Protein 5BOV (pdb70)

Nearest PDB structures (foldseek):
  5bov-assembly2_B  TM=1.001E+00  e=2.860E-62  Klebsiella pneumoniae subsp. pneumoniae MGH 78578
  5cw2-assembly4_D  TM=7.205E-01  e=9.399E-18  Mycolicibacterium thermoresistibile ATCC 19527
  8qn0-assembly2_B  TM=7.265E-01  e=2.366E-16  Homo sapiens
  3qit-assembly1_A  TM=6.882E-01  e=5.254E-13  Moorena producens 19L
  3qit-assembly2_C  TM=6.416E-01  e=5.577E-13  Moorena producens 19L

Sequence (1191 aa):
DAGAFDKIQQQIRRAGDLNNIGYVDIGPRDDGQPVILLHGWPYDIQSYAQVAPALAQKKGYRVIVPYLRGYGTTRRFLSASSTPRNGQPSAAADIVHLDALNIRQADLAGFDWGARTADIVAALWPQRVKSLVSVSGYLISSQQIGEKPLPPQAELSWWYQFYFATPRGEAGYRQNTHDFAKFIWHQASPQWQFSDATFAKTARALDNPDHVAITISNYRWRLGLEKGEAKYAGYEQRLAALPPITVPTITLEGANNGAPHPAPASYRAKFTGKYEHRRDLPGAVGHNPPQEDPTAFVQAVVDADRLEDAGAFDKIQQQIRRAGDLNNIGYVDIGPRDGQPVILLHGWPYDIQSYAQVAPALAQKGYRVIVPYLRGYGTTRFLSASSTPRNGQPSAAADIVHLDALNIRQADLAGFDWGARTADIVAALWPQRVKSLVSVSGYLLISSQQIGEKPLPPQAELSWWYQFYFATPRGEAGYRQQNTHDFAKFIWHQASPQWQFSDATFAKTARALDDNPDHVAITISNYRWRLGLEKGEAKYAGYEQRLAALPPITVPTITLEGANNGAPHPAPASYRAKFTGKYEHRDLPGAVGHNPPQEDPTAFVQAVVDADRLAFDKIQQIRAGDLNIGYVDIGPRDGQPVILLHGWPYDIQSYAQVAPALAQKGYRVIVPYLRGYGTTRFLSASTPRNGQPSAAADIVHLDALNIRQADLAGFDWGARTADIVAALWPQRVKSLVSVSGYLLISSQQIGEKPLPPQAELSWWYQFYFATPRGEAGYRQNTHDFAKFIWHQASPQQWQFSDATFAKTARALDNPDHVAITISNYRWRLGLEKGEAKYAGYEQRLAALPPITVPTITLEGANNGAPHPAPASYRAKFTGKYEHRDLPGAVGHNPPQEDPTAFVQAVVDADRLAFDKIQQIRAGDLNIGYVDIGPRDGQPVILLHGWPYDIQSYAQVAPALAQQKGYRVIVPYLRGYGTTRFLSASTPRNGQPSAAADIVHLDALNIRQADLAGFDWGARTADIVAALWPQRVKSLVSVSGYLLISSQQIGEKKPLPPQAELSWWYQFYFATPRGEAGYRQNTHHDFAKFIWHQASPQQWQFSDATFAKTARALDNPDHVAITISNYRWRLGLEKGEAKYAGYEQRLAALPPITVPTITLEGANNGAPHPAPASYRAKFTGKYEHRDLPGAVGHNPPQEDPTAFVQAVVVDADRL

Foldseek 3Di:
DVCQQVDWDWDDFDQKTKIKRWAADPPFAEEEEEEAPPFAQLLCVPLVVVVRVVGHTYIYIGDQLWDPMDGPDPPDQLAQALVVLSRVVRCVRSVQQAHAYEYFHSRLSSVLLCQQPPVSRHQFYEHELFRPQAALVVLQDDDPPVLCVLVVLLVLLQDPNSLVCCVVCVLVVRVVVVCQFQVLDPDDPVSSVVRVVTNVRVSNSVNVSNNSCRSNVNDDGDPVCVVSNVVSNVLAARAHQYEYEYEPRGNHDGDDVVVRPVSYNYHYDYYYDDDSDGRSCCNRPVPVVSVRSVVRSVD/DPLCQQVDWDWDDFPQKTKIKGWAADPPFAEEEEEEAPPFAQLLCSPLVVVVRVVGHTYIYIGDQQWAPMDGPDPPDALAQALVVLSRVVRCVRSVQQAHAYEYFHSRLSSQLLCLQPPVSRHQFYEHELFHDQAALVVLQDDDPPVLCVLVVLLVLLLDPNSLVCCVVPVLVVRVVVVCLFQVLQPDDPVSSVVSSVGNVRPSNSVNVSNNSCRSNVNDDGDPVCVVSNVVSNVVAARAHQYEYEYEPRGSHDGDDVVVRPVSYNHHYDYYYDYDSDGRSCCNRPVPVVSVRSVVRSVD/DQPDWDWDDFPQKTKTKDWAADLPFAEEEEEEAPPFALLLCVPQQVVVRVVGHTYIYIGDQLWDPMDGPDPPDQLAQALVVLSRVVRCVRSVQQAHAYEYFHSRLSSQLLCLQPPVSRHQFYEHEQFQDQAALVVLQDDDPPVLCVLVVLLVLLLDPNSLVCCLVPVLVVRVVVVCLFQVLDPDDPVSSVVSVVTNNRPSNSVNVSNNSCRSNVNDDGDPVCVVSNVVSNVVAAGAHQYEYEYEPRGNHDGDDVVVRVVSYNYHYDYDYDDDSDGRSCCNRPVPVVSVRSVVRSVD/DQPDWDWDDFPQKTKTKDWAADLPFAEEEEEEAPPFALLLCVPQQVVVRVVGYTYIYIGDQLWDPMGGPDPPDQLAQALVVLSRVVRCVRSPQQAHAYEYFHSRLSSQLLCLQPPVSRHQFYEHELFHDQAALVVLQDDDPPVLCVLVVLLVLLQDPNSLVCCLVPVLVVRVVVVCLFQVLDPDDPVSSVVSVVGNNRPSNSVNVSNNSCRSNVNDDGDPVCVVSNVVSNVVAARAHQYEYEYEPRGNHDGDDVVVRVVSYNYHYDYDYDDDSDGRSCCNRPVPVVSVRSVVRSVD

Structure (mmCIF, N/CA/C/O backbone):
data_5BOV
#
_entry.id   5BOV
#
_cell.length_a   44.199
_cell.length_b   81.866
_cell.length_c   89.925
_cell.angle_alpha   101.000
_cell.angle_beta   106.900
_cell.angle_gamma   100.840
#
_symmetry.space_group_name_H-M   'P 1'
#
loop_
_entity.id
_entity.type
_entity.pdbx_description
1 polymer 'Putative epoxide hydrolase protein'
2 water water
#
loop_
_atom_site.group_PDB
_atom_site.id
_atom_site.type_symbol
_atom_site.label_atom_id
_atom_site.label_alt_id
_atom_site.label_comp_id
_atom_site.label_asym_id
_atom_site.label_entity_id
_atom_site.label_seq_id
_atom_site.pdbx_PDB_ins_code
_atom_site.Cartn_x
_atom_site.Cartn_y
_atom_site.Cartn_z
_atom_site.occupancy
_atom_site.B_iso_or_equiv
_atom_site.auth_seq_id
_atom_site.auth_comp_id
_atom_site.auth_asym_id
_atom_site.auth_atom_id
_atom_site.pdbx_PDB_model_num
ATOM 1 N N . ASP A 1 4 ? 21.383 4.831 63.064 1.00 47.53 38 ASP A N 1
ATOM 2 C CA . ASP A 1 4 ? 22.069 5.678 62.030 1.00 43.09 38 ASP A CA 1
ATOM 3 C C . ASP A 1 4 ? 21.077 6.091 60.900 1.00 36.58 38 ASP A C 1
ATOM 4 O O . ASP A 1 4 ? 20.780 5.305 59.961 1.00 28.63 38 ASP A O 1
ATOM 9 N N . ALA A 1 5 ? 20.675 7.361 60.944 1.00 30.53 39 ALA A N 1
ATOM 10 C CA . ALA A 1 5 ? 19.875 7.967 59.884 1.00 31.16 39 ALA A CA 1
ATOM 11 C C . ALA A 1 5 ? 20.479 7.920 58.458 1.00 28.29 39 ALA A C 1
ATOM 12 O O . ALA A 1 5 ? 19.747 8.055 57.457 1.00 34.23 39 ALA A O 1
ATOM 14 N N . GLY A 1 6 ? 21.784 7.760 58.365 1.00 24.21 40 GLY A N 1
ATOM 15 C CA . GLY A 1 6 ? 22.404 7.735 57.058 1.00 19.94 40 GLY A CA 1
ATOM 16 C C . GLY A 1 6 ? 22.709 6.336 56.587 1.00 17.69 40 GLY A C 1
ATOM 17 O O . GLY A 1 6 ? 23.476 6.163 55.626 1.00 15.73 40 GLY A O 1
ATOM 18 N N . ALA A 1 7 ? 22.223 5.296 57.274 1.00 16.01 41 ALA A N 1
ATOM 19 C CA . ALA A 1 7 ? 22.857 3.975 57.014 1.00 14.98 41 ALA A CA 1
ATOM 20 C C . ALA A 1 7 ? 22.602 3.443 55.627 1.00 14.15 41 ALA A C 1
ATOM 21 O O . ALA A 1 7 ? 23.424 2.699 55.061 1.00 14.70 41 ALA A O 1
ATOM 23 N N . PHE A 1 8 ? 21.399 3.746 55.149 1.00 13.33 42 PHE A N 1
ATOM 24 C CA . PHE A 1 8 ? 21.004 3.202 53.827 1.00 12.63 42 PHE A CA 1
ATOM 25 C C . PHE A 1 8 ? 21.756 3.914 52.732 1.00 13.59 42 PHE A C 1
ATOM 26 O O . PHE A 1 8 ? 21.814 3.380 51.621 1.00 13.28 42 PHE A O 1
ATOM 34 N N . ASP A 1 9 ? 22.398 5.048 53.003 1.00 13.77 43 ASP A N 1
ATOM 35 C CA . ASP A 1 9 ? 23.234 5.689 52.033 1.00 14.96 43 ASP A CA 1
ATOM 36 C C . ASP A 1 9 ? 24.728 5.272 52.022 1.00 14.34 43 ASP A C 1
ATOM 37 O O . ASP A 1 9 ? 25.487 5.833 51.228 1.00 14.58 43 ASP A O 1
ATOM 42 N N . LYS A 1 10 ? 25.120 4.274 52.818 1.00 14.93 44 LYS A N 1
ATOM 43 C CA . LYS A 1 10 ? 26.475 3.769 52.789 1.00 16.09 44 LYS A CA 1
ATOM 44 C C . LYS A 1 10 ? 26.453 2.576 51.850 1.00 15.34 44 LYS A C 1
ATOM 45 O O . LYS A 1 10 ? 25.905 1.568 52.172 1.00 15.89 44 LYS A O 1
ATOM 51 N N . ILE A 1 11 ? 26.975 2.777 50.654 1.00 14.01 45 ILE A N 1
ATOM 52 C CA . ILE A 1 11 ? 27.004 1.760 49.624 1.00 13.39 45 ILE A CA 1
ATOM 53 C C . ILE A 1 11 ? 28.297 0.988 49.685 1.00 13.59 45 ILE A C 1
ATOM 54 O O . ILE A 1 11 ? 29.370 1.559 49.678 1.00 14.81 45 ILE A O 1
ATOM 59 N N . GLN A 1 12 ? 28.183 -0.327 49.831 1.00 12.63 46 GLN A N 1
ATOM 60 C CA A GLN A 1 12 ? 29.342 -1.231 49.877 0.70 13.09 46 GLN A CA 1
ATOM 61 C CA B GLN A 1 12 ? 29.354 -1.227 49.850 0.30 12.30 46 GLN A CA 1
ATOM 62 C C . GLN A 1 12 ? 29.557 -1.813 48.488 1.00 12.16 46 GLN A C 1
ATOM 63 O O . GLN A 1 12 ? 28.658 -1.796 47.656 1.00 11.74 46 GLN A O 1
ATOM 74 N N . GLN A 1 13 ? 30.755 -2.336 48.267 1.00 11.79 47 GLN A N 1
ATOM 75 C CA . GLN A 1 13 ? 31.152 -2.895 46.961 1.00 11.61 47 GLN A CA 1
ATOM 76 C C . GLN A 1 13 ? 31.834 -4.215 47.180 1.00 11.73 47 GLN A C 1
ATOM 77 O O . GLN A 1 13 ? 32.657 -4.361 48.110 1.00 12.41 47 GLN A O 1
ATOM 83 N N . ILE A 1 14 ? 31.516 -5.204 46.361 1.00 11.91 48 ILE A N 1
ATOM 84 C CA . ILE A 1 14 ? 32.174 -6.517 46.482 1.00 12.52 48 ILE A CA 1
ATOM 85 C C . ILE A 1 14 ? 32.298 -7.197 45.136 1.00 13.76 48 ILE A C 1
ATOM 86 O O . ILE A 1 14 ? 31.384 -7.166 44.327 1.00 12.13 48 ILE A O 1
ATOM 91 N N . ARG A 1 15 ? 33.432 -7.869 44.909 1.00 14.84 49 ARG A N 1
ATOM 92 C CA A ARG A 1 15 ? 33.593 -8.686 43.723 0.50 16.80 49 ARG A CA 1
ATOM 93 C CA B ARG A 1 15 ? 33.596 -8.685 43.724 0.50 16.29 49 ARG A CA 1
ATOM 94 C C . ARG A 1 15 ? 32.721 -9.928 43.813 1.00 16.73 49 ARG A C 1
ATOM 95 O O . ARG A 1 15 ? 32.757 -10.654 44.820 1.00 17.98 49 ARG A O 1
ATOM 110 N N . ALA A 1 16 ? 31.907 -10.174 42.809 1.00 15.94 50 ALA A N 1
ATOM 111 C CA . ALA A 1 16 ? 31.055 -11.309 42.806 1.00 15.98 50 ALA A CA 1
ATOM 112 C C . ALA A 1 16 ? 30.835 -11.730 41.353 1.00 15.38 50 ALA A C 1
ATOM 113 O O . ALA A 1 16 ? 30.120 -11.083 40.584 1.00 15.21 50 ALA A O 1
ATOM 115 N N . GLY A 1 17 ? 31.432 -12.868 40.981 1.00 15.73 51 GLY A N 1
ATOM 116 C CA . GLY A 1 17 ? 31.232 -13.408 39.640 1.00 16.19 51 GLY A CA 1
ATOM 117 C C . GLY A 1 17 ? 31.847 -12.471 38.620 1.00 15.92 51 GLY A C 1
ATOM 118 O O . GLY A 1 17 ? 33.021 -12.105 38.715 1.00 15.45 51 GLY A O 1
ATOM 119 N N . ASP A 1 18 ? 31.043 -12.073 37.662 1.00 15.28 52 ASP A N 1
ATOM 120 C CA . ASP A 1 18 ? 31.488 -11.130 36.638 1.00 15.27 52 ASP A CA 1
ATOM 121 C C . ASP A 1 18 ? 31.338 -9.668 37.013 1.00 14.23 52 ASP A C 1
ATOM 122 O O . ASP A 1 18 ? 31.689 -8.774 36.196 1.00 13.64 52 ASP A O 1
ATOM 127 N N . LEU A 1 19 ? 30.836 -9.395 38.231 1.00 13.36 53 LEU A N 1
ATOM 128 C CA . LEU A 1 19 ? 30.549 -8.030 38.653 1.00 12.99 53 LEU A CA 1
ATOM 129 C C . LEU A 1 19 ? 31.329 -7.564 39.856 1.00 12.91 53 LEU A C 1
ATOM 130 O O . LEU A 1 19 ? 31.809 -8.370 40.643 1.00 13.44 53 LEU A O 1
ATOM 135 N N . ASN A 1 20 ? 31.383 -6.259 39.986 1.00 12.36 54 ASN A N 1
ATOM 136 C CA A ASN A 1 20 ? 31.592 -5.631 41.293 0.60 12.85 54 ASN A CA 1
ATOM 137 C CA B ASN A 1 20 ? 31.580 -5.662 41.280 0.40 12.04 54 ASN A CA 1
ATOM 138 C C . ASN A 1 20 ? 30.205 -5.060 41.669 1.00 11.75 54 ASN A C 1
ATOM 139 O O . ASN A 1 20 ? 29.729 -4.159 41.010 1.00 11.41 54 ASN A O 1
ATOM 148 N N . ILE A 1 21 ? 29.590 -5.673 42.664 1.00 10.64 55 ILE A N 1
ATOM 149 C CA . ILE A 1 21 ? 28.251 -5.375 43.012 1.00 10.08 55 ILE A CA 1
ATOM 150 C C . ILE A 1 21 ? 28.244 -4.292 44.052 1.00 9.87 55 ILE A C 1
ATOM 151 O O . ILE A 1 21 ? 28.929 -4.404 45.094 1.00 9.99 55 ILE A O 1
ATOM 156 N N . GLY A 1 22 ? 27.418 -3.253 43.811 1.00 9.15 56 GLY A N 1
ATOM 157 C CA . GLY A 1 22 ? 27.098 -2.238 44.802 1.00 9.27 56 GLY A CA 1
ATOM 158 C C . GLY A 1 22 ? 25.863 -2.599 45.627 1.00 8.64 56 GLY A C 1
ATOM 159 O O . GLY A 1 22 ? 24.868 -3.010 45.074 1.00 8.16 56 GLY A O 1
ATOM 160 N N . TYR A 1 23 ? 25.958 -2.509 46.962 1.00 9.12 57 TYR A N 1
ATOM 161 C CA . TYR A 1 23 ? 24.870 -2.966 47.849 1.00 9.05 57 TYR A CA 1
ATOM 162 C C . TYR A 1 23 ? 24.846 -2.267 49.169 1.00 9.22 57 TYR A C 1
ATOM 163 O O . TYR A 1 23 ? 25.872 -1.869 49.704 1.00 9.48 57 TYR A O 1
ATOM 172 N N . VAL A 1 24 ? 23.663 -2.145 49.757 1.00 8.98 58 VAL A N 1
ATOM 173 C CA . VAL A 1 24 ? 23.491 -1.805 51.161 1.00 9.39 58 VAL A CA 1
ATOM 174 C C . VAL A 1 24 ? 23.491 -3.081 51.989 1.00 9.49 58 VAL A C 1
ATOM 175 O O . VAL A 1 24 ? 23.034 -4.121 51.560 1.00 8.88 58 VAL A O 1
ATOM 179 N N . ASP A 1 25 ? 24.127 -2.979 53.157 1.00 9.45 59 ASP A N 1
ATOM 180 C CA . ASP A 1 25 ? 24.192 -4.104 54.112 1.00 10.05 59 ASP A CA 1
ATOM 181 C C . ASP A 1 25 ? 24.004 -3.521 55.506 1.00 10.75 59 ASP A C 1
ATOM 182 O O . ASP A 1 25 ? 24.914 -2.913 56.039 1.00 11.20 59 ASP A O 1
ATOM 187 N N . ILE A 1 26 ? 22.804 -3.685 56.043 1.00 11.14 60 ILE A N 1
ATOM 188 C CA . ILE A 1 26 ? 22.441 -3.069 57.305 1.00 12.24 60 ILE A CA 1
ATOM 189 C C . ILE A 1 26 ? 21.812 -4.098 58.234 1.00 12.52 60 ILE A C 1
ATOM 190 O O . ILE A 1 26 ? 21.443 -5.238 57.848 1.00 12.92 60 ILE A O 1
ATOM 195 N N . GLY A 1 27 ? 21.751 -3.751 59.516 1.00 12.68 61 GLY A N 1
ATOM 196 C CA . GLY A 1 27 ? 21.232 -4.666 60.498 1.00 12.96 61 GLY A CA 1
ATOM 197 C C . GLY A 1 27 ? 22.291 -5.483 61.193 1.00 13.19 61 GLY A C 1
ATOM 198 O O . GLY A 1 27 ? 23.462 -5.455 60.854 1.00 12.67 61 GLY A O 1
ATOM 199 N N . PRO A 1 28 ? 21.883 -6.239 62.195 1.00 13.65 62 PRO A N 1
ATOM 200 C CA . PRO A 1 28 ? 22.871 -6.962 62.990 1.00 13.98 62 PRO A CA 1
ATOM 201 C C . PRO A 1 28 ? 23.586 -7.954 62.176 1.00 14.10 62 PRO A C 1
ATOM 202 O O . PRO A 1 28 ? 22.963 -8.664 61.355 1.00 13.33 62 PRO A O 1
ATOM 206 N N . ARG A 1 29 ? 24.880 -8.091 62.364 1.00 15.32 63 ARG A N 1
ATOM 207 C CA . ARG A 1 29 ? 25.668 -9.023 61.563 1.00 15.81 63 ARG A CA 1
ATOM 208 C C . ARG A 1 29 ? 25.239 -10.481 61.700 1.00 16.33 63 ARG A C 1
ATOM 209 O O . ARG A 1 29 ? 25.362 -11.216 60.707 1.00 17.21 63 ARG A O 1
ATOM 217 N N . ASP A 1 30 ? 24.698 -10.867 62.854 1.00 17.05 64 ASP A N 1
ATOM 218 C CA A ASP A 1 30 ? 24.209 -12.245 63.063 0.60 18.66 64 ASP A CA 1
ATOM 219 C CA B ASP A 1 30 ? 24.246 -12.257 63.068 0.40 18.06 64 ASP A CA 1
ATOM 220 C C . ASP A 1 30 ? 22.742 -12.418 62.794 1.00 17.47 64 ASP A C 1
ATOM 221 O O . ASP A 1 30 ? 22.202 -13.460 63.034 1.00 17.42 64 ASP A O 1
ATOM 230 N N . GLY A 1 31 ? 22.112 -11.392 62.267 1.00 15.88 65 GLY A N 1
ATOM 231 C CA . GLY A 1 31 ? 20.653 -11.434 62.023 1.00 14.38 65 GLY A CA 1
ATOM 232 C C . GLY A 1 31 ? 20.315 -12.294 60.831 1.00 13.43 65 GLY A C 1
ATOM 233 O O . GLY A 1 31 ? 21.168 -12.608 59.967 1.00 13.91 65 GLY A O 1
ATOM 234 N N . GLN A 1 32 ? 19.067 -12.799 60.834 1.00 12.20 66 GLN A N 1
ATOM 235 C CA . GLN A 1 32 ? 18.561 -13.572 59.692 1.00 11.07 66 GLN A CA 1
ATOM 236 C C . GLN A 1 32 ? 18.780 -12.748 58.437 1.00 10.35 66 GLN A C 1
ATOM 237 O O . GLN A 1 32 ? 18.232 -11.678 58.322 1.00 9.89 66 GLN A O 1
ATOM 243 N N . PRO A 1 33 ? 19.466 -13.311 57.428 1.00 10.14 67 PRO A N 1
ATOM 244 C CA . PRO A 1 33 ? 19.641 -12.508 56.203 1.00 9.44 67 PRO A CA 1
ATOM 245 C C . PRO A 1 33 ? 18.387 -12.420 55.325 1.00 8.88 67 PRO A C 1
ATOM 246 O O . PRO A 1 33 ? 17.708 -13.413 55.123 1.00 8.78 67 PRO A O 1
ATOM 250 N N . VAL A 1 34 ? 18.173 -11.217 54.764 1.00 8.39 68 VAL A N 1
ATOM 251 C CA . VAL A 1 34 ? 17.135 -10.930 53.792 1.00 8.02 68 VAL A CA 1
ATOM 252 C C . VAL A 1 34 ? 17.786 -10.169 52.630 1.00 7.90 68 VAL A C 1
ATOM 253 O O . VAL A 1 34 ? 18.552 -9.245 52.891 1.00 7.96 68 VAL A O 1
ATOM 257 N N . ILE A 1 35 ? 17.501 -10.581 51.393 1.00 7.89 69 ILE A N 1
ATOM 258 C CA . ILE A 1 35 ? 18.043 -9.944 50.194 1.00 8.04 69 ILE A CA 1
ATOM 259 C C . ILE A 1 35 ? 16.857 -9.405 49.406 1.00 7.62 69 ILE A C 1
ATOM 260 O O . ILE A 1 35 ? 15.918 -10.161 49.092 1.00 7.09 69 ILE A O 1
ATOM 265 N N . LEU A 1 36 ? 16.887 -8.096 49.171 1.00 7.25 70 LEU A N 1
ATOM 266 C CA . LEU A 1 36 ? 15.759 -7.372 48.592 1.00 7.07 70 LEU A CA 1
ATOM 267 C C . LEU A 1 36 ? 16.208 -6.939 47.213 1.00 7.07 70 LEU A C 1
ATOM 268 O O . LEU A 1 36 ? 17.133 -6.151 47.064 1.00 6.85 70 LEU A O 1
ATOM 273 N N . LEU A 1 37 ? 15.410 -7.328 46.193 1.00 6.83 71 LEU A N 1
ATOM 274 C CA . LEU A 1 37 ? 15.800 -7.102 44.807 1.00 7.11 71 LEU A CA 1
ATOM 275 C C . LEU A 1 37 ? 14.825 -6.200 44.089 1.00 6.99 71 LEU A C 1
ATOM 276 O O . LEU A 1 37 ? 13.589 -6.477 44.007 1.00 6.46 71 LEU A O 1
ATOM 281 N N . HIS A 1 38 ? 15.354 -5.133 43.489 1.00 7.29 72 HIS A N 1
ATOM 282 C CA . HIS A 1 38 ? 14.503 -4.176 42.775 1.00 7.09 72 HIS A CA 1
ATOM 283 C C . HIS A 1 38 ? 14.178 -4.634 41.351 1.00 7.38 72 HIS A C 1
ATOM 284 O O . HIS A 1 38 ? 14.727 -5.635 40.866 1.00 7.24 72 HIS A O 1
ATOM 291 N N . GLY A 1 39 ? 13.329 -3.831 40.713 1.00 7.15 73 GLY A N 1
ATOM 292 C CA . GLY A 1 39 ? 12.903 -4.062 39.374 1.00 7.19 73 GLY A CA 1
ATOM 293 C C . GLY A 1 39 ? 13.327 -2.970 38.405 1.00 7.11 73 GLY A C 1
ATOM 294 O O . GLY A 1 39 ? 14.135 -2.085 38.750 1.00 7.01 73 GLY A O 1
ATOM 295 N N . TRP A 1 40 ? 12.729 -3.036 37.224 1.00 6.76 74 TRP A N 1
ATOM 296 C CA . TRP A 1 40 ? 13.051 -2.081 36.099 1.00 7.40 74 TRP A CA 1
ATOM 297 C C . TRP A 1 40 ? 11.856 -1.098 35.938 1.00 7.72 74 TRP A C 1
ATOM 298 O O . TRP A 1 40 ? 10.691 -1.586 35.902 1.00 8.03 74 TRP A O 1
ATOM 309 N N . PRO A 1 41 ? 12.087 0.211 35.764 1.00 7.71 75 PRO A N 1
ATOM 310 C CA . PRO A 1 41 ? 13.367 0.890 35.890 1.00 7.80 75 PRO A CA 1
ATOM 311 C C . PRO A 1 41 ? 13.488 1.584 37.242 1.00 7.53 75 PRO A C 1
ATOM 312 O O . PRO A 1 41 ? 13.218 2.776 37.407 1.00 7.67 75 PRO A O 1
ATOM 316 N N . TYR A 1 42 ? 13.709 0.750 38.256 1.00 7.35 76 TYR A N 1
ATOM 317 C CA . TYR A 1 42 ? 13.752 1.192 39.659 1.00 7.30 76 TYR A CA 1
ATOM 318 C C . TYR A 1 42 ? 15.117 0.916 40.212 1.00 7.09 76 TYR A C 1
ATOM 319 O O . TYR A 1 42 ? 16.035 0.479 39.465 1.00 7.10 76 TYR A O 1
ATOM 328 N N . ASP A 1 43 ? 15.332 1.131 41.505 1.00 7.15 77 ASP A N 1
ATOM 329 C CA . ASP A 1 43 ? 16.631 0.771 42.078 1.00 7.32 77 ASP A CA 1
ATOM 330 C C . ASP A 1 43 ? 16.515 0.458 43.575 1.00 7.29 77 ASP A C 1
ATOM 331 O O . ASP A 1 43 ? 15.401 0.248 44.053 1.00 7.41 77 ASP A O 1
ATOM 336 N N . ILE A 1 44 ? 17.639 0.424 44.284 1.00 7.13 78 ILE A N 1
ATOM 337 C CA . ILE A 1 44 ? 17.655 0.094 45.699 1.00 7.35 78 ILE A CA 1
ATOM 338 C C . ILE A 1 44 ? 16.757 1.007 46.556 1.00 7.59 78 ILE A C 1
ATOM 339 O O . ILE A 1 44 ? 16.338 0.663 47.664 1.00 7.75 78 ILE A O 1
ATOM 344 N N . GLN A 1 45 ? 16.470 2.243 46.076 1.00 7.79 79 GLN A N 1
ATOM 345 C CA . GLN A 1 45 ? 15.615 3.119 46.848 1.00 7.91 79 GLN A CA 1
ATOM 346 C C . GLN A 1 45 ? 14.216 2.576 47.061 1.00 7.86 79 GLN A C 1
ATOM 347 O O . GLN A 1 45 ? 13.468 3.027 47.942 1.00 8.22 79 GLN A O 1
ATOM 353 N N . SER A 1 46 ? 13.826 1.582 46.264 1.00 7.70 80 SER A N 1
ATOM 354 C CA . SER A 1 46 ? 12.576 0.887 46.466 1.00 7.62 80 SER A CA 1
ATOM 355 C C . SER A 1 46 ? 12.494 0.272 47.906 1.00 7.27 80 SER A C 1
ATOM 356 O O . SER A 1 46 ? 11.380 0.114 48.410 1.00 7.82 80 SER A O 1
ATOM 359 N N . TYR A 1 47 ? 13.661 0.056 48.524 1.00 7.14 81 TYR A N 1
ATOM 360 C CA . TYR A 1 47 ? 13.759 -0.529 49.837 1.00 6.99 81 TYR A CA 1
ATOM 361 C C . TYR A 1 47 ? 14.359 0.397 50.850 1.00 7.30 81 TYR A C 1
ATOM 362 O O . TYR A 1 47 ? 14.660 -0.043 51.952 1.00 7.43 81 TYR A O 1
ATOM 371 N N . ALA A 1 48 ? 14.327 1.712 50.601 1.00 7.68 82 ALA A N 1
ATOM 372 C CA . ALA A 1 48 ? 14.932 2.644 51.558 1.00 8.28 82 ALA A CA 1
ATOM 373 C C . ALA A 1 48 ? 14.172 2.706 52.843 1.00 8.79 82 ALA A C 1
ATOM 374 O O . ALA A 1 48 ? 14.745 3.153 53.871 1.00 8.62 82 ALA A O 1
ATOM 376 N N . GLN A 1 49 ? 12.874 2.444 52.838 1.00 9.35 83 GLN A N 1
ATOM 377 C CA . GLN A 1 49 ? 12.072 2.342 54.066 1.00 10.31 83 GLN A CA 1
ATOM 378 C C . GLN A 1 49 ? 11.913 0.924 54.560 1.00 9.80 83 GLN A C 1
ATOM 379 O O . GLN A 1 49 ? 12.041 0.655 55.787 1.00 10.06 83 GLN A O 1
ATOM 385 N N . VAL A 1 50 ? 11.753 -0.015 53.658 1.00 8.76 84 VAL A N 1
ATOM 386 C CA . VAL A 1 50 ? 11.634 -1.425 54.052 1.00 8.64 84 VAL A CA 1
ATOM 387 C C . VAL A 1 50 ? 12.864 -1.914 54.776 1.00 9.07 84 VAL A C 1
ATOM 388 O O . VAL A 1 50 ? 12.761 -2.589 55.829 1.00 9.03 84 VAL A O 1
ATOM 392 N N . ALA A 1 51 ? 14.054 -1.612 54.249 1.00 8.76 85 ALA A N 1
ATOM 393 C CA . ALA A 1 51 ? 15.255 -2.214 54.802 1.00 9.07 85 ALA A CA 1
ATOM 394 C C . ALA A 1 51 ? 15.566 -1.767 56.241 1.00 9.23 85 ALA A C 1
ATOM 395 O O . ALA A 1 51 ? 15.804 -2.614 57.096 1.00 9.20 85 ALA A O 1
ATOM 397 N N . PRO A 1 52 ? 15.481 -0.453 56.573 1.00 9.23 86 PRO A N 1
ATOM 398 C CA . PRO A 1 52 ? 15.805 -0.113 57.923 1.00 9.50 86 PRO A CA 1
ATOM 399 C C . PRO A 1 52 ? 14.751 -0.630 58.883 1.00 9.51 86 PRO A C 1
ATOM 400 O O . PRO A 1 52 ? 15.097 -0.911 60.036 1.00 9.58 86 PRO A O 1
ATOM 404 N N . ALA A 1 53 ? 13.504 -0.756 58.428 1.00 9.17 87 ALA A N 1
ATOM 405 C CA . ALA A 1 53 ? 12.456 -1.297 59.301 1.00 9.44 87 ALA A CA 1
ATOM 406 C C . ALA A 1 53 ? 12.765 -2.753 59.632 1.00 9.45 87 ALA A C 1
ATOM 407 O O . ALA A 1 53 ? 12.632 -3.181 60.795 1.00 9.96 87 ALA A O 1
ATOM 409 N N . LEU A 1 54 ? 13.177 -3.524 58.667 1.00 8.97 88 LEU A N 1
ATOM 410 C CA . LEU A 1 54 ? 13.605 -4.937 58.923 1.00 8.89 88 LEU A CA 1
ATOM 411 C C . LEU A 1 54 ? 14.839 -4.995 59.797 1.00 9.18 88 LEU A C 1
ATOM 412 O O . LEU A 1 54 ? 14.943 -5.866 60.701 1.00 9.08 88 LEU A O 1
ATOM 417 N N . ALA A 1 55 ? 15.800 -4.129 59.527 1.00 9.73 89 ALA A N 1
ATOM 418 C CA . ALA A 1 55 ? 17.007 -4.089 60.354 1.00 10.24 89 ALA A CA 1
ATOM 419 C C . ALA A 1 55 ? 16.724 -3.837 61.815 1.00 11.25 89 ALA A C 1
ATOM 420 O O . ALA A 1 55 ? 17.305 -4.470 62.713 1.00 12.41 89 ALA A O 1
ATOM 422 N N . GLN A 1 56 ? 15.794 -2.928 62.093 1.00 11.42 90 GLN A N 1
ATOM 423 C CA . GLN A 1 56 ? 15.351 -2.625 63.491 1.00 12.89 90 GLN A CA 1
ATOM 424 C C . GLN A 1 56 ? 14.642 -3.752 64.169 1.00 12.00 90 GLN A C 1
ATOM 425 O O . GLN A 1 56 ? 14.664 -3.848 65.382 1.00 12.33 90 GLN A O 1
ATOM 431 N N . LYS A 1 57 ? 14.060 -4.658 63.398 1.00 11.19 91 LYS A N 1
ATOM 432 C CA A LYS A 1 57 ? 13.410 -5.860 63.903 0.70 11.19 91 LYS A CA 1
ATOM 433 C CA B LYS A 1 57 ? 13.407 -5.884 63.881 0.30 11.28 91 LYS A CA 1
ATOM 434 C C . LYS A 1 57 ? 14.341 -7.100 63.919 1.00 11.19 91 LYS A C 1
ATOM 435 O O . LYS A 1 57 ? 13.910 -8.212 64.194 1.00 11.55 91 LYS A O 1
ATOM 446 N N . GLY A 1 58 ? 15.628 -6.883 63.713 1.00 11.15 92 GLY A N 1
ATOM 447 C CA . GLY A 1 58 ? 16.677 -7.866 63.921 1.00 11.51 92 GLY A CA 1
ATOM 448 C C . GLY A 1 58 ? 17.088 -8.692 62.722 1.00 11.54 92 GLY A C 1
ATOM 449 O O . GLY A 1 58 ? 17.838 -9.661 62.885 1.00 12.64 92 GLY A O 1
ATOM 450 N N . TYR A 1 59 ? 16.684 -8.266 61.527 1.00 10.28 93 TYR A N 1
ATOM 451 C CA . TYR A 1 59 ? 17.166 -8.882 60.313 1.00 10.02 93 TYR A CA 1
ATOM 452 C C . TYR A 1 59 ? 18.435 -8.230 59.797 1.00 9.86 93 TYR A C 1
ATOM 453 O O . TYR A 1 59 ? 18.676 -7.031 59.971 1.00 9.60 93 TYR A O 1
ATOM 462 N N . ARG A 1 60 ? 19.280 -9.030 59.135 1.00 9.89 94 ARG A N 1
ATOM 463 C CA . ARG A 1 60 ? 20.378 -8.496 58.367 1.00 10.44 94 ARG A CA 1
ATOM 464 C C . ARG A 1 60 ? 19.839 -8.301 56.950 1.00 9.96 94 ARG A C 1
ATOM 465 O O . ARG A 1 60 ? 19.513 -9.300 56.312 1.00 11.12 94 ARG A O 1
ATOM 473 N N . VAL A 1 61 ? 19.969 -7.076 56.422 1.00 9.22 95 VAL A N 1
ATOM 474 C CA . VAL A 1 61 ? 19.342 -6.770 55.112 1.00 9.06 95 VAL A CA 1
ATOM 475 C C . VAL A 1 61 ? 20.381 -6.344 54.071 1.00 9.43 95 VAL A C 1
ATOM 476 O O . VAL A 1 61 ? 21.189 -5.413 54.269 1.00 9.34 95 VAL A O 1
ATOM 480 N N . ILE A 1 62 ? 20.369 -7.055 52.946 1.00 9.08 96 ILE A N 1
ATOM 481 C CA . ILE A 1 62 ? 21.227 -6.790 51.793 1.00 9.34 96 ILE A CA 1
ATOM 482 C C . ILE A 1 62 ? 20.384 -6.272 50.658 1.00 8.22 96 ILE A C 1
ATOM 483 O O . ILE A 1 62 ? 19.367 -6.914 50.278 1.00 8.17 96 ILE A O 1
ATOM 488 N N . VAL A 1 63 ? 20.768 -5.110 50.114 1.00 7.83 97 VAL A N 1
ATOM 489 C CA . VAL A 1 63 ? 19.990 -4.522 49.001 1.00 7.60 97 VAL A CA 1
ATOM 490 C C . VAL A 1 63 ? 20.938 -4.136 47.844 1.00 7.57 97 VAL A C 1
ATOM 491 O O . VAL A 1 63 ? 21.592 -3.074 47.920 1.00 7.70 97 VAL A O 1
ATOM 495 N N . PRO A 1 64 ? 21.092 -5.012 46.831 1.00 7.44 98 PRO A N 1
ATOM 496 C CA . PRO A 1 64 ? 22.008 -4.757 45.777 1.00 7.53 98 PRO A CA 1
ATOM 497 C C . PRO A 1 64 ? 21.448 -4.071 44.585 1.00 7.78 98 PRO A C 1
ATOM 498 O O . PRO A 1 64 ? 20.277 -4.276 44.250 1.00 7.58 98 PRO A O 1
ATOM 502 N N . TYR A 1 65 ? 22.286 -3.290 43.915 1.00 8.24 99 TYR A N 1
ATOM 503 C CA . TYR A 1 65 ? 21.950 -2.851 42.558 1.00 8.24 99 TYR A CA 1
ATOM 504 C C . TYR A 1 65 ? 22.115 -4.040 41.628 1.00 8.70 99 TYR A C 1
ATOM 505 O O . TYR A 1 65 ? 23.166 -4.729 41.620 1.00 8.60 99 TYR A O 1
ATOM 514 N N . LEU A 1 66 ? 21.116 -4.326 40.805 1.00 8.56 100 LEU A N 1
ATOM 515 C CA . LEU A 1 66 ? 21.258 -5.323 39.755 1.00 9.37 100 LEU A CA 1
ATOM 516 C C . LEU A 1 66 ? 22.299 -4.849 38.662 1.00 9.15 100 LEU A C 1
ATOM 517 O O . LEU A 1 66 ? 22.587 -3.684 38.566 1.00 8.61 100 LEU A O 1
ATOM 522 N N . ARG A 1 67 ? 22.798 -5.809 37.879 1.00 8.96 101 ARG A N 1
ATOM 523 C CA . ARG A 1 67 ? 23.596 -5.460 36.723 1.00 9.53 101 ARG A CA 1
ATOM 524 C C . ARG A 1 67 ? 22.838 -4.392 35.871 1.00 9.45 101 ARG A C 1
ATOM 525 O O . ARG A 1 67 ? 21.611 -4.488 35.698 1.00 8.27 101 ARG A O 1
ATOM 533 N N . GLY A 1 68 ? 23.548 -3.361 35.469 1.00 9.82 102 GLY A N 1
ATOM 534 C CA . GLY A 1 68 ? 22.963 -2.247 34.745 1.00 10.18 102 GLY A CA 1
ATOM 535 C C . GLY A 1 68 ? 22.432 -1.092 35.592 1.00 9.52 102 GLY A C 1
ATOM 536 O O . GLY A 1 68 ? 21.793 -0.202 35.062 1.00 10.11 102 GLY A O 1
ATOM 537 N N . TYR A 1 69 ? 22.674 -1.101 36.901 1.00 9.53 103 TYR A N 1
ATOM 538 C CA . TYR A 1 69 ? 22.172 -0.067 37.781 1.00 9.17 103 TYR A CA 1
ATOM 539 C C . TYR A 1 69 ? 23.206 0.407 38.800 1.00 9.49 103 TYR A C 1
ATOM 540 O O . TYR A 1 69 ? 24.014 -0.371 39.337 1.00 9.30 103 TYR A O 1
ATOM 549 N N . GLY A 1 70 ? 23.140 1.717 39.080 1.00 9.59 104 GLY A N 1
ATOM 550 C CA . GLY A 1 70 ? 23.850 2.259 40.236 1.00 9.87 104 GLY A CA 1
ATOM 551 C C . GLY A 1 70 ? 25.359 2.000 40.135 1.00 10.14 104 GLY A C 1
ATOM 552 O O . GLY A 1 70 ? 25.986 2.165 39.104 1.00 10.98 104 GLY A O 1
ATOM 553 N N . THR A 1 71 ? 25.926 1.582 41.249 1.00 10.34 105 THR A N 1
ATOM 554 C CA . THR A 1 71 ? 27.357 1.326 41.299 1.00 11.16 105 THR A CA 1
ATOM 555 C C . THR A 1 71 ? 27.723 -0.152 41.055 1.00 11.04 105 THR A C 1
ATOM 556 O O . THR A 1 71 ? 28.889 -0.566 41.301 1.00 12.12 105 THR A O 1
ATOM 560 N N . THR A 1 72 ? 26.784 -0.975 40.581 1.00 10.54 106 THR A N 1
ATOM 561 C CA . THR A 1 72 ? 27.134 -2.269 40.142 1.00 10.64 106 THR A CA 1
ATOM 562 C C . THR A 1 72 ? 27.815 -2.158 38.765 1.00 11.98 106 THR A C 1
ATOM 563 O O . THR A 1 72 ? 27.250 -1.537 37.876 1.00 11.76 106 THR A O 1
ATOM 567 N N . ARG A 1 73 ? 28.959 -2.819 38.577 1.00 13.53 107 ARG A N 1
ATOM 568 C CA A ARG A 1 73 ? 29.702 -2.675 37.305 0.60 14.85 107 ARG A CA 1
ATOM 569 C CA B ARG A 1 73 ? 29.706 -2.673 37.307 0.40 14.09 107 ARG A CA 1
ATOM 570 C C . ARG A 1 73 ? 30.239 -4.033 36.880 1.00 14.22 107 ARG A C 1
ATOM 571 O O . ARG A 1 73 ? 30.396 -4.939 37.713 1.00 13.37 107 ARG A O 1
ATOM 586 N N . PHE A 1 74 ? 30.449 -4.186 35.597 1.00 13.78 108 PHE A N 1
ATOM 587 C CA . PHE A 1 74 ? 31.152 -5.379 35.094 1.00 13.79 108 PHE A CA 1
ATOM 588 C C . PHE A 1 74 ? 32.656 -5.207 35.383 1.00 14.26 108 PHE A C 1
ATOM 589 O O . PHE A 1 74 ? 33.238 -4.168 35.121 1.00 14.55 108 PHE A O 1
ATOM 597 N N . LEU A 1 75 ? 33.285 -6.302 35.780 1.00 14.36 109 LEU A N 1
ATOM 598 C CA . LEU A 1 75 ? 34.727 -6.309 36.034 1.00 15.65 109 LEU A CA 1
ATOM 599 C C . LEU A 1 75 ? 35.531 -6.142 34.764 1.00 16.35 109 LEU A C 1
ATOM 600 O O . LEU A 1 75 ? 36.630 -5.551 34.793 1.00 16.67 109 LEU A O 1
ATOM 605 N N . SER A 1 76 ? 35.017 -6.659 33.645 1.00 16.54 110 SER A N 1
ATOM 606 C CA . SER A 1 76 ? 35.752 -6.677 32.348 1.00 18.36 110 SER A CA 1
ATOM 607 C C . SER A 1 76 ? 34.911 -6.051 31.274 1.00 18.00 110 SER A C 1
ATOM 608 O O . SER A 1 76 ? 33.717 -6.412 31.101 1.00 17.39 110 SER A O 1
ATOM 611 N N . ALA A 1 77 ? 35.537 -5.152 30.516 1.00 18.77 111 ALA A N 1
ATOM 612 C CA . ALA A 1 77 ? 34.906 -4.529 29.369 1.00 18.65 111 ALA A CA 1
ATOM 613 C C . ALA A 1 77 ? 34.398 -5.505 28.325 1.00 18.80 111 ALA A C 1
ATOM 614 O O . ALA A 1 77 ? 33.482 -5.169 27.592 1.00 18.70 111 ALA A O 1
ATOM 616 N N . SER A 1 78 ? 35.019 -6.686 28.233 1.00 18.99 112 SER A N 1
ATOM 617 C CA A SER A 1 78 ? 34.670 -7.687 27.229 0.60 19.27 112 SER A CA 1
ATOM 618 C CA B SER A 1 78 ? 34.646 -7.685 27.224 0.40 19.13 112 SER A CA 1
ATOM 619 C C . SER A 1 78 ? 33.486 -8.573 27.622 1.00 18.85 112 SER A C 1
ATOM 620 O O . SER A 1 78 ? 32.931 -9.302 26.769 1.00 19.11 112 SER A O 1
ATOM 625 N N . THR A 1 79 ? 33.040 -8.532 28.895 1.00 17.82 113 THR A N 1
ATOM 626 C CA . THR A 1 79 ? 31.868 -9.315 29.295 1.00 17.94 113 THR A CA 1
ATOM 627 C C . THR A 1 79 ? 30.601 -8.779 28.610 1.00 17.60 113 THR A C 1
ATOM 628 O O . THR A 1 79 ? 30.354 -7.593 28.652 1.00 16.91 113 THR A O 1
ATOM 632 N N . PRO A 1 80 ? 29.798 -9.667 27.989 1.00 17.47 114 PRO A N 1
ATOM 633 C CA . PRO A 1 80 ? 28.589 -9.225 27.388 1.00 17.18 114 PRO A CA 1
ATOM 634 C C . PRO A 1 80 ? 27.655 -8.575 28.430 1.00 15.53 114 PRO A C 1
ATOM 635 O O . PRO A 1 80 ? 27.497 -9.069 29.536 1.00 14.35 114 PRO A O 1
ATOM 639 N N . ARG A 1 81 ? 27.084 -7.451 28.021 1.00 15.24 115 ARG A N 1
ATOM 640 C CA . ARG A 1 81 ? 26.080 -6.724 28.850 1.00 14.70 115 ARG A CA 1
ATOM 641 C C . ARG A 1 81 ? 24.718 -7.439 28.657 1.00 14.53 115 ARG A C 1
ATOM 642 O O . ARG A 1 81 ? 23.834 -7.026 27.915 1.00 15.45 115 ARG A O 1
ATOM 650 N N . ASN A 1 82 ? 24.625 -8.592 29.313 1.00 14.11 116 ASN A N 1
ATOM 651 C CA . ASN A 1 82 ? 23.569 -9.578 29.069 1.00 14.18 116 ASN A CA 1
ATOM 652 C C . ASN A 1 82 ? 22.490 -9.456 30.134 1.00 13.60 116 ASN A C 1
ATOM 653 O O . ASN A 1 82 ? 22.773 -9.632 31.336 1.00 13.49 116 ASN A O 1
ATOM 658 N N . GLY A 1 83 ? 21.248 -9.190 29.668 1.00 12.94 117 GLY A N 1
ATOM 659 C CA . GLY A 1 83 ? 20.068 -9.157 30.542 1.00 12.36 117 GLY A CA 1
ATOM 660 C C . GLY A 1 83 ? 19.200 -10.404 30.585 1.00 11.71 117 GLY A C 1
ATOM 661 O O . GLY A 1 83 ? 18.067 -10.362 31.109 1.00 10.99 117 GLY A O 1
ATOM 662 N N . GLN A 1 84 ? 19.736 -11.571 30.229 1.00 11.48 118 GLN A N 1
ATOM 663 C CA . GLN A 1 84 ? 18.868 -12.766 30.288 1.00 11.98 118 GLN A CA 1
ATOM 664 C C . GLN A 1 84 ? 18.597 -13.167 31.748 1.00 11.38 118 GLN A C 1
ATOM 665 O O . GLN A 1 84 ? 19.414 -12.857 32.661 1.00 11.45 118 GLN A O 1
ATOM 671 N N . PRO A 1 85 ? 17.494 -13.826 32.009 1.00 11.41 119 PRO A N 1
ATOM 672 C CA . PRO A 1 85 ? 17.054 -13.963 33.397 1.00 11.45 119 PRO A CA 1
ATOM 673 C C . PRO A 1 85 ? 18.017 -14.704 34.294 1.00 11.30 119 PRO A C 1
ATOM 674 O O . PRO A 1 85 ? 18.261 -14.273 35.462 1.00 11.04 119 PRO A O 1
ATOM 678 N N . SER A 1 86 ? 18.592 -15.827 33.845 1.00 11.37 120 SER A N 1
ATOM 679 C CA . SER A 1 86 ? 19.405 -16.589 34.736 1.00 11.40 120 SER A CA 1
ATOM 680 C C . SER A 1 86 ? 20.739 -15.907 35.079 1.00 11.22 120 SER A C 1
ATOM 681 O O . SER A 1 86 ? 21.381 -16.250 36.082 1.00 11.27 120 SER A O 1
ATOM 684 N N . ALA A 1 87 ? 21.163 -14.937 34.267 1.00 10.83 121 ALA A N 1
ATOM 685 C CA . ALA A 1 87 ? 22.403 -14.202 34.540 1.00 10.83 121 ALA A CA 1
ATOM 686 C C . ALA A 1 87 ? 22.254 -13.407 35.833 1.00 10.72 121 ALA A C 1
ATOM 687 O O . ALA A 1 87 ? 23.165 -13.398 36.670 1.00 10.63 121 ALA A O 1
ATOM 697 N N . ALA A 1 89 ? 20.077 -14.104 38.291 1.00 10.42 123 ALA A N 1
ATOM 698 C CA . ALA A 1 89 ? 20.015 -15.074 39.367 1.00 10.45 123 ALA A CA 1
ATOM 699 C C . ALA A 1 89 ? 21.422 -15.538 39.771 1.00 10.83 123 ALA A C 1
ATOM 700 O O . ALA A 1 89 ? 21.766 -15.581 40.972 1.00 10.31 123 ALA A O 1
ATOM 702 N N . ALA A 1 90 ? 22.256 -15.837 38.767 1.00 11.15 124 ALA A N 1
ATOM 703 C CA . ALA A 1 90 ? 23.643 -16.232 39.051 1.00 12.04 124 ALA A CA 1
ATOM 704 C C . ALA A 1 90 ? 24.385 -15.140 39.810 1.00 11.72 124 ALA A C 1
ATOM 705 O O . ALA A 1 90 ? 25.142 -15.451 40.747 1.00 12.25 124 ALA A O 1
ATOM 707 N N . ASP A 1 91 ? 24.139 -13.850 39.455 1.00 11.33 125 ASP A N 1
ATOM 708 C CA . ASP A 1 91 ? 24.776 -12.726 40.110 1.00 11.04 125 ASP A CA 1
ATOM 709 C C . ASP A 1 91 ? 24.441 -12.768 41.648 1.00 10.76 125 ASP A C 1
ATOM 710 O O . ASP A 1 91 ? 25.296 -12.523 42.516 1.00 10.23 125 ASP A O 1
ATOM 715 N N . ILE A 1 92 ? 23.189 -13.051 41.959 1.00 10.67 126 ILE A N 1
ATOM 716 C CA . ILE A 1 92 ? 22.773 -13.069 43.348 1.00 10.97 126 ILE A CA 1
ATOM 717 C C . ILE A 1 92 ? 23.387 -14.197 44.136 1.00 11.45 126 ILE A C 1
ATOM 718 O O . ILE A 1 92 ? 23.776 -14.057 45.312 1.00 12.05 126 ILE A O 1
ATOM 723 N N . VAL A 1 93 ? 23.496 -15.368 43.513 1.00 11.64 127 VAL A N 1
ATOM 724 C CA . VAL A 1 93 ? 24.133 -16.507 44.145 1.00 12.61 127 VAL A CA 1
ATOM 725 C C . VAL A 1 93 ? 25.645 -16.178 44.371 1.00 11.96 127 VAL A C 1
ATOM 726 O O . VAL A 1 93 ? 26.170 -16.468 45.444 1.00 12.46 127 VAL A O 1
ATOM 730 N N . HIS A 1 94 ? 26.308 -15.580 43.373 1.00 11.94 128 HIS A N 1
ATOM 731 C CA . HIS A 1 94 ? 27.697 -15.161 43.570 1.00 12.34 128 HIS A CA 1
ATOM 732 C C . HIS A 1 94 ? 27.818 -14.128 44.689 1.00 12.01 128 HIS A C 1
ATOM 733 O O . HIS A 1 94 ? 28.798 -14.159 45.487 1.00 11.79 128 HIS A O 1
ATOM 740 N N . LEU A 1 95 ? 26.838 -13.228 44.808 1.00 11.02 129 LEU A N 1
ATOM 741 C CA . LEU A 1 95 ? 26.859 -12.246 45.939 1.00 10.82 129 LEU A CA 1
ATOM 742 C C . LEU A 1 95 ? 26.724 -12.966 47.259 1.00 10.56 129 LEU A C 1
ATOM 743 O O . LEU A 1 95 ? 27.442 -12.638 48.239 1.00 10.32 129 LEU A O 1
ATOM 756 N N . ASP A 1 97 ? 27.466 -16.083 47.981 1.00 12.48 131 ASP A N 1
ATOM 757 C CA . ASP A 1 97 ? 28.736 -16.714 48.227 1.00 13.29 131 ASP A CA 1
ATOM 758 C C . ASP A 1 97 ? 29.835 -15.741 48.718 1.00 13.50 131 ASP A C 1
ATOM 759 O O . ASP A 1 97 ? 30.579 -16.054 49.700 1.00 13.38 131 ASP A O 1
ATOM 764 N N . ALA A 1 98 ? 29.954 -14.590 48.071 1.00 12.81 132 ALA A N 1
ATOM 765 C CA . ALA A 1 98 ? 30.978 -13.640 48.412 1.00 13.16 132 ALA A CA 1
ATOM 766 C C . ALA A 1 98 ? 30.800 -13.084 49.838 1.00 13.23 132 ALA A C 1
ATOM 767 O O . ALA A 1 98 ? 31.762 -12.716 50.540 1.00 15.00 132 ALA A O 1
ATOM 769 N N . LEU A 1 99 ? 29.545 -12.967 50.274 1.00 12.65 133 LEU A N 1
ATOM 770 C CA . LEU A 1 99 ? 29.191 -12.553 51.624 1.00 13.23 133 LEU A CA 1
ATOM 771 C C . LEU A 1 99 ? 29.156 -13.670 52.660 1.00 14.18 133 LEU A C 1
ATOM 772 O O . LEU A 1 99 ? 28.834 -13.423 53.818 1.00 14.32 133 LEU A O 1
ATOM 777 N N . ASN A 1 100 ? 29.414 -14.889 52.245 1.00 15.40 134 ASN A N 1
ATOM 778 C CA . ASN A 1 100 ? 29.324 -16.050 53.131 1.00 16.87 134 ASN A CA 1
ATOM 779 C C . ASN A 1 100 ? 27.939 -16.264 53.730 1.00 15.90 134 ASN A C 1
ATOM 780 O O . ASN A 1 100 ? 27.774 -16.647 54.903 1.00 16.31 134 ASN A O 1
ATOM 785 N N . ILE A 1 101 ? 26.933 -16.071 52.881 1.00 14.35 135 ILE A N 1
ATOM 786 C CA . ILE A 1 101 ? 25.542 -16.207 53.291 1.00 15.12 135 ILE A CA 1
ATOM 787 C C . ILE A 1 101 ? 25.094 -17.537 52.691 1.00 15.78 135 ILE A C 1
ATOM 788 O O . ILE A 1 101 ? 24.908 -17.618 51.471 1.00 15.23 135 ILE A O 1
ATOM 793 N N . ARG A 1 102 ? 24.858 -18.529 53.542 1.00 17.64 136 ARG A N 1
ATOM 794 C CA . ARG A 1 102 ? 24.406 -19.846 53.075 1.00 20.34 136 ARG A CA 1
ATOM 795 C C . ARG A 1 102 ? 22.943 -19.858 52.637 1.00 17.83 136 ARG A C 1
ATOM 796 O O . ARG A 1 102 ? 22.624 -20.484 51.660 1.00 16.78 136 ARG A O 1
ATOM 804 N N . GLN A 1 103 ? 22.104 -19.135 53.358 1.00 15.72 137 GLN A N 1
ATOM 805 C CA . GLN A 1 103 ? 20.678 -19.106 53.059 1.00 15.34 137 GLN A CA 1
ATOM 806 C C . GLN A 1 103 ? 20.085 -17.756 53.448 1.00 13.30 137 GLN A C 1
ATOM 807 O O . GLN A 1 103 ? 20.536 -17.148 54.414 1.00 14.10 137 GLN A O 1
ATOM 813 N N . ALA A 1 104 ? 19.143 -17.217 52.639 1.00 11.15 138 ALA A N 1
ATOM 814 C CA . ALA A 1 104 ? 18.523 -15.954 52.974 1.00 10.11 138 ALA A CA 1
ATOM 815 C C . ALA A 1 104 ? 17.037 -16.005 52.629 1.00 9.45 138 ALA A C 1
ATOM 816 O O . ALA A 1 104 ? 16.609 -16.776 51.755 1.00 9.64 138 ALA A O 1
ATOM 818 N N . ASP A 1 105 ? 16.261 -15.108 53.254 1.00 8.73 139 ASP A N 1
ATOM 819 C CA . ASP A 1 105 ? 14.946 -14.762 52.753 1.00 8.66 139 ASP A CA 1
ATOM 820 C C . ASP A 1 105 ? 15.142 -13.853 51.530 1.00 8.12 139 ASP A C 1
ATOM 821 O O . ASP A 1 105 ? 16.014 -13.016 51.568 1.00 8.17 139 ASP A O 1
ATOM 826 N N . LEU A 1 106 ? 14.411 -14.108 50.447 1.00 7.83 140 LEU A N 1
ATOM 827 C CA . LEU A 1 106 ? 14.489 -13.266 49.249 1.00 8.24 140 LEU A CA 1
ATOM 828 C C . LEU A 1 106 ? 13.170 -12.598 49.013 1.00 7.78 140 LEU A C 1
ATOM 829 O O . LEU A 1 106 ? 12.096 -13.198 49.184 1.00 7.22 140 LEU A O 1
ATOM 834 N N . ALA A 1 107 ? 13.226 -11.370 48.505 1.00 7.25 141 ALA A N 1
ATOM 835 C CA . ALA A 1 107 ? 12.001 -10.644 48.137 1.00 7.32 141 ALA A CA 1
ATOM 836 C C . ALA A 1 107 ? 12.295 -9.778 46.930 1.00 7.39 141 ALA A C 1
ATOM 837 O O . ALA A 1 107 ? 13.407 -9.253 46.800 1.00 8.24 141 ALA A O 1
ATOM 839 N N . GLY A 1 108 ? 11.321 -9.673 46.027 1.00 7.04 142 GLY A N 1
ATOM 840 C CA . GLY A 1 108 ? 11.529 -8.858 44.885 1.00 7.20 142 GLY A CA 1
ATOM 841 C C . GLY A 1 108 ? 10.238 -8.471 44.157 1.00 7.40 142 GLY A C 1
ATOM 842 O O . GLY A 1 108 ? 9.147 -8.996 44.461 1.00 7.57 142 GLY A O 1
ATOM 843 N N . PHE A 1 109 ? 10.376 -7.481 43.275 1.00 7.66 143 PHE A N 1
ATOM 844 C CA . PHE A 1 109 ? 9.320 -7.147 42.307 1.00 7.65 143 PHE A CA 1
ATOM 845 C C . PHE A 1 109 ? 9.941 -6.981 40.917 1.00 8.42 143 PHE A C 1
ATOM 846 O O . PHE A 1 109 ? 11.100 -6.668 40.786 1.00 8.86 143 PHE A O 1
ATOM 854 N N . ASP A 1 110 ? 9.135 -7.253 39.878 1.00 8.82 144 ASP A N 1
ATOM 855 C CA . ASP A 1 110 ? 9.523 -7.117 38.489 1.00 9.42 144 ASP A CA 1
ATOM 856 C C . ASP A 1 110 ? 10.803 -7.918 38.243 1.00 8.81 144 ASP A C 1
ATOM 857 O O . ASP A 1 110 ? 10.823 -9.091 38.645 1.00 8.54 144 ASP A O 1
ATOM 862 N N . TRP A 1 111 ? 11.864 -7.381 37.654 1.00 8.03 145 TRP A N 1
ATOM 863 C CA . TRP A 1 111 ? 13.084 -8.201 37.428 1.00 7.97 145 TRP A CA 1
ATOM 864 C C . TRP A 1 111 ? 13.560 -8.845 38.733 1.00 8.05 145 TRP A C 1
ATOM 865 O O . TRP A 1 111 ? 14.126 -9.928 38.715 1.00 7.89 145 TRP A O 1
ATOM 876 N N . GLY A 1 112 ? 13.421 -8.137 39.859 1.00 7.52 146 GLY A N 1
ATOM 877 C CA . GLY A 1 112 ? 13.849 -8.686 41.094 1.00 7.86 146 GLY A CA 1
ATOM 878 C C . GLY A 1 112 ? 13.042 -9.898 41.585 1.00 8.02 146 GLY A C 1
ATOM 879 O O . GLY A 1 112 ? 13.576 -10.787 42.228 1.00 8.29 146 GLY A O 1
ATOM 880 N N . ALA A 1 113 ? 11.752 -9.889 41.305 1.00 8.02 147 ALA A N 1
ATOM 881 C CA . ALA A 1 113 ? 10.893 -11.025 41.600 1.00 8.21 147 ALA A CA 1
ATOM 882 C C . ALA A 1 113 ? 11.276 -12.196 40.726 1.00 8.25 147 ALA A C 1
ATOM 883 O O . ALA A 1 113 ? 11.386 -13.334 41.174 1.00 8.34 147 ALA A O 1
ATOM 885 N N . ARG A 1 114 ? 11.434 -11.945 39.406 1.00 7.89 148 ARG A N 1
ATOM 886 C CA . ARG A 1 114 ? 11.903 -12.989 38.501 1.00 8.05 148 ARG A CA 1
ATOM 887 C C . ARG A 1 114 ? 13.214 -13.587 38.951 1.00 7.72 148 ARG A C 1
ATOM 888 O O . ARG A 1 114 ? 13.367 -14.804 39.039 1.00 8.01 148 ARG A O 1
ATOM 896 N N . THR A 1 115 ? 14.138 -12.723 39.393 1.00 7.51 149 THR A N 1
ATOM 897 C CA . THR A 1 115 ? 15.425 -13.155 39.801 1.00 7.74 149 THR A CA 1
ATOM 898 C C . THR A 1 115 ? 15.329 -14.007 41.111 1.00 7.82 149 THR A C 1
ATOM 899 O O . THR A 1 115 ? 15.894 -15.093 41.178 1.00 7.99 149 THR A O 1
ATOM 903 N N . ALA A 1 116 ? 14.553 -13.532 42.080 1.00 7.40 150 ALA A N 1
ATOM 904 C CA . ALA A 1 116 ? 14.368 -14.307 43.305 1.00 7.54 150 ALA A CA 1
ATOM 905 C C . ALA A 1 116 ? 13.657 -15.636 43.048 1.00 7.78 150 ALA A C 1
ATOM 906 O O . ALA A 1 116 ? 14.024 -16.643 43.645 1.00 8.14 150 ALA A O 1
ATOM 908 N N . ASP A 1 117 ? 12.659 -15.634 42.148 1.00 7.29 151 ASP A N 1
ATOM 909 C CA . ASP A 1 117 ? 11.955 -16.794 41.738 1.00 7.69 151 ASP A CA 1
ATOM 910 C C . ASP A 1 117 ? 12.992 -17.857 41.199 1.00 7.89 151 ASP A C 1
ATOM 911 O O . ASP A 1 117 ? 12.896 -19.047 41.543 1.00 8.10 151 ASP A O 1
ATOM 916 N N . ILE A 1 118 ? 13.882 -17.412 40.313 1.00 8.33 152 ILE A N 1
ATOM 917 C CA . ILE A 1 118 ? 14.855 -18.293 39.729 1.00 8.73 152 ILE A CA 1
ATOM 918 C C . ILE A 1 118 ? 15.796 -18.860 40.805 1.00 9.24 152 ILE A C 1
ATOM 919 O O . ILE A 1 118 ? 16.080 -20.089 40.765 1.00 9.52 152 ILE A O 1
ATOM 924 N N . VAL A 1 119 ? 16.293 -18.036 41.711 1.00 9.33 153 VAL A N 1
ATOM 925 C CA . VAL A 1 119 ? 17.151 -18.547 42.765 1.00 9.99 153 VAL A CA 1
ATOM 926 C C . VAL A 1 119 ? 16.418 -19.613 43.563 1.00 10.16 153 VAL A C 1
ATOM 927 O O . VAL A 1 119 ? 16.968 -20.691 43.854 1.00 10.62 153 VAL A O 1
ATOM 931 N N . ALA A 1 120 ? 15.141 -19.364 43.901 1.00 10.14 154 ALA A N 1
ATOM 932 C CA . ALA A 1 120 ? 14.393 -20.305 44.650 1.00 10.31 154 ALA A CA 1
ATOM 933 C C . ALA A 1 120 ? 14.130 -21.596 43.902 1.00 10.90 154 ALA A C 1
ATOM 934 O O . ALA A 1 120 ? 14.069 -22.664 44.509 1.00 11.91 154 ALA A O 1
ATOM 936 N N . ALA A 1 121 ? 13.899 -21.513 42.597 1.00 10.77 155 ALA A N 1
ATOM 937 C CA . ALA A 1 121 ? 13.625 -22.714 41.821 1.00 11.49 155 ALA A CA 1
ATOM 938 C C . ALA A 1 121 ? 14.874 -23.556 41.562 1.00 11.99 155 ALA A C 1
ATOM 939 O O . ALA A 1 121 ? 14.830 -24.830 41.574 1.00 12.26 155 ALA A O 1
ATOM 941 N N . LEU A 1 122 ? 15.981 -22.915 41.275 1.00 12.25 156 LEU A N 1
ATOM 942 C CA . LEU A 1 122 ? 17.193 -23.669 40.893 1.00 13.65 156 LEU A CA 1
ATOM 943 C C . LEU A 1 122 ? 18.112 -23.981 42.039 1.00 14.25 156 LEU A C 1
ATOM 944 O O . LEU A 1 122 ? 18.805 -25.033 42.000 1.00 14.64 156 LEU A O 1
ATOM 949 N N . TRP A 1 123 ? 18.149 -23.112 43.042 1.00 14.67 157 TRP A N 1
ATOM 950 C CA . TRP A 1 123 ? 18.937 -23.350 44.253 1.00 15.56 157 TRP A CA 1
ATOM 951 C C . TRP A 1 123 ? 18.069 -23.188 45.505 1.00 14.50 157 TRP A C 1
ATOM 952 O O . TRP A 1 123 ? 18.349 -22.316 46.356 1.00 13.58 157 TRP A O 1
ATOM 963 N N . PRO A 1 124 ? 17.055 -24.037 45.681 1.00 14.22 158 PRO A N 1
ATOM 964 C CA . PRO A 1 124 ? 16.153 -23.865 46.809 1.00 13.91 158 PRO A CA 1
ATOM 965 C C . PRO A 1 124 ? 16.837 -23.886 48.206 1.00 14.38 158 PRO A C 1
ATOM 966 O O . PRO A 1 124 ? 16.350 -23.238 49.145 1.00 14.15 158 PRO A O 1
ATOM 970 N N . GLN A 1 125 ? 17.949 -24.626 48.338 1.00 15.37 159 GLN A N 1
ATOM 971 C CA . GLN 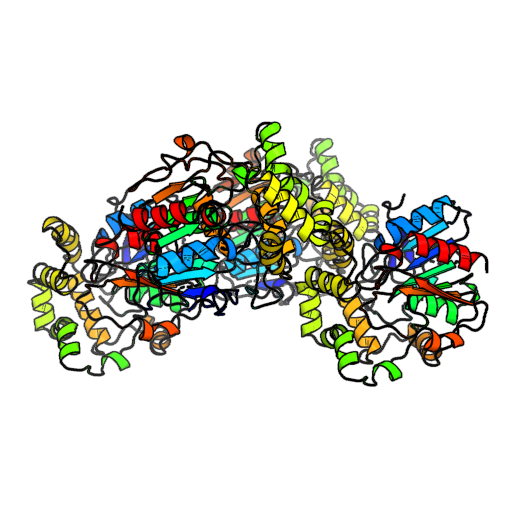A 1 125 ? 18.632 -24.687 49.638 1.00 16.29 159 GLN A CA 1
ATOM 972 C C . GLN A 1 125 ? 19.143 -23.303 50.072 1.00 15.16 159 GLN A C 1
ATOM 973 O O . GLN A 1 125 ? 19.399 -23.089 51.264 1.00 15.40 159 GLN A O 1
ATOM 979 N N . ARG A 1 126 ? 19.308 -22.386 49.125 1.00 13.79 160 ARG A N 1
ATOM 980 C CA . ARG A 1 126 ? 19.817 -21.045 49.431 1.00 13.38 160 ARG A CA 1
ATOM 981 C C . ARG A 1 126 ? 18.698 -20.090 49.828 1.00 12.56 160 ARG A C 1
ATOM 982 O O . ARG A 1 126 ? 18.951 -18.941 50.215 1.00 11.95 160 ARG A O 1
ATOM 990 N N . VAL A 1 127 ? 17.443 -20.505 49.657 1.00 11.89 161 VAL A N 1
ATOM 991 C CA . VAL A 1 127 ? 16.292 -19.598 49.850 1.00 11.01 161 VAL A CA 1
ATOM 992 C C . VAL A 1 127 ? 15.407 -20.080 50.992 1.00 11.54 161 VAL A C 1
ATOM 993 O O . VAL A 1 127 ? 14.701 -21.105 50.916 1.00 12.16 161 VAL A O 1
ATOM 997 N N . LYS A 1 128 ? 15.459 -19.390 52.123 1.00 10.59 162 LYS A N 1
ATOM 998 C CA . LYS A 1 128 ? 14.627 -19.765 53.262 1.00 10.92 162 LYS A CA 1
ATOM 999 C C . LYS A 1 128 ? 13.126 -19.558 52.993 1.00 10.43 162 LYS A C 1
ATOM 1000 O O . LYS A 1 128 ? 12.304 -20.411 53.345 1.00 11.37 162 LYS A O 1
ATOM 1006 N N . SER A 1 129 ? 12.766 -18.375 52.490 1.00 9.19 163 SER A N 1
ATOM 1007 C CA . SER A 1 129 ? 11.405 -18.077 52.103 1.00 8.66 163 SER A CA 1
ATOM 1008 C C . SER A 1 129 ? 11.497 -16.969 51.058 1.00 8.13 163 SER A C 1
ATOM 1009 O O . SER A 1 129 ? 12.562 -16.373 50.874 1.00 7.85 163 SER A O 1
ATOM 1012 N N . LEU A 1 130 ? 10.399 -16.770 50.375 1.00 7.79 164 LEU A N 1
ATOM 1013 C CA . LEU A 1 130 ? 10.287 -15.881 49.228 1.00 7.54 164 LEU A CA 1
ATOM 1014 C C . LEU A 1 130 ? 9.061 -14.994 49.259 1.00 7.63 164 LEU A C 1
ATOM 1015 O O . LEU A 1 130 ? 7.970 -15.444 49.613 1.00 7.60 164 LEU A O 1
ATOM 1020 N N . VAL A 1 131 ? 9.256 -13.679 49.014 1.00 7.45 165 VAL A N 1
ATOM 1021 C CA . VAL A 1 131 ? 8.180 -12.773 48.742 1.00 7.37 165 VAL A CA 1
ATOM 1022 C C . VAL A 1 131 ? 8.306 -12.394 47.273 1.00 7.21 165 VAL A C 1
ATOM 1023 O O . VAL A 1 131 ? 9.288 -11.806 46.865 1.00 6.85 165 VAL A O 1
ATOM 1027 N N . SER A 1 132 ? 7.311 -12.781 46.479 1.00 7.01 166 SER A N 1
ATOM 1028 C CA . SER A 1 132 ? 7.365 -12.560 45.019 1.00 7.15 166 SER A CA 1
ATOM 1029 C C . SER A 1 132 ? 6.181 -11.720 44.590 1.00 7.22 166 SER A C 1
ATOM 1030 O O . SER A 1 132 ? 5.036 -12.202 44.483 1.00 7.22 166 SER A O 1
ATOM 1033 N N . VAL A 1 133 ? 6.435 -10.449 44.304 1.00 7.16 167 VAL A N 1
ATOM 1034 C CA . VAL A 1 133 ? 5.368 -9.589 43.871 1.00 7.41 167 VAL A CA 1
ATOM 1035 C C . VAL A 1 133 ? 4.935 -9.968 42.430 1.00 8.03 167 VAL A C 1
ATOM 1036 O O . VAL A 1 133 ? 5.802 -10.146 41.550 1.00 8.16 167 VAL A O 1
ATOM 1040 N N . SER A 1 134 ? 3.650 -10.088 42.228 1.00 8.37 168 SER A N 1
ATOM 1041 C CA . SER A 1 134 ? 3.036 -10.527 40.934 1.00 8.63 168 SER A CA 1
ATOM 1042 C C . SER A 1 134 ? 3.229 -11.999 40.630 1.00 8.81 168 SER A C 1
ATOM 1043 O O . SER A 1 134 ? 2.996 -12.410 39.499 1.00 10.50 168 SER A O 1
ATOM 1046 N N . GLY A 1 135 ? 3.631 -12.803 41.619 1.00 8.80 169 GLY A N 1
ATOM 1047 C CA . GLY A 1 135 ? 3.540 -14.230 41.488 1.00 9.49 169 GLY A CA 1
ATOM 1048 C C . GLY A 1 135 ? 4.769 -14.873 40.852 1.00 9.15 169 GLY A C 1
ATOM 1049 O O . GLY A 1 135 ? 5.882 -14.665 41.261 1.00 9.66 169 GLY A O 1
ATOM 1050 N N . TYR A 1 136 ? 4.484 -15.785 39.933 1.00 8.82 170 TYR A N 1
ATOM 1051 C CA . TYR A 1 136 ? 5.527 -16.633 39.349 1.00 9.15 170 TYR A CA 1
ATOM 1052 C C . TYR A 1 136 ? 5.914 -15.952 38.041 1.00 9.19 170 TYR A C 1
ATOM 1053 O O . TYR A 1 136 ? 5.143 -15.947 37.057 1.00 10.01 170 TYR A O 1
ATOM 1062 N N . LEU A 1 137 ? 7.130 -15.423 37.980 1.00 9.48 171 LEU A N 1
ATOM 1063 C CA . LEU A 1 137 ? 7.580 -14.614 36.849 1.00 10.46 171 LEU A CA 1
ATOM 1064 C C . LEU A 1 137 ? 8.668 -15.270 36.000 1.00 10.47 171 LEU A C 1
ATOM 1065 O O . LEU A 1 137 ? 9.169 -14.615 35.118 1.00 11.74 171 LEU A O 1
ATOM 1070 N N . ILE A 1 138 ? 8.923 -16.557 36.196 1.00 10.28 172 ILE A N 1
ATOM 1071 C CA . ILE A 1 138 ? 9.807 -17.290 35.360 1.00 10.24 172 ILE A CA 1
ATOM 1072 C C . ILE A 1 138 ? 9.056 -17.568 34.035 1.00 10.84 172 ILE A C 1
ATOM 1073 O O . ILE A 1 138 ? 7.924 -18.091 34.060 1.00 10.61 172 ILE A O 1
ATOM 1078 N N . SER A 1 139 ? 9.748 -17.383 32.915 1.00 11.18 173 SER A N 1
ATOM 1079 C CA . SER A 1 139 ? 9.165 -17.782 31.655 1.00 12.34 173 SER A CA 1
ATOM 1080 C C . SER A 1 139 ? 10.299 -18.210 30.734 1.00 13.14 173 SER A C 1
ATOM 1081 O O . SER A 1 139 ? 11.396 -18.594 31.178 1.00 14.00 173 SER A O 1
ATOM 1084 N N . SER A 1 140 ? 10.027 -18.262 29.428 1.00 13.65 174 SER A N 1
ATOM 1085 C CA . SER A 1 140 ? 10.981 -18.816 28.503 1.00 13.83 174 SER A CA 1
ATOM 1086 C C . SER A 1 140 ? 10.902 -18.028 27.196 1.00 13.30 174 SER A C 1
ATOM 1087 O O . SER A 1 140 ? 9.922 -17.309 26.991 1.00 12.36 174 SER A O 1
ATOM 1090 N N . GLN A 1 141 ? 11.877 -18.197 26.336 1.00 13.81 175 GLN A N 1
ATOM 1091 C CA . GLN A 1 141 ? 11.862 -17.542 25.019 1.00 14.13 175 GLN A CA 1
ATOM 1092 C C . GLN A 1 141 ? 10.729 -18.089 24.184 1.00 15.03 175 GLN A C 1
ATOM 1093 O O . GLN A 1 141 ? 10.074 -17.348 23.454 1.00 14.32 175 GLN A O 1
ATOM 1099 N N . GLN A 1 142 ? 10.478 -19.372 24.273 1.00 15.78 176 GLN A N 1
ATOM 1100 C CA . GLN A 1 142 ? 9.424 -19.975 23.483 1.00 18.78 176 GLN A CA 1
ATOM 1101 C C . GLN A 1 142 ? 8.057 -19.360 23.839 1.00 16.81 176 GLN A C 1
ATOM 1102 O O . GLN A 1 142 ? 7.223 -19.064 22.964 1.00 17.28 176 GLN A O 1
ATOM 1108 N N . ILE A 1 143 ? 7.818 -19.142 25.121 1.00 14.78 177 ILE A N 1
ATOM 1109 C CA . ILE A 1 143 ? 6.597 -18.450 25.541 1.00 14.68 177 ILE A CA 1
ATOM 1110 C C . ILE A 1 143 ? 6.613 -16.989 25.127 1.00 14.79 177 ILE A C 1
ATOM 1111 O O . ILE A 1 143 ? 5.591 -16.460 24.661 1.00 15.40 177 ILE A O 1
ATOM 1116 N N . GLY A 1 144 ? 7.758 -16.313 25.285 1.00 14.71 178 GLY A N 1
ATOM 1117 C CA . GLY A 1 144 ? 7.865 -14.915 24.978 1.00 15.44 178 GLY A CA 1
ATOM 1118 C C . GLY A 1 144 ? 7.622 -14.551 23.502 1.00 17.01 178 GLY A C 1
ATOM 1119 O O . GLY A 1 144 ? 7.258 -13.431 23.218 1.00 17.64 178 GLY A O 1
ATOM 1120 N N . GLU A 1 145 ? 7.789 -15.520 22.647 1.00 18.19 179 GLU A N 1
ATOM 1121 C CA . GLU A 1 145 ? 7.447 -15.393 21.192 1.00 20.04 179 GLU A CA 1
ATOM 1122 C C . GLU A 1 145 ? 5.944 -15.322 20.915 1.00 19.51 179 GLU A C 1
ATOM 1123 O O . GLU A 1 145 ? 5.584 -14.905 19.815 1.00 18.76 179 GLU A O 1
ATOM 1129 N N . LYS A 1 146 ? 5.075 -15.734 21.829 1.00 17.78 180 LYS A N 1
ATOM 1130 C CA . LYS A 1 146 ? 3.656 -15.896 21.534 1.00 17.47 180 LYS A CA 1
ATOM 1131 C C . LYS A 1 146 ? 2.929 -14.602 21.838 1.00 15.59 180 LYS A C 1
ATOM 1132 O O . LYS A 1 146 ? 3.170 -13.985 22.873 1.00 15.34 180 LYS A O 1
ATOM 1138 N N . PRO A 1 147 ? 2.006 -14.193 20.963 1.00 13.77 181 PRO A N 1
ATOM 1139 C CA . PRO A 1 147 ? 1.307 -12.964 21.188 1.00 13.43 181 PRO A CA 1
ATOM 1140 C C . PRO A 1 147 ? 0.232 -13.086 22.257 1.00 13.58 181 PRO A C 1
ATOM 1141 O O . PRO A 1 147 ? -0.331 -14.161 22.439 1.00 13.40 181 PRO A O 1
ATOM 1145 N N . LEU A 1 148 ? -0.112 -11.947 22.855 1.00 13.44 182 LEU A N 1
ATOM 1146 C CA . LEU A 1 148 ? -1.198 -11.754 23.806 1.00 13.94 182 LEU A CA 1
ATOM 1147 C C . LEU A 1 148 ? -2.261 -10.931 23.163 1.00 13.83 182 LEU A C 1
ATOM 1148 O O . LEU A 1 148 ? -2.053 -10.432 21.985 1.00 14.07 182 LEU A O 1
ATOM 1153 N N . PRO A 1 149 ? -3.424 -10.745 23.817 1.00 13.92 183 PRO A N 1
ATOM 1154 C CA . PRO A 1 149 ? -4.465 -9.928 23.204 1.00 13.84 183 PRO A CA 1
ATOM 1155 C C . PRO A 1 149 ? -3.976 -8.485 22.972 1.00 13.35 183 PRO A C 1
ATOM 1156 O O . PRO A 1 149 ? -3.037 -8.046 23.617 1.00 12.84 183 PRO A O 1
ATOM 1160 N N . PRO A 1 150 ? -4.527 -7.795 21.960 1.00 13.79 184 PRO A N 1
ATOM 1161 C CA . PRO A 1 150 ? -4.021 -6.465 21.588 1.00 13.59 184 PRO A CA 1
ATOM 1162 C C . PRO A 1 150 ? -3.828 -5.504 22.770 1.00 13.66 184 PRO A C 1
ATOM 1163 O O . PRO A 1 150 ? -2.785 -4.833 22.890 1.00 12.42 184 PRO A O 1
ATOM 1167 N N . GLN A 1 151 ? -4.779 -5.436 23.690 1.00 14.54 185 GLN A N 1
ATOM 1168 C CA . GLN A 1 151 ? -4.635 -4.500 24.816 1.00 15.85 185 GLN A CA 1
ATOM 1169 C C . GLN A 1 151 ? -3.558 -4.907 25.815 1.00 14.71 185 GLN A C 1
ATOM 1170 O O . GLN A 1 151 ? -2.878 -4.071 26.393 1.00 14.69 185 GLN A O 1
ATOM 1176 N N . ALA A 1 152 ? -3.294 -6.206 25.939 1.00 14.39 186 ALA A N 1
ATOM 1177 C CA . ALA A 1 152 ? -2.150 -6.671 26.695 1.00 14.13 186 ALA A CA 1
ATOM 1178 C C . ALA A 1 152 ? -0.820 -6.305 26.070 1.00 13.43 186 ALA A C 1
ATOM 1179 O O . ALA A 1 152 ? 0.116 -5.956 26.739 1.00 13.58 186 ALA A O 1
ATOM 1181 N N . GLU A 1 153 ? -0.785 -6.340 24.736 1.00 12.66 187 GLU A N 1
ATOM 1182 C CA . GLU A 1 153 ? 0.442 -5.948 24.027 1.00 12.33 187 GLU A CA 1
ATOM 1183 C C . GLU A 1 153 ? 0.702 -4.481 24.209 1.00 11.80 187 GLU A C 1
ATOM 1184 O O . GLU A 1 153 ? 1.845 -4.086 24.384 1.00 12.04 187 GLU A O 1
ATOM 1190 N N . LEU A 1 154 ? -0.359 -3.646 24.227 1.00 11.95 188 LEU A N 1
ATOM 1191 C CA . LEU A 1 154 ? -0.229 -2.223 24.473 1.00 11.88 188 LEU A CA 1
ATOM 1192 C C . LEU A 1 154 ? 0.364 -1.964 25.861 1.00 12.80 188 LEU A C 1
ATOM 1193 O O . LEU A 1 154 ? 1.229 -1.118 26.016 1.00 11.80 188 LEU A O 1
ATOM 1198 N N . SER A 1 155 ? -0.131 -2.712 26.837 1.00 13.94 189 SER A N 1
ATOM 1199 C CA . SER A 1 155 ? 0.458 -2.628 28.192 1.00 15.49 189 SER A CA 1
ATOM 1200 C C . SER A 1 155 ? 1.940 -3.047 28.239 1.00 15.13 189 SER A C 1
ATOM 1201 O O . SER A 1 155 ? 2.658 -2.615 29.135 1.00 16.44 189 SER A O 1
ATOM 1204 N N . TRP A 1 156 ? 2.402 -3.862 27.342 1.00 14.24 190 TRP A N 1
ATOM 1205 C CA . TRP A 1 156 ? 3.834 -4.247 27.204 1.00 14.07 190 TRP A CA 1
ATOM 1206 C C . TRP A 1 156 ? 4.599 -3.437 26.076 1.00 12.08 190 TRP A C 1
ATOM 1207 O O . TRP A 1 156 ? 5.669 -3.857 25.636 1.00 11.39 190 TRP A O 1
ATOM 1218 N N . TRP A 1 157 ? 4.065 -2.309 25.693 1.00 11.92 191 TRP A N 1
ATOM 1219 C CA . TRP A 1 157 ? 4.500 -1.574 24.463 1.00 11.38 191 TRP A CA 1
ATOM 1220 C C . TRP A 1 157 ? 6.032 -1.396 24.393 1.00 11.66 191 TRP A C 1
ATOM 1221 O O . TRP A 1 157 ? 6.635 -1.524 23.347 1.00 11.14 191 TRP A O 1
ATOM 1232 N N . TYR A 1 158 ? 6.604 -1.056 25.550 1.00 10.76 192 TYR A N 1
ATOM 1233 C CA . TYR A 1 158 ? 7.989 -0.709 25.612 1.00 11.33 192 TYR A CA 1
ATOM 1234 C C . TYR A 1 158 ? 8.915 -1.852 25.239 1.00 10.54 192 TYR A C 1
ATOM 1235 O O . TYR A 1 158 ? 9.980 -1.612 24.722 1.00 10.13 192 TYR A O 1
ATOM 1244 N N . GLN A 1 159 ? 8.517 -3.104 25.458 1.00 10.18 193 GLN A N 1
ATOM 1245 C CA . GLN A 1 159 ? 9.414 -4.181 25.154 1.00 10.52 193 GLN A CA 1
ATOM 1246 C C . GLN A 1 159 ? 9.573 -4.279 23.653 1.00 10.64 193 GLN A C 1
ATOM 1247 O O . GLN A 1 159 ? 10.643 -4.594 23.129 1.00 10.78 193 GLN A O 1
ATOM 1253 N N . PHE A 1 160 ? 8.499 -4.007 22.949 1.00 10.76 194 PHE A N 1
ATOM 1254 C CA . PHE A 1 160 ? 8.543 -3.978 21.445 1.00 10.61 194 PHE A CA 1
ATOM 1255 C C . PHE A 1 160 ? 9.295 -2.758 20.918 1.00 10.43 194 PHE A C 1
ATOM 1256 O O . PHE A 1 160 ? 10.129 -2.910 19.969 1.00 9.90 194 PHE A O 1
ATOM 1264 N N . TYR A 1 161 ? 9.121 -1.605 21.562 1.00 9.90 195 TYR A N 1
ATOM 1265 C CA . TYR A 1 161 ? 9.983 -0.464 21.260 1.00 10.19 195 TYR A CA 1
ATOM 1266 C C . TYR A 1 161 ? 11.479 -0.822 21.361 1.00 10.39 195 TYR A C 1
ATOM 1267 O O . TYR A 1 161 ? 12.299 -0.594 20.469 1.00 10.55 195 TYR A O 1
ATOM 1276 N N . PHE A 1 162 ? 11.837 -1.458 22.498 1.00 10.21 196 PHE A N 1
ATOM 1277 C CA . PHE A 1 162 ? 13.231 -1.834 22.797 1.00 10.59 196 PHE A CA 1
ATOM 1278 C C . PHE A 1 162 ? 13.811 -2.895 21.813 1.00 11.08 196 PHE A C 1
ATOM 1279 O O . PHE A 1 162 ? 15.003 -3.069 21.709 1.00 11.01 196 PHE A O 1
ATOM 1287 N N . ALA A 1 163 ? 12.945 -3.562 21.063 1.00 11.21 197 ALA A N 1
ATOM 1288 C CA . ALA A 1 163 ? 13.391 -4.538 20.088 1.00 11.77 197 ALA A CA 1
ATOM 1289 C C . ALA A 1 163 ? 13.976 -3.884 18.827 1.00 12.50 197 ALA A C 1
ATOM 1290 O O . ALA A 1 163 ? 14.518 -4.596 18.013 1.00 13.78 197 ALA A O 1
ATOM 1292 N N . THR A 1 164 ? 13.791 -2.565 18.653 1.00 12.28 198 THR A N 1
ATOM 1293 C CA . THR A 1 164 ? 14.233 -1.835 17.490 1.00 12.98 198 THR A CA 1
ATOM 1294 C C . THR A 1 164 ? 15.402 -0.931 17.779 1.00 13.54 198 THR A C 1
ATOM 1295 O O . THR A 1 164 ? 15.586 -0.505 18.927 1.00 13.37 198 THR A O 1
ATOM 1299 N N . PRO A 1 165 ? 16.234 -0.629 16.771 1.00 14.90 199 PRO A N 1
ATOM 1300 C CA . PRO A 1 165 ? 17.304 0.334 16.995 1.00 14.62 199 PRO A CA 1
ATOM 1301 C C . PRO A 1 165 ? 16.792 1.693 17.411 1.00 14.08 199 PRO A C 1
ATOM 1302 O O . PRO A 1 165 ? 17.423 2.320 18.237 1.00 14.11 199 PRO A O 1
ATOM 1306 N N . ARG A 1 166 ? 15.650 2.113 16.855 1.00 14.11 200 ARG A N 1
ATOM 1307 C CA . ARG A 1 166 ? 14.999 3.348 17.290 1.00 13.77 200 ARG A CA 1
ATOM 1308 C C . ARG A 1 166 ? 14.682 3.361 18.800 1.00 13.29 200 ARG A C 1
ATOM 1309 O O . ARG A 1 166 ? 14.913 4.376 19.476 1.00 13.49 200 ARG A O 1
ATOM 1317 N N . GLY A 1 167 ? 14.232 2.234 19.331 1.00 13.00 201 GLY A N 1
A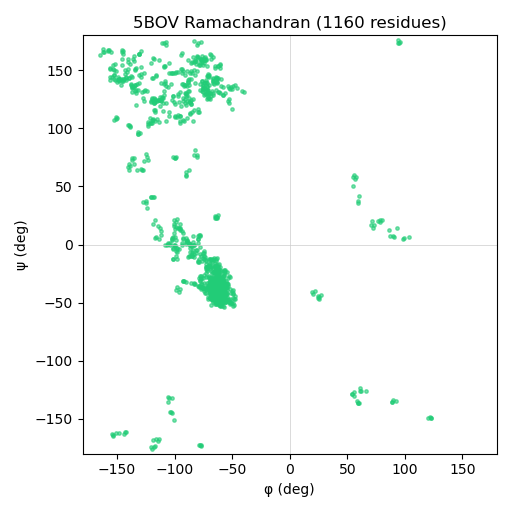TOM 1318 C CA . GLY A 1 167 ? 13.968 2.104 20.748 1.00 12.98 201 GLY A CA 1
ATOM 1319 C C . GLY A 1 167 ? 15.202 2.173 21.612 1.00 13.01 201 GLY A C 1
ATOM 1320 O O . GLY A 1 167 ? 15.192 2.774 22.696 1.00 13.48 201 GLY A O 1
ATOM 1321 N N . GLU A 1 168 ? 16.253 1.520 21.190 1.00 13.73 202 GLU A N 1
ATOM 1322 C CA . GLU A 1 168 ? 17.520 1.619 21.900 1.00 14.58 202 GLU A CA 1
ATOM 1323 C C . GLU A 1 168 ? 17.964 3.093 21.949 1.00 13.98 202 GLU A C 1
ATOM 1324 O O . GLU A 1 168 ? 18.372 3.617 22.984 1.00 13.26 202 GLU A O 1
ATOM 1330 N N . ALA A 1 169 ? 17.922 3.758 20.773 1.00 13.62 203 ALA A N 1
ATOM 1331 C CA . ALA A 1 169 ? 18.318 5.143 20.729 1.00 13.66 203 ALA A CA 1
ATOM 1332 C C . ALA A 1 169 ? 17.427 6.067 21.594 1.00 13.40 203 ALA A C 1
ATOM 1333 O O . ALA A 1 169 ? 17.933 6.957 22.256 1.00 13.89 203 ALA A O 1
ATOM 1335 N N . GLY A 1 170 ? 16.125 5.835 21.571 1.00 12.79 204 GLY A N 1
ATOM 1336 C CA . GLY A 1 170 ? 15.202 6.582 22.381 1.00 12.57 204 GLY A CA 1
ATOM 1337 C C . GLY A 1 170 ? 15.490 6.405 23.863 1.00 12.36 204 GLY A C 1
ATOM 1338 O O . GLY A 1 170 ? 15.479 7.369 24.642 1.00 11.82 204 GLY A O 1
ATOM 1339 N N . TYR A 1 171 ? 15.753 5.168 24.250 1.00 12.33 205 TYR A N 1
ATOM 1340 C CA . TYR A 1 171 ? 15.965 4.901 25.683 1.00 12.79 205 TYR A CA 1
ATOM 1341 C C . TYR A 1 171 ? 17.250 5.525 26.133 1.00 13.75 205 TYR A C 1
ATOM 1342 O O . TYR A 1 171 ? 17.363 6.019 27.251 1.00 13.63 205 TYR A O 1
ATOM 1351 N N . ARG A 1 172 ? 18.247 5.466 25.268 1.00 15.43 206 ARG A N 1
ATOM 1352 C CA . ARG A 1 172 ? 19.561 6.077 25.579 1.00 17.14 206 ARG A CA 1
ATOM 1353 C C . ARG A 1 172 ? 19.484 7.589 25.609 1.00 17.50 206 ARG A C 1
ATOM 1354 O O . ARG A 1 172 ? 20.046 8.229 26.504 1.00 16.73 206 ARG A O 1
ATOM 1362 N N . GLN A 1 173 ? 18.843 8.194 24.629 1.00 18.31 207 GLN A N 1
ATOM 1363 C CA . GLN A 1 173 ? 18.762 9.658 24.607 1.00 20.21 207 GLN A CA 1
ATOM 1364 C C . GLN A 1 173 ? 17.852 10.260 25.703 1.00 21.22 207 GLN A C 1
ATOM 1365 O O . GLN A 1 173 ? 18.057 11.407 26.119 1.00 22.59 207 GLN A O 1
ATOM 1371 N N . ASN A 1 174 ? 16.804 9.521 26.067 1.00 20.48 208 ASN A N 1
ATOM 1372 C CA . ASN A 1 174 ? 15.690 10.009 26.863 1.00 20.49 208 ASN A CA 1
ATOM 1373 C C . ASN A 1 174 ? 15.501 9.097 28.130 1.00 16.94 208 ASN A C 1
ATOM 1374 O O . ASN A 1 174 ? 14.357 8.994 28.544 1.00 15.88 208 ASN A O 1
ATOM 1379 N N . THR A 1 175 ? 16.580 8.622 28.737 1.00 16.39 209 THR A N 1
ATOM 1380 C CA . THR A 1 175 ? 16.452 7.602 29.795 1.00 14.87 209 THR A CA 1
ATOM 1381 C C . THR A 1 175 ? 15.574 8.129 30.923 1.00 14.18 209 THR A C 1
ATOM 1382 O O . THR A 1 175 ? 14.618 7.469 31.387 1.00 12.63 209 THR A O 1
ATOM 1386 N N . HIS A 1 176 ? 15.916 9.324 31.440 1.00 13.40 210 HIS A N 1
ATOM 1387 C CA . HIS A 1 176 ? 15.171 9.878 32.532 1.00 13.00 210 HIS A CA 1
ATOM 1388 C C . HIS A 1 176 ? 13.696 10.046 32.261 1.00 12.96 210 HIS A C 1
ATOM 1389 O O . HIS A 1 176 ? 12.795 9.637 33.016 1.00 11.37 210 HIS A O 1
ATOM 1396 N N . ASP A 1 177 ? 13.344 10.737 31.177 1.00 12.89 211 ASP A N 1
ATOM 1397 C CA . ASP A 1 177 ? 11.957 10.932 30.827 1.00 13.77 211 ASP A CA 1
ATOM 1398 C C . ASP A 1 177 ? 11.187 9.643 30.519 1.00 12.02 211 ASP A C 1
ATOM 1399 O O . ASP A 1 177 ? 10.019 9.521 30.805 1.00 11.47 211 ASP A O 1
ATOM 1404 N N . PHE A 1 178 ? 11.882 8.721 29.896 1.00 11.23 212 PHE A N 1
ATOM 1405 C CA . PHE A 1 178 ? 11.266 7.459 29.495 1.00 10.42 212 PHE A CA 1
ATOM 1406 C C . PHE A 1 178 ? 10.951 6.629 30.753 1.00 9.99 212 PHE A C 1
ATOM 1407 O O . PHE A 1 178 ? 9.795 6.213 30.932 1.00 9.98 212 PHE A O 1
ATOM 1415 N N . ALA A 1 179 ? 11.913 6.545 31.660 1.00 9.96 213 ALA A N 1
ATOM 1416 C CA . ALA A 1 179 ? 11.666 5.775 32.881 1.00 9.69 213 ALA A CA 1
ATOM 1417 C C . ALA A 1 179 ? 10.579 6.454 33.698 1.00 9.95 213 ALA A C 1
ATOM 1418 O O . ALA A 1 179 ? 9.749 5.767 34.315 1.00 9.86 213 ALA A O 1
ATOM 1420 N N . LYS A 1 180 ? 10.569 7.779 33.764 1.00 10.42 214 LYS A N 1
ATOM 1421 C CA . LYS A 1 180 ? 9.548 8.431 34.569 1.00 11.54 214 LYS A CA 1
ATOM 1422 C C . LYS A 1 180 ? 8.134 8.179 34.006 1.00 11.47 214 LYS A C 1
ATOM 1423 O O . LYS A 1 180 ? 7.200 7.968 34.734 1.00 11.21 214 LYS A O 1
ATOM 1429 N N . PHE A 1 181 ? 8.011 8.221 32.665 1.00 11.28 215 PHE A N 1
ATOM 1430 C CA . PHE A 1 181 ? 6.765 7.891 32.039 1.00 12.23 215 PHE A CA 1
ATOM 1431 C C . PHE A 1 181 ? 6.309 6.455 32.369 1.00 11.07 215 PHE A C 1
ATOM 1432 O O . PHE A 1 181 ? 5.149 6.223 32.713 1.00 11.00 215 PHE A O 1
ATOM 1440 N N . ILE A 1 182 ? 7.270 5.533 32.336 1.00 10.30 216 ILE A N 1
ATOM 1441 C CA . ILE A 1 182 ? 6.982 4.195 32.704 1.00 9.75 216 ILE A CA 1
ATOM 1442 C C . ILE A 1 182 ? 6.492 4.116 34.191 1.00 9.31 216 ILE A C 1
ATOM 1443 O O . ILE A 1 182 ? 5.584 3.357 34.518 1.00 9.30 216 ILE A O 1
ATOM 1448 N N . TRP A 1 183 ? 7.149 4.830 35.116 1.00 9.17 217 TRP A N 1
ATOM 1449 C CA . TRP A 1 183 ? 6.704 4.784 36.479 1.00 9.15 217 TRP A CA 1
ATOM 1450 C C . TRP A 1 183 ? 5.234 5.181 36.618 1.00 9.85 217 TRP A C 1
ATOM 1451 O O . TRP A 1 183 ? 4.466 4.559 37.325 1.00 9.79 217 TRP A O 1
ATOM 1462 N N . HIS A 1 184 ? 4.863 6.235 35.912 1.00 10.93 218 HIS A N 1
ATOM 1463 C CA . HIS A 1 184 ? 3.463 6.748 35.976 1.00 11.94 218 HIS A CA 1
ATOM 1464 C C . HIS A 1 184 ? 2.515 5.751 35.327 1.00 12.38 218 HIS A C 1
ATOM 1465 O O . HIS A 1 184 ? 1.450 5.547 35.852 1.00 13.34 218 HIS A O 1
ATOM 1472 N N . GLN A 1 185 ? 2.919 5.092 34.247 1.00 12.36 219 GLN A N 1
ATOM 1473 C CA . GLN A 1 185 ? 2.033 4.073 33.658 1.00 12.73 219 GLN A CA 1
ATOM 1474 C C . GLN A 1 185 ? 1.825 2.900 34.607 1.00 12.02 219 GLN A C 1
ATOM 1475 O O . GLN A 1 185 ? 0.757 2.274 34.651 1.00 11.13 219 GLN A O 1
ATOM 1481 N N . ALA A 1 186 ? 2.919 2.501 35.247 1.00 10.65 220 ALA A N 1
ATOM 1482 C CA . ALA A 1 186 ? 2.923 1.244 36.038 1.00 10.23 220 ALA A CA 1
ATOM 1483 C C . ALA A 1 186 ? 2.221 1.444 37.360 1.00 10.05 220 ALA A C 1
ATOM 1484 O O . ALA A 1 186 ? 1.691 0.483 37.910 1.00 9.75 220 ALA A O 1
ATOM 1486 N N . SER A 1 187 ? 2.242 2.657 37.906 1.00 10.03 221 SER A N 1
ATOM 1487 C CA . SER A 1 187 ? 1.566 2.940 39.197 1.00 10.45 221 SER A CA 1
ATOM 1488 C C . SER A 1 187 ? 0.780 4.254 39.081 1.00 11.75 221 SER A C 1
ATOM 1489 O O . SER A 1 187 ? 1.202 5.293 39.546 1.00 11.35 221 SER A O 1
ATOM 1492 N N . PRO A 1 188 ? -0.267 4.211 38.299 1.00 13.23 222 PRO A N 1
ATOM 1493 C CA . PRO A 1 188 ? -1.000 5.474 38.016 1.00 14.83 222 PRO A CA 1
ATOM 1494 C C . PRO A 1 188 ? -1.520 6.271 39.196 1.00 16.16 222 PRO A C 1
ATOM 1495 O O . PRO A 1 188 ? -1.676 7.494 39.045 1.00 16.53 222 PRO A O 1
ATOM 1499 N N . GLN A 1 189 ? -1.712 5.657 40.348 1.00 16.69 223 GLN A N 1
ATOM 1500 C CA . GLN A 1 189 ? -2.168 6.353 41.532 1.00 18.32 223 GLN A CA 1
ATOM 1501 C C . GLN A 1 189 ? -1.044 6.644 42.529 1.00 17.12 223 GLN A C 1
ATOM 1502 O O . GLN A 1 189 ? -1.293 7.197 43.607 1.00 16.73 223 GLN A O 1
ATOM 1508 N N . TRP A 1 190 ? 0.213 6.336 42.183 1.00 13.89 224 TRP A N 1
ATOM 1509 C CA . TRP A 1 190 ? 1.313 6.718 43.034 1.00 13.36 224 TRP A CA 1
ATOM 1510 C C . TRP A 1 190 ? 1.751 8.147 42.728 1.00 14.17 224 TRP A C 1
ATOM 1511 O O . TRP A 1 190 ? 2.371 8.422 41.673 1.00 13.31 224 TRP A O 1
ATOM 1522 N N . GLN A 1 191 ? 1.551 9.044 43.702 1.00 15.93 225 GLN A N 1
ATOM 1523 C CA . GLN A 1 191 ? 1.920 10.432 43.504 1.00 17.75 225 GLN A CA 1
ATOM 1524 C C . GLN A 1 191 ? 3.353 10.693 43.956 1.00 17.04 225 GLN A C 1
ATOM 1525 O O . GLN A 1 191 ? 3.625 11.513 44.848 1.00 16.87 225 GLN A O 1
ATOM 1531 N N . PHE A 1 192 ? 4.306 9.994 43.339 1.00 14.34 226 PHE A N 1
ATOM 1532 C CA . PHE A 1 192 ? 5.679 10.152 43.667 1.00 13.96 226 PHE A CA 1
ATOM 1533 C C . PHE A 1 192 ? 6.222 11.511 43.296 1.00 14.37 226 PHE A C 1
ATOM 1534 O O . PHE A 1 192 ? 5.844 12.097 42.284 1.00 14.49 226 PHE A O 1
ATOM 1542 N N . SER A 1 193 ? 7.110 12.023 44.135 1.00 14.31 227 SER A N 1
ATOM 1543 C CA . SER A 1 193 ? 7.660 13.359 43.921 1.00 15.08 227 SER A CA 1
ATOM 1544 C C . SER A 1 193 ? 8.701 13.344 42.832 1.00 14.18 227 SER A C 1
ATOM 1545 O O . SER A 1 193 ? 9.312 12.288 42.533 1.00 13.18 227 SER A O 1
ATOM 1548 N N . ASP A 1 194 ? 8.979 14.508 42.238 1.00 14.18 228 ASP A N 1
ATOM 1549 C CA . ASP A 1 194 ? 10.070 14.571 41.286 1.00 14.56 228 ASP A CA 1
ATOM 1550 C C . ASP A 1 194 ? 11.384 14.130 41.872 1.00 13.66 228 ASP A C 1
ATOM 1551 O O . ASP A 1 194 ? 12.208 13.528 41.238 1.00 13.33 228 ASP A O 1
ATOM 1556 N N . ALA A 1 195 ? 11.611 14.490 43.143 1.00 14.17 229 ALA A N 1
ATOM 1557 C CA . ALA A 1 195 ? 12.893 14.135 43.778 1.00 13.80 229 ALA A CA 1
ATOM 1558 C C . ALA A 1 195 ? 12.985 12.654 44.013 1.00 12.75 229 ALA A C 1
ATOM 1559 O O . ALA A 1 195 ? 14.062 12.119 43.909 1.00 13.72 229 ALA A O 1
ATOM 1561 N N . THR A 1 196 ? 11.884 12.025 44.330 1.00 12.02 230 THR A N 1
ATOM 1562 C CA . THR A 1 196 ? 11.854 10.582 44.518 1.00 11.30 230 THR A CA 1
ATOM 1563 C C . THR A 1 196 ? 12.273 9.949 43.240 1.00 10.37 230 THR A C 1
ATOM 1564 O O . THR A 1 196 ? 13.187 9.073 43.201 1.00 9.80 230 THR A O 1
ATOM 1568 N N . PHE A 1 197 ? 11.709 10.400 42.133 1.00 10.37 231 PHE A N 1
ATOM 1569 C CA . PHE A 1 197 ? 12.112 9.818 40.879 1.00 10.35 231 PHE A CA 1
ATOM 1570 C C . PHE A 1 197 ? 13.574 10.077 40.580 1.00 10.12 231 PHE A C 1
ATOM 1571 O O . PHE A 1 197 ? 14.325 9.194 40.171 1.00 9.70 231 PHE A O 1
ATOM 1579 N N . ALA A 1 198 ? 13.986 11.328 40.726 1.00 10.22 232 ALA A N 1
ATOM 1580 C CA . ALA A 1 198 ? 15.328 11.705 40.401 1.00 10.49 232 ALA A CA 1
ATOM 1581 C C . ALA A 1 198 ? 16.411 10.965 41.141 1.00 10.62 232 ALA A C 1
ATOM 1582 O O . ALA A 1 198 ? 17.498 10.670 40.615 1.00 10.48 232 ALA A O 1
ATOM 1584 N N . LYS A 1 199 ? 16.117 10.612 42.375 1.00 11.19 233 LYS A N 1
ATOM 1585 C CA . LYS A 1 199 ? 17.075 9.855 43.170 1.00 12.46 233 LYS A CA 1
ATOM 1586 C C . LYS A 1 199 ? 17.373 8.484 42.572 1.00 11.38 233 LYS A C 1
ATOM 1587 O O . LYS A 1 199 ? 18.537 8.056 42.474 1.00 12.20 233 LYS A O 1
ATOM 1593 N N . THR A 1 200 ? 16.340 7.797 42.074 1.00 10.66 234 THR A N 1
ATOM 1594 C CA . THR A 1 200 ? 16.564 6.537 41.369 1.00 10.30 234 THR A CA 1
ATOM 1595 C C . THR A 1 200 ? 17.080 6.780 39.947 1.00 10.41 234 THR A C 1
ATOM 1596 O O . THR A 1 200 ? 17.915 6.039 39.461 1.00 9.74 234 THR A O 1
ATOM 1600 N N . ALA A 1 201 ? 16.669 7.842 39.274 1.00 11.31 235 ALA A N 1
ATOM 1601 C CA . ALA A 1 201 ? 17.148 8.108 37.919 1.00 11.57 235 ALA A CA 1
ATOM 1602 C C . ALA A 1 201 ? 18.653 8.186 37.843 1.00 11.99 235 ALA A C 1
ATOM 1603 O O . ALA A 1 201 ? 19.265 7.807 36.844 1.00 11.62 235 ALA A O 1
ATOM 1605 N N . ARG A 1 202 ? 19.265 8.685 38.906 1.00 13.13 236 ARG A N 1
ATOM 1606 C CA . ARG A 1 202 ? 20.698 8.749 38.953 1.00 14.98 236 ARG A CA 1
ATOM 1607 C C . ARG A 1 202 ? 21.332 7.368 38.692 1.00 14.63 236 ARG A C 1
ATOM 1608 O O . ARG A 1 202 ? 22.372 7.225 37.994 1.00 14.78 236 ARG A O 1
ATOM 1616 N N . ALA A 1 203 ? 20.751 6.321 39.272 1.00 13.51 237 ALA A N 1
ATOM 1617 C CA . ALA A 1 203 ? 21.238 4.984 39.099 1.00 12.65 237 ALA A CA 1
ATOM 1618 C C . ALA A 1 203 ? 20.986 4.419 37.719 1.00 12.79 237 ALA A C 1
ATOM 1619 O O . ALA A 1 203 ? 21.740 3.562 37.261 1.00 11.64 237 ALA A O 1
ATOM 1621 N N . LEU A 1 204 ? 19.986 4.957 36.990 1.00 12.45 238 LEU A N 1
ATOM 1622 C CA . LEU A 1 204 ? 19.768 4.588 35.608 1.00 12.58 238 LEU A CA 1
ATOM 1623 C C . LEU A 1 204 ? 20.758 5.134 34.645 1.00 13.59 238 LEU A C 1
ATOM 1624 O O . LEU A 1 204 ? 20.723 4.782 33.467 1.00 13.31 238 LEU A O 1
ATOM 1629 N N . ASP A 1 205 ? 21.605 6.075 35.088 1.00 14.00 239 ASP A N 1
ATOM 1630 C CA . ASP A 1 205 ? 22.674 6.630 34.247 1.00 15.71 239 ASP A CA 1
ATOM 1631 C C . ASP A 1 205 ? 23.921 5.756 34.276 1.00 15.11 239 ASP A C 1
ATOM 1632 O O . ASP A 1 205 ? 24.858 6.048 33.564 1.00 16.77 239 ASP A O 1
ATOM 1637 N N . ASN A 1 206 ? 23.907 4.635 34.962 1.00 13.49 240 ASN A N 1
ATOM 1638 C CA . ASN A 1 206 ? 24.926 3.615 34.838 1.00 13.55 240 ASN A CA 1
ATOM 1639 C C . ASN A 1 206 ? 25.223 3.343 33.367 1.00 13.52 240 ASN A C 1
ATOM 1640 O O . ASN A 1 206 ? 24.305 3.180 32.555 1.00 13.48 240 ASN A O 1
ATOM 1645 N N . PRO A 1 207 ? 26.515 3.249 33.003 1.00 14.26 241 PRO A N 1
ATOM 1646 C CA . PRO A 1 207 ? 26.834 3.135 31.572 1.00 15.36 241 PRO A CA 1
ATOM 1647 C C . PRO A 1 207 ? 26.389 1.843 30.882 1.00 14.69 241 PRO A C 1
ATOM 1648 O O . PRO A 1 207 ? 26.333 1.799 29.651 1.00 15.06 241 PRO A O 1
ATOM 1652 N N . ASP A 1 208 ? 26.008 0.841 31.667 1.00 13.77 242 ASP A N 1
ATOM 1653 C CA . ASP A 1 208 ? 25.468 -0.377 31.124 1.00 13.84 242 ASP A CA 1
ATOM 1654 C C . ASP A 1 208 ? 23.924 -0.429 31.145 1.00 12.74 242 ASP A C 1
ATOM 1655 O O . ASP A 1 208 ? 23.358 -1.421 30.672 1.00 12.35 242 ASP A O 1
ATOM 1660 N N . HIS A 1 209 ? 23.249 0.586 31.710 1.00 11.53 243 HIS A N 1
ATOM 1661 C CA . HIS A 1 209 ? 21.836 0.445 31.943 1.00 10.81 243 HIS A CA 1
ATOM 1662 C C . HIS A 1 209 ? 21.027 0.211 30.649 1.00 10.81 243 HIS A C 1
ATOM 1663 O O . HIS A 1 209 ? 20.132 -0.619 30.608 1.00 10.30 243 HIS A O 1
ATOM 1670 N N . VAL A 1 210 ? 21.350 0.977 29.630 1.00 10.54 244 VAL A N 1
ATOM 1671 C CA . VAL A 1 210 ? 20.615 0.823 28.367 1.00 10.75 244 VAL A CA 1
ATOM 1672 C C . VAL A 1 210 ? 20.854 -0.537 27.827 1.00 10.49 244 VAL A C 1
ATOM 1673 O O . VAL A 1 210 ? 19.878 -1.215 27.397 1.00 10.02 244 VAL A O 1
ATOM 1677 N N . ALA A 1 211 ? 22.141 -0.942 27.750 1.00 10.90 245 ALA A N 1
ATOM 1678 C CA . ALA A 1 211 ? 22.456 -2.205 27.138 1.00 10.92 245 ALA A CA 1
ATOM 1679 C C . ALA A 1 211 ? 21.723 -3.342 27.865 1.00 10.51 245 ALA A C 1
ATOM 1680 O O . ALA A 1 211 ? 21.186 -4.263 27.237 1.00 10.80 245 ALA A O 1
ATOM 1682 N N . ILE A 1 212 ? 21.715 -3.308 29.202 1.00 9.99 246 ILE A N 1
ATOM 1683 C CA . ILE A 1 212 ? 21.070 -4.370 29.999 1.00 9.88 246 ILE A CA 1
ATOM 1684 C C . ILE A 1 212 ? 19.565 -4.355 29.763 1.00 9.80 246 ILE A C 1
ATOM 1685 O O . ILE A 1 212 ? 18.930 -5.441 29.632 1.00 9.46 246 ILE A O 1
ATOM 1690 N N . THR A 1 213 ? 18.966 -3.165 29.735 1.00 9.68 247 THR A N 1
ATOM 1691 C CA . THR A 1 213 ? 17.549 -3.042 29.508 1.00 9.66 247 THR A CA 1
ATOM 1692 C C . THR A 1 213 ? 17.179 -3.657 28.143 1.00 10.36 247 THR A C 1
ATOM 1693 O O . THR A 1 213 ? 16.236 -4.481 28.026 1.00 9.83 247 THR A O 1
ATOM 1697 N N . ILE A 1 214 ? 17.870 -3.227 27.098 1.00 11.50 248 ILE A N 1
ATOM 1698 C CA . ILE A 1 214 ? 17.520 -3.694 25.731 1.00 12.25 248 ILE A CA 1
ATOM 1699 C C . ILE A 1 214 ? 17.734 -5.209 25.627 1.00 12.10 248 ILE A C 1
ATOM 1700 O O . ILE A 1 214 ? 16.909 -5.936 25.029 1.00 12.00 248 ILE A O 1
ATOM 1705 N N . SER A 1 215 ? 18.845 -5.678 26.184 1.00 12.11 249 SER A N 1
ATOM 1706 C CA . SER A 1 215 ? 19.129 -7.097 26.211 1.00 12.12 249 SER A CA 1
ATOM 1707 C C . SER A 1 215 ? 18.016 -7.879 26.945 1.00 11.57 249 SER A C 1
ATOM 1708 O O . SER A 1 215 ? 17.567 -8.939 26.477 1.00 11.87 249 SER A O 1
ATOM 1711 N N . ASN A 1 216 ? 17.640 -7.430 28.136 1.00 11.10 250 ASN A N 1
ATOM 1712 C CA . ASN A 1 216 ? 16.558 -8.080 28.888 1.00 10.94 250 ASN A CA 1
ATOM 1713 C C . ASN A 1 216 ? 15.307 -8.301 28.030 1.00 10.88 250 ASN A C 1
ATOM 1714 O O . ASN A 1 216 ? 14.786 -9.429 27.989 1.00 10.74 250 ASN A O 1
ATOM 1719 N N . TYR A 1 217 ? 14.857 -7.227 27.358 1.00 10.94 251 TYR A N 1
ATOM 1720 C CA . TYR A 1 217 ? 13.616 -7.285 26.585 1.00 11.39 251 TYR A CA 1
ATOM 1721 C C . TYR A 1 217 ? 13.774 -7.996 25.208 1.00 12.41 251 TYR A C 1
ATOM 1722 O O . TYR A 1 217 ? 12.878 -8.760 24.819 1.00 12.18 251 TYR A O 1
ATOM 1731 N N . ARG A 1 218 ? 14.959 -7.895 24.604 1.00 12.74 252 ARG A N 1
ATOM 1732 C CA . ARG A 1 218 ? 15.200 -8.666 23.401 1.00 13.79 252 ARG A CA 1
ATOM 1733 C C . ARG A 1 218 ? 15.283 -10.150 23.734 1.00 13.56 252 ARG A C 1
ATOM 1734 O O . ARG A 1 218 ? 14.718 -11.000 22.991 1.00 13.64 252 ARG A O 1
ATOM 1742 N N . TRP A 1 219 ? 15.945 -10.523 24.829 1.00 12.96 253 TRP A N 1
ATOM 1743 C CA . TRP A 1 219 ? 15.975 -11.931 25.180 1.00 13.13 253 TRP A CA 1
ATOM 1744 C C . TRP A 1 219 ? 14.575 -12.479 25.417 1.00 13.66 253 TRP A C 1
ATOM 1745 O O . TRP A 1 219 ? 14.235 -13.538 24.946 1.00 12.76 253 TRP A O 1
ATOM 1756 N N . ARG A 1 220 ? 13.735 -11.700 26.101 1.00 14.03 254 ARG A N 1
ATOM 1757 C CA . ARG A 1 220 ? 12.429 -12.146 26.491 1.00 16.51 254 ARG A CA 1
ATOM 1758 C C . ARG A 1 220 ? 11.563 -12.470 25.261 1.00 15.61 254 ARG A C 1
ATOM 1759 O O . ARG A 1 220 ? 10.752 -13.373 25.319 1.00 15.74 254 ARG A O 1
ATOM 1767 N N . LEU A 1 221 ? 11.789 -11.719 24.173 1.00 15.52 255 LEU A N 1
ATOM 1768 C CA . LEU A 1 221 ? 11.068 -11.867 22.923 1.00 15.92 255 LEU A CA 1
ATOM 1769 C C . LEU A 1 221 ? 11.691 -12.903 21.980 1.00 16.99 255 LEU A C 1
ATOM 1770 O O . LEU A 1 221 ? 11.198 -13.097 20.860 1.00 18.15 255 LEU A O 1
ATOM 1775 N N . GLY A 1 222 ? 12.754 -13.545 22.405 1.00 17.83 256 GLY A N 1
ATOM 1776 C CA . GLY A 1 222 ? 13.420 -14.535 21.592 1.00 18.95 256 GLY A CA 1
ATOM 1777 C C . GLY A 1 222 ? 14.301 -13.922 20.530 1.00 19.35 256 GLY A C 1
ATOM 1778 O O . GLY A 1 222 ? 14.633 -14.604 19.575 1.00 20.20 256 GLY A O 1
ATOM 1779 N N . LEU A 1 223 ? 14.727 -12.669 20.690 1.00 18.72 257 LEU A N 1
ATOM 1780 C CA . LEU A 1 223 ? 15.497 -11.959 19.695 1.00 20.24 257 LEU A CA 1
ATOM 1781 C C . LEU A 1 223 ? 16.978 -11.881 19.971 1.00 20.90 257 LEU A C 1
ATOM 1782 O O . LEU A 1 223 ? 17.729 -11.252 19.254 1.00 23.01 257 LEU A O 1
ATOM 1787 N N . GLU A 1 224 ? 17.421 -12.567 21.007 1.00 21.15 258 GLU A N 1
ATOM 1788 C CA . GLU A 1 224 ? 18.821 -12.572 21.391 1.00 22.53 258 GLU A CA 1
ATOM 1789 C C . GLU A 1 224 ? 19.063 -13.975 21.893 1.00 22.68 258 GLU A C 1
ATOM 1790 O O . GLU A 1 224 ? 18.237 -14.527 22.598 1.00 23.34 258 GLU A O 1
ATOM 1796 N N . LYS A 1 225 ? 20.217 -14.527 21.581 1.00 23.09 259 LYS A N 1
ATOM 1797 C CA . LYS A 1 225 ? 20.635 -15.791 22.098 1.00 26.23 259 LYS A CA 1
ATOM 1798 C C . LYS A 1 225 ? 21.366 -15.522 23.374 1.00 25.85 259 LYS A C 1
ATOM 1799 O O . LYS A 1 225 ? 22.177 -14.600 23.467 1.00 28.07 259 LYS A O 1
ATOM 1805 N N . GLY A 1 226 ? 21.133 -16.265 24.410 1.00 25.00 260 GLY A N 1
ATOM 1806 C CA . GLY A 1 226 ? 21.880 -15.973 25.620 1.00 23.91 260 GLY A CA 1
ATOM 1807 C C . GLY A 1 226 ? 23.297 -16.493 25.507 1.00 24.27 260 GLY A C 1
ATOM 1808 O O . GLY A 1 226 ? 23.711 -16.964 24.438 1.00 25.28 260 GLY A O 1
ATOM 1809 N N . GLU A 1 227 ? 24.035 -16.412 26.599 1.00 20.77 261 GLU A N 1
ATOM 1810 C CA . GLU A 1 227 ? 25.399 -16.952 26.658 1.00 20.71 261 GLU A CA 1
ATOM 1811 C C . GLU A 1 227 ? 25.363 -18.427 26.954 1.00 19.69 261 GLU A C 1
ATOM 1812 O O . GLU A 1 227 ? 24.567 -18.924 27.745 1.00 19.15 261 GLU A O 1
ATOM 1818 N N . ALA A 1 228 ? 26.379 -19.109 26.446 1.00 20.47 262 ALA A N 1
ATOM 1819 C CA . ALA A 1 228 ? 26.498 -20.532 26.620 1.00 20.33 262 ALA A CA 1
ATOM 1820 C C . ALA A 1 228 ? 26.551 -20.982 28.064 1.00 19.59 262 ALA A C 1
ATOM 1821 O O . ALA A 1 228 ? 25.941 -22.004 28.446 1.00 19.32 262 ALA A O 1
ATOM 1823 N N . LYS A 1 229 ? 27.218 -20.216 28.911 1.00 19.60 263 LYS A N 1
ATOM 1824 C CA . LYS A 1 229 ? 27.312 -20.607 30.307 1.00 19.14 263 LYS A CA 1
ATOM 1825 C C . LYS A 1 229 ? 25.998 -20.531 31.120 1.00 17.81 263 LYS A C 1
ATOM 1826 O O . LYS A 1 229 ? 25.937 -21.046 32.233 1.00 17.30 263 LYS A O 1
ATOM 1832 N N . TYR A 1 230 ? 24.974 -19.872 30.538 1.00 16.88 264 TYR A N 1
ATOM 1833 C CA . TYR A 1 230 ? 23.681 -19.819 31.176 1.00 16.15 264 TYR A CA 1
ATOM 1834 C C . TYR A 1 230 ? 22.653 -20.729 30.505 1.00 17.17 264 TYR A C 1
ATOM 1835 O O . TYR A 1 230 ? 21.506 -20.790 30.961 1.00 16.09 264 TYR A O 1
ATOM 1844 N N . ALA A 1 231 ? 23.077 -21.463 29.458 1.00 18.17 265 ALA A N 1
ATOM 1845 C CA . ALA A 1 231 ? 22.073 -22.180 28.660 1.00 18.64 265 ALA A CA 1
ATOM 1846 C C . ALA A 1 231 ? 21.463 -23.320 29.465 1.00 18.42 265 ALA A C 1
ATOM 1847 O O . ALA A 1 231 ? 20.257 -23.637 29.300 1.00 19.49 265 ALA A O 1
ATOM 1849 N N . GLY A 1 232 ? 22.241 -23.955 30.318 1.00 18.13 266 GLY A N 1
ATOM 1850 C CA . GLY A 1 232 ? 21.745 -25.032 31.180 1.00 18.41 266 GLY A CA 1
ATOM 1851 C C . GLY A 1 232 ? 20.639 -24.526 32.129 1.00 17.95 266 GLY A C 1
ATOM 1852 O O . GLY A 1 232 ? 19.565 -25.175 32.294 1.00 17.74 266 GLY A O 1
ATOM 1853 N N . TYR A 1 233 ? 20.892 -23.371 32.734 1.00 17.29 267 TYR A N 1
ATOM 1854 C CA . TYR A 1 233 ? 19.863 -22.810 33.593 1.00 16.41 267 TYR A CA 1
ATOM 1855 C C . TYR A 1 233 ? 18.619 -22.503 32.802 1.00 15.47 267 TYR A C 1
ATOM 1856 O O . TYR A 1 233 ? 17.531 -22.759 33.289 1.00 15.57 267 TYR A O 1
ATOM 1865 N N . GLU A 1 234 ? 18.743 -21.904 31.612 1.00 14.91 268 GLU A N 1
ATOM 1866 C CA . GLU A 1 234 ? 17.579 -21.514 30.851 1.00 14.31 268 GLU A CA 1
ATOM 1867 C C . GLU A 1 234 ? 16.815 -22.742 30.404 1.00 15.40 268 GLU A C 1
ATOM 1868 O O . GLU A 1 234 ? 15.562 -22.724 30.329 1.00 14.25 268 GLU A O 1
ATOM 1874 N N . GLN A 1 235 ? 17.530 -23.814 30.108 1.00 15.77 269 GLN A N 1
ATOM 1875 C CA . GLN A 1 235 ? 16.817 -25.044 29.768 1.00 18.27 269 GLN A CA 1
ATOM 1876 C C . GLN A 1 235 ? 15.968 -25.577 30.938 1.00 17.64 269 GLN A C 1
ATOM 1877 O O . GLN A 1 235 ? 14.794 -25.976 30.713 1.00 18.65 269 GLN A O 1
ATOM 1883 N N . ARG A 1 236 ? 16.499 -25.534 32.167 1.00 17.28 270 ARG A N 1
ATOM 1884 C CA . ARG A 1 236 ? 15.771 -25.955 33.329 1.00 17.46 270 ARG A CA 1
ATOM 1885 C C . ARG A 1 236 ? 14.540 -25.001 33.540 1.00 15.37 270 ARG A C 1
ATOM 1886 O O . ARG A 1 236 ? 13.445 -25.463 33.858 1.00 14.89 270 ARG A O 1
ATOM 1894 N N . LEU A 1 237 ? 14.750 -23.707 33.298 1.00 14.28 271 LEU A N 1
ATOM 1895 C CA . LEU A 1 237 ? 13.696 -22.718 33.568 1.00 13.42 271 LEU A CA 1
ATOM 1896 C C . LEU A 1 237 ? 12.593 -22.820 32.546 1.00 13.05 271 LEU A C 1
ATOM 1897 O O . LEU A 1 237 ? 11.443 -22.541 32.844 1.00 11.15 271 LEU A O 1
ATOM 1902 N N . ALA A 1 238 ? 12.905 -23.271 31.346 1.00 12.73 272 ALA A N 1
ATOM 1903 C CA . ALA A 1 238 ? 11.885 -23.357 30.303 1.00 13.83 272 ALA A CA 1
ATOM 1904 C C . ALA A 1 238 ? 10.820 -24.385 30.614 1.00 14.64 272 ALA A C 1
ATOM 1905 O O . ALA A 1 238 ? 9.694 -24.308 30.071 1.00 14.74 272 ALA A O 1
ATOM 1907 N N . ALA A 1 239 ? 11.135 -25.324 31.504 1.00 14.31 273 ALA A N 1
ATOM 1908 C CA . ALA A 1 239 ? 10.124 -26.277 32.005 1.00 15.25 273 ALA A CA 1
ATOM 1909 C C . ALA A 1 239 ? 9.130 -25.674 32.997 1.00 14.35 273 ALA A C 1
ATOM 1910 O O . ALA A 1 239 ? 8.228 -26.358 33.445 1.00 15.15 273 ALA A O 1
ATOM 1912 N N . LEU A 1 240 ? 9.361 -24.412 33.386 1.00 13.39 274 LEU A N 1
ATOM 1913 C CA . LEU A 1 240 ? 8.561 -23.735 34.394 1.00 12.85 274 LEU A CA 1
ATOM 1914 C C . LEU A 1 240 ? 8.526 -24.526 35.685 1.00 12.45 274 LEU A C 1
ATOM 1915 O O . LEU A 1 240 ? 7.455 -24.904 36.155 1.00 13.42 274 LEU A O 1
ATOM 1920 N N . PRO A 1 241 ? 9.679 -24.769 36.281 1.00 12.02 275 PRO A N 1
ATOM 1921 C CA . PRO A 1 241 ? 9.738 -25.544 37.492 1.00 12.17 275 PRO A CA 1
ATOM 1922 C C . PRO A 1 241 ? 9.009 -24.867 38.662 1.00 12.16 275 PRO A C 1
ATOM 1923 O O . PRO A 1 241 ? 9.102 -23.670 38.814 1.00 11.16 275 PRO A O 1
ATOM 1927 N N . PRO A 1 242 ? 8.366 -25.625 39.523 1.00 12.18 276 PRO A N 1
ATOM 1928 C CA . PRO A 1 242 ? 7.698 -24.992 40.638 1.00 12.38 276 PRO A CA 1
ATOM 1929 C C . PRO A 1 242 ? 8.670 -24.582 41.729 1.00 12.15 276 PRO A C 1
ATOM 1930 O O . PRO A 1 242 ? 9.819 -25.041 41.749 1.00 12.69 276 PRO A O 1
ATOM 1934 N N . ILE A 1 243 ? 8.229 -23.629 42.549 1.00 11.48 277 ILE A N 1
ATOM 1935 C CA . ILE A 1 243 ? 9.038 -23.177 43.688 1.00 11.23 277 ILE A CA 1
ATOM 1936 C C . ILE A 1 243 ? 8.538 -23.915 44.907 1.00 10.86 277 ILE A C 1
ATOM 1937 O O . ILE A 1 243 ? 7.327 -23.885 45.261 1.00 10.69 277 ILE A O 1
ATOM 1942 N N . THR A 1 244 ? 9.463 -24.532 45.616 1.00 10.79 278 THR A N 1
ATOM 1943 C CA . THR A 1 244 ? 9.139 -25.410 46.720 1.00 11.16 278 THR A CA 1
ATOM 1944 C C . THR A 1 244 ? 9.239 -24.743 48.107 1.00 10.97 278 THR A C 1
ATOM 1945 O O . THR A 1 244 ? 8.843 -25.310 49.125 1.00 11.58 278 THR A O 1
ATOM 1949 N N . VAL A 1 245 ? 9.856 -23.527 48.157 1.00 10.06 279 VAL A N 1
ATOM 1950 C CA . VAL A 1 245 ? 10.115 -22.870 49.423 1.00 10.03 279 VAL A CA 1
ATOM 1951 C C . VAL A 1 245 ? 8.905 -22.064 49.870 1.00 9.66 279 VAL A C 1
ATOM 1952 O O . VAL A 1 245 ? 8.039 -21.700 49.051 1.00 9.68 279 VAL A O 1
ATOM 1956 N N . PRO A 1 246 ? 8.784 -21.812 51.165 1.00 9.91 280 PRO A N 1
ATOM 1957 C CA . PRO A 1 246 ? 7.631 -21.006 51.631 1.00 9.85 280 PRO A CA 1
ATOM 1958 C C . PRO A 1 246 ? 7.586 -19.636 50.924 1.00 9.21 280 PRO A C 1
ATOM 1959 O O . PRO A 1 246 ? 8.565 -18.955 50.903 1.00 9.47 280 PRO A O 1
ATOM 1963 N N . THR A 1 247 ? 6.419 -19.305 50.400 1.00 8.72 281 THR A N 1
ATOM 1964 C CA . THR A 1 247 ? 6.291 -18.114 49.542 1.00 8.41 281 THR A CA 1
ATOM 1965 C C . THR A 1 247 ? 5.032 -17.346 49.886 1.00 8.49 281 THR A C 1
ATOM 1966 O O . THR A 1 247 ? 3.930 -17.945 50.035 1.00 8.71 281 THR A O 1
ATOM 1970 N N . ILE A 1 248 ? 5.152 -16.007 49.957 1.00 8.60 282 ILE A N 1
ATOM 1971 C CA . ILE A 1 248 ? 4.027 -15.135 49.897 1.00 8.69 282 ILE A CA 1
ATOM 1972 C C . ILE A 1 248 ? 4.087 -14.334 48.615 1.00 8.29 282 ILE A C 1
ATOM 1973 O O . ILE A 1 248 ? 5.112 -13.729 48.330 1.00 7.95 282 ILE A O 1
ATOM 1978 N N . THR A 1 249 ? 3.006 -14.372 47.845 1.00 8.12 283 THR A N 1
ATOM 1979 C CA . THR A 1 249 ? 2.880 -13.518 46.681 1.00 7.87 283 THR A CA 1
ATOM 1980 C C . THR A 1 249 ? 1.993 -12.302 47.033 1.00 7.91 283 THR A C 1
ATOM 1981 O O . THR A 1 249 ? 1.125 -12.366 47.865 1.00 7.76 283 THR A O 1
ATOM 1985 N N . LEU A 1 250 ? 2.324 -11.168 46.382 1.00 7.88 284 LEU A N 1
ATOM 1986 C CA . LEU A 1 250 ? 1.650 -9.907 46.598 1.00 8.33 284 LEU A CA 1
ATOM 1987 C C . LEU A 1 250 ? 1.164 -9.336 45.280 1.00 8.74 284 LEU A C 1
ATOM 1988 O O . LEU A 1 250 ? 1.857 -9.454 44.270 1.00 8.83 284 LEU A O 1
ATOM 1993 N N . GLU A 1 251 ? 0.030 -8.610 45.303 1.00 9.66 285 GLU A N 1
ATOM 1994 C CA . GLU A 1 251 ? -0.291 -7.838 44.126 1.00 10.40 285 GLU A CA 1
ATOM 1995 C C . GLU A 1 251 ? -0.973 -6.603 44.634 1.00 11.90 285 GLU A C 1
ATOM 1996 O O . GLU A 1 251 ? -1.636 -6.636 45.648 1.00 12.28 285 GLU A O 1
ATOM 2002 N N . GLY A 1 252 ? -0.884 -5.536 43.839 1.00 13.32 286 GLY A N 1
ATOM 2003 C CA . GLY A 1 252 ? -1.539 -4.262 44.180 1.00 14.63 286 GLY A CA 1
ATOM 2004 C C . GLY A 1 252 ? -2.760 -4.068 43.343 1.00 15.58 286 GLY A C 1
ATOM 2005 O O . GLY A 1 252 ? -2.822 -4.503 42.162 1.00 15.51 286 GLY A O 1
ATOM 2006 N N . ALA A 1 253 ? -3.788 -3.407 43.877 1.00 15.79 287 ALA A N 1
ATOM 2007 C CA . ALA A 1 253 ? -5.034 -3.199 43.124 1.00 17.55 287 ALA A CA 1
ATOM 2008 C C . ALA A 1 253 ? -4.927 -2.193 41.988 1.00 18.76 287 ALA A C 1
ATOM 2009 O O . ALA A 1 253 ? -5.742 -2.176 41.076 1.00 19.11 287 ALA A O 1
ATOM 2011 N N . ASN A 1 254 ? -3.925 -1.320 42.039 1.00 17.78 288 ASN A N 1
ATOM 2012 C CA . ASN A 1 254 ? -3.784 -0.322 40.994 1.00 18.01 288 ASN A CA 1
ATOM 2013 C C . ASN A 1 254 ? -2.473 -0.455 40.251 1.00 15.18 288 ASN A C 1
ATOM 2014 O O . ASN A 1 254 ? -1.852 0.497 39.917 1.00 14.71 288 ASN A O 1
ATOM 2019 N N . ASN A 1 255 ? -2.089 -1.685 39.970 1.00 14.40 289 ASN A N 1
ATOM 2020 C CA . ASN A 1 255 ? -0.919 -1.970 39.152 1.00 13.19 289 ASN A CA 1
ATOM 2021 C C . ASN A 1 255 ? -1.236 -1.825 37.688 1.00 14.12 289 ASN A C 1
ATOM 2022 O O . ASN A 1 255 ? -2.057 -2.630 37.128 1.00 15.83 289 ASN A O 1
ATOM 2027 N N . GLY A 1 256 ? -0.591 -0.879 37.026 1.00 14.13 290 GLY A N 1
ATOM 2028 C CA . GLY A 1 256 ? -0.793 -0.680 35.597 1.00 14.09 290 GLY A CA 1
ATOM 2029 C C . GLY A 1 256 ? 0.101 -1.484 34.686 1.00 15.33 290 GLY A C 1
ATOM 2030 O O . GLY A 1 256 ? -0.057 -1.489 33.457 1.00 17.32 290 GLY A O 1
ATOM 2031 N N . ALA A 1 257 ? 1.109 -2.114 35.255 1.00 14.86 291 ALA A N 1
ATOM 2032 C CA . ALA A 1 257 ? 2.028 -2.917 34.526 1.00 15.47 291 ALA A CA 1
ATOM 2033 C C . ALA A 1 257 ? 1.400 -4.293 34.314 1.00 15.97 291 ALA A C 1
ATOM 2034 O O . ALA A 1 257 ? 0.472 -4.665 35.015 1.00 16.92 291 ALA A O 1
ATOM 2036 N N . PRO A 1 258 ? 1.860 -4.995 33.246 1.00 18.73 292 PRO A N 1
ATOM 2037 C CA . PRO A 1 258 ? 1.275 -6.312 32.939 1.00 18.57 292 PRO A CA 1
ATOM 2038 C C . PRO A 1 258 ? 1.566 -7.302 34.088 1.00 17.85 292 PRO A C 1
ATOM 2039 O O . PRO A 1 258 ? 2.662 -7.279 34.659 1.00 17.59 292 PRO A O 1
ATOM 2043 N N . HIS A 1 259 ? 0.540 -8.018 34.522 1.00 16.90 293 HIS A N 1
ATOM 2044 C CA . HIS A 1 259 ? 0.710 -8.999 35.594 1.00 17.13 293 HIS A CA 1
ATOM 2045 C C . HIS A 1 259 ? -0.311 -10.104 35.463 1.00 16.96 293 HIS A C 1
ATOM 2046 O O . HIS A 1 259 ? -1.395 -9.864 34.985 1.00 17.60 293 HIS A O 1
ATOM 2053 N N . PRO A 1 260 ? 0.051 -11.331 35.922 1.00 18.26 294 PRO A N 1
ATOM 2054 C CA . PRO A 1 260 ? -0.935 -12.417 35.896 1.00 18.41 294 PRO A CA 1
ATOM 2055 C C . PRO A 1 260 ? -1.980 -12.340 36.975 1.00 17.93 294 PRO A C 1
ATOM 2056 O O . PRO A 1 260 ? -1.805 -11.704 38.033 1.00 17.40 294 PRO A O 1
ATOM 2060 N N . ALA A 1 261 ? -3.098 -13.001 36.730 1.00 18.12 295 ALA A N 1
ATOM 2061 C CA . ALA A 1 261 ? -4.090 -13.142 37.746 1.00 17.79 295 ALA A CA 1
ATOM 2062 C C . ALA A 1 261 ? -3.559 -14.127 38.802 1.00 16.97 295 ALA A C 1
ATOM 2063 O O . ALA A 1 261 ? -3.011 -15.185 38.474 1.00 16.30 295 ALA A O 1
ATOM 2065 N N . PRO A 1 262 ? -3.736 -13.813 40.095 1.00 16.98 296 PRO A N 1
ATOM 2066 C CA . PRO A 1 262 ? -3.272 -14.764 41.143 1.00 17.02 296 PRO A CA 1
ATOM 2067 C C . PRO A 1 262 ? -3.674 -16.199 41.052 1.00 16.75 296 PRO A C 1
ATOM 2068 O O . PRO A 1 262 ? -2.851 -17.142 41.243 1.00 15.75 296 PRO A O 1
ATOM 2072 N N . ALA A 1 263 ? -4.937 -16.475 40.660 1.00 16.93 297 ALA A N 1
ATOM 2073 C CA . ALA A 1 263 ? -5.301 -17.898 40.544 1.00 17.39 297 ALA A CA 1
ATOM 2074 C C . ALA A 1 263 ? -4.409 -18.642 39.550 1.00 16.61 297 ALA A C 1
ATOM 2075 O O . ALA A 1 263 ? -4.262 -19.869 39.599 1.00 18.33 297 ALA A O 1
ATOM 2077 N N . SER A 1 264 ? -3.928 -17.930 38.540 1.00 14.69 298 SER A N 1
ATOM 2078 C CA . SER A 1 264 ? -3.154 -18.517 37.451 1.00 14.40 298 SER A CA 1
ATOM 2079 C C . SER A 1 264 ? -1.826 -19.099 37.891 1.00 13.65 298 SER A C 1
ATOM 2080 O O . SER A 1 264 ? -1.254 -20.001 37.224 1.00 14.83 298 SER A O 1
ATOM 2083 N N . TYR A 1 265 ? -1.287 -18.572 39.007 1.00 11.95 299 TYR A N 1
ATOM 2084 C CA . TYR A 1 265 ? 0.027 -19.026 39.471 1.00 10.80 299 TYR A CA 1
ATOM 2085 C C . TYR A 1 265 ? -0.025 -19.802 40.782 1.00 10.79 299 TYR A C 1
ATOM 2086 O O . TYR A 1 265 ? 1.037 -20.180 41.312 1.00 10.26 299 TYR A O 1
ATOM 2095 N N . ARG A 1 266 ? -1.213 -20.124 41.274 1.00 10.41 300 ARG A N 1
ATOM 2096 C CA . ARG A 1 266 ? -1.310 -20.824 42.587 1.00 10.39 300 ARG A CA 1
ATOM 2097 C C . ARG A 1 266 ? -0.468 -22.107 42.601 1.00 10.74 300 ARG A C 1
ATOM 2098 O O . ARG A 1 266 ? 0.283 -22.348 43.545 1.00 11.00 300 ARG A O 1
ATOM 2106 N N . ALA A 1 267 ? -0.591 -22.871 41.517 1.00 10.91 301 ALA A N 1
ATOM 2107 C CA . ALA A 1 267 ? 0.022 -24.176 41.498 1.00 11.28 301 ALA A CA 1
ATOM 2108 C C . ALA A 1 267 ? 1.479 -24.144 41.107 1.00 11.33 301 ALA A C 1
ATOM 2109 O O . ALA A 1 267 ? 2.086 -25.213 41.037 1.00 12.57 301 ALA A O 1
ATOM 2111 N N . LYS A 1 268 ? 2.074 -22.952 40.969 1.00 10.89 302 LYS A N 1
ATOM 2112 C CA . LYS A 1 268 ? 3.513 -22.868 40.781 1.00 11.09 302 LYS A CA 1
ATOM 2113 C C . LYS A 1 268 ? 4.269 -22.843 42.084 1.00 11.00 302 LYS A C 1
ATOM 2114 O O . LYS A 1 268 ? 5.505 -22.950 42.053 1.00 11.20 302 LYS A O 1
ATOM 2120 N N . PHE A 1 269 ? 3.597 -22.834 43.213 1.00 10.27 303 PHE A N 1
ATOM 2121 C CA . PHE A 1 269 ? 4.271 -22.762 44.514 1.00 10.26 303 PHE A CA 1
ATOM 2122 C C . PHE A 1 269 ? 3.781 -24.011 45.300 1.00 10.80 303 PHE A C 1
ATOM 2123 O O . PHE A 1 269 ? 2.585 -24.083 45.663 1.00 11.18 303 PHE A O 1
ATOM 2131 N N . THR A 1 270 ? 4.659 -24.993 45.415 1.00 11.13 304 THR A N 1
ATOM 2132 C CA . THR A 1 270 ? 4.288 -26.284 45.894 1.00 12.02 304 THR A CA 1
ATOM 2133 C C . THR A 1 270 ? 4.546 -26.511 47.371 1.00 12.76 304 THR A C 1
ATOM 2134 O O . THR A 1 270 ? 4.261 -27.612 47.838 1.00 13.01 304 THR A O 1
ATOM 2138 N N . GLY A 1 271 ? 5.159 -25.516 48.052 1.00 12.66 305 GLY A N 1
ATOM 2139 C CA . GLY A 1 271 ? 5.315 -25.577 49.478 1.00 12.78 305 GLY A CA 1
ATOM 2140 C C . GLY A 1 271 ? 4.279 -24.727 50.180 1.00 12.80 305 GLY A C 1
ATOM 2141 O O . GLY A 1 271 ? 3.147 -24.574 49.760 1.00 12.82 305 GLY A O 1
ATOM 2142 N N . LYS A 1 272 ? 4.653 -24.224 51.348 1.00 12.77 306 LYS A N 1
ATOM 2143 C CA . LYS A 1 272 ? 3.797 -23.339 52.103 1.00 13.56 306 LYS A CA 1
ATOM 2144 C C . LYS A 1 272 ? 3.588 -22.102 51.279 1.00 12.00 306 LYS A C 1
ATOM 2145 O O . LYS A 1 272 ? 4.510 -21.644 50.605 1.00 11.61 306 LYS A O 1
ATOM 2151 N N . TYR A 1 273 ? 2.359 -21.577 51.342 1.00 11.64 307 TYR A N 1
ATOM 2152 C CA . TYR A 1 273 ? 1.936 -20.505 50.411 1.00 10.83 307 TYR A CA 1
ATOM 2153 C C . TYR A 1 273 ? 0.849 -19.637 50.941 1.00 11.02 307 TYR A C 1
ATOM 2154 O O . TYR A 1 273 ? -0.087 -20.104 51.579 1.00 12.09 307 TYR A O 1
ATOM 2163 N N . GLU A 1 274 ? 0.925 -18.349 50.606 1.00 10.77 308 GLU A N 1
ATOM 2164 C CA . GLU A 1 274 ? -0.167 -17.413 50.841 1.00 11.20 308 GLU A CA 1
ATOM 2165 C C . GLU A 1 274 ? -0.097 -16.352 49.770 1.00 10.61 308 GLU A C 1
ATOM 2166 O O . GLU A 1 274 ? 1.026 -15.942 49.394 1.00 10.49 308 GLU A O 1
ATOM 2172 N N . HIS A 1 275 ? -1.245 -15.967 49.278 1.00 10.26 309 HIS A N 1
ATOM 2173 C CA . HIS A 1 275 ? -1.341 -14.828 48.386 1.00 10.26 309 HIS A CA 1
ATOM 2174 C C . HIS A 1 275 ? -2.013 -13.647 49.101 1.00 10.51 309 HIS A C 1
ATOM 2175 O O . HIS A 1 275 ? -3.032 -13.836 49.784 1.00 11.85 309 HIS A O 1
ATOM 2182 N N . ARG A 1 276 ? -1.503 -12.439 48.894 1.00 10.71 310 ARG A N 1
ATOM 2183 C CA A ARG A 1 276 ? -2.105 -11.217 49.463 0.70 11.72 310 ARG A CA 1
ATOM 2184 C CA B ARG A 1 276 ? -2.077 -11.246 49.492 0.30 11.88 310 ARG A CA 1
ATOM 2185 C C . ARG A 1 276 ? -2.298 -10.144 48.444 1.00 12.40 310 ARG A C 1
ATOM 2186 O O . ARG A 1 276 ? -1.344 -9.693 47.784 1.00 12.30 310 ARG A O 1
ATOM 2201 N N . ASP A 1 277 ? -3.548 -9.720 48.318 1.00 13.88 311 ASP A N 1
ATOM 2202 C CA . ASP A 1 277 ? -3.887 -8.552 47.522 1.00 17.16 311 ASP A CA 1
ATOM 2203 C C . ASP A 1 277 ? -3.711 -7.397 48.447 1.00 18.10 311 ASP A C 1
ATOM 2204 O O . ASP A 1 277 ? -4.422 -7.322 49.516 1.00 23.21 311 ASP A O 1
ATOM 2209 N N . LEU A 1 278 ? -2.917 -6.440 48.077 1.00 17.59 312 LEU A N 1
ATOM 2210 C CA . LEU A 1 278 ? -2.738 -5.267 48.908 1.00 20.25 312 LEU A CA 1
ATOM 2211 C C . LEU A 1 278 ? -3.819 -4.215 48.588 1.00 24.12 312 LEU A C 1
ATOM 2212 O O . LEU A 1 278 ? -3.891 -3.776 47.480 1.00 25.81 312 LEU A O 1
ATOM 2217 N N . PRO A 1 279 ? -4.590 -3.807 49.572 1.00 29.70 313 PRO A N 1
ATOM 2218 C CA . PRO A 1 279 ? -5.620 -2.763 49.235 1.00 34.14 313 PRO A CA 1
ATOM 2219 C C . PRO A 1 279 ? -4.972 -1.409 48.973 1.00 35.94 313 PRO A C 1
ATOM 2220 O O . PRO A 1 279 ? -3.906 -1.157 49.581 1.00 34.27 313 PRO A O 1
ATOM 2224 N N . GLY A 1 280 ? -5.560 -0.639 48.026 1.00 35.58 314 GLY A N 1
ATOM 2225 C CA . GLY A 1 280 ? -5.333 0.776 47.936 1.00 32.27 314 GLY A CA 1
ATOM 2226 C C . GLY A 1 280 ? -4.795 1.290 46.620 1.00 29.16 314 GLY A C 1
ATOM 2227 O O . GLY A 1 280 ? -5.031 0.772 45.556 1.00 31.90 314 GLY A O 1
ATOM 2228 N N . ALA A 1 281 ? -4.037 2.346 46.707 1.00 27.11 315 ALA A N 1
ATOM 2229 C CA . ALA A 1 281 ? -3.478 3.005 45.542 1.00 25.55 315 ALA A CA 1
ATOM 2230 C C . ALA A 1 281 ? -2.232 2.227 45.060 1.00 19.83 315 ALA A C 1
ATOM 2231 O O . ALA A 1 281 ? -1.521 2.712 44.142 1.00 20.74 315 ALA A O 1
ATOM 2233 N N . VAL A 1 282 ? -1.974 1.044 45.655 1.00 18.48 316 VAL A N 1
ATOM 2234 C CA . VAL A 1 282 ? -0.644 0.309 45.400 1.00 14.95 316 VAL A CA 1
ATOM 2235 C C . VAL A 1 282 ? -0.584 -0.233 44.015 1.00 12.76 316 VAL A C 1
ATOM 2236 O O . VAL A 1 282 ? -1.499 -0.952 43.529 1.00 12.05 316 VAL A O 1
ATOM 2240 N N . GLY A 1 283 ? 0.483 0.123 43.319 1.00 11.32 317 GLY A N 1
ATOM 2241 C CA . GLY A 1 283 ? 0.751 -0.238 41.979 1.00 10.41 317 GLY A CA 1
ATOM 2242 C C . GLY A 1 283 ? 1.824 -1.306 41.798 1.00 9.56 317 GLY A C 1
ATOM 2243 O O . GLY A 1 283 ? 1.827 -2.341 42.518 1.00 9.80 317 GLY A O 1
ATOM 2244 N N . HIS A 1 284 ? 2.730 -1.037 40.899 1.00 9.19 318 HIS A N 1
ATOM 2245 C CA . HIS A 1 284 ? 3.727 -1.964 40.457 1.00 9.75 318 HIS A CA 1
ATOM 2246 C C . HIS A 1 284 ? 4.926 -2.098 41.403 1.00 9.69 318 HIS A C 1
ATOM 2247 O O . HIS A 1 284 ? 5.730 -3.061 41.259 1.00 10.18 318 HIS A O 1
ATOM 2254 N N . ASN A 1 285 ? 5.077 -1.160 42.327 1.00 9.06 319 ASN A N 1
ATOM 2255 C CA . ASN A 1 285 ? 6.240 -1.175 43.264 1.00 8.37 319 ASN A CA 1
ATOM 2256 C C . ASN A 1 285 ? 5.780 -1.187 44.738 1.00 8.27 319 ASN A C 1
ATOM 2257 O O . ASN A 1 285 ? 5.834 -0.167 45.424 1.00 7.71 319 ASN A O 1
ATOM 2262 N N . PRO A 1 286 ? 5.263 -2.328 45.204 1.00 8.07 320 PRO A N 1
ATOM 2263 C CA . PRO A 1 286 ? 4.815 -2.395 46.571 1.00 8.20 320 PRO A CA 1
ATOM 2264 C C . PRO A 1 286 ? 5.828 -2.011 47.635 1.00 8.09 320 PRO A C 1
ATOM 2265 O O . PRO A 1 286 ? 5.463 -1.363 48.608 1.00 8.13 320 PRO A O 1
ATOM 2269 N N . PRO A 1 287 ? 7.105 -2.400 47.447 1.00 7.71 321 PRO A N 1
ATOM 2270 C CA . PRO A 1 287 ? 7.951 -1.988 48.597 1.00 7.72 321 PRO A CA 1
ATOM 2271 C C . PRO A 1 287 ? 8.127 -0.477 48.718 1.00 8.04 321 PRO A C 1
ATOM 2272 O O . PRO A 1 287 ? 8.254 0.038 49.820 1.00 8.40 321 PRO A O 1
ATOM 2276 N N . GLN A 1 288 ? 8.230 0.201 47.581 1.00 8.05 322 GLN A N 1
ATOM 2277 C CA . GLN A 1 288 ? 8.447 1.643 47.649 1.00 8.41 322 GLN A CA 1
ATOM 2278 C C . GLN A 1 288 ? 7.112 2.350 48.015 1.00 9.15 322 GLN A C 1
ATOM 2279 O O . GLN A 1 288 ? 7.125 3.372 48.755 1.00 9.37 322 GLN A O 1
ATOM 2285 N N . GLU A 1 289 ? 6.014 1.851 47.490 1.00 9.49 323 GLU A N 1
ATOM 2286 C CA . GLU A 1 289 ? 4.676 2.489 47.623 1.00 10.10 323 GLU A CA 1
ATOM 2287 C C . GLU A 1 289 ? 3.997 2.143 48.912 1.00 11.12 323 GLU A C 1
ATOM 2288 O O . GLU A 1 289 ? 3.246 2.952 49.422 1.00 11.67 323 GLU A O 1
ATOM 2294 N N . ASP A 1 290 ? 4.195 0.950 49.448 1.00 11.06 324 ASP A N 1
ATOM 2295 C CA . ASP A 1 290 ? 3.576 0.467 50.664 1.00 12.02 324 ASP A CA 1
ATOM 2296 C C . ASP A 1 290 ? 4.584 -0.334 51.531 1.00 11.04 324 ASP A C 1
ATOM 2297 O O . ASP A 1 290 ? 4.431 -1.552 51.721 1.00 10.90 324 ASP A O 1
ATOM 2302 N N . PRO A 1 291 ? 5.607 0.339 52.003 1.00 10.54 325 PRO A N 1
ATOM 2303 C CA . PRO A 1 291 ? 6.677 -0.342 52.730 1.00 10.60 325 PRO A CA 1
ATOM 2304 C C . PRO A 1 291 ? 6.173 -1.073 54.005 1.00 11.05 325 PRO A C 1
ATOM 2305 O O . PRO A 1 291 ? 6.705 -2.119 54.301 1.00 10.46 325 PRO A O 1
ATOM 2309 N N . THR A 1 292 ? 5.155 -0.522 54.680 1.00 12.09 326 THR A N 1
ATOM 2310 C CA . THR A 1 292 ? 4.610 -1.207 55.875 1.00 12.90 326 THR A CA 1
ATOM 2311 C C . THR A 1 292 ? 4.087 -2.589 55.531 1.00 11.59 326 THR A C 1
ATOM 2312 O O . THR A 1 292 ? 4.405 -3.567 56.196 1.00 11.31 326 THR A O 1
ATOM 2316 N N . ALA A 1 293 ? 3.281 -2.692 54.479 1.00 10.85 327 ALA A N 1
ATOM 2317 C CA . ALA A 1 293 ? 2.725 -3.963 54.106 1.00 10.84 327 ALA A CA 1
ATOM 2318 C C . ALA A 1 293 ? 3.837 -4.877 53.576 1.00 9.94 327 ALA A C 1
ATOM 2319 O O . ALA A 1 293 ? 3.768 -6.084 53.777 1.00 10.39 327 ALA A O 1
ATOM 2321 N N . PHE A 1 294 ? 4.825 -4.315 52.907 1.00 9.17 328 PHE A N 1
ATOM 2322 C CA . PHE A 1 294 ? 5.863 -5.160 52.367 1.00 8.54 328 PHE A CA 1
ATOM 2323 C C . PHE A 1 294 ? 6.723 -5.771 53.492 1.00 9.09 328 PHE A C 1
ATOM 2324 O O . PHE A 1 294 ? 7.042 -6.977 53.448 1.00 8.71 328 PHE A O 1
ATOM 2332 N N . VAL A 1 295 ? 7.122 -4.943 54.439 1.00 8.81 329 VAL A N 1
ATOM 2333 C CA . VAL A 1 295 ? 7.793 -5.445 55.621 1.00 9.18 329 VAL A CA 1
ATOM 2334 C C . VAL A 1 295 ? 6.986 -6.590 56.309 1.00 9.39 329 VAL A C 1
ATOM 2335 O O . VAL A 1 295 ? 7.583 -7.631 56.637 1.00 9.54 329 VAL A O 1
ATOM 2339 N N . GLN A 1 296 ? 5.716 -6.388 56.488 1.00 9.72 330 GLN A N 1
ATOM 2340 C CA . GLN A 1 296 ? 4.850 -7.426 57.112 1.00 11.09 330 GLN A CA 1
ATOM 2341 C C . GLN A 1 296 ? 4.914 -8.723 56.315 1.00 10.18 330 GLN A C 1
ATOM 2342 O O . GLN A 1 296 ? 4.973 -9.825 56.864 1.00 9.76 330 GLN A O 1
ATOM 2348 N N . ALA A 1 297 ? 4.867 -8.599 54.984 1.00 9.43 331 ALA A N 1
ATOM 2349 C CA . ALA A 1 297 ? 5.005 -9.776 54.147 1.00 9.13 331 ALA A CA 1
ATOM 2350 C C . ALA A 1 297 ? 6.330 -10.535 54.293 1.00 8.79 331 ALA A C 1
ATOM 2351 O O . ALA A 1 297 ? 6.361 -11.767 54.339 1.00 8.58 331 ALA A O 1
ATOM 2353 N N . VAL A 1 298 ? 7.417 -9.811 54.411 1.00 8.47 332 VAL A N 1
ATOM 2354 C CA . VAL A 1 298 ? 8.736 -10.448 54.597 1.00 8.31 332 VAL A CA 1
ATOM 2355 C C . VAL A 1 298 ? 8.790 -11.141 55.959 1.00 8.49 332 VAL A C 1
ATOM 2356 O O . VAL A 1 298 ? 9.208 -12.280 56.030 1.00 8.33 332 VAL A O 1
ATOM 2360 N N . VAL A 1 299 ? 8.313 -10.466 56.993 1.00 8.61 333 VAL A N 1
ATOM 2361 C CA . VAL A 1 299 ? 8.300 -11.069 58.350 1.00 9.36 333 VAL A CA 1
ATOM 2362 C C . VAL A 1 299 ? 7.404 -12.353 58.335 1.00 9.41 333 VAL A C 1
ATOM 2363 O O . VAL A 1 299 ? 7.802 -13.410 58.860 1.00 9.24 333 VAL A O 1
ATOM 2367 N N . ASP A 1 300 ? 6.238 -12.250 57.711 1.00 9.35 334 ASP A N 1
ATOM 2368 C CA . ASP A 1 300 ? 5.294 -13.370 57.644 1.00 10.34 334 ASP A CA 1
ATOM 2369 C C . ASP A 1 300 ? 5.831 -14.525 56.840 1.00 9.99 334 ASP A C 1
ATOM 2370 O O . ASP A 1 300 ? 5.710 -15.666 57.242 1.00 9.69 334 ASP A O 1
ATOM 2375 N N . ALA A 1 301 ? 6.497 -14.236 55.723 1.00 9.27 335 ALA A N 1
ATOM 2376 C CA . ALA A 1 301 ? 7.064 -15.321 54.934 1.00 9.42 335 ALA A CA 1
ATOM 2377 C C . ALA A 1 301 ? 8.213 -16.008 55.657 1.00 10.00 335 ALA A C 1
ATOM 2378 O O . ALA A 1 301 ? 8.369 -17.235 55.571 1.00 10.30 335 ALA A O 1
ATOM 2380 N N . ASP A 1 302 ? 8.972 -15.232 56.430 1.00 10.19 336 ASP A N 1
ATOM 2381 C CA . ASP A 1 302 ? 10.088 -15.761 57.184 1.00 10.67 336 ASP A CA 1
ATOM 2382 C C . ASP A 1 302 ? 9.632 -16.770 58.297 1.00 11.78 336 ASP A C 1
ATOM 2383 O O . ASP A 1 302 ? 10.468 -17.569 58.748 1.00 11.85 336 ASP A O 1
ATOM 2388 N N . ARG A 1 303 ? 8.380 -16.673 58.720 1.00 12.68 337 ARG A N 1
ATOM 2389 C CA . ARG A 1 303 ? 7.810 -17.659 59.626 1.00 14.46 337 ARG A CA 1
ATOM 2390 C C . ARG A 1 303 ? 6.805 -18.645 59.092 1.00 15.08 337 ARG A C 1
ATOM 2391 O O . ARG A 1 303 ? 6.399 -19.540 59.845 1.00 15.60 337 ARG A O 1
ATOM 2399 N N . LEU A 1 304 ? 6.472 -18.575 57.812 1.00 15.69 338 LEU A N 1
ATOM 2400 C CA . LEU A 1 304 ? 5.391 -19.381 57.220 1.00 19.03 338 LEU A CA 1
ATOM 2401 C C . LEU A 1 304 ? 5.790 -20.844 57.213 1.00 22.19 338 LEU A C 1
ATOM 2402 O O . LEU A 1 304 ? 6.975 -21.212 56.866 1.00 24.09 338 LEU A O 1
ATOM 2408 N N . GLU B 1 3 ? 39.450 -23.831 23.861 1.00 45.71 37 GLU B N 1
ATOM 2409 C CA . GLU B 1 3 ? 39.461 -23.542 22.402 1.00 45.00 37 GLU B CA 1
ATOM 2410 C C . GLU B 1 3 ? 40.544 -22.492 22.074 1.00 43.12 37 GLU B C 1
ATOM 2411 O O . GLU B 1 3 ? 40.478 -21.332 22.549 1.00 47.09 37 GLU B O 1
ATOM 2413 N N . ASP B 1 4 ? 41.574 -22.911 21.331 1.00 35.37 38 ASP B N 1
ATOM 2414 C CA . ASP B 1 4 ? 42.375 -21.984 20.563 1.00 29.76 38 ASP B CA 1
ATOM 2415 C C . ASP B 1 4 ? 41.594 -21.792 19.255 1.00 25.72 38 ASP B C 1
ATOM 2416 O O . ASP B 1 4 ? 41.587 -22.652 18.365 1.00 22.28 38 ASP B O 1
ATOM 2421 N N . ALA B 1 5 ? 40.974 -20.631 19.134 1.00 23.28 39 ALA B N 1
ATOM 2422 C CA . ALA B 1 5 ? 40.214 -20.219 17.921 1.00 22.75 39 ALA B CA 1
ATOM 2423 C C . ALA B 1 5 ? 41.076 -20.086 16.667 1.00 21.42 39 ALA B C 1
ATOM 2424 O O . ALA B 1 5 ? 40.551 -20.101 15.539 1.00 23.10 39 ALA B O 1
ATOM 2426 N N . GLY B 1 6 ? 42.381 -20.104 16.816 1.00 18.88 40 GLY B N 1
ATOM 2427 C CA . GLY B 1 6 ? 43.233 -20.088 15.638 1.00 18.19 40 GLY B CA 1
ATOM 2428 C C . GLY B 1 6 ? 43.656 -21.454 15.137 1.00 16.62 40 GLY B C 1
ATOM 2429 O O . GLY B 1 6 ? 44.402 -21.545 14.129 1.00 17.12 40 GLY B O 1
ATOM 2430 N N . ALA B 1 7 ? 43.240 -22.523 15.800 1.00 15.77 41 ALA B N 1
ATOM 2431 C CA . ALA B 1 7 ? 43.915 -23.785 15.468 1.00 15.65 41 ALA B CA 1
ATOM 2432 C C . ALA B 1 7 ? 43.610 -24.329 14.068 1.00 13.90 41 ALA B C 1
ATOM 2433 O O . ALA B 1 7 ? 44.446 -24.945 13.454 1.00 14.89 41 ALA B O 1
ATOM 2435 N N . PHE B 1 8 ? 42.399 -24.103 13.631 1.00 14.51 42 PHE B N 1
ATOM 2436 C CA . PHE B 1 8 ? 41.977 -24.488 12.282 1.00 14.00 42 PHE B CA 1
ATOM 2437 C C . PHE B 1 8 ? 42.748 -23.836 11.160 1.00 15.38 42 PHE B C 1
ATOM 2438 O O . PHE B 1 8 ? 42.799 -24.354 10.058 1.00 15.99 42 PHE B O 1
ATOM 2446 N N . ASP B 1 9 ? 43.358 -22.684 11.420 1.00 15.59 43 ASP B N 1
ATOM 2447 C CA . ASP B 1 9 ? 44.147 -22.051 10.397 1.00 16.84 43 ASP B CA 1
ATOM 2448 C C . ASP B 1 9 ? 45.619 -22.440 10.334 1.00 16.72 43 ASP B C 1
ATOM 2449 O O . ASP B 1 9 ? 46.339 -21.879 9.491 1.00 17.62 43 ASP B O 1
ATOM 2454 N N . LYS B 1 10 ? 46.053 -23.374 11.174 1.00 15.40 44 LYS B N 1
ATOM 2455 C CA . LYS B 1 10 ? 47.411 -23.846 11.098 1.00 17.09 44 LYS B CA 1
ATOM 2456 C C . LYS B 1 10 ? 47.424 -25.045 10.207 1.00 16.93 44 LYS B C 1
ATOM 2457 O O . LYS B 1 10 ? 46.855 -26.077 10.568 1.00 19.56 44 LYS B O 1
ATOM 2463 N N . ILE B 1 11 ? 47.957 -24.896 9.006 1.00 15.23 45 ILE B N 1
ATOM 2464 C CA . ILE B 1 11 ? 47.981 -25.960 8.045 1.00 14.21 45 ILE B CA 1
ATOM 2465 C C . ILE B 1 11 ? 49.281 -26.748 8.160 1.00 13.79 45 ILE B C 1
ATOM 2466 O O . ILE B 1 11 ? 50.332 -26.181 8.104 1.00 14.81 45 ILE B O 1
ATOM 2471 N N . GLN B 1 12 ? 49.154 -28.043 8.324 1.00 12.54 46 GLN B N 1
ATOM 2472 C CA A GLN B 1 12 ? 50.302 -28.954 8.373 0.70 13.01 46 GLN B CA 1
ATOM 2473 C CA B GLN B 1 12 ? 50.316 -28.946 8.351 0.30 12.26 46 GLN B CA 1
ATOM 2474 C C . GLN B 1 12 ? 50.542 -29.567 7.004 1.00 12.15 46 GLN B C 1
ATOM 2475 O O . GLN B 1 12 ? 49.629 -29.616 6.182 1.00 11.56 46 GLN B O 1
ATOM 2486 N N . GLN B 1 13 ? 51.749 -30.104 6.810 1.00 11.52 47 GLN B N 1
ATOM 2487 C CA . GLN B 1 13 ? 52.137 -30.718 5.563 1.00 11.23 47 GLN B CA 1
ATOM 2488 C C . GLN B 1 13 ? 52.794 -32.051 5.860 1.00 11.79 47 GLN B C 1
ATOM 2489 O O . GLN B 1 13 ? 53.633 -32.145 6.785 1.00 12.06 47 GLN B O 1
ATOM 2495 N N . ILE B 1 14 ? 52.494 -33.079 5.083 1.00 11.24 48 ILE B N 1
ATOM 2496 C CA . ILE B 1 14 ? 53.179 -34.383 5.249 1.00 11.53 48 ILE B CA 1
ATOM 2497 C C . ILE B 1 14 ? 53.299 -35.107 3.953 1.00 11.88 48 ILE B C 1
ATOM 2498 O O . ILE B 1 14 ? 52.352 -35.119 3.158 1.00 10.88 48 ILE B O 1
ATOM 2503 N N . ARG B 1 15 ? 54.440 -35.792 3.764 1.00 12.89 49 ARG B N 1
ATOM 2504 C CA A ARG B 1 15 ? 54.618 -36.671 2.634 0.50 13.63 49 ARG B CA 1
ATOM 2505 C CA B ARG B 1 15 ? 54.636 -36.665 2.632 0.50 13.09 49 ARG B CA 1
ATOM 2506 C C . ARG B 1 15 ? 53.769 -37.937 2.801 1.00 13.13 49 ARG B C 1
ATOM 2507 O O . ARG B 1 15 ? 53.754 -38.581 3.844 1.00 14.05 49 ARG B O 1
ATOM 2522 N N . ALA B 1 16 ? 52.958 -38.228 1.804 1.00 12.12 50 ALA B N 1
ATOM 2523 C CA . ALA B 1 16 ? 52.043 -39.370 1.859 1.00 12.65 50 ALA B CA 1
ATOM 2524 C C . ALA B 1 16 ? 51.785 -39.891 0.466 1.00 12.12 50 ALA B C 1
ATOM 2525 O O . ALA B 1 16 ? 51.127 -39.240 -0.357 1.00 11.69 50 ALA B O 1
ATOM 2527 N N . GLY B 1 17 ? 52.357 -41.066 0.188 1.00 11.56 51 GLY B N 1
ATOM 2528 C CA . GLY B 1 17 ? 52.222 -41.631 -1.138 1.00 12.15 51 GLY B CA 1
ATOM 2529 C C . GLY B 1 17 ? 52.827 -40.729 -2.203 1.00 11.96 51 GLY B C 1
ATOM 2530 O O . GLY B 1 17 ? 54.023 -40.388 -2.136 1.00 13.26 51 GLY B O 1
ATOM 2531 N N . ASP B 1 18 ? 52.010 -40.356 -3.178 1.00 11.39 52 ASP B N 1
ATOM 2532 C CA . ASP B 1 18 ? 52.503 -39.524 -4.285 1.00 11.88 52 ASP B CA 1
ATOM 2533 C C . ASP B 1 18 ? 52.357 -37.986 -4.012 1.00 11.31 52 ASP B C 1
ATOM 2534 O O . ASP B 1 18 ? 52.683 -37.164 -4.874 1.00 11.16 52 ASP B O 1
ATOM 2539 N N . LEU B 1 19 ? 51.855 -37.661 -2.811 1.00 10.86 53 LEU B N 1
ATOM 2540 C CA . LEU B 1 19 ? 51.508 -36.290 -2.475 1.00 10.57 53 LEU B CA 1
ATOM 2541 C C . LEU B 1 19 ? 52.283 -35.749 -1.257 1.00 10.68 53 LEU B C 1
ATOM 2542 O O . LEU B 1 19 ? 52.807 -36.502 -0.450 1.00 11.08 53 LEU B O 1
ATOM 2547 N N . ASN B 1 20 ? 52.371 -34.438 -1.228 1.00 10.57 54 ASN B N 1
ATOM 2548 C CA A ASN B 1 20 ? 52.594 -33.735 0.050 0.60 11.03 54 ASN B CA 1
ATOM 2549 C CA B ASN B 1 20 ? 52.592 -33.763 0.033 0.40 10.43 54 ASN B CA 1
ATOM 2550 C C . ASN B 1 20 ? 51.223 -33.169 0.379 1.00 10.10 54 ASN B C 1
ATOM 2551 O O . ASN B 1 20 ? 50.735 -32.266 -0.318 1.00 9.84 54 ASN B O 1
ATOM 2560 N N . ILE B 1 21 ? 50.580 -33.746 1.391 1.00 9.11 55 ILE B N 1
ATOM 2561 C CA . ILE B 1 21 ? 49.231 -33.380 1.751 1.00 8.74 55 ILE B CA 1
ATOM 2562 C C . ILE B 1 21 ? 49.209 -32.258 2.717 1.00 8.99 55 ILE B C 1
ATOM 2563 O O . ILE B 1 21 ? 49.910 -32.319 3.777 1.00 8.68 55 ILE B O 1
ATOM 2568 N N . GLY B 1 22 ? 48.388 -31.254 2.438 1.00 8.82 56 GLY B N 1
ATOM 2569 C CA . GLY B 1 22 ? 48.066 -30.157 3.359 1.00 9.24 56 GLY B CA 1
ATOM 2570 C C . GLY B 1 22 ? 46.856 -30.494 4.209 1.00 8.94 56 GLY B C 1
ATOM 2571 O O . GLY B 1 22 ? 45.847 -30.940 3.644 1.00 8.58 56 GLY B O 1
ATOM 2572 N N . TYR B 1 23 ? 46.919 -30.340 5.549 1.00 9.02 57 TYR B N 1
ATOM 2573 C CA . TYR B 1 23 ? 45.818 -30.764 6.404 1.00 8.99 57 TYR B CA 1
ATOM 2574 C C . TYR B 1 23 ? 45.789 -30.042 7.725 1.00 9.32 57 TYR B C 1
ATOM 2575 O O . TYR B 1 23 ? 46.807 -29.601 8.233 1.00 9.88 57 TYR B O 1
ATOM 2584 N N . VAL B 1 24 ? 44.611 -29.891 8.286 1.00 9.73 58 VAL B N 1
ATOM 2585 C CA . VAL B 1 24 ? 44.433 -29.468 9.634 1.00 9.98 58 VAL B CA 1
ATOM 2586 C C . VAL B 1 24 ? 44.476 -30.695 10.487 1.00 10.40 58 VAL B C 1
ATOM 2587 O O . VAL B 1 24 ? 43.966 -31.773 10.142 1.00 9.63 58 VAL B O 1
ATOM 2591 N N . ASP B 1 25 ? 45.074 -30.543 11.653 1.00 10.70 59 ASP B N 1
ATOM 2592 C CA . ASP B 1 25 ? 45.137 -31.594 12.673 1.00 11.47 59 ASP B CA 1
ATOM 2593 C C . ASP B 1 25 ? 44.954 -30.946 14.048 1.00 11.88 59 ASP B C 1
ATOM 2594 O O . ASP B 1 25 ? 45.880 -30.341 14.562 1.00 13.12 59 ASP B O 1
ATOM 2599 N N . ILE B 1 26 ? 43.769 -31.088 14.593 1.00 12.19 60 ILE B N 1
ATOM 2600 C CA . ILE B 1 26 ? 43.388 -30.435 15.865 1.00 13.00 60 ILE B CA 1
ATOM 2601 C C . ILE B 1 26 ? 42.770 -31.411 16.822 1.00 13.66 60 ILE B C 1
ATOM 2602 O O . ILE B 1 26 ? 42.401 -32.552 16.471 1.00 13.48 60 ILE B O 1
ATOM 2607 N N . GLY B 1 27 ? 42.697 -30.992 18.103 1.00 13.61 61 GLY B N 1
ATOM 2608 C CA . GLY B 1 27 ? 42.184 -31.836 19.111 1.00 13.93 61 GLY B CA 1
ATOM 2609 C C . GLY B 1 27 ? 43.251 -32.606 19.841 1.00 14.77 61 GLY B C 1
ATOM 2610 O O . GLY B 1 27 ? 44.422 -32.605 19.480 1.00 14.81 61 GLY B O 1
ATOM 2611 N N . PRO B 1 28 ? 42.849 -33.304 20.889 1.00 16.44 62 PRO B N 1
ATOM 2612 C CA . PRO B 1 28 ? 43.841 -34.022 21.682 1.00 17.36 62 PRO B CA 1
ATOM 2613 C C . PRO B 1 28 ? 44.520 -35.086 20.875 1.00 16.62 62 PRO B C 1
ATOM 2614 O O . PRO B 1 28 ? 43.899 -35.818 20.134 1.00 16.29 62 PRO B O 1
ATOM 2618 N N . ARG B 1 29 ? 45.816 -35.223 21.058 1.00 17.10 63 ARG B N 1
ATOM 2619 C CA . ARG B 1 29 ? 46.575 -36.244 20.289 1.00 17.23 63 ARG B CA 1
ATOM 2620 C C . ARG B 1 29 ? 46.080 -37.651 20.479 1.00 16.97 63 ARG B C 1
ATOM 2621 O O . ARG B 1 29 ? 46.209 -38.488 19.573 1.00 16.61 63 ARG B O 1
ATOM 2629 N N . ASP B 1 30 ? 45.573 -37.980 21.668 1.00 17.24 64 ASP B N 1
ATOM 2630 C CA . ASP B 1 30 ? 45.069 -39.292 21.957 1.00 18.56 64 ASP B CA 1
ATOM 2631 C C . ASP B 1 30 ? 43.577 -39.413 21.769 1.00 17.52 64 ASP B C 1
ATOM 2632 O O . ASP B 1 30 ? 43.003 -40.404 22.164 1.00 18.76 64 ASP B O 1
ATOM 2637 N N . GLY B 1 31 ? 42.965 -38.433 21.123 1.00 16.64 65 GLY B N 1
ATOM 2638 C CA . GLY B 1 31 ? 41.513 -38.483 20.921 1.00 15.57 65 GLY B CA 1
ATOM 2639 C C . GLY B 1 31 ? 41.152 -39.469 19.813 1.00 14.30 65 GLY B C 1
ATOM 2640 O O . GLY B 1 31 ? 42.009 -39.848 19.002 1.00 14.16 65 GLY B O 1
ATOM 2641 N N . GLN B 1 32 ? 39.881 -39.896 19.770 1.00 13.02 66 GLN B N 1
ATOM 2642 C CA . GLN B 1 32 ? 39.347 -40.711 18.684 1.00 12.53 66 GLN B CA 1
ATOM 2643 C C . GLN 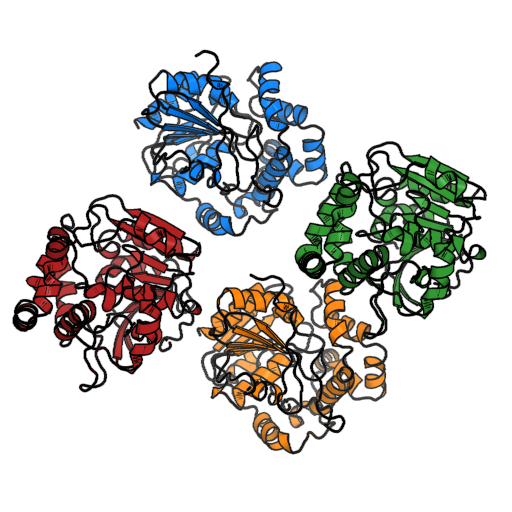B 1 32 ? 39.655 -39.990 17.364 1.00 11.32 66 GLN B C 1
ATOM 2644 O O . GLN B 1 32 ? 39.128 -38.923 17.171 1.00 10.93 66 GLN B O 1
ATOM 2650 N N . PRO B 1 33 ? 40.374 -40.636 16.443 1.00 11.03 67 PRO B N 1
ATOM 2651 C CA . PRO B 1 33 ? 40.571 -39.970 15.161 1.00 10.35 67 PRO B CA 1
ATOM 2652 C C . PRO B 1 33 ? 39.344 -39.911 14.274 1.00 9.60 67 PRO B C 1
ATOM 2653 O O . PRO B 1 33 ? 38.593 -40.882 14.153 1.00 9.52 67 PRO B O 1
ATOM 2657 N N . VAL B 1 34 ? 39.176 -38.738 13.636 1.00 9.28 68 VAL B N 1
ATOM 2658 C CA . VAL B 1 34 ? 38.101 -38.490 12.682 1.00 9.02 68 VAL B CA 1
ATOM 2659 C C . VAL B 1 34 ? 38.730 -37.741 11.520 1.00 8.62 68 VAL B C 1
ATOM 2660 O O . VAL B 1 34 ? 39.460 -36.802 11.733 1.00 8.96 68 VAL B O 1
ATOM 2664 N N . ILE B 1 35 ? 38.442 -38.218 10.299 1.00 8.11 69 ILE B N 1
ATOM 2665 C CA . ILE B 1 35 ? 38.987 -37.627 9.086 1.00 7.81 69 ILE B CA 1
ATOM 2666 C C . ILE B 1 35 ? 37.752 -37.098 8.270 1.00 7.59 69 ILE B C 1
ATOM 2667 O O . ILE B 1 35 ? 36.848 -37.875 7.963 1.00 7.16 69 ILE B O 1
ATOM 2672 N N . LEU B 1 36 ? 37.783 -35.810 7.980 1.00 7.31 70 LEU B N 1
ATOM 2673 C CA . LEU B 1 36 ? 36.648 -35.097 7.363 1.00 7.15 70 LEU B CA 1
ATOM 2674 C C . LEU B 1 36 ? 37.098 -34.719 5.929 1.00 7.07 70 LEU B C 1
ATOM 2675 O O . LEU B 1 36 ? 38.066 -33.969 5.766 1.00 6.78 70 LEU B O 1
ATOM 2680 N N . LEU B 1 37 ? 36.325 -35.152 4.916 1.00 6.88 71 LEU B N 1
ATOM 2681 C CA . LEU B 1 37 ? 36.716 -35.016 3.577 1.00 7.15 71 LEU B CA 1
ATOM 2682 C C . LEU B 1 37 ? 35.777 -34.172 2.772 1.00 7.01 71 LEU B C 1
ATOM 2683 O O . LEU B 1 37 ? 34.570 -34.452 2.697 1.00 7.01 71 LEU B O 1
ATOM 2688 N N . HIS B 1 38 ? 36.308 -33.122 2.150 1.00 7.24 72 HIS B N 1
ATOM 2689 C CA . HIS B 1 38 ? 35.500 -32.206 1.351 1.00 7.47 72 HIS B CA 1
ATOM 2690 C C . HIS B 1 38 ? 35.197 -32.728 -0.043 1.00 7.47 72 HIS B C 1
ATOM 2691 O O . HIS B 1 38 ? 35.729 -33.756 -0.482 1.00 7.44 72 HIS B O 1
ATOM 2698 N N . GLY B 1 39 ? 34.337 -31.997 -0.705 1.00 7.79 73 GLY B N 1
ATOM 2699 C CA . GLY B 1 39 ? 33.943 -32.277 -2.082 1.00 7.85 73 GLY B CA 1
ATOM 2700 C C . GLY B 1 39 ? 34.389 -31.220 -3.107 1.00 7.71 73 GLY B C 1
ATOM 2701 O O . GLY B 1 39 ? 35.184 -30.319 -2.785 1.00 7.27 73 GLY B O 1
ATOM 2702 N N . TRP B 1 40 ? 33.823 -31.333 -4.299 1.00 7.20 74 TRP B N 1
ATOM 2703 C CA . TRP B 1 40 ? 34.104 -30.425 -5.460 1.00 7.68 74 TRP B CA 1
ATOM 2704 C C . TRP B 1 40 ? 32.949 -29.486 -5.664 1.00 7.73 74 TRP B C 1
ATOM 2705 O O . TRP B 1 40 ? 31.776 -29.944 -5.708 1.00 8.44 74 TRP B O 1
ATOM 2716 N N . PRO B 1 41 ? 33.186 -28.160 -5.889 1.00 7.94 75 PRO B N 1
ATOM 2717 C CA . PRO B 1 41 ? 34.471 -27.426 -5.770 1.00 7.56 75 PRO B CA 1
ATOM 2718 C C . PRO B 1 41 ? 34.530 -26.668 -4.437 1.00 7.79 75 PRO B C 1
ATOM 2719 O O . PRO B 1 41 ? 34.283 -25.469 -4.357 1.00 7.86 75 PRO B O 1
ATOM 2723 N N . TYR B 1 42 ? 34.733 -27.457 -3.393 1.00 7.62 76 TYR B N 1
ATOM 2724 C CA . TYR B 1 42 ? 34.793 -26.967 -2.013 1.00 7.67 76 TYR B CA 1
ATOM 2725 C C . TYR B 1 42 ? 36.152 -27.242 -1.459 1.00 7.60 76 TYR B C 1
ATOM 2726 O O . TYR B 1 42 ? 37.085 -27.681 -2.183 1.00 7.78 76 TYR B O 1
ATOM 2735 N N . ASP B 1 43 ? 36.347 -26.985 -0.158 1.00 7.84 77 ASP B N 1
ATOM 2736 C CA . ASP B 1 43 ? 37.627 -27.272 0.457 1.00 8.14 77 ASP B CA 1
ATOM 2737 C C . ASP B 1 43 ? 37.512 -27.518 1.929 1.00 8.06 77 ASP B C 1
ATOM 2738 O O . ASP B 1 43 ? 36.394 -27.700 2.418 1.00 7.98 77 ASP B O 1
ATOM 2743 N N . ILE B 1 44 ? 38.618 -27.448 2.667 1.00 8.03 78 ILE B N 1
ATOM 2744 C CA . ILE B 1 44 ? 38.608 -27.742 4.067 1.00 8.17 78 ILE B CA 1
ATOM 2745 C C . ILE B 1 44 ? 37.749 -26.770 4.902 1.00 8.41 78 ILE B C 1
ATOM 2746 O O . ILE B 1 44 ? 37.306 -27.105 6.013 1.00 8.46 78 ILE B O 1
ATOM 2751 N N . GLN B 1 45 ? 37.447 -25.602 4.339 1.00 8.41 79 GLN B N 1
ATOM 2752 C CA . GLN B 1 45 ? 36.579 -24.666 5.067 1.00 9.12 79 GLN B CA 1
ATOM 2753 C C . GLN B 1 45 ? 35.173 -25.198 5.287 1.00 9.07 79 GLN B C 1
ATOM 2754 O O . GLN B 1 45 ? 34.430 -24.728 6.134 1.00 9.67 79 GLN B O 1
ATOM 2760 N N . SER B 1 46 ? 34.787 -26.231 4.508 1.00 8.84 80 SER B N 1
ATOM 2761 C CA . SER B 1 46 ? 33.551 -26.939 4.759 1.00 8.70 80 SER B CA 1
ATOM 2762 C C . SER B 1 46 ? 33.445 -27.432 6.202 1.00 8.56 80 SER B C 1
ATOM 2763 O O . SER B 1 46 ? 32.329 -27.640 6.717 1.00 9.31 80 SER B O 1
ATOM 2766 N N . TYR B 1 47 ? 34.590 -27.667 6.844 1.00 8.33 81 TYR B N 1
ATOM 2767 C CA . TYR B 1 47 ? 34.669 -28.204 8.190 1.00 8.32 81 TYR B CA 1
ATOM 2768 C C . TYR B 1 47 ? 35.236 -27.192 9.208 1.00 8.71 81 TYR B C 1
ATOM 2769 O O . TYR B 1 47 ? 35.568 -27.600 10.324 1.00 9.09 81 TYR B O 1
ATOM 2778 N N . ALA B 1 48 ? 35.307 -25.927 8.845 1.00 9.12 82 ALA B N 1
ATOM 2779 C CA . ALA B 1 48 ? 35.892 -24.940 9.765 1.00 10.04 82 ALA B CA 1
ATOM 2780 C C . ALA B 1 48 ? 35.100 -24.796 11.036 1.00 10.67 82 ALA B C 1
ATOM 2781 O O . ALA B 1 48 ? 35.695 -24.321 12.054 1.00 11.90 82 ALA B O 1
ATOM 2783 N N . GLN B 1 49 ? 33.802 -25.096 11.063 1.00 11.16 83 GLN B N 1
ATOM 2784 C CA . GLN B 1 49 ? 32.996 -25.127 12.284 1.00 12.72 83 GLN B CA 1
ATOM 2785 C C . GLN B 1 49 ? 32.816 -26.519 12.875 1.00 12.03 83 GLN B C 1
ATOM 2786 O O . GLN B 1 49 ? 32.964 -26.703 14.097 1.00 12.62 83 GLN B O 1
ATOM 2792 N N . VAL B 1 50 ? 32.687 -27.528 12.016 1.00 11.31 84 VAL B N 1
ATOM 2793 C CA . VAL B 1 50 ? 32.550 -28.906 12.458 1.00 10.69 84 VAL B CA 1
ATOM 2794 C C . VAL B 1 50 ? 33.795 -29.326 13.254 1.00 11.13 84 VAL B C 1
ATOM 2795 O O . VAL B 1 50 ? 33.685 -29.964 14.296 1.00 10.94 84 VAL B O 1
ATOM 2799 N N . ALA B 1 51 ? 34.975 -29.115 12.675 1.00 10.75 85 ALA B N 1
ATOM 2800 C CA . ALA B 1 51 ? 36.189 -29.667 13.258 1.00 11.30 85 ALA B CA 1
ATOM 2801 C C . ALA B 1 51 ? 36.498 -29.159 14.678 1.00 11.55 85 ALA B C 1
ATOM 2802 O O . ALA B 1 51 ? 36.729 -29.948 15.564 1.00 11.31 85 ALA B O 1
ATOM 2804 N N . PRO B 1 52 ? 36.386 -27.823 14.913 1.00 11.73 86 PRO B N 1
ATOM 2805 C CA . PRO B 1 52 ? 36.686 -27.420 16.273 1.00 12.48 86 PRO B CA 1
ATOM 2806 C C . PRO B 1 52 ? 35.638 -27.875 17.251 1.00 12.71 86 PRO B C 1
ATOM 2807 O O . PRO B 1 52 ? 35.975 -28.135 18.417 1.00 13.52 86 PRO B O 1
ATOM 2811 N N . ALA B 1 53 ? 34.396 -28.060 16.807 1.00 13.02 87 ALA B N 1
ATOM 2812 C CA . ALA B 1 53 ? 33.379 -28.591 17.659 1.00 13.35 87 ALA B CA 1
ATOM 2813 C C . ALA B 1 53 ? 33.672 -30.003 18.066 1.00 13.24 87 ALA B C 1
ATOM 2814 O O . ALA B 1 53 ? 33.518 -30.391 19.252 1.00 14.57 87 ALA B O 1
ATOM 2816 N N . LEU B 1 54 ? 34.190 -30.801 17.141 1.00 12.52 88 LEU B N 1
ATOM 2817 C CA . LEU B 1 54 ? 34.551 -32.162 17.464 1.00 12.21 88 LEU B CA 1
ATOM 2818 C C . LEU B 1 54 ? 35.853 -32.206 18.332 1.00 12.46 88 LEU B C 1
ATOM 2819 O O . LEU B 1 54 ? 35.918 -33.026 19.263 1.00 12.67 88 LEU B O 1
ATOM 2824 N N . ALA B 1 55 ? 36.778 -31.307 18.032 1.00 12.77 89 ALA B N 1
ATOM 2825 C CA . ALA B 1 55 ? 37.981 -31.237 18.879 1.00 13.87 89 ALA B CA 1
ATOM 2826 C C . ALA B 1 55 ? 37.660 -30.922 20.325 1.00 15.55 89 ALA B C 1
ATOM 2827 O O . ALA B 1 55 ? 38.273 -31.499 21.264 1.00 15.59 89 ALA B O 1
ATOM 2829 N N . GLN B 1 56 ? 36.714 -30.034 20.530 1.00 16.08 90 GLN B N 1
ATOM 2830 C CA . GLN B 1 56 ? 36.289 -29.688 21.895 1.00 18.85 90 GLN B CA 1
ATOM 2831 C C . GLN B 1 56 ? 35.632 -30.795 22.629 1.00 16.92 90 GLN B C 1
ATOM 2832 O O . GLN B 1 56 ? 35.700 -30.852 23.842 1.00 17.90 90 GLN B O 1
ATOM 2838 N N . LYS B 1 57 ? 35.067 -31.752 21.910 1.00 16.79 91 LYS B N 1
ATOM 2839 C CA . LYS B 1 57 ? 34.459 -32.971 22.454 1.00 15.93 91 LYS B CA 1
ATOM 2840 C C . LYS B 1 57 ? 35.478 -34.065 22.696 1.00 16.29 91 LYS B C 1
ATOM 2841 O O . LYS B 1 57 ? 35.116 -35.106 23.117 1.00 17.42 91 LYS B O 1
ATOM 2847 N N . GLY B 1 58 ? 36.735 -33.800 22.372 1.00 16.51 92 GLY B N 1
ATOM 2848 C CA . GLY B 1 58 ? 37.848 -34.732 22.562 1.00 16.78 92 GLY B CA 1
ATOM 2849 C C . GLY B 1 58 ? 38.315 -35.547 21.373 1.00 16.13 92 GLY B C 1
ATOM 2850 O O . GLY B 1 58 ? 39.129 -36.462 21.557 1.00 17.58 92 GLY B O 1
ATOM 2851 N N . TYR B 1 59 ? 37.762 -35.326 20.172 1.00 13.54 93 TYR B N 1
ATOM 2852 C CA . TYR B 1 59 ? 38.218 -36.044 19.012 1.00 12.78 93 TYR B CA 1
ATOM 2853 C C . TYR B 1 59 ? 39.497 -35.445 18.504 1.00 11.99 93 TYR B C 1
ATOM 2854 O O . TYR B 1 59 ? 39.689 -34.225 18.651 1.00 12.30 93 TYR B O 1
ATOM 2863 N N . ARG B 1 60 ? 40.301 -36.266 17.820 1.00 11.38 94 ARG B N 1
ATOM 2864 C CA . ARG B 1 60 ? 41.408 -35.801 17.084 1.00 11.62 94 ARG B CA 1
ATOM 2865 C C . ARG B 1 60 ? 40.922 -35.676 15.681 1.00 10.87 94 ARG B C 1
ATOM 2866 O O . ARG B 1 60 ? 40.517 -36.713 15.072 1.00 10.60 94 ARG B O 1
ATOM 2874 N N . VAL B 1 61 ? 41.014 -34.498 15.110 1.00 10.30 95 VAL B N 1
ATOM 2875 C CA . VAL B 1 61 ? 40.319 -34.243 13.847 1.00 9.71 95 VAL B CA 1
ATOM 2876 C C . VAL B 1 61 ? 41.327 -33.852 12.761 1.00 9.73 95 VAL B C 1
ATOM 2877 O O . VAL B 1 61 ? 42.127 -32.928 12.922 1.00 9.98 95 VAL B O 1
ATOM 2881 N N . ILE B 1 62 ? 41.300 -34.610 11.675 1.00 9.04 96 ILE B N 1
ATOM 2882 C CA . ILE B 1 62 ? 42.152 -34.408 10.502 1.00 9.00 96 ILE B CA 1
ATOM 2883 C C . ILE B 1 62 ? 41.306 -33.941 9.312 1.00 8.55 96 ILE B C 1
ATOM 2884 O O . ILE B 1 62 ? 40.302 -34.590 9.006 1.00 8.35 96 ILE B O 1
ATOM 2889 N N . VAL B 1 63 ? 41.685 -32.809 8.697 1.00 7.84 97 VAL B N 1
ATOM 2890 C CA . VAL B 1 63 ? 40.913 -32.258 7.590 1.00 8.07 97 VAL B CA 1
ATOM 2891 C C . VAL B 1 63 ? 41.875 -31.937 6.472 1.00 8.19 97 VAL B C 1
ATOM 2892 O O . VAL B 1 63 ? 42.529 -30.861 6.472 1.00 9.00 97 VAL B O 1
ATOM 2896 N N . PRO B 1 64 ? 42.025 -32.836 5.474 1.00 7.99 98 PRO B N 1
ATOM 2897 C CA . PRO B 1 64 ? 42.991 -32.655 4.413 1.00 7.83 98 PRO B CA 1
ATOM 2898 C C . PRO B 1 64 ? 42.429 -31.991 3.174 1.00 7.90 98 PRO B C 1
ATOM 2899 O O . PRO B 1 64 ? 41.253 -32.228 2.848 1.00 8.05 98 PRO B O 1
ATOM 2903 N N . TYR B 1 65 ? 43.271 -31.269 2.438 1.00 7.52 99 TYR B N 1
ATOM 2904 C CA . TYR B 1 65 ? 42.945 -30.891 1.099 1.00 7.66 99 TYR B CA 1
ATOM 2905 C C . TYR B 1 65 ? 43.119 -32.114 0.255 1.00 7.92 99 TYR B C 1
ATOM 2906 O O . TYR B 1 65 ? 44.150 -32.760 0.268 1.00 8.62 99 TYR B O 1
ATOM 2915 N N . LEU B 1 66 ? 42.102 -32.410 -0.589 1.00 7.68 100 LEU B N 1
ATOM 2916 C CA . LEU B 1 66 ? 42.272 -33.446 -1.548 1.00 8.38 100 LEU B CA 1
ATOM 2917 C C . LEU B 1 66 ? 43.285 -33.058 -2.639 1.00 8.45 100 LEU B C 1
ATOM 2918 O O . LEU B 1 66 ? 43.608 -31.888 -2.808 1.00 8.54 100 LEU B O 1
ATOM 2923 N N . ARG B 1 67 ? 43.779 -34.049 -3.400 1.00 8.56 101 ARG B N 1
ATOM 2924 C CA . ARG B 1 67 ? 44.591 -33.760 -4.559 1.00 8.90 101 ARG B CA 1
ATOM 2925 C C . ARG B 1 67 ? 43.873 -32.750 -5.432 1.00 9.28 101 ARG B C 1
ATOM 2926 O O . ARG B 1 67 ? 42.652 -32.847 -5.638 1.00 9.13 101 ARG B O 1
ATOM 2934 N N . GLY B 1 68 ? 44.608 -31.737 -5.918 1.00 9.58 102 GLY B N 1
ATOM 2935 C CA . GLY B 1 68 ? 44.017 -30.648 -6.659 1.00 9.33 102 GLY B CA 1
ATOM 2936 C C . GLY B 1 68 ? 43.484 -29.454 -5.902 1.00 9.22 102 GLY B C 1
ATOM 2937 O O . GLY B 1 68 ? 42.846 -28.578 -6.477 1.00 9.17 102 GLY B O 1
ATOM 2938 N N . TYR B 1 69 ? 43.730 -29.403 -4.585 1.00 8.29 103 TYR B N 1
ATOM 2939 C CA . TYR B 1 69 ? 43.203 -28.301 -3.781 1.00 8.50 103 TYR B CA 1
ATOM 2940 C C . TYR B 1 69 ? 44.235 -27.780 -2.768 1.00 8.81 103 TYR B C 1
ATOM 2941 O O . TYR B 1 69 ? 45.039 -28.531 -2.201 1.00 8.67 103 TYR B O 1
ATOM 2950 N N . GLY B 1 70 ? 44.184 -26.462 -2.546 1.00 9.77 104 GLY B N 1
ATOM 2951 C CA . GLY B 1 70 ? 44.913 -25.870 -1.434 1.00 9.86 104 GLY B CA 1
ATOM 2952 C C . GLY B 1 70 ? 46.398 -26.154 -1.519 1.00 10.25 104 GLY B C 1
ATOM 2953 O O . GLY B 1 70 ? 47.041 -26.024 -2.533 1.00 11.77 104 GLY B O 1
ATOM 2954 N N . THR B 1 71 ? 46.949 -26.532 -0.384 1.00 10.04 105 THR B N 1
ATOM 2955 C CA . THR B 1 71 ? 48.383 -26.797 -0.312 1.00 10.50 105 THR B CA 1
ATOM 2956 C C . THR B 1 71 ? 48.732 -28.263 -0.468 1.00 10.53 105 THR B C 1
ATOM 2957 O O . THR B 1 71 ? 49.911 -28.668 -0.195 1.00 11.35 105 THR B O 1
ATOM 2961 N N . THR B 1 72 ? 47.801 -29.079 -0.928 1.00 10.19 106 THR B N 1
ATOM 2962 C CA . THR B 1 72 ? 48.169 -30.443 -1.307 1.00 10.27 106 THR B CA 1
ATOM 2963 C C . THR B 1 72 ? 48.833 -30.363 -2.646 1.00 10.84 106 THR B C 1
ATOM 2964 O O . 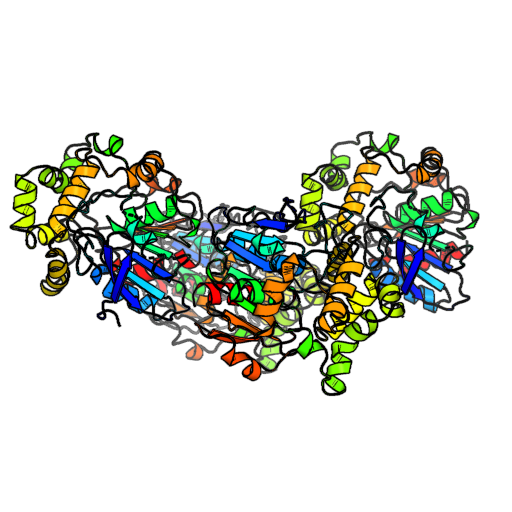THR B 1 72 ? 48.281 -29.770 -3.573 1.00 11.28 106 THR B O 1
ATOM 2968 N N . ARG B 1 73 ? 49.974 -31.013 -2.834 1.00 11.75 107 ARG B N 1
ATOM 2969 C CA . ARG B 1 73 ? 50.728 -30.956 -4.090 1.00 13.86 107 ARG B CA 1
ATOM 2970 C C . ARG B 1 73 ? 51.257 -32.368 -4.438 1.00 12.31 107 ARG B C 1
ATOM 2971 O O . ARG B 1 73 ? 51.403 -33.228 -3.570 1.00 11.43 107 ARG B O 1
ATOM 2979 N N . PHE B 1 74 ? 51.508 -32.607 -5.721 1.00 11.72 108 PHE B N 1
ATOM 2980 C CA . PHE B 1 74 ? 52.194 -33.821 -6.167 1.00 11.61 108 PHE B CA 1
ATOM 2981 C C . PHE B 1 74 ? 53.700 -33.671 -5.914 1.00 12.35 108 PHE B C 1
ATOM 2982 O O . PHE B 1 74 ? 54.282 -32.615 -6.154 1.00 12.50 108 PHE B O 1
ATOM 2990 N N . LEU B 1 75 ? 54.301 -34.721 -5.435 1.00 12.76 109 LEU B N 1
ATOM 2991 C CA . LEU B 1 75 ? 55.712 -34.758 -5.153 1.00 13.43 109 LEU B CA 1
ATOM 2992 C C . LEU B 1 75 ? 56.554 -34.688 -6.422 1.00 14.22 109 LEU B C 1
ATOM 2993 O O . LEU B 1 75 ? 57.634 -34.057 -6.423 1.00 14.96 109 LEU B O 1
ATOM 2998 N N . SER B 1 76 ? 56.061 -35.281 -7.500 1.00 14.54 110 SER B N 1
ATOM 2999 C CA . SER B 1 76 ? 56.793 -35.360 -8.759 1.00 15.97 110 SER B CA 1
ATOM 3000 C C . SER B 1 76 ? 56.015 -34.785 -9.873 1.00 16.53 110 SER B C 1
ATOM 3001 O O . SER B 1 76 ? 54.803 -35.118 -10.058 1.00 16.32 110 SER B O 1
ATOM 3004 N N . ALA B 1 77 ? 56.676 -33.933 -10.667 1.00 16.06 111 ALA B N 1
ATOM 3005 C CA . ALA B 1 77 ? 56.058 -33.361 -11.850 1.00 17.27 111 ALA B CA 1
ATOM 3006 C C . ALA B 1 77 ? 55.546 -34.362 -12.862 1.00 16.74 111 ALA B C 1
ATOM 3007 O O . ALA B 1 77 ? 54.632 -34.034 -13.612 1.00 17.06 111 ALA B O 1
ATOM 3009 N N . SER B 1 78 ? 56.136 -35.575 -12.893 1.00 16.58 112 SER B N 1
ATOM 3010 C CA A SER B 1 78 ? 55.730 -36.604 -13.837 0.50 16.56 112 SER B CA 1
ATOM 3011 C CA B SER B 1 78 ? 55.730 -36.595 -13.848 0.50 16.38 112 SER B CA 1
ATOM 3012 C C . SER B 1 78 ? 54.560 -37.449 -13.402 1.00 16.07 112 SER B C 1
ATOM 3013 O O . SER B 1 78 ? 54.015 -38.235 -14.223 1.00 16.16 112 SER B O 1
ATOM 3018 N N . THR B 1 79 ? 54.136 -37.357 -12.144 1.00 15.16 113 THR B N 1
ATOM 3019 C CA . THR B 1 79 ? 52.969 -38.124 -11.712 1.00 15.09 113 THR B CA 1
ATOM 3020 C C . THR B 1 79 ? 51.692 -37.593 -12.404 1.00 14.33 113 THR B C 1
ATOM 3021 O O . THR B 1 79 ? 51.454 -36.407 -12.435 1.00 13.89 113 THR B O 1
ATOM 3025 N N . PRO B 1 80 ? 50.869 -38.506 -12.960 1.00 14.05 114 PRO B N 1
ATOM 3026 C CA . PRO B 1 80 ? 49.649 -38.112 -13.602 1.00 13.78 114 PRO B CA 1
ATOM 3027 C C . PRO B 1 80 ? 48.734 -37.352 -12.659 1.00 13.04 114 PRO B C 1
ATOM 3028 O O . PRO B 1 80 ? 48.577 -37.760 -11.476 1.00 12.52 114 PRO B O 1
ATOM 3032 N N . ARG B 1 81 ? 48.173 -36.284 -13.139 1.00 12.77 115 ARG B N 1
ATOM 3033 C CA . ARG B 1 81 ? 47.179 -35.530 -12.348 1.00 12.94 115 ARG B CA 1
ATOM 3034 C C . ARG B 1 81 ? 45.843 -36.238 -12.521 1.00 12.54 115 ARG B C 1
ATOM 3035 O O . ARG B 1 81 ? 44.948 -35.812 -13.249 1.00 13.24 115 ARG B O 1
ATOM 3043 N N . ASN B 1 82 ? 45.695 -37.297 -11.739 1.00 11.50 116 ASN B N 1
ATOM 3044 C CA . ASN B 1 82 ? 44.656 -38.301 -11.951 1.00 11.28 116 ASN B CA 1
ATOM 3045 C C . ASN B 1 82 ? 43.582 -38.169 -10.885 1.00 10.70 116 ASN B C 1
ATOM 3046 O O . ASN B 1 82 ? 43.876 -38.232 -9.696 1.00 10.40 116 ASN B O 1
ATOM 3051 N N . GLY B 1 83 ? 42.350 -37.955 -11.348 1.00 9.41 117 GLY B N 1
ATOM 3052 C CA . GLY B 1 83 ? 41.172 -37.834 -10.529 1.00 8.72 117 GLY B CA 1
ATOM 3053 C C . GLY B 1 83 ? 40.328 -39.076 -10.376 1.00 8.34 117 GLY B C 1
ATOM 3054 O O . GLY B 1 83 ? 39.165 -38.982 -9.914 1.00 7.71 117 GLY B O 1
ATOM 3055 N N . GLN B 1 84 ? 40.858 -40.261 -10.752 1.00 8.25 118 GLN B N 1
ATOM 3056 C CA . GLN B 1 84 ? 40.034 -41.493 -10.644 1.00 8.20 118 GLN B CA 1
ATOM 3057 C C . GLN B 1 84 ? 39.729 -41.750 -9.132 1.00 7.65 118 GLN B C 1
ATOM 3058 O O . GLN B 1 84 ? 40.501 -41.397 -8.245 1.00 7.74 118 GLN B O 1
ATOM 3064 N N . PRO B 1 85 ? 38.604 -42.397 -8.840 1.00 7.81 119 PRO B N 1
ATOM 3065 C CA . PRO B 1 85 ? 38.138 -42.478 -7.444 1.00 7.63 119 PRO B CA 1
ATOM 3066 C C . PRO B 1 85 ? 39.086 -43.171 -6.501 1.00 7.59 119 PRO B C 1
ATOM 3067 O O . PRO B 1 85 ? 39.304 -42.669 -5.389 1.00 8.11 119 PRO B O 1
ATOM 3071 N N . SER B 1 86 ? 39.661 -44.307 -6.911 1.00 8.07 120 SER B N 1
ATOM 3072 C CA . SER B 1 86 ? 40.486 -45.043 -5.955 1.00 7.85 120 SER B CA 1
ATOM 3073 C C . SER B 1 86 ? 41.817 -44.334 -5.675 1.00 8.02 120 SER B C 1
ATOM 3074 O O . SER B 1 86 ? 42.433 -44.596 -4.646 1.00 8.00 120 SER B O 1
ATOM 3077 N N . ALA B 1 87 ? 42.249 -43.420 -6.559 1.00 8.18 121 ALA B N 1
ATOM 3078 C CA . ALA B 1 87 ? 43.457 -42.652 -6.283 1.00 8.71 121 ALA B CA 1
ATOM 3079 C C . ALA B 1 87 ? 43.301 -41.786 -5.058 1.00 8.60 121 ALA B C 1
ATOM 3080 O O . ALA B 1 87 ? 44.196 -41.741 -4.193 1.00 8.73 121 ALA B O 1
ATOM 3090 N N . ALA B 1 89 ? 41.123 -42.323 -2.575 1.00 8.35 123 ALA B N 1
ATOM 3091 C CA . ALA B 1 89 ? 41.041 -43.236 -1.466 1.00 8.57 123 ALA B CA 1
ATOM 3092 C C . ALA B 1 89 ? 42.452 -43.699 -1.001 1.00 9.10 123 ALA B C 1
ATOM 3093 O O . ALA B 1 89 ? 42.758 -43.699 0.187 1.00 9.36 123 ALA B O 1
ATOM 3095 N N . ALA B 1 90 ? 43.305 -44.022 -1.993 1.00 9.11 124 ALA B N 1
ATOM 3096 C CA . ALA B 1 90 ? 44.633 -44.406 -1.656 1.00 10.10 124 ALA B CA 1
ATOM 3097 C C . ALA B 1 90 ? 45.363 -43.289 -0.945 1.00 10.14 124 ALA B C 1
ATOM 3098 O O . ALA B 1 90 ? 46.134 -43.548 0.014 1.00 9.21 124 ALA B O 1
ATOM 3100 N N . ASP B 1 91 ? 45.145 -42.027 -1.378 1.00 9.67 125 ASP B N 1
ATOM 3101 C CA . ASP B 1 91 ? 45.791 -40.874 -0.741 1.00 9.72 125 ASP B CA 1
ATOM 3102 C C . ASP B 1 91 ? 45.450 -40.881 0.760 1.00 9.70 125 ASP B C 1
ATOM 3103 O O . ASP B 1 91 ? 46.265 -40.557 1.613 1.00 8.73 125 ASP B O 1
ATOM 3108 N N . ILE B 1 92 ? 44.176 -41.153 1.073 1.00 9.38 126 ILE B N 1
ATOM 3109 C CA . ILE B 1 92 ? 43.747 -41.073 2.443 1.00 9.76 126 ILE B CA 1
ATOM 3110 C C . ILE B 1 92 ? 44.344 -42.193 3.284 1.00 9.75 126 ILE B C 1
ATOM 3111 O O . ILE B 1 92 ? 44.733 -41.963 4.475 1.00 9.68 126 ILE B O 1
ATOM 3116 N N . VAL B 1 93 ? 44.441 -43.408 2.746 1.00 9.58 127 VAL B N 1
ATOM 3117 C CA . VAL B 1 93 ? 45.125 -44.503 3.426 1.00 10.33 127 VAL B CA 1
ATOM 3118 C C . VAL B 1 93 ? 46.640 -44.157 3.646 1.00 9.73 127 VAL B C 1
ATOM 3119 O O . VAL B 1 93 ? 47.127 -44.375 4.746 1.00 9.36 127 VAL B O 1
ATOM 3123 N N . HIS B 1 94 ? 47.289 -43.553 2.638 1.00 9.74 128 HIS B N 1
ATOM 3124 C CA . HIS B 1 94 ? 48.670 -43.121 2.816 1.00 10.44 128 HIS B CA 1
ATOM 3125 C C . HIS B 1 94 ? 48.788 -42.064 3.904 1.00 9.89 128 HIS B C 1
ATOM 3126 O O . HIS B 1 94 ? 49.757 -42.088 4.684 1.00 9.06 128 HIS B O 1
ATOM 3133 N N . LEU B 1 95 ? 47.807 -41.144 3.975 1.00 9.08 129 LEU B N 1
ATOM 3134 C CA . LEU B 1 95 ? 47.817 -40.118 5.050 1.00 9.13 129 LEU B CA 1
ATOM 3135 C C . LEU B 1 95 ? 47.695 -40.778 6.414 1.00 9.36 129 LEU B C 1
ATOM 3136 O O . LEU B 1 95 ? 48.397 -40.409 7.347 1.00 9.59 129 LEU B O 1
ATOM 3149 N N . ASP B 1 97 ? 48.455 -43.807 7.253 1.00 11.14 131 ASP B N 1
ATOM 3150 C CA . ASP B 1 97 ? 49.702 -44.471 7.563 1.00 11.56 131 ASP B CA 1
ATOM 3151 C C . ASP B 1 97 ? 50.795 -43.523 7.990 1.00 11.85 131 ASP B C 1
ATOM 3152 O O . ASP B 1 97 ? 51.496 -43.737 8.993 1.00 11.81 131 ASP B O 1
ATOM 3157 N N . ALA B 1 98 ? 50.871 -42.385 7.325 1.00 11.55 132 ALA B N 1
ATOM 3158 C CA . ALA B 1 98 ? 51.908 -41.389 7.637 1.00 12.19 132 ALA B CA 1
ATOM 3159 C C . ALA B 1 98 ? 51.702 -40.773 9.010 1.00 12.40 132 ALA B C 1
ATOM 3160 O O . ALA B 1 98 ? 52.678 -40.353 9.676 1.00 13.45 132 ALA B O 1
ATOM 3162 N N . LEU B 1 99 ? 50.468 -40.686 9.448 1.00 11.88 133 LEU B N 1
ATOM 3163 C CA . LEU B 1 99 ? 50.123 -40.162 10.761 1.00 12.81 133 LEU B CA 1
ATOM 3164 C C . LEU B 1 99 ? 50.067 -41.212 11.833 1.00 13.48 133 LEU B C 1
ATOM 3165 O O . LEU B 1 99 ? 49.748 -40.897 12.962 1.00 13.83 133 LEU B O 1
ATOM 3170 N N . ASN B 1 100 ? 50.326 -42.445 11.501 1.00 13.15 134 ASN B N 1
ATOM 3171 C CA . ASN B 1 100 ? 50.214 -43.575 12.430 1.00 15.07 134 ASN B CA 1
ATOM 3172 C C . ASN B 1 100 ? 48.862 -43.772 13.009 1.00 14.09 134 ASN B C 1
ATOM 3173 O O . ASN B 1 100 ? 48.672 -44.081 14.198 1.00 14.33 134 ASN B O 1
ATOM 3178 N N . ILE B 1 101 ? 47.852 -43.539 12.180 1.00 12.61 135 ILE B N 1
ATOM 3179 C CA . ILE B 1 101 ? 46.466 -43.670 12.560 1.00 12.49 135 ILE B CA 1
ATOM 3180 C C . ILE B 1 101 ? 46.002 -45.053 12.023 1.00 12.35 135 ILE B C 1
ATOM 3181 O O . ILE B 1 101 ? 45.839 -45.224 10.805 1.00 12.25 135 ILE B O 1
ATOM 3186 N N . ARG B 1 102 ? 45.742 -45.991 12.951 1.00 12.79 136 ARG B N 1
ATOM 3187 C CA . ARG B 1 102 ? 45.313 -47.342 12.533 1.00 13.67 136 ARG B CA 1
ATOM 3188 C C . ARG B 1 102 ? 43.858 -47.401 12.051 1.00 12.72 136 ARG B C 1
ATOM 3189 O O . ARG B 1 102 ? 43.544 -48.090 11.082 1.00 12.71 136 ARG B O 1
ATOM 3192 N N . GLN B 1 103 ? 42.992 -46.635 12.701 1.00 12.07 137 GLN B N 1
ATOM 3193 C CA . GLN B 1 103 ? 41.583 -46.621 12.383 1.00 11.72 137 GLN B CA 1
ATOM 3194 C C . GLN B 1 103 ? 40.938 -45.265 12.730 1.00 11.06 137 GLN B C 1
ATOM 3195 O O . GLN B 1 103 ? 41.395 -44.599 13.656 1.00 10.93 137 GLN B O 1
ATOM 3201 N N . ALA B 1 104 ? 40.012 -44.802 11.890 1.00 9.64 138 ALA B N 1
ATOM 3202 C CA . ALA B 1 104 ? 39.393 -43.494 12.129 1.00 9.42 138 ALA B CA 1
ATOM 3203 C C . ALA B 1 104 ? 37.904 -43.550 11.793 1.00 8.92 138 ALA B C 1
ATOM 3204 O O . ALA B 1 104 ? 37.489 -44.343 10.943 1.00 8.47 138 ALA B O 1
ATOM 3206 N N . ASP B 1 105 ? 37.121 -42.621 12.392 1.00 8.88 139 ASP B N 1
ATOM 3207 C CA . ASP B 1 105 ? 35.828 -42.311 11.821 1.00 8.55 139 ASP B CA 1
ATOM 3208 C C . ASP B 1 105 ? 36.065 -41.514 10.573 1.00 8.06 139 ASP B C 1
ATOM 3209 O O . ASP B 1 105 ? 36.948 -40.664 10.552 1.00 7.65 139 ASP B O 1
ATOM 3214 N N . LEU B 1 106 ? 35.291 -41.788 9.518 1.00 7.69 140 LEU B N 1
ATOM 3215 C CA . LEU B 1 106 ? 35.412 -41.009 8.296 1.00 7.99 140 LEU B CA 1
ATOM 3216 C C . LEU B 1 106 ? 34.073 -40.323 7.971 1.00 7.77 140 LEU B C 1
ATOM 3217 O O . LEU B 1 106 ? 32.998 -40.919 8.189 1.00 7.80 140 LEU B O 1
ATOM 3222 N N . ALA B 1 107 ? 34.139 -39.110 7.450 1.00 7.23 141 ALA B N 1
ATOM 3223 C CA . ALA B 1 107 ? 32.921 -38.374 7.050 1.00 7.17 141 ALA B CA 1
ATOM 3224 C C . ALA B 1 107 ? 33.235 -37.612 5.778 1.00 7.17 141 ALA B C 1
ATOM 3225 O O . ALA B 1 107 ? 34.351 -37.079 5.626 1.00 7.46 141 ALA B O 1
ATOM 3227 N N . GLY B 1 108 ? 32.262 -37.566 4.878 1.00 7.01 142 GLY B N 1
ATOM 3228 C CA . GLY B 1 108 ? 32.484 -36.785 3.659 1.00 7.41 142 GLY B CA 1
ATOM 3229 C C . GLY B 1 108 ? 31.186 -36.428 2.909 1.00 7.22 142 GLY B C 1
ATOM 3230 O O . GLY B 1 108 ? 30.115 -36.976 3.208 1.00 7.63 142 GLY B O 1
ATOM 3231 N N . PHE B 1 109 ? 31.337 -35.473 1.979 1.00 7.37 143 PHE B N 1
ATOM 3232 C CA . PHE B 1 109 ? 30.311 -35.153 0.986 1.00 7.49 143 PHE B CA 1
ATOM 3233 C C . PHE B 1 109 ? 30.944 -35.027 -0.396 1.00 8.05 143 PHE B C 1
ATOM 3234 O O . PHE B 1 109 ? 32.113 -34.790 -0.533 1.00 7.89 143 PHE B O 1
ATOM 3242 N N . ASP B 1 110 ? 30.147 -35.352 -1.420 1.00 8.89 144 ASP B N 1
ATOM 3243 C CA . ASP B 1 110 ? 30.532 -35.293 -2.856 1.00 9.56 144 ASP B CA 1
ATOM 3244 C C . ASP B 1 110 ? 31.829 -36.126 -3.019 1.00 8.95 144 ASP B C 1
ATOM 3245 O O . ASP B 1 110 ? 31.839 -37.307 -2.578 1.00 9.02 144 ASP B O 1
ATOM 3250 N N . TRP B 1 111 ? 32.911 -35.623 -3.626 1.00 8.06 145 TRP B N 1
ATOM 3251 C CA . TRP B 1 111 ? 34.111 -36.450 -3.803 1.00 7.90 145 TRP B CA 1
ATOM 3252 C C . TRP B 1 111 ? 34.578 -37.024 -2.453 1.00 7.70 145 TRP B C 1
ATOM 3253 O O . TRP B 1 111 ? 35.123 -38.158 -2.422 1.00 7.22 145 TRP B O 1
ATOM 3264 N N . GLY B 1 112 ? 34.385 -36.295 -1.398 1.00 7.55 146 GLY B N 1
ATOM 3265 C CA . GLY B 1 112 ? 34.805 -36.765 -0.070 1.00 7.72 146 GLY B CA 1
ATOM 3266 C C . GLY B 1 112 ? 33.996 -37.963 0.443 1.00 7.84 146 GLY B C 1
ATOM 3267 O O . GLY B 1 112 ? 34.538 -38.842 1.130 1.00 7.63 146 GLY B O 1
ATOM 3268 N N . ALA B 1 113 ? 32.676 -37.963 0.144 1.00 7.56 147 ALA B N 1
ATOM 3269 C CA . ALA B 1 113 ? 31.855 -39.107 0.497 1.00 7.69 147 ALA B CA 1
ATOM 3270 C C . ALA B 1 113 ? 32.223 -40.313 -0.336 1.00 7.91 147 ALA B C 1
ATOM 3271 O O . ALA B 1 113 ? 32.363 -41.452 0.179 1.00 7.94 147 ALA B O 1
ATOM 3273 N N . ARG B 1 114 ? 32.445 -40.125 -1.647 1.00 7.44 148 ARG B N 1
ATOM 3274 C CA . ARG B 1 114 ? 32.909 -41.224 -2.505 1.00 7.16 148 ARG B CA 1
ATOM 3275 C C . ARG B 1 114 ? 34.211 -41.800 -1.984 1.00 6.89 148 ARG B C 1
ATOM 3276 O O . ARG B 1 114 ? 34.366 -43.027 -1.863 1.00 6.94 148 ARG B O 1
ATOM 3284 N N . THR B 1 115 ? 35.137 -40.940 -1.608 1.00 6.65 149 THR B N 1
ATOM 3285 C CA . THR B 1 115 ? 36.458 -41.306 -1.095 1.00 6.91 149 THR B CA 1
ATOM 3286 C C . THR B 1 115 ? 36.337 -42.099 0.203 1.00 7.01 149 THR B C 1
ATOM 3287 O O . THR B 1 115 ? 36.896 -43.192 0.323 1.00 7.28 149 THR B O 1
ATOM 3291 N N . ALA B 1 116 ? 35.521 -41.602 1.137 1.00 6.74 150 ALA B N 1
ATOM 3292 C CA . ALA B 1 116 ? 35.294 -42.292 2.391 1.00 6.96 150 ALA B CA 1
ATOM 3293 C C . ALA B 1 116 ? 34.618 -43.629 2.167 1.00 7.02 150 ALA B C 1
ATOM 3294 O O . ALA B 1 116 ? 34.960 -44.632 2.842 1.00 7.23 150 ALA B O 1
ATOM 3296 N N . ASP B 1 117 ? 33.635 -43.683 1.249 1.00 6.73 151 ASP B N 1
ATOM 3297 C CA . ASP B 1 117 ? 32.929 -44.917 0.926 1.00 6.80 151 ASP B CA 1
ATOM 3298 C C . ASP B 1 117 ? 33.932 -45.979 0.463 1.00 6.51 151 ASP B C 1
ATOM 3299 O O . ASP B 1 117 ? 33.855 -47.131 0.830 1.00 6.64 151 ASP B O 1
ATOM 3304 N N . ILE B 1 118 ? 34.831 -45.540 -0.407 1.00 6.63 152 ILE B N 1
ATOM 3305 C CA . ILE B 1 118 ? 35.841 -46.465 -0.990 1.00 6.50 152 ILE B CA 1
ATOM 3306 C C . ILE B 1 118 ? 36.745 -47.014 0.142 1.00 6.99 152 ILE B C 1
ATOM 3307 O O . ILE B 1 118 ? 37.049 -48.202 0.151 1.00 7.14 152 ILE B O 1
ATOM 3312 N N . VAL B 1 119 ? 37.263 -46.146 0.991 1.00 7.02 153 VAL B N 1
ATOM 3313 C CA . VAL B 1 119 ? 38.096 -46.603 2.095 1.00 7.42 153 VAL B CA 1
ATOM 3314 C C . VAL B 1 119 ? 37.341 -47.614 2.938 1.00 7.41 153 VAL B C 1
ATOM 3315 O O . VAL B 1 119 ? 37.887 -48.681 3.279 1.00 7.14 153 VAL B O 1
ATOM 3319 N N . ALA B 1 120 ? 36.071 -47.318 3.231 1.00 7.22 154 ALA B N 1
ATOM 3320 C CA . ALA B 1 120 ? 35.295 -48.208 4.056 1.00 7.58 154 ALA B CA 1
ATOM 3321 C C . ALA B 1 120 ? 35.040 -49.574 3.355 1.00 8.02 154 ALA B C 1
ATOM 3322 O O . ALA B 1 120 ? 34.989 -50.616 4.007 1.00 8.80 154 ALA B O 1
ATOM 3324 N N . ALA B 1 121 ? 34.835 -49.541 2.058 1.00 7.81 155 ALA B N 1
ATOM 3325 C CA . ALA B 1 121 ? 34.577 -50.788 1.308 1.00 8.25 155 ALA B CA 1
ATOM 3326 C C . ALA B 1 121 ? 35.828 -51.631 1.046 1.00 8.58 155 ALA B C 1
ATOM 3327 O O . ALA B 1 121 ? 35.774 -52.900 1.155 1.00 9.28 155 ALA B O 1
ATOM 3329 N N . LEU B 1 122 ? 36.946 -51.014 0.757 1.00 8.69 156 LEU B N 1
ATOM 3330 C CA . LEU B 1 122 ? 38.170 -51.759 0.415 1.00 9.14 156 LEU B CA 1
ATOM 3331 C C . LEU B 1 122 ? 39.058 -52.059 1.618 1.00 9.92 156 LEU B C 1
ATOM 3332 O O . LEU B 1 122 ? 39.699 -53.111 1.643 1.00 10.56 156 LEU B O 1
ATOM 3337 N N . TRP B 1 123 ? 39.032 -51.186 2.581 1.00 10.18 157 TRP B N 1
ATOM 3338 C CA . TRP B 1 123 ? 39.843 -51.343 3.803 1.00 11.05 157 TRP B CA 1
ATOM 3339 C C . TRP B 1 123 ? 39.018 -51.107 5.070 1.00 10.57 157 TRP B C 1
ATOM 3340 O O . TRP B 1 123 ? 39.288 -50.173 5.858 1.00 10.05 157 TRP B O 1
ATOM 3351 N N . PRO B 1 124 ? 38.046 -51.941 5.305 1.00 10.39 158 PRO B N 1
ATOM 3352 C CA . PRO B 1 124 ? 37.094 -51.654 6.406 1.00 10.46 158 PRO B CA 1
ATOM 3353 C C . PRO B 1 124 ? 37.760 -51.626 7.791 1.00 11.06 158 PRO B C 1
ATOM 3354 O O . PRO B 1 124 ? 37.256 -50.934 8.677 1.00 10.88 158 PRO B O 1
ATOM 3358 N N . GLN B 1 125 ? 38.899 -52.326 7.914 1.00 12.09 159 GLN B N 1
ATOM 3359 C CA . GLN B 1 125 ? 39.601 -52.303 9.255 1.00 13.58 159 GLN B CA 1
ATOM 3360 C C . GLN B 1 125 ? 40.047 -50.908 9.618 1.00 11.68 159 GLN B C 1
ATOM 3361 O O . GLN B 1 125 ? 40.299 -50.663 10.805 1.00 11.82 159 GLN B O 1
ATOM 3367 N N . ARG B 1 126 ? 40.248 -50.039 8.626 1.00 10.70 160 ARG B N 1
ATOM 3368 C CA . ARG B 1 126 ? 40.697 -48.684 8.884 1.00 10.65 160 ARG B CA 1
ATOM 3369 C C . ARG B 1 126 ? 39.593 -47.741 9.246 1.00 9.55 160 ARG B C 1
ATOM 3370 O O . ARG B 1 126 ? 39.843 -46.588 9.532 1.00 9.31 160 ARG B O 1
ATOM 3378 N N . VAL B 1 127 ? 38.346 -48.175 9.081 1.00 9.11 161 VAL B N 1
ATOM 3379 C CA . VAL B 1 127 ? 37.190 -47.281 9.221 1.00 8.46 161 VAL B CA 1
ATOM 3380 C C . VAL B 1 127 ? 36.321 -47.705 10.394 1.00 9.49 161 VAL B C 1
ATOM 3381 O O . VAL B 1 127 ? 35.569 -48.705 10.339 1.00 10.29 161 VAL B O 1
ATOM 3385 N N . LYS B 1 128 ? 36.352 -46.931 11.452 1.00 9.30 162 LYS B N 1
ATOM 3386 C CA . LYS B 1 128 ? 35.506 -47.265 12.635 1.00 9.93 162 LYS B CA 1
ATOM 3387 C C . LYS B 1 128 ? 34.020 -47.069 12.350 1.00 9.48 162 LYS B C 1
ATOM 3388 O O . LYS B 1 128 ? 33.165 -47.922 12.732 1.00 9.67 162 LYS B O 1
ATOM 3394 N N . SER B 1 129 ? 33.691 -45.953 11.737 1.00 8.72 163 SER B N 1
ATOM 3395 C CA . SER B 1 129 ? 32.298 -45.661 11.338 1.00 8.55 163 SER B CA 1
ATOM 3396 C C . SER B 1 129 ? 32.382 -44.616 10.217 1.00 8.40 163 SER B C 1
ATOM 3397 O O . SER B 1 129 ? 33.435 -44.029 10.007 1.00 8.33 163 SER B O 1
ATOM 3400 N N . LEU B 1 130 ? 31.261 -44.427 9.535 1.00 7.89 164 LEU B N 1
ATOM 3401 C CA . LEU B 1 130 ? 31.172 -43.617 8.352 1.00 8.15 164 LEU B CA 1
ATOM 3402 C C . LEU B 1 130 ? 29.958 -42.695 8.381 1.00 8.05 164 LEU B C 1
ATOM 3403 O O . LEU B 1 130 ? 28.851 -43.134 8.650 1.00 8.22 164 LEU B O 1
ATOM 3408 N N . VAL B 1 131 ? 30.155 -41.427 7.963 1.00 7.89 165 VAL B N 1
ATOM 3409 C CA . VAL B 1 131 ? 29.061 -40.519 7.657 1.00 7.94 165 VAL B CA 1
ATOM 3410 C C . VAL B 1 131 ? 29.192 -40.195 6.180 1.00 7.64 165 VAL B C 1
ATOM 3411 O O . VAL B 1 131 ? 30.227 -39.652 5.750 1.00 7.16 165 VAL B O 1
ATOM 3415 N N . SER B 1 132 ? 28.215 -40.632 5.400 1.00 7.39 166 SER B N 1
ATOM 3416 C CA . SER B 1 132 ? 28.288 -40.493 3.934 1.00 7.86 166 SER B CA 1
ATOM 3417 C C . SER B 1 132 ? 27.106 -39.671 3.429 1.00 7.91 166 SER B C 1
ATOM 3418 O O . SER B 1 132 ? 25.979 -40.142 3.341 1.00 8.18 166 SER B O 1
ATOM 3421 N N . VAL B 1 133 ? 27.385 -38.434 3.084 1.00 7.87 167 VAL B N 1
ATOM 3422 C CA . VAL B 1 133 ? 26.347 -37.576 2.565 1.00 8.14 167 VAL B CA 1
ATOM 3423 C C . VAL B 1 133 ? 25.942 -38.018 1.149 1.00 8.47 167 VAL B C 1
ATOM 3424 O O . VAL B 1 133 ? 26.789 -38.254 0.309 1.00 7.77 167 VAL B O 1
ATOM 3428 N N . SER B 1 134 ? 24.639 -38.168 0.967 1.00 8.82 168 SER B N 1
ATOM 3429 C CA . SER B 1 134 ? 24.001 -38.647 -0.303 1.00 9.09 168 SER B CA 1
ATOM 3430 C C . SER B 1 134 ? 24.188 -40.133 -0.542 1.00 9.09 168 SER B C 1
ATOM 3431 O O . SER B 1 134 ? 23.996 -40.617 -1.647 1.00 10.18 168 SER B O 1
ATOM 3434 N N . GLY B 1 135 ? 24.563 -40.886 0.497 1.00 8.85 169 GLY B N 1
ATOM 3435 C CA . GLY B 1 135 ? 24.503 -42.329 0.421 1.00 8.99 169 GLY B CA 1
ATOM 3436 C C . GLY B 1 135 ? 25.727 -43.019 -0.118 1.00 8.62 169 GLY B C 1
ATOM 3437 O O . GLY B 1 135 ? 26.827 -42.828 0.313 1.00 9.38 169 GLY B O 1
ATOM 3438 N N . TYR B 1 136 ? 25.459 -43.991 -0.997 1.00 8.32 170 TYR B N 1
ATOM 3439 C CA . TYR B 1 136 ? 26.508 -44.829 -1.576 1.00 8.37 170 TYR B CA 1
ATOM 3440 C C . TYR B 1 136 ? 26.926 -44.261 -2.907 1.00 8.79 170 TYR B C 1
ATOM 3441 O O . TYR B 1 136 ? 26.174 -44.274 -3.879 1.00 9.76 170 TYR B O 1
ATOM 3450 N N . LEU B 1 137 ? 28.144 -43.720 -2.983 1.00 8.69 171 LEU B N 1
ATOM 3451 C CA A LEU B 1 137 ? 28.587 -42.940 -4.139 0.50 9.18 171 LEU B CA 1
ATOM 3452 C CA B LEU B 1 137 ? 28.585 -42.961 -4.141 0.50 8.74 171 LEU B CA 1
ATOM 3453 C C . LEU B 1 137 ? 29.670 -43.663 -4.948 1.00 8.90 171 LEU B C 1
ATOM 3454 O O . LEU B 1 137 ? 30.229 -43.056 -5.838 1.00 10.37 171 LEU B O 1
ATOM 3463 N N . ILE B 1 138 ? 29.933 -44.902 -4.619 1.00 9.02 172 ILE B N 1
ATOM 3464 C CA . ILE B 1 138 ? 30.874 -45.727 -5.411 1.00 9.21 172 ILE B CA 1
ATOM 3465 C C . ILE B 1 138 ? 30.184 -46.116 -6.751 1.00 9.93 172 ILE B C 1
ATOM 3466 O O . ILE B 1 138 ? 29.019 -46.551 -6.758 1.00 10.64 172 ILE B O 1
ATOM 3471 N N . SER B 1 139 ? 30.899 -45.943 -7.866 1.00 9.50 173 SER B N 1
ATOM 3472 C CA . SER B 1 139 ? 30.334 -46.359 -9.148 1.00 10.39 173 SER B CA 1
ATOM 3473 C C . SER B 1 139 ? 31.468 -46.912 -10.021 1.00 11.22 173 SER B C 1
ATOM 3474 O O . SER B 1 139 ? 32.547 -47.224 -9.536 1.00 12.14 173 SER B O 1
ATOM 3477 N N . SER B 1 140 ? 31.248 -47.034 -11.334 1.00 11.51 174 SER B N 1
ATOM 3478 C CA . SER B 1 140 ? 32.235 -47.626 -12.218 1.00 11.11 174 SER B CA 1
ATOM 3479 C C . SER B 1 140 ? 32.147 -46.873 -13.595 1.00 11.07 174 SER B C 1
ATOM 3480 O O . SER B 1 140 ? 31.163 -46.189 -13.812 1.00 10.84 174 SER B O 1
ATOM 3483 N N . GLN B 1 141 ? 33.129 -47.076 -14.395 1.00 10.82 175 GLN B N 1
ATOM 3484 C CA . GLN B 1 141 ? 33.160 -46.483 -15.738 1.00 11.59 175 GLN B CA 1
ATOM 3485 C C . GLN B 1 141 ? 32.042 -47.131 -16.570 1.00 13.05 175 GLN B C 1
ATOM 3486 O O . GLN B 1 141 ? 31.391 -46.436 -17.325 1.00 12.64 175 GLN B O 1
ATOM 3492 N N . GLN B 1 142 ? 31.830 -48.423 -16.406 1.00 14.03 176 GLN B N 1
ATOM 3493 C CA . GLN B 1 142 ? 30.753 -49.066 -17.163 1.00 16.77 176 GLN B CA 1
ATOM 3494 C C . GLN B 1 142 ? 29.393 -48.443 -16.867 1.00 15.86 176 GLN B C 1
ATOM 3495 O O . GLN B 1 142 ? 28.577 -48.208 -17.768 1.00 16.53 176 GLN B O 1
ATOM 3501 N N . ILE B 1 143 ? 29.115 -48.150 -15.599 1.00 14.80 177 ILE B N 1
ATOM 3502 C CA . ILE B 1 143 ? 27.908 -47.485 -15.233 1.00 14.97 177 ILE B CA 1
ATOM 3503 C C . ILE B 1 143 ? 27.902 -46.050 -15.764 1.00 15.22 177 ILE B C 1
ATOM 3504 O O . ILE B 1 143 ? 26.893 -45.539 -16.247 1.00 16.25 177 ILE B O 1
ATOM 3509 N N . GLY B 1 144 ? 29.017 -45.366 -15.616 1.00 15.01 178 GLY B N 1
ATOM 3510 C CA . GLY B 1 144 ? 29.099 -43.940 -16.008 1.00 15.34 178 GLY B CA 1
ATOM 3511 C C . GLY B 1 144 ? 28.878 -43.681 -17.486 1.00 16.50 178 GLY B C 1
ATOM 3512 O O . GLY B 1 144 ? 28.548 -42.563 -17.853 1.00 17.33 178 GLY B O 1
ATOM 3513 N N . GLU B 1 145 ? 29.113 -44.689 -18.272 1.00 17.77 179 GLU B N 1
ATOM 3514 C CA . GLU B 1 145 ? 28.828 -44.692 -19.767 1.00 20.38 179 GLU B CA 1
ATOM 3515 C C . GLU B 1 145 ? 27.332 -44.707 -20.088 1.00 20.40 179 GLU B C 1
ATOM 3516 O O . GLU B 1 145 ? 26.959 -44.263 -21.180 1.00 19.55 179 GLU B O 1
ATOM 3522 N N . LYS B 1 146 ? 26.457 -45.055 -19.148 1.00 19.08 180 LYS B N 1
ATOM 3523 C CA . LYS B 1 146 ? 25.030 -45.185 -19.393 1.00 19.92 180 LYS B CA 1
ATOM 3524 C C . LYS B 1 146 ? 24.302 -43.904 -19.141 1.00 18.48 180 LYS B C 1
ATOM 3525 O O . LYS B 1 146 ? 24.491 -43.225 -18.180 1.00 16.95 180 LYS B O 1
ATOM 3531 N N . PRO B 1 147 ? 23.364 -43.556 -20.043 1.00 16.93 181 PRO B N 1
ATOM 3532 C CA . PRO B 1 147 ? 22.631 -42.299 -19.876 1.00 15.98 181 PRO B CA 1
ATOM 3533 C C . PRO B 1 147 ? 21.543 -42.359 -18.851 1.00 15.92 181 PRO B C 1
ATOM 3534 O O . PRO B 1 147 ? 21.018 -43.466 -18.562 1.00 15.60 181 PRO B O 1
ATOM 3538 N N . LEU B 1 148 ? 21.221 -41.215 -18.290 1.00 15.26 182 LEU B N 1
ATOM 3539 C CA . LEU B 1 148 ? 20.135 -40.994 -17.340 1.00 16.37 182 LEU B CA 1
ATOM 3540 C C . LEU B 1 148 ? 19.024 -40.242 -18.017 1.00 16.64 182 LEU B C 1
ATOM 3541 O O . LEU B 1 148 ? 19.237 -39.756 -19.173 1.00 16.12 182 LEU B O 1
ATOM 3546 N N . PRO B 1 149 ? 17.881 -40.038 -17.328 1.00 17.07 183 PRO B N 1
ATOM 3547 C CA . PRO B 1 149 ? 16.836 -39.247 -17.945 1.00 17.93 183 PRO B CA 1
ATOM 3548 C C . PRO B 1 149 ? 17.293 -37.787 -18.219 1.00 17.31 183 PRO B C 1
ATOM 3549 O O . PRO B 1 149 ? 18.252 -37.320 -17.617 1.00 15.72 183 PRO B O 1
ATOM 3553 N N . PRO B 1 150 ? 16.700 -37.126 -19.224 1.00 17.58 184 PRO B N 1
ATOM 3554 C CA . PRO B 1 150 ? 17.192 -35.815 -19.657 1.00 17.66 184 PRO B CA 1
ATOM 3555 C C . PRO B 1 150 ? 17.408 -34.814 -18.503 1.00 17.80 184 PRO B C 1
ATOM 3556 O O . PRO B 1 150 ? 18.413 -34.136 -18.439 1.00 16.34 184 PRO B O 1
ATOM 3560 N N . GLN B 1 151 ? 16.440 -34.700 -17.586 1.00 19.08 185 GLN B N 1
ATOM 3561 C CA . GLN B 1 151 ? 16.611 -33.763 -16.484 1.00 19.57 185 GLN B CA 1
ATOM 3562 C C . GLN B 1 151 ? 17.731 -34.109 -15.538 1.00 18.27 185 GLN B C 1
ATOM 3563 O O . GLN B 1 151 ? 18.400 -33.228 -15.000 1.00 17.17 185 GLN B O 1
ATOM 3569 N N . ALA B 1 152 ? 18.008 -35.379 -15.377 1.00 16.63 186 ALA B N 1
ATOM 3570 C CA . ALA B 1 152 ? 19.174 -35.798 -14.604 1.00 16.30 186 ALA B CA 1
ATOM 3571 C C . ALA B 1 152 ? 20.460 -35.402 -15.275 1.00 16.11 186 ALA B C 1
ATOM 3572 O O . ALA B 1 152 ? 21.402 -35.034 -14.630 1.00 14.67 186 ALA B O 1
ATOM 3574 N N . GLU B 1 153 ? 20.476 -35.501 -16.613 1.00 15.34 187 GLU B N 1
ATOM 3575 C CA . GLU B 1 153 ? 21.701 -35.136 -17.390 1.00 14.79 187 GLU B CA 1
ATOM 3576 C C . GLU B 1 153 ? 21.916 -33.656 -17.241 1.00 14.67 187 GLU B C 1
ATOM 3577 O O . GLU B 1 153 ? 23.058 -33.241 -17.067 1.00 15.53 187 GLU B O 1
ATOM 3583 N N . LEU B 1 154 ? 20.853 -32.856 -17.223 1.00 14.83 188 LEU B N 1
ATOM 3584 C CA . LEU B 1 154 ? 20.989 -31.417 -17.044 1.00 15.38 188 LEU B CA 1
ATOM 3585 C C . LEU B 1 154 ? 21.596 -31.094 -15.675 1.00 15.20 188 LEU B C 1
ATOM 3586 O O . LEU B 1 154 ? 22.411 -30.223 -15.532 1.00 14.39 188 LEU B O 1
ATOM 3591 N N . SER B 1 155 ? 21.122 -31.830 -14.658 1.00 15.81 189 SER B N 1
ATOM 3592 C CA . SER B 1 155 ? 21.704 -31.684 -13.316 1.00 16.00 189 SER B CA 1
ATOM 3593 C C . SER B 1 155 ? 23.172 -32.041 -13.266 1.00 15.64 189 SER B C 1
ATOM 3594 O O . SER B 1 155 ? 23.887 -31.551 -12.377 1.00 16.59 189 SER B O 1
ATOM 3597 N N . TRP B 1 156 ? 23.659 -32.923 -14.135 1.00 14.68 190 TRP B N 1
ATOM 3598 C CA . TRP B 1 156 ? 25.063 -33.275 -14.257 1.00 14.07 190 TRP B CA 1
ATOM 3599 C C . TRP B 1 156 ? 25.797 -32.446 -15.381 1.00 12.43 190 TRP B C 1
ATOM 3600 O O . TRP B 1 156 ? 26.871 -32.891 -15.834 1.00 12.21 190 TRP B O 1
ATOM 3611 N N . TRP B 1 157 ? 25.231 -31.326 -15.817 1.00 11.41 191 TRP B N 1
ATOM 3612 C CA . TRP B 1 157 ? 25.656 -30.695 -17.092 1.00 11.54 191 TRP B CA 1
ATOM 3613 C C . TRP B 1 157 ? 27.196 -30.508 -17.133 1.00 11.24 191 TRP B C 1
ATOM 3614 O O . TRP B 1 157 ? 27.824 -30.646 -18.202 1.00 11.02 191 TRP B O 1
ATOM 3625 N N . TYR B 1 158 ? 27.764 -30.072 -15.991 1.00 11.35 192 TYR B N 1
ATOM 3626 C CA . TYR B 1 158 ? 29.162 -29.724 -15.947 1.00 11.17 192 TYR B CA 1
ATOM 3627 C C . TYR B 1 158 ? 30.081 -30.881 -16.318 1.00 11.24 192 TYR B C 1
ATOM 3628 O O . TYR B 1 158 ? 31.159 -30.648 -16.826 1.00 10.94 192 TYR B O 1
ATOM 3637 N N . GLN B 1 159 ? 29.707 -32.113 -16.021 1.00 10.82 193 GLN B N 1
ATOM 3638 C CA . GLN B 1 159 ? 30.591 -33.216 -16.305 1.00 11.24 193 GLN B CA 1
ATOM 3639 C C . GLN B 1 159 ? 30.763 -33.350 -17.801 1.00 10.56 193 GLN B C 1
ATOM 3640 O O . GLN B 1 159 ? 31.845 -33.692 -18.277 1.00 10.75 193 GLN B O 1
ATOM 3646 N N . PHE B 1 160 ? 29.683 -33.130 -18.518 1.00 10.63 194 PHE B N 1
ATOM 3647 C CA . PHE B 1 160 ? 29.743 -33.142 -19.981 1.00 10.67 194 PHE B CA 1
ATOM 3648 C C . PHE B 1 160 ? 30.485 -31.973 -20.561 1.00 10.37 194 PHE B C 1
ATOM 3649 O O . PHE B 1 160 ? 31.344 -32.160 -21.486 1.00 10.26 194 PHE B O 1
ATOM 3657 N N . TYR B 1 161 ? 30.305 -30.797 -19.982 1.00 9.66 195 TYR B N 1
ATOM 3658 C CA . TYR B 1 161 ? 31.166 -29.652 -20.317 1.00 9.72 195 TYR B CA 1
ATOM 3659 C C . TYR B 1 161 ? 32.656 -30.010 -20.209 1.00 9.75 195 TYR B C 1
ATOM 3660 O O . TYR B 1 161 ? 33.441 -29.799 -21.099 1.00 9.38 195 TYR B O 1
ATOM 3669 N N . PHE B 1 162 ? 33.039 -30.604 -19.060 1.00 9.64 196 PHE B N 1
ATOM 3670 C CA . PHE B 1 162 ? 34.438 -30.931 -18.749 1.00 9.91 196 PHE B CA 1
ATOM 3671 C C . PHE B 1 162 ? 34.980 -32.042 -19.595 1.00 10.07 196 PHE B C 1
ATOM 3672 O O . PHE B 1 162 ? 36.205 -32.177 -19.716 1.00 10.71 196 PHE B O 1
ATOM 3680 N N . ALA B 1 163 ? 34.112 -32.763 -20.314 1.00 10.37 197 ALA B N 1
ATOM 3681 C CA . ALA B 1 163 ? 34.564 -33.786 -21.250 1.00 11.30 197 ALA B CA 1
ATOM 3682 C C . ALA B 1 163 ? 35.153 -33.182 -22.528 1.00 11.73 197 ALA B C 1
ATOM 3683 O O . ALA B 1 163 ? 35.751 -33.890 -23.300 1.00 13.41 197 ALA B O 1
ATOM 3685 N N . THR B 1 164 ? 34.967 -31.884 -22.773 1.00 11.38 198 THR B N 1
ATOM 3686 C CA . THR B 1 164 ? 35.423 -31.215 -23.976 1.00 12.27 198 THR B CA 1
ATOM 3687 C C . THR B 1 164 ? 36.593 -30.270 -23.706 1.00 12.47 198 THR B C 1
ATOM 3688 O O . THR B 1 164 ? 36.753 -29.781 -22.607 1.00 12.16 198 THR B O 1
ATOM 3692 N N . PRO B 1 165 ? 37.429 -30.032 -24.712 1.00 13.59 199 PRO B N 1
ATOM 3693 C CA . PRO B 1 165 ? 38.475 -29.013 -24.555 1.00 13.65 199 PRO B CA 1
ATOM 3694 C C . PRO B 1 165 ? 37.928 -27.644 -24.218 1.00 13.11 199 PRO B C 1
ATOM 3695 O O . PRO B 1 165 ? 38.564 -26.973 -23.397 1.00 12.24 199 PRO B O 1
ATOM 3699 N N . ARG B 1 166 ? 36.793 -27.257 -24.824 1.00 12.19 200 ARG B N 1
ATOM 3700 C CA . ARG B 1 166 ? 36.136 -26.036 -24.436 1.00 12.51 200 ARG B CA 1
ATOM 3701 C C . ARG B 1 166 ? 35.832 -25.952 -22.926 1.00 11.68 200 ARG B C 1
ATOM 3702 O O . ARG B 1 166 ? 36.041 -24.885 -22.285 1.00 11.93 200 ARG B O 1
ATOM 3710 N N . GLY B 1 167 ? 35.355 -27.035 -22.339 1.00 11.71 201 GLY B N 1
ATOM 3711 C CA . GLY B 1 167 ? 35.074 -27.099 -20.929 1.00 11.17 201 GLY B CA 1
ATOM 3712 C C . GLY B 1 167 ? 36.306 -26.960 -20.031 1.00 11.35 201 GLY B C 1
ATOM 3713 O O . GLY B 1 167 ? 36.294 -26.296 -19.007 1.00 11.11 201 GLY B O 1
ATOM 3714 N N . GLU B 1 168 ? 37.397 -27.610 -20.448 1.00 11.86 202 GLU B N 1
ATOM 3715 C CA . GLU B 1 168 ? 38.646 -27.451 -19.708 1.00 13.28 202 GLU B CA 1
ATOM 3716 C C . GLU B 1 168 ? 39.077 -25.988 -19.743 1.00 12.93 202 GLU B C 1
ATOM 3717 O O . GLU B 1 168 ? 39.460 -25.392 -18.725 1.00 12.40 202 GLU B O 1
ATOM 3723 N N . ALA B 1 169 ? 39.037 -25.388 -20.945 1.00 12.58 203 ALA B N 1
ATOM 3724 C CA . ALA B 1 169 ? 39.394 -23.983 -21.061 1.00 12.30 203 ALA B CA 1
ATOM 3725 C C . ALA B 1 169 ? 38.492 -23.051 -20.268 1.00 11.91 203 ALA B C 1
ATOM 3726 O O . ALA B 1 169 ? 38.987 -22.091 -19.639 1.00 12.09 203 ALA B O 1
ATOM 3728 N N . GLY B 1 170 ? 37.215 -23.314 -20.267 1.00 11.04 204 GLY B N 1
ATOM 3729 C CA . GLY B 1 170 ? 36.269 -22.490 -19.520 1.00 11.61 204 GLY B CA 1
ATOM 3730 C C . GLY B 1 170 ? 36.531 -22.579 -18.022 1.00 11.37 204 GLY B C 1
ATOM 3731 O O . GLY B 1 170 ? 36.512 -21.564 -17.321 1.00 12.25 204 GLY B O 1
ATOM 3732 N N . TYR B 1 171 ? 36.759 -23.788 -17.549 1.00 11.35 205 TYR B N 1
ATOM 3733 C CA . TYR B 1 171 ? 36.993 -23.957 -16.118 1.00 11.05 205 TYR B CA 1
ATOM 3734 C C . TYR B 1 171 ? 38.294 -23.267 -15.709 1.00 11.84 205 TYR B C 1
ATOM 3735 O O . TYR B 1 171 ? 38.381 -22.731 -14.612 1.00 11.93 205 TYR B O 1
ATOM 3744 N N . ARG B 1 172 ? 39.321 -23.390 -16.537 1.00 12.67 206 ARG B N 1
ATOM 3745 C CA . ARG B 1 172 ? 40.584 -22.756 -16.245 1.00 13.91 206 ARG B CA 1
ATOM 3746 C C . ARG B 1 172 ? 40.490 -21.265 -16.306 1.00 14.57 206 ARG B C 1
ATOM 3747 O O . ARG B 1 172 ? 41.064 -20.562 -15.466 1.00 14.69 206 ARG B O 1
ATOM 3755 N N . GLN B 1 173 ? 39.877 -20.740 -17.339 1.00 14.77 207 GLN B N 1
ATOM 3756 C CA A GLN B 1 173 ? 39.816 -19.254 -17.523 0.60 16.43 207 GLN B CA 1
ATOM 3757 C CA B GLN B 1 173 ? 39.787 -19.259 -17.509 0.40 15.26 207 GLN B CA 1
ATOM 3758 C C . GLN B 1 173 ? 38.858 -18.563 -16.516 1.00 16.04 207 GLN B C 1
ATOM 3759 O O . GLN B 1 173 ? 39.066 -17.399 -16.165 1.00 17.48 207 GLN B O 1
ATOM 3770 N N . ASN B 1 174 ? 37.833 -19.275 -16.041 1.00 16.07 208 ASN B N 1
ATOM 3771 C CA . ASN B 1 174 ? 36.722 -18.706 -15.278 1.00 16.76 208 ASN B CA 1
ATOM 3772 C C . ASN B 1 174 ? 36.518 -19.487 -13.922 1.00 14.34 208 ASN B C 1
ATOM 3773 O O . ASN B 1 174 ? 35.404 -19.612 -13.514 1.00 13.66 208 ASN B O 1
ATOM 3778 N N . THR B 1 175 ? 37.606 -19.919 -13.285 1.00 13.79 209 THR B N 1
ATOM 3779 C CA . THR B 1 175 ? 37.475 -20.896 -12.169 1.00 12.74 209 THR B CA 1
ATOM 3780 C C . THR B 1 175 ? 36.585 -20.317 -11.070 1.00 12.21 209 THR B C 1
ATOM 3781 O O . THR B 1 175 ? 35.661 -20.976 -10.587 1.00 11.14 209 THR B O 1
ATOM 3785 N N . HIS B 1 176 ? 36.898 -19.071 -10.648 1.00 11.97 210 HIS B N 1
ATOM 3786 C CA . HIS B 1 176 ? 36.176 -18.440 -9.571 1.00 11.65 210 HIS B CA 1
ATOM 3787 C C . HIS B 1 176 ? 34.686 -18.280 -9.824 1.00 11.59 210 HIS B C 1
ATOM 3788 O O . HIS B 1 176 ? 33.825 -18.757 -9.086 1.00 11.16 210 HIS B O 1
ATOM 3795 N N . ASP B 1 177 ? 34.342 -17.718 -11.013 1.00 11.74 211 ASP B N 1
ATOM 3796 C CA . ASP B 1 177 ? 32.924 -17.577 -11.355 1.00 12.45 211 ASP B CA 1
ATOM 3797 C C . ASP B 1 177 ? 32.216 -18.917 -11.598 1.00 11.21 211 ASP B C 1
ATOM 3798 O O . ASP B 1 177 ? 31.059 -19.060 -11.275 1.00 10.55 211 ASP B O 1
ATOM 3803 N N . PHE B 1 178 ? 32.938 -19.866 -12.186 1.00 10.73 212 PHE B N 1
ATOM 3804 C CA . PHE B 1 178 ? 32.340 -21.146 -12.518 1.00 9.89 212 PHE B CA 1
ATOM 3805 C C . PHE B 1 178 ? 32.025 -21.880 -11.213 1.00 9.38 212 PHE B C 1
ATOM 3806 O O . PHE B 1 178 ? 30.894 -22.368 -11.016 1.00 9.17 212 PHE B O 1
ATOM 3814 N N . ALA B 1 179 ? 32.985 -21.907 -10.293 1.00 9.38 213 ALA B N 1
ATOM 3815 C CA . ALA B 1 179 ? 32.745 -22.628 -9.051 1.00 9.21 213 ALA B CA 1
ATOM 3816 C C . ALA B 1 179 ? 31.637 -21.969 -8.234 1.00 9.71 213 ALA B C 1
ATOM 3817 O O . ALA B 1 179 ? 30.822 -22.658 -7.603 1.00 9.95 213 ALA B O 1
ATOM 3819 N N . LYS B 1 180 ? 31.591 -20.649 -8.241 1.00 10.61 214 LYS B N 1
ATOM 3820 C CA . LYS B 1 180 ? 30.577 -19.984 -7.470 1.00 11.45 214 LYS B CA 1
ATOM 3821 C C . LYS B 1 180 ? 29.171 -20.277 -8.039 1.00 11.51 214 LYS B C 1
ATOM 3822 O O . LYS B 1 180 ? 28.221 -20.464 -7.309 1.00 10.71 214 LYS B O 1
ATOM 3828 N N . PHE B 1 181 ? 29.069 -20.318 -9.374 1.00 11.46 215 PHE B N 1
ATOM 3829 C CA . PHE B 1 181 ? 27.848 -20.670 -9.993 1.00 12.45 215 PHE B CA 1
ATOM 3830 C C . PHE B 1 181 ? 27.414 -22.088 -9.575 1.00 11.93 215 PHE B C 1
ATOM 3831 O O . PHE B 1 181 ? 26.241 -22.314 -9.273 1.00 11.76 215 PHE B O 1
ATOM 3839 N N . ILE B 1 182 ? 28.360 -23.004 -9.571 1.00 10.78 216 ILE B N 1
ATOM 3840 C CA . ILE B 1 182 ? 28.066 -24.365 -9.167 1.00 10.67 216 ILE B CA 1
ATOM 3841 C C . ILE B 1 182 ? 27.581 -24.371 -7.697 1.00 10.22 216 ILE B C 1
ATOM 3842 O O . ILE B 1 182 ? 26.661 -25.108 -7.320 1.00 10.43 216 ILE B O 1
ATOM 3847 N N . TRP B 1 183 ? 28.212 -23.576 -6.810 1.00 10.13 217 TRP B N 1
ATOM 3848 C CA . TRP B 1 183 ? 27.768 -23.599 -5.426 1.00 10.07 217 TRP B CA 1
ATOM 3849 C C . TRP B 1 183 ? 26.314 -23.187 -5.339 1.00 11.10 217 TRP B C 1
ATOM 3850 O O . TRP B 1 183 ? 25.505 -23.783 -4.597 1.00 10.69 217 TRP B O 1
ATOM 3861 N N . HIS B 1 184 ? 25.943 -22.141 -6.082 1.00 11.98 218 HIS B N 1
ATOM 3862 C CA . HIS B 1 184 ? 24.544 -21.684 -6.056 1.00 13.67 218 HIS B CA 1
ATOM 3863 C C . HIS B 1 184 ? 23.583 -22.740 -6.671 1.00 13.57 218 HIS B C 1
ATOM 3864 O O . HIS B 1 184 ? 22.490 -22.901 -6.170 1.00 13.83 218 HIS B O 1
ATOM 3871 N N . GLN B 1 185 ? 23.991 -23.448 -7.730 1.00 12.80 219 GLN B N 1
ATOM 3872 C CA . GLN B 1 185 ? 23.135 -24.499 -8.295 1.00 13.34 219 GLN B CA 1
ATOM 3873 C C . GLN B 1 185 ? 22.949 -25.648 -7.355 1.00 12.28 219 GLN B C 1
ATOM 3874 O O . GLN B 1 185 ? 21.884 -26.235 -7.243 1.00 12.65 219 GLN B O 1
ATOM 3880 N N . ALA B 1 186 ? 24.024 -25.967 -6.634 1.00 11.85 220 ALA B N 1
ATOM 3881 C CA . ALA B 1 186 ? 24.039 -27.154 -5.766 1.00 11.14 220 ALA B CA 1
ATOM 3882 C C . ALA B 1 186 ? 23.280 -26.926 -4.445 1.00 11.05 220 ALA B C 1
ATOM 3883 O O . ALA B 1 186 ? 22.746 -27.853 -3.876 1.00 10.81 220 ALA B O 1
ATOM 3885 N N . SER B 1 187 ? 23.268 -25.685 -3.943 1.00 11.11 221 SER B N 1
ATOM 3886 C CA . SER B 1 187 ? 22.592 -25.333 -2.714 1.00 11.86 221 SER B CA 1
ATOM 3887 C C . SER B 1 187 ? 21.838 -24.029 -2.965 1.00 13.03 221 SER B C 1
ATOM 3888 O O . SER B 1 187 ? 22.204 -22.976 -2.480 1.00 12.95 221 SER B O 1
ATOM 3891 N N . PRO B 1 188 ? 20.719 -24.132 -3.699 1.00 14.59 222 PRO B N 1
ATOM 3892 C CA . PRO B 1 188 ? 20.009 -22.881 -4.038 1.00 15.74 222 PRO B CA 1
ATOM 3893 C C . PRO B 1 188 ? 19.462 -22.049 -2.923 1.00 16.17 222 PRO B C 1
ATOM 3894 O O . PRO B 1 188 ? 19.312 -20.848 -3.127 1.00 17.44 222 PRO B O 1
ATOM 3898 N N . GLN B 1 189 ? 19.267 -22.607 -1.717 1.00 17.47 223 GLN B N 1
ATOM 3899 C CA . GLN B 1 189 ? 18.794 -21.842 -0.584 1.00 19.30 223 GLN B CA 1
ATOM 3900 C C . GLN B 1 189 ? 19.889 -21.478 0.404 1.00 18.15 223 GLN B C 1
ATOM 3901 O O . GLN B 1 189 ? 19.642 -20.876 1.437 1.00 19.36 223 GLN B O 1
ATOM 3907 N N . TRP B 1 190 ? 21.144 -21.792 0.076 1.00 16.29 224 TRP B N 1
ATOM 3908 C CA . TRP B 1 190 ? 22.222 -21.416 0.932 1.00 14.89 224 TRP B CA 1
ATOM 3909 C C . TRP B 1 190 ? 22.679 -19.993 0.578 1.00 16.20 224 TRP B C 1
ATOM 3910 O O . TRP B 1 190 ? 23.323 -19.746 -0.475 1.00 15.05 224 TRP B O 1
ATOM 3921 N N . GLN B 1 191 ? 22.451 -19.089 1.512 1.00 17.35 225 GLN B N 1
ATOM 3922 C CA . GLN B 1 191 ? 22.812 -17.682 1.292 1.00 18.70 225 GLN B CA 1
ATOM 3923 C C . GLN B 1 191 ? 24.216 -17.421 1.770 1.00 18.08 225 GLN B C 1
ATOM 3924 O O . GLN B 1 191 ? 24.493 -16.543 2.599 1.00 19.61 225 GLN B O 1
ATOM 3930 N N . PHE B 1 192 ? 25.178 -18.136 1.197 1.00 16.25 226 PHE B N 1
ATOM 3931 C CA . PHE B 1 192 ? 26.565 -17.914 1.490 1.00 15.28 226 PHE B CA 1
ATOM 3932 C C . PHE B 1 192 ? 27.054 -16.542 1.092 1.00 15.80 226 PHE B C 1
ATOM 3933 O O . PHE B 1 192 ? 26.727 -16.029 0.016 1.00 14.95 226 PHE B O 1
ATOM 3941 N N . SER B 1 193 ? 27.934 -16.004 1.904 1.00 16.00 227 SER B N 1
ATOM 3942 C CA . SER B 1 193 ? 28.490 -14.683 1.631 1.00 16.94 227 SER B CA 1
ATOM 3943 C C . SER B 1 193 ? 29.538 -14.756 0.572 1.00 15.69 227 SER B C 1
ATOM 3944 O O . SER B 1 193 ? 30.181 -15.804 0.303 1.00 13.98 227 SER B O 1
ATOM 3947 N N . ASP B 1 194 ? 29.810 -13.605 -0.047 1.00 15.52 228 ASP B N 1
ATOM 3948 C CA . ASP B 1 194 ? 30.908 -13.573 -0.986 1.00 15.84 228 ASP B CA 1
ATOM 3949 C C . ASP B 1 194 ? 32.218 -13.967 -0.363 1.00 15.21 228 ASP B C 1
ATOM 3950 O O . ASP B 1 194 ? 33.074 -14.625 -1.017 1.00 14.18 228 ASP B O 1
ATOM 3955 N N . ALA B 1 195 ? 32.455 -13.518 0.874 1.00 14.93 229 ALA B N 1
ATOM 3956 C CA . ALA B 1 195 ? 33.711 -13.856 1.520 1.00 15.09 229 ALA B CA 1
ATOM 3957 C C . ALA B 1 195 ? 33.831 -15.358 1.789 1.00 13.69 229 ALA B C 1
ATOM 3958 O O . ALA B 1 195 ? 34.920 -15.874 1.738 1.00 14.06 229 ALA B O 1
ATOM 3960 N N . THR B 1 196 ? 32.732 -15.994 2.173 1.00 13.04 230 THR B N 1
ATOM 3961 C CA . THR B 1 196 ? 32.739 -17.448 2.378 1.00 12.05 230 THR B CA 1
ATOM 3962 C C . THR B 1 196 ? 33.214 -18.102 1.100 1.00 11.62 230 THR B C 1
ATOM 3963 O O . THR B 1 196 ? 34.113 -18.956 1.121 1.00 11.33 230 THR B O 1
ATOM 3967 N N . PHE B 1 197 ? 32.624 -17.722 -0.026 1.00 11.12 231 PHE B N 1
ATOM 3968 C CA . PHE B 1 197 ? 33.045 -18.311 -1.252 1.00 10.96 231 PHE B CA 1
ATOM 3969 C C . PHE B 1 197 ? 34.494 -18.061 -1.560 1.00 10.65 231 PHE B C 1
ATOM 3970 O O . PHE B 1 197 ? 35.260 -18.951 -1.911 1.00 10.44 231 PHE B O 1
ATOM 3978 N N . ALA B 1 198 ? 34.887 -16.779 -1.452 1.00 11.04 232 ALA B N 1
ATOM 3979 C CA . ALA B 1 198 ? 36.235 -16.418 -1.810 1.00 10.90 232 ALA B CA 1
ATOM 3980 C C . ALA B 1 198 ? 37.319 -17.069 -1.014 1.00 10.45 232 ALA B C 1
ATOM 3981 O O . ALA B 1 198 ? 38.408 -17.396 -1.539 1.00 10.40 232 ALA B O 1
ATOM 3983 N N . LYS B 1 199 ? 37.035 -17.363 0.233 1.00 11.15 233 LYS B N 1
ATOM 3984 C CA . LYS B 1 199 ? 38.027 -18.083 1.051 1.00 11.91 233 LYS B CA 1
ATOM 3985 C C . LYS B 1 199 ? 38.345 -19.487 0.479 1.00 11.10 233 LYS B C 1
ATOM 3986 O O . LYS B 1 199 ? 39.495 -19.919 0.406 1.00 11.73 233 LYS B O 1
ATOM 3992 N N . THR B 1 200 ? 37.298 -20.202 0.045 1.00 10.06 234 THR B N 1
ATOM 3993 C CA . THR B 1 200 ? 37.545 -21.479 -0.626 1.00 9.57 234 THR B CA 1
ATOM 3994 C C . THR B 1 200 ? 38.080 -21.331 -2.047 1.00 9.50 234 THR B C 1
ATOM 3995 O O . THR B 1 200 ? 38.909 -22.093 -2.472 1.00 9.04 234 THR B O 1
ATOM 3999 N N . ALA B 1 201 ? 37.663 -20.290 -2.742 1.00 10.30 235 ALA B N 1
ATOM 4000 C CA . ALA B 1 201 ? 38.136 -20.088 -4.113 1.00 10.95 235 ALA B CA 1
ATOM 4001 C C . ALA B 1 201 ? 39.620 -19.986 -4.179 1.00 11.78 235 ALA B C 1
ATOM 4002 O O . ALA B 1 201 ? 40.265 -20.441 -5.145 1.00 11.89 235 ALA B O 1
ATOM 4004 N N . ARG B 1 202 ? 40.231 -19.431 -3.128 1.00 14.01 236 ARG B N 1
ATOM 4005 C CA . ARG B 1 202 ? 41.664 -19.374 -3.083 1.00 16.69 236 ARG B CA 1
ATOM 4006 C C . ARG B 1 202 ? 42.323 -20.783 -3.212 1.00 15.66 236 ARG B C 1
ATOM 4007 O O . ARG B 1 202 ? 43.353 -20.968 -3.926 1.00 15.41 236 ARG B O 1
ATOM 4015 N N . ALA B 1 203 ? 41.724 -21.802 -2.560 1.00 14.49 237 ALA B N 1
ATOM 4016 C CA . ALA B 1 203 ? 42.244 -23.155 -2.679 1.00 13.91 237 ALA B CA 1
ATOM 4017 C C . ALA B 1 203 ? 42.050 -23.774 -4.044 1.00 13.56 237 ALA B C 1
ATOM 4018 O O . ALA B 1 203 ? 42.782 -24.706 -4.453 1.00 13.29 237 ALA B O 1
ATOM 4020 N N . LEU B 1 204 ? 41.088 -23.255 -4.828 1.00 12.95 238 LEU B N 1
ATOM 4021 C CA . LEU B 1 204 ? 40.844 -23.749 -6.180 1.00 13.48 238 LEU B CA 1
ATOM 4022 C C . LEU B 1 204 ? 41.860 -23.226 -7.178 1.00 14.60 238 LEU B C 1
ATOM 4023 O O . LEU B 1 204 ? 41.855 -23.650 -8.311 1.00 15.26 238 LEU B O 1
ATOM 4028 N N . ASP B 1 205 ? 42.713 -22.288 -6.742 1.00 16.42 239 ASP B N 1
ATOM 4029 C CA A ASP B 1 205 ? 43.798 -21.745 -7.590 0.70 17.69 239 ASP B CA 1
ATOM 4030 C CA B ASP B 1 205 ? 43.780 -21.775 -7.597 0.30 17.64 239 ASP B CA 1
ATOM 4031 C C . ASP B 1 205 ? 45.025 -22.683 -7.612 1.00 18.40 239 ASP B C 1
ATOM 4032 O O . ASP B 1 205 ? 45.961 -22.422 -8.326 1.00 22.25 239 ASP B O 1
ATOM 4041 N N . ASN B 1 206 ? 44.998 -23.789 -6.868 1.00 16.32 240 ASN B N 1
ATOM 4042 C CA . ASN B 1 206 ? 46.028 -24.800 -6.897 1.00 15.14 240 ASN B CA 1
ATOM 4043 C C . ASN B 1 206 ? 46.361 -25.140 -8.344 1.00 14.63 240 ASN B C 1
ATOM 4044 O O . ASN B 1 206 ? 45.408 -25.313 -9.179 1.00 14.34 240 ASN B O 1
ATOM 4049 N N . PRO B 1 207 ? 47.650 -25.280 -8.692 1.00 14.68 241 PRO B N 1
ATOM 4050 C CA . PRO B 1 207 ? 47.996 -25.473 -10.092 1.00 15.25 241 PRO B CA 1
ATOM 4051 C C . PRO B 1 207 ? 47.529 -26.807 -10.704 1.00 14.38 241 PRO B C 1
ATOM 4052 O O . PRO B 1 207 ? 47.518 -26.916 -11.927 1.00 15.63 241 PRO B O 1
ATOM 4056 N N . ASP B 1 208 ? 47.103 -27.747 -9.887 1.00 12.55 242 ASP B N 1
ATOM 4057 C CA . ASP B 1 208 ? 46.568 -29.021 -10.406 1.00 12.35 242 ASP B CA 1
ATOM 4058 C C . ASP B 1 208 ? 45.030 -29.036 -10.379 1.00 11.30 242 ASP B C 1
ATOM 4059 O O . ASP B 1 208 ? 44.450 -30.035 -10.785 1.00 10.64 242 ASP B O 1
ATOM 4064 N N . HIS B 1 209 ? 44.381 -28.001 -9.852 1.00 10.19 243 HIS B N 1
ATOM 4065 C CA . HIS B 1 209 ? 42.963 -28.064 -9.620 1.00 9.50 243 HIS B CA 1
ATOM 4066 C C . HIS B 1 209 ? 42.138 -28.383 -10.899 1.00 9.43 243 HIS B C 1
ATOM 4067 O O . HIS B 1 209 ? 41.235 -29.228 -10.919 1.00 8.80 243 HIS B O 1
ATOM 4074 N N . VAL B 1 210 ? 42.431 -27.651 -11.980 1.00 9.58 244 VAL B N 1
ATOM 4075 C CA . VAL B 1 210 ? 41.715 -27.902 -13.230 1.00 9.59 244 VAL B CA 1
ATOM 4076 C C . VAL B 1 210 ? 41.947 -29.331 -13.714 1.00 9.51 244 VAL B C 1
ATOM 4077 O O . VAL B 1 210 ? 41.017 -29.996 -14.118 1.00 9.66 244 VAL B O 1
ATOM 4081 N N . ALA B 1 211 ? 43.234 -29.717 -13.755 1.00 9.29 245 ALA B N 1
ATOM 4082 C CA . ALA B 1 211 ? 43.576 -31.009 -14.272 1.00 9.26 245 ALA B CA 1
ATOM 4083 C C . ALA B 1 211 ? 42.864 -32.130 -13.491 1.00 9.00 245 ALA B C 1
ATOM 4084 O O . ALA B 1 211 ? 42.324 -33.062 -14.093 1.00 9.08 245 ALA B O 1
ATOM 4086 N N . ILE B 1 212 ? 42.823 -32.002 -12.179 1.00 8.70 246 ILE B N 1
ATOM 4087 C CA . ILE B 1 212 ? 42.166 -33.008 -11.319 1.00 8.99 246 ILE B CA 1
ATOM 4088 C C . ILE B 1 212 ? 40.647 -33.042 -11.532 1.00 9.14 246 ILE B C 1
ATOM 4089 O O . ILE B 1 212 ? 40.045 -34.109 -11.667 1.00 9.55 246 ILE B O 1
ATOM 4094 N N . THR B 1 213 ? 40.038 -31.847 -11.666 1.00 9.39 247 THR B N 1
ATOM 4095 C CA . THR B 1 213 ? 38.607 -31.736 -11.932 1.00 9.39 247 THR B CA 1
ATOM 4096 C C . THR B 1 213 ? 38.265 -32.392 -13.238 1.00 9.75 247 THR B C 1
ATOM 4097 O O . THR B 1 213 ? 37.357 -33.240 -13.334 1.00 8.84 247 THR B O 1
ATOM 4101 N N . ILE B 1 214 ? 38.983 -32.017 -14.313 1.00 10.03 248 ILE B N 1
ATOM 4102 C CA . ILE B 1 214 ? 38.655 -32.588 -15.630 1.00 10.63 248 ILE B CA 1
ATOM 4103 C C . ILE B 1 214 ? 38.861 -34.093 -15.648 1.00 10.08 248 ILE B C 1
ATOM 4104 O O . ILE B 1 214 ? 38.070 -34.856 -16.233 1.00 10.12 248 ILE B O 1
ATOM 4109 N N . SER B 1 215 ? 39.994 -34.531 -15.068 1.00 9.51 249 SER B N 1
ATOM 4110 C CA . SER B 1 215 ? 40.275 -35.963 -14.974 1.00 9.63 249 SER B CA 1
ATOM 4111 C C . SER B 1 215 ? 39.163 -36.729 -14.201 1.00 9.16 249 SER B C 1
ATOM 4112 O O . SER B 1 215 ? 38.726 -37.786 -14.613 1.00 9.41 249 SER B O 1
ATOM 4115 N N . ASN B 1 216 ? 38.759 -36.184 -13.045 1.00 8.86 250 ASN B N 1
ATOM 4116 C CA . ASN B 1 216 ? 37.695 -36.809 -12.256 1.00 8.68 250 ASN B CA 1
ATOM 4117 C C . ASN B 1 216 ? 36.463 -37.076 -13.100 1.00 8.90 250 ASN B C 1
ATOM 4118 O O . ASN B 1 216 ? 35.959 -38.194 -13.126 1.00 8.97 250 ASN B O 1
ATOM 4123 N N . TYR B 1 217 ? 35.997 -36.047 -13.815 1.00 9.24 251 TYR B N 1
ATOM 4124 C CA . TYR B 1 217 ? 34.777 -36.178 -14.642 1.00 9.80 251 TYR B CA 1
ATOM 4125 C C . TYR B 1 217 ? 35.005 -36.976 -15.919 1.00 10.25 251 TYR B C 1
ATOM 4126 O O . TYR B 1 217 ? 34.091 -37.743 -16.347 1.00 10.31 251 TYR B O 1
ATOM 4135 N N . ARG B 1 218 ? 36.134 -36.852 -16.582 1.00 10.42 252 ARG B N 1
ATOM 4136 C CA . ARG B 1 218 ? 36.402 -37.697 -17.723 1.00 11.12 252 ARG B CA 1
ATOM 4137 C C . ARG B 1 218 ? 36.522 -39.176 -17.337 1.00 11.30 252 ARG B C 1
ATOM 4138 O O . ARG B 1 218 ? 35.996 -40.050 -18.032 1.00 11.62 252 ARG B O 1
ATOM 4146 N N . TRP B 1 219 ? 37.144 -39.478 -16.223 1.00 11.14 253 TRP B N 1
ATOM 4147 C CA . TRP B 1 219 ? 37.238 -40.872 -15.802 1.00 11.68 253 TRP B CA 1
ATOM 4148 C C . TRP B 1 219 ? 35.815 -41.406 -15.583 1.00 12.61 253 TRP B C 1
ATOM 4149 O O . TRP B 1 219 ? 35.496 -42.504 -15.998 1.00 12.96 253 TRP B O 1
ATOM 4160 N N . ARG B 1 220 ? 34.977 -40.625 -14.938 1.00 12.59 254 ARG B N 1
ATOM 4161 C CA . ARG B 1 220 ? 33.667 -41.070 -14.557 1.00 15.22 254 ARG B CA 1
ATOM 4162 C C . ARG B 1 220 ? 32.825 -41.451 -15.763 1.00 14.61 254 ARG B C 1
ATOM 4163 O O . ARG B 1 220 ? 31.987 -42.320 -15.664 1.00 15.02 254 ARG B O 1
ATOM 4171 N N . LEU B 1 221 ? 33.085 -40.763 -16.878 1.00 14.61 255 LEU B N 1
ATOM 4172 C CA . LEU B 1 221 ? 32.369 -40.992 -18.152 1.00 14.86 255 LEU B CA 1
ATOM 4173 C C . LEU B 1 221 ? 32.978 -42.058 -18.993 1.00 16.11 255 LEU B C 1
ATOM 4174 O O . LEU B 1 221 ? 32.534 -42.303 -20.114 1.00 16.65 255 LEU B O 1
ATOM 4179 N N . GLY B 1 222 ? 34.058 -42.656 -18.510 1.00 15.58 256 GLY B N 1
ATOM 4180 C CA . GLY B 1 222 ? 34.761 -43.642 -19.314 1.00 16.39 256 GLY B CA 1
ATOM 4181 C C . GLY B 1 222 ? 35.635 -43.090 -20.369 1.00 17.31 256 GLY B C 1
ATOM 4182 O O . GLY B 1 222 ? 36.010 -43.828 -21.285 1.00 19.34 256 GLY B O 1
ATOM 4183 N N . LEU B 1 223 ? 36.032 -41.807 -20.260 1.00 16.28 257 LEU B N 1
ATOM 4184 C CA . LEU B 1 223 ? 36.854 -41.124 -21.262 1.00 17.20 257 LEU B CA 1
ATOM 4185 C C . LEU B 1 223 ? 38.314 -41.028 -20.949 1.00 18.18 257 LEU B C 1
ATOM 4186 O O . LEU B 1 223 ? 39.093 -40.439 -21.694 1.00 19.98 257 LEU B O 1
ATOM 4191 N N . GLU B 1 224 ? 38.745 -41.665 -19.883 1.00 17.40 258 GLU B N 1
ATOM 4192 C CA . GLU B 1 224 ? 40.150 -41.717 -19.515 1.00 18.04 258 GLU B CA 1
ATOM 4193 C C . GLU B 1 224 ? 40.375 -43.094 -18.957 1.00 17.32 258 GLU B C 1
ATOM 4194 O O . GLU B 1 224 ? 39.539 -43.579 -18.222 1.00 16.75 258 GLU B O 1
ATOM 4200 N N . LYS B 1 225 ? 41.566 -43.649 -19.167 1.00 18.65 259 LYS B N 1
ATOM 4201 C CA . LYS B 1 225 ? 41.962 -44.914 -18.589 1.00 22.11 259 LYS B CA 1
ATOM 4202 C C . LYS B 1 225 ? 42.643 -44.527 -17.289 1.00 21.20 259 LYS B C 1
ATOM 4203 O O . LYS B 1 225 ? 43.449 -43.602 -17.238 1.00 27.53 259 LYS B O 1
ATOM 4209 N N . GLY B 1 226 ? 42.378 -45.201 -16.244 1.00 21.29 260 GLY B N 1
ATOM 4210 C CA . GLY B 1 226 ? 43.128 -44.871 -15.010 1.00 18.79 260 GLY B CA 1
ATOM 4211 C C . GLY B 1 226 ? 44.523 -45.454 -15.048 1.00 18.75 260 GLY B C 1
ATOM 4212 O O . GLY B 1 226 ? 44.942 -45.974 -16.088 1.00 20.71 260 GLY B O 1
ATOM 4213 N N . GLU B 1 227 ? 45.249 -45.363 -13.961 1.00 15.83 261 GLU B N 1
ATOM 4214 C CA . GLU B 1 227 ? 46.618 -45.844 -13.847 1.00 14.95 261 GLU B CA 1
ATOM 4215 C C . GLU B 1 227 ? 46.600 -47.318 -13.445 1.00 14.45 261 GLU B C 1
ATOM 4216 O O . GLU B 1 227 ? 45.737 -47.781 -12.644 1.00 13.21 261 GLU B O 1
ATOM 4222 N N . ALA B 1 228 ? 47.600 -48.053 -13.916 1.00 14.21 262 ALA B N 1
ATOM 4223 C CA . ALA B 1 228 ? 47.672 -49.492 -13.641 1.00 13.89 262 ALA B CA 1
ATOM 4224 C C . ALA B 1 228 ? 47.718 -49.846 -12.167 1.00 13.16 262 ALA B C 1
ATOM 4225 O O . ALA B 1 228 ? 47.114 -50.847 -11.751 1.00 12.74 262 ALA B O 1
ATOM 4227 N N . LYS B 1 229 ? 48.406 -49.047 -11.367 1.00 12.91 263 LYS B N 1
ATOM 4228 C CA . LYS B 1 229 ? 48.480 -49.338 -9.952 1.00 13.51 263 LYS B CA 1
ATOM 4229 C C . LYS B 1 229 ? 47.161 -49.229 -9.200 1.00 11.93 263 LYS B C 1
ATOM 4230 O O . LYS B 1 229 ? 47.090 -49.652 -8.019 1.00 12.80 263 LYS B O 1
ATOM 4236 N N . TYR B 1 230 ? 46.149 -48.667 -9.813 1.00 10.79 264 TYR B N 1
ATOM 4237 C CA . TYR B 1 230 ? 44.829 -48.558 -9.208 1.00 10.62 264 TYR B CA 1
ATOM 4238 C C . TYR B 1 230 ? 43.795 -49.476 -9.838 1.00 10.20 264 TYR B C 1
ATOM 4239 O O . TYR B 1 230 ? 42.635 -49.461 -9.428 1.00 9.93 264 TYR B O 1
ATOM 4248 N N . ALA B 1 231 ? 44.194 -50.228 -10.838 1.00 10.55 265 ALA B N 1
ATOM 4249 C CA . ALA B 1 231 ? 43.227 -51.008 -11.639 1.00 10.50 265 ALA B CA 1
ATOM 4250 C C . ALA B 1 231 ? 42.613 -52.147 -10.843 1.00 10.55 265 ALA B C 1
ATOM 4251 O O . ALA B 1 231 ? 41.394 -52.404 -10.948 1.00 10.41 265 ALA B O 1
ATOM 4253 N N . GLY B 1 232 ? 43.395 -52.735 -9.924 1.00 10.49 266 GLY B N 1
ATOM 4254 C CA . GLY B 1 232 ? 42.826 -53.763 -9.033 1.00 10.48 266 GLY B CA 1
ATOM 4255 C C . GLY B 1 232 ? 41.735 -53.181 -8.152 1.00 10.20 266 GLY B C 1
ATOM 4256 O O . GLY B 1 232 ? 40.670 -53.788 -7.947 1.00 10.21 266 GLY B O 1
ATOM 4257 N N . TYR B 1 233 ? 41.993 -52.022 -7.603 1.00 9.65 267 TYR B N 1
ATOM 4258 C CA . TYR B 1 233 ? 40.980 -51.372 -6.770 1.00 9.92 267 TYR B CA 1
ATOM 4259 C C . TYR B 1 233 ? 39.726 -51.070 -7.603 1.00 9.51 267 TYR B C 1
ATOM 4260 O O . TYR B 1 233 ? 38.617 -51.296 -7.125 1.00 9.75 267 TYR B O 1
ATOM 4269 N N . GLU B 1 234 ? 39.895 -50.538 -8.814 1.00 9.27 268 GLU B N 1
ATOM 4270 C CA . GLU B 1 234 ? 38.710 -50.206 -9.612 1.00 9.46 268 GLU B CA 1
ATOM 4271 C C . GLU B 1 234 ? 37.924 -51.451 -10.006 1.00 10.21 268 GLU B C 1
ATOM 4272 O O . GLU B 1 234 ? 36.699 -51.402 -10.093 1.00 9.35 268 GLU B O 1
ATOM 4278 N N . GLN B 1 235 ? 38.621 -52.558 -10.209 1.00 11.00 269 GLN B N 1
ATOM 4279 C CA . GLN B 1 235 ? 37.938 -53.809 -10.521 1.00 12.29 269 GLN B CA 1
ATOM 4280 C C . GLN B 1 235 ? 37.087 -54.229 -9.338 1.00 11.12 269 GLN B C 1
ATOM 4281 O O . GLN B 1 235 ? 35.912 -54.579 -9.521 1.00 11.10 269 GLN B O 1
ATOM 4287 N N . ARG B 1 236 ? 37.604 -54.094 -8.118 1.00 10.26 270 ARG B N 1
ATOM 4288 C CA . ARG B 1 236 ? 36.778 -54.438 -6.968 1.00 10.26 270 ARG B CA 1
ATOM 4289 C C . ARG B 1 236 ? 35.574 -53.501 -6.848 1.00 9.67 270 ARG B C 1
ATOM 4290 O O . ARG B 1 236 ? 34.498 -53.928 -6.465 1.00 9.52 270 ARG B O 1
ATOM 4298 N N . LEU B 1 237 ? 35.819 -52.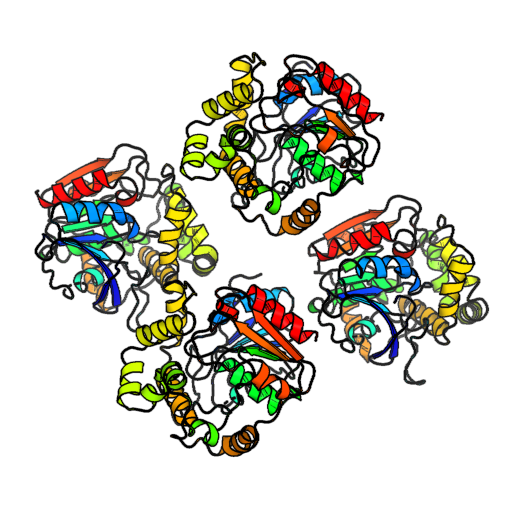214 -7.076 1.00 8.89 271 LEU B N 1
ATOM 4299 C CA . LEU B 1 237 ? 34.794 -51.190 -6.881 1.00 8.60 271 LEU B CA 1
ATOM 4300 C C . LEU B 1 237 ? 33.682 -51.355 -7.933 1.00 8.71 271 LEU B C 1
ATOM 4301 O O . LEU B 1 237 ? 32.548 -51.072 -7.681 1.00 8.54 271 LEU B O 1
ATOM 4306 N N . ALA B 1 238 ? 34.040 -51.887 -9.100 1.00 9.49 272 ALA B N 1
ATOM 4307 C CA . ALA B 1 238 ? 33.053 -52.020 -10.167 1.00 10.57 272 ALA B CA 1
ATOM 4308 C C . ALA B 1 238 ? 31.988 -53.028 -9.822 1.00 10.98 272 ALA B C 1
ATOM 4309 O O . ALA B 1 238 ? 30.858 -52.980 -10.388 1.00 11.88 272 ALA B O 1
ATOM 4311 N N . ALA B 1 239 ? 32.267 -53.898 -8.852 1.00 10.91 273 ALA B N 1
ATOM 4312 C CA . ALA B 1 239 ? 31.262 -54.792 -8.318 1.00 11.05 273 ALA B CA 1
ATOM 4313 C C . ALA B 1 239 ? 30.292 -54.173 -7.332 1.00 10.73 273 ALA B C 1
ATOM 4314 O O . ALA B 1 239 ? 29.395 -54.886 -6.856 1.00 12.11 273 ALA B O 1
ATOM 4316 N N . LEU B 1 240 ? 30.495 -52.903 -7.024 1.00 10.02 274 LEU B N 1
ATOM 4317 C CA . LEU B 1 240 ? 29.689 -52.172 -6.089 1.00 10.20 274 LEU B CA 1
ATOM 4318 C C . LEU B 1 240 ? 29.638 -52.909 -4.728 1.00 10.21 274 LEU B C 1
ATOM 4319 O O . LEU B 1 240 ? 28.534 -53.282 -4.266 1.00 10.79 274 LEU B O 1
ATOM 4324 N N . PRO B 1 241 ? 30.795 -53.142 -4.129 1.00 9.92 275 PRO B N 1
ATOM 4325 C CA . PRO B 1 241 ? 30.845 -53.852 -2.861 1.00 10.01 275 PRO B CA 1
ATOM 4326 C C . PRO B 1 241 ? 30.048 -53.099 -1.763 1.00 10.07 275 PRO B C 1
ATOM 4327 O O . PRO B 1 241 ? 30.098 -51.883 -1.703 1.00 9.79 275 PRO B O 1
ATOM 4331 N N . PRO B 1 242 ? 29.367 -53.798 -0.891 1.00 10.56 276 PRO B N 1
ATOM 4332 C CA . PRO B 1 242 ? 28.673 -53.149 0.201 1.00 10.24 276 PRO B CA 1
ATOM 4333 C C . PRO B 1 242 ? 29.649 -52.681 1.253 1.00 9.79 276 PRO B C 1
ATOM 4334 O O . PRO B 1 242 ? 30.806 -53.124 1.328 1.00 10.59 276 PRO B O 1
ATOM 4338 N N . ILE B 1 243 ? 29.183 -51.723 2.027 1.00 9.08 277 ILE B N 1
ATOM 4339 C CA . ILE B 1 243 ? 29.956 -51.185 3.197 1.00 8.60 277 ILE B CA 1
ATOM 4340 C C . ILE B 1 243 ? 29.455 -51.879 4.426 1.00 8.65 277 ILE B C 1
ATOM 4341 O O . ILE B 1 243 ? 28.237 -51.805 4.773 1.00 8.74 277 ILE B O 1
ATOM 4346 N N . THR B 1 244 ? 30.393 -52.412 5.202 1.00 9.00 278 THR B N 1
ATOM 4347 C CA . THR B 1 244 ? 30.040 -53.257 6.376 1.00 9.51 278 THR B CA 1
ATOM 4348 C C . THR B 1 244 ? 30.145 -52.491 7.710 1.00 9.31 278 THR B C 1
ATOM 4349 O O . THR B 1 244 ? 29.704 -53.025 8.735 1.00 9.94 278 THR B O 1
ATOM 4353 N N . VAL B 1 245 ? 30.765 -51.313 7.704 1.00 8.94 279 VAL B N 1
ATOM 4354 C CA . VAL B 1 245 ? 31.002 -50.566 8.927 1.00 9.07 279 VAL B CA 1
ATOM 4355 C C . VAL B 1 245 ? 29.746 -49.748 9.306 1.00 8.96 279 VAL B C 1
ATOM 4356 O O . VAL B 1 245 ? 28.920 -49.449 8.447 1.00 8.70 279 VAL B O 1
ATOM 4360 N N . PRO B 1 246 ? 29.587 -49.381 10.577 1.00 8.70 280 PRO B N 1
ATOM 4361 C CA . PRO B 1 246 ? 28.444 -48.551 10.998 1.00 8.57 280 PRO B CA 1
ATOM 4362 C C . PRO B 1 246 ? 28.416 -47.244 10.234 1.00 8.30 280 PRO B C 1
ATOM 4363 O O . PRO B 1 246 ? 29.439 -46.577 10.134 1.00 8.13 280 PRO B O 1
ATOM 4367 N N . THR B 1 247 ? 27.278 -46.943 9.661 1.00 8.27 281 THR B N 1
ATOM 4368 C CA . THR B 1 247 ? 27.150 -45.834 8.733 1.00 8.30 281 THR B CA 1
ATOM 4369 C C . THR B 1 247 ? 25.893 -45.033 9.017 1.00 8.68 281 THR B C 1
ATOM 4370 O O . THR B 1 247 ? 24.800 -45.619 9.147 1.00 8.96 281 THR B O 1
ATOM 4374 N N . ILE B 1 248 ? 26.037 -43.711 9.014 1.00 8.47 282 ILE B N 1
ATOM 4375 C CA . ILE B 1 248 ? 24.889 -42.810 8.890 1.00 8.81 282 ILE B CA 1
ATOM 4376 C C . ILE B 1 248 ? 24.964 -42.055 7.548 1.00 8.30 282 ILE B C 1
ATOM 4377 O O . ILE B 1 248 ? 26.011 -41.474 7.239 1.00 7.69 282 ILE B O 1
ATOM 4382 N N . THR B 1 249 ? 23.892 -42.158 6.746 1.00 7.90 283 THR B N 1
ATOM 4383 C CA . THR B 1 249 ? 23.803 -41.346 5.544 1.00 8.25 283 THR B CA 1
ATOM 4384 C C . THR B 1 249 ? 22.939 -40.127 5.810 1.00 8.22 283 THR B C 1
ATOM 4385 O O . THR B 1 249 ? 22.042 -40.140 6.676 1.00 8.59 283 THR B O 1
ATOM 4389 N N . LEU B 1 250 ? 23.279 -39.047 5.110 1.00 8.51 284 LEU B N 1
ATOM 4390 C CA . LEU B 1 250 ? 22.577 -37.771 5.320 1.00 9.73 284 LEU B CA 1
ATOM 4391 C C . LEU B 1 250 ? 22.121 -37.232 3.965 1.00 10.09 284 LEU B C 1
ATOM 4392 O O . LEU B 1 250 ? 22.801 -37.420 2.979 1.00 10.03 284 LEU B O 1
ATOM 4397 N N . GLU B 1 251 ? 20.947 -36.595 3.938 1.00 10.42 285 GLU B N 1
ATOM 4398 C CA . GLU B 1 251 ? 20.607 -35.876 2.699 1.00 11.74 285 GLU B CA 1
ATOM 4399 C C . GLU B 1 251 ? 19.935 -34.572 3.162 1.00 12.90 285 GLU B C 1
ATOM 4400 O O . GLU B 1 251 ? 19.306 -34.559 4.198 1.00 13.14 285 GLU B O 1
ATOM 4406 N N . GLY B 1 252 ? 20.073 -33.538 2.337 1.00 14.50 286 GLY B N 1
ATOM 4407 C CA . GLY B 1 252 ? 19.414 -32.230 2.629 1.00 16.30 286 GLY B CA 1
ATOM 4408 C C . GLY B 1 252 ? 18.193 -32.095 1.754 1.00 17.16 286 GLY B C 1
ATOM 4409 O O . GLY B 1 252 ? 18.161 -32.582 0.610 1.00 18.47 286 GLY B O 1
ATOM 4410 N N . ALA B 1 253 ? 17.156 -31.424 2.250 1.00 17.41 287 ALA B N 1
ATOM 4411 C CA . ALA B 1 253 ? 15.948 -31.259 1.482 1.00 18.33 287 ALA B CA 1
ATOM 4412 C C . ALA B 1 253 ? 16.067 -30.319 0.277 1.00 18.58 287 ALA B C 1
ATOM 4413 O O . ALA B 1 253 ? 15.251 -30.338 -0.635 1.00 21.14 287 ALA B O 1
ATOM 4415 N N . ASN B 1 254 ? 17.076 -29.461 0.272 1.00 17.82 288 ASN B N 1
ATOM 4416 C CA . ASN B 1 254 ? 17.210 -28.487 -0.824 1.00 18.25 288 ASN B CA 1
ATOM 4417 C C . ASN B 1 254 ? 18.503 -28.662 -1.533 1.00 16.10 288 ASN B C 1
ATOM 4418 O O . ASN B 1 254 ? 19.178 -27.722 -1.887 1.00 15.55 288 ASN B O 1
ATOM 4423 N N . ASN B 1 255 ? 18.883 -29.904 -1.745 1.00 14.98 289 ASN B N 1
ATOM 4424 C CA . ASN B 1 255 ? 20.060 -30.245 -2.524 1.00 14.26 289 ASN B CA 1
ATOM 4425 C C . ASN B 1 255 ? 19.778 -30.165 -4.035 1.00 15.29 289 ASN B C 1
ATOM 4426 O O . ASN B 1 255 ? 19.036 -31.008 -4.561 1.00 17.18 289 ASN B O 1
ATOM 4431 N N . GLY B 1 256 ? 20.420 -29.228 -4.713 1.00 15.32 290 GLY B N 1
ATOM 4432 C CA . GLY B 1 256 ? 20.278 -29.096 -6.191 1.00 15.53 290 GLY B CA 1
ATOM 4433 C C . GLY B 1 256 ? 21.215 -29.954 -7.001 1.00 16.67 290 GLY B C 1
ATOM 4434 O O . GLY B 1 256 ? 21.099 -30.066 -8.254 1.00 17.65 290 GLY B O 1
ATOM 4435 N N . ALA B 1 257 ? 22.193 -30.567 -6.355 1.00 15.37 291 ALA B N 1
ATOM 4436 C CA . ALA B 1 257 ? 23.151 -31.415 -7.063 1.00 15.55 291 ALA B CA 1
ATOM 4437 C C . ALA B 1 257 ? 22.544 -32.804 -7.216 1.00 15.84 291 ALA B C 1
ATOM 4438 O O . ALA B 1 257 ? 21.584 -33.148 -6.526 1.00 14.83 291 ALA B O 1
ATOM 4440 N N . PRO B 1 258 ? 23.091 -33.601 -8.174 1.00 17.75 292 PRO B N 1
ATOM 4441 C CA . PRO B 1 258 ? 22.479 -34.921 -8.413 1.00 17.68 292 PRO B CA 1
ATOM 4442 C C . PRO B 1 258 ? 22.679 -35.774 -7.171 1.00 18.07 292 PRO B C 1
ATOM 4443 O O . PRO B 1 258 ? 23.786 -35.752 -6.594 1.00 17.92 292 PRO B O 1
ATOM 4447 N N . HIS B 1 259 ? 21.646 -36.500 -6.803 1.00 17.46 293 HIS B N 1
ATOM 4448 C CA . HIS B 1 259 ? 21.767 -37.415 -5.700 1.00 18.07 293 HIS B CA 1
ATOM 4449 C C . HIS B 1 259 ? 20.747 -38.511 -5.820 1.00 18.44 293 HIS B C 1
ATOM 4450 O O . HIS B 1 259 ? 19.641 -38.298 -6.318 1.00 18.41 293 HIS B O 1
ATOM 4457 N N . PRO B 1 260 ? 21.077 -39.688 -5.258 1.00 19.59 294 PRO B N 1
ATOM 4458 C CA . PRO B 1 260 ? 20.069 -40.807 -5.289 1.00 20.06 294 PRO B CA 1
ATOM 4459 C C . PRO B 1 260 ? 18.995 -40.706 -4.220 1.00 19.94 294 PRO B C 1
ATOM 4460 O O . PRO B 1 260 ? 19.179 -40.014 -3.187 1.00 19.76 294 PRO B O 1
ATOM 4464 N N . ALA B 1 261 ? 17.909 -41.432 -4.412 1.00 18.52 295 ALA B N 1
ATOM 4465 C CA . ALA B 1 261 ? 16.881 -41.520 -3.399 1.00 18.59 295 ALA B CA 1
ATOM 4466 C C . ALA B 1 261 ? 17.388 -42.441 -2.289 1.00 17.13 295 ALA B C 1
ATOM 4467 O O . ALA B 1 261 ? 17.996 -43.485 -2.591 1.00 14.52 295 ALA B O 1
ATOM 4469 N N . PRO B 1 262 ? 17.179 -42.081 -1.023 1.00 16.89 296 PRO B N 1
ATOM 4470 C CA . PRO B 1 262 ? 17.675 -42.954 0.063 1.00 16.23 296 PRO B CA 1
ATOM 4471 C C . PRO B 1 262 ? 17.295 -44.408 0.001 1.00 15.99 296 PRO B C 1
ATOM 4472 O O . PRO B 1 262 ? 18.090 -45.309 0.287 1.00 16.02 296 PRO B O 1
ATOM 4476 N N . ALA B 1 263 ? 16.059 -44.721 -0.415 1.00 15.84 297 ALA B N 1
ATOM 4477 C CA . ALA B 1 263 ? 15.699 -46.085 -0.499 1.00 15.20 297 ALA B CA 1
ATOM 4478 C C . ALA B 1 263 ? 16.593 -46.895 -1.455 1.00 14.34 297 ALA B C 1
ATOM 4479 O O . ALA B 1 263 ? 16.743 -48.123 -1.311 1.00 15.47 297 ALA B O 1
ATOM 4481 N N . SER B 1 264 ? 17.096 -46.231 -2.500 1.00 13.68 298 SER B N 1
ATOM 4482 C CA . SER B 1 264 ? 17.907 -46.881 -3.523 1.00 13.52 298 SER B CA 1
ATOM 4483 C C . SER B 1 264 ? 19.231 -47.396 -2.987 1.00 12.31 298 SER B C 1
ATOM 4484 O O . SER B 1 264 ? 19.837 -48.299 -3.610 1.00 14.20 298 SER B O 1
ATOM 4487 N N . TYR B 1 265 ? 19.744 -46.828 -1.888 1.00 10.98 299 TYR B N 1
ATOM 4488 C CA . TYR B 1 265 ? 21.048 -47.235 -1.364 1.00 10.16 299 TYR B CA 1
ATOM 4489 C C . TYR B 1 265 ? 20.981 -47.916 -0.006 1.00 9.76 299 TYR B C 1
ATOM 4490 O O . TYR B 1 265 ? 22.012 -48.277 0.545 1.00 9.48 299 TYR B O 1
ATOM 4499 N N . ARG B 1 266 ? 19.778 -48.167 0.513 1.00 9.69 300 ARG B N 1
ATOM 4500 C CA . ARG B 1 266 ? 19.671 -48.811 1.821 1.00 9.61 300 ARG B CA 1
ATOM 4501 C C . ARG B 1 266 ? 20.534 -50.078 1.875 1.00 9.78 300 ARG B C 1
ATOM 4502 O O . ARG B 1 266 ? 21.244 -50.306 2.849 1.00 9.40 300 ARG B O 1
ATOM 4510 N N . ALA B 1 267 ? 20.370 -50.918 0.876 1.00 10.40 301 ALA B N 1
ATOM 4511 C CA . ALA B 1 267 ? 20.972 -52.250 0.892 1.00 10.89 301 ALA B CA 1
ATOM 4512 C C . ALA B 1 267 ? 22.432 -52.270 0.532 1.00 11.58 301 ALA B C 1
ATOM 4513 O O . ALA B 1 267 ? 23.025 -53.346 0.543 1.00 12.36 301 ALA B O 1
ATOM 4515 N N . LYS B 1 268 ? 23.041 -51.124 0.337 1.00 10.34 302 LYS B N 1
ATOM 4516 C CA . LYS B 1 268 ? 24.509 -51.050 0.163 1.00 10.71 302 LYS B CA 1
ATOM 4517 C C . LYS B 1 268 ? 25.250 -50.984 1.473 1.00 10.05 302 LYS B C 1
ATOM 4518 O O . LYS B 1 268 ? 26.476 -51.044 1.465 1.00 9.54 302 LYS B O 1
ATOM 4524 N N . PHE B 1 269 ? 24.536 -50.872 2.571 1.00 9.29 303 PHE B N 1
ATOM 4525 C CA . PHE B 1 269 ? 25.153 -50.796 3.878 1.00 9.28 303 PHE B CA 1
ATOM 4526 C C . PHE B 1 269 ? 24.657 -52.006 4.654 1.00 9.77 303 PHE B C 1
ATOM 4527 O O . PHE B 1 269 ? 23.487 -52.035 5.046 1.00 10.52 303 PHE B O 1
ATOM 4535 N N . THR B 1 270 ? 25.554 -52.970 4.859 1.00 9.70 304 THR B N 1
ATOM 4536 C CA . THR B 1 270 ? 25.160 -54.257 5.383 1.00 10.47 304 THR B CA 1
ATOM 4537 C C . THR B 1 270 ? 25.381 -54.414 6.865 1.00 10.47 304 THR B C 1
ATOM 4538 O O . THR B 1 270 ? 25.108 -55.500 7.405 1.00 10.85 304 THR B O 1
ATOM 4542 N N . GLY B 1 271 ? 25.967 -53.410 7.528 1.00 10.39 305 GLY B N 1
ATOM 4543 C CA . GLY B 1 271 ? 26.151 -53.430 8.986 1.00 10.62 305 GLY B CA 1
ATOM 4544 C C . GLY B 1 271 ? 25.089 -52.540 9.671 1.00 11.28 305 GLY B C 1
ATOM 4545 O O . GLY B 1 271 ? 23.981 -52.377 9.207 1.00 11.09 305 GLY B O 1
ATOM 4546 N N . LYS B 1 272 ? 25.508 -51.901 10.756 1.00 11.16 306 LYS B N 1
ATOM 4547 C CA . LYS B 1 272 ? 24.654 -50.945 11.458 1.00 11.86 306 LYS B CA 1
ATOM 4548 C C . LYS B 1 272 ? 24.450 -49.752 10.533 1.00 10.85 306 LYS B C 1
ATOM 4549 O O . LYS B 1 272 ? 25.386 -49.342 9.862 1.00 10.76 306 LYS B O 1
ATOM 4555 N N . TYR B 1 273 ? 23.230 -49.226 10.526 1.00 10.61 307 TYR B N 1
ATOM 4556 C CA . TYR B 1 273 ? 22.841 -48.203 9.578 1.00 9.80 307 TYR B CA 1
ATOM 4557 C C . TYR B 1 273 ? 21.751 -47.311 10.104 1.00 10.21 307 TYR B C 1
ATOM 4558 O O . TYR B 1 273 ? 20.799 -47.740 10.755 1.00 10.49 307 TYR B O 1
ATOM 4567 N N . GLU B 1 274 ? 21.856 -46.043 9.776 1.00 10.00 308 GLU B N 1
ATOM 4568 C CA . GLU B 1 274 ? 20.753 -45.100 9.945 1.00 11.19 308 GLU B CA 1
ATOM 4569 C C . GLU B 1 274 ? 20.809 -44.084 8.803 1.00 10.97 308 GLU B C 1
ATOM 4570 O O . GLU B 1 274 ? 21.905 -43.631 8.425 1.00 10.47 308 GLU B O 1
ATOM 4576 N N . HIS B 1 275 ? 19.642 -43.722 8.302 1.00 11.25 309 HIS B N 1
ATOM 4577 C CA . HIS B 1 275 ? 19.557 -42.630 7.351 1.00 11.19 309 HIS B CA 1
ATOM 4578 C C . HIS B 1 275 ? 18.927 -41.419 8.003 1.00 12.37 309 HIS B C 1
ATOM 4579 O O . HIS B 1 275 ? 17.919 -41.546 8.745 1.00 12.54 309 HIS B O 1
ATOM 4586 N N . ARG B 1 276 ? 19.428 -40.212 7.691 1.00 12.26 310 ARG B N 1
ATOM 4587 C CA . ARG B 1 276 ? 18.867 -38.992 8.248 1.00 13.41 310 ARG B CA 1
ATOM 4588 C C . ARG B 1 276 ? 18.670 -37.953 7.135 1.00 14.19 310 ARG B C 1
ATOM 4589 O O . ARG B 1 276 ? 19.604 -37.494 6.497 1.00 13.16 310 ARG B O 1
ATOM 4597 N N . ASP B 1 277 ? 17.416 -37.541 6.965 1.00 14.76 311 ASP B N 1
ATOM 4598 C CA . ASP B 1 277 ? 17.085 -36.411 6.196 1.00 17.12 311 ASP B CA 1
ATOM 4599 C C . ASP B 1 277 ? 17.245 -35.197 7.086 1.00 18.82 311 ASP B C 1
ATOM 4600 O O . ASP B 1 277 ? 16.537 -35.072 8.117 1.00 21.75 311 ASP B O 1
ATOM 4605 N N . LEU B 1 278 ? 18.028 -34.245 6.660 1.00 18.34 312 LEU B N 1
ATOM 4606 C CA . LEU B 1 278 ? 18.191 -32.994 7.388 1.00 22.39 312 LEU B CA 1
ATOM 4607 C C . LEU B 1 278 ? 17.091 -32.024 6.978 1.00 26.65 312 LEU B C 1
ATOM 4608 O O . LEU B 1 278 ? 17.038 -31.632 5.865 1.00 29.91 312 LEU B O 1
ATOM 4613 N N . PRO B 1 279 ? 16.302 -31.579 7.933 1.00 35.15 313 PRO B N 1
ATOM 4614 C CA . PRO B 1 279 ? 15.305 -30.555 7.554 1.00 37.64 313 PRO B CA 1
ATOM 4615 C C . PRO B 1 279 ? 15.958 -29.223 7.231 1.00 37.27 313 PRO B C 1
ATOM 4616 O O . PRO B 1 279 ? 17.013 -28.915 7.832 1.00 33.65 313 PRO B O 1
ATOM 4620 N N . GLY B 1 280 ? 15.352 -28.496 6.262 1.00 36.02 314 GLY B N 1
ATOM 4621 C CA . GLY B 1 280 ? 15.575 -27.074 6.080 1.00 32.47 314 GLY B CA 1
ATOM 4622 C C . GLY B 1 280 ? 16.138 -26.646 4.757 1.00 27.54 314 GLY B C 1
ATOM 4623 O O . GLY B 1 280 ? 15.897 -27.189 3.704 1.00 29.87 314 GLY B O 1
ATOM 4624 N N . ALA B 1 281 ? 16.884 -25.597 4.793 1.00 26.60 315 ALA B N 1
ATOM 4625 C CA . ALA B 1 281 ? 17.474 -25.004 3.590 1.00 25.45 315 ALA B CA 1
ATOM 4626 C C . ALA B 1 281 ? 18.711 -25.800 3.130 1.00 21.42 315 ALA B C 1
ATOM 4627 O O . ALA B 1 281 ? 19.439 -25.314 2.205 1.00 23.10 315 ALA B O 1
ATOM 4629 N N . VAL B 1 282 ? 18.965 -26.964 3.770 1.00 19.28 316 VAL B N 1
ATOM 4630 C CA . VAL B 1 282 ? 20.309 -27.665 3.614 1.00 16.63 316 VAL B CA 1
ATOM 4631 C C . VAL B 1 282 ? 20.408 -28.260 2.252 1.00 14.52 316 VAL B C 1
ATOM 4632 O O . VAL B 1 282 ? 19.480 -28.989 1.789 1.00 13.98 316 VAL B O 1
ATOM 4636 N N . GLY B 1 283 ? 21.463 -27.895 1.562 1.00 12.90 317 GLY B N 1
ATOM 4637 C CA . GLY B 1 283 ? 21.739 -28.349 0.237 1.00 11.96 317 GLY B CA 1
ATOM 4638 C C . GLY B 1 283 ? 22.810 -29.443 0.121 1.00 11.31 317 GLY B C 1
ATOM 4639 O O . GLY B 1 283 ? 22.824 -30.423 0.898 1.00 11.60 317 GLY B O 1
ATOM 4640 N N . HIS B 1 284 ? 23.715 -29.219 -0.801 1.00 10.43 318 HIS B N 1
ATOM 4641 C CA . HIS B 1 284 ? 24.755 -30.174 -1.184 1.00 10.90 318 HIS B CA 1
ATOM 4642 C C . HIS B 1 284 ? 25.963 -30.224 -0.208 1.00 10.82 318 HIS B C 1
ATOM 4643 O O . HIS B 1 284 ? 26.741 -31.174 -0.299 1.00 10.40 318 HIS B O 1
ATOM 4650 N N . ASN B 1 285 ? 26.059 -29.253 0.711 1.00 10.49 319 ASN B N 1
ATOM 4651 C CA . ASN B 1 285 ? 27.196 -29.200 1.614 1.00 9.68 319 ASN B CA 1
ATOM 4652 C C . ASN B 1 285 ? 26.754 -29.130 3.074 1.00 9.69 319 ASN B C 1
ATOM 4653 O O . ASN B 1 285 ? 26.788 -28.074 3.726 1.00 9.98 319 ASN B O 1
ATOM 4658 N N . PRO B 1 286 ? 26.237 -30.254 3.588 1.00 9.07 320 PRO B N 1
ATOM 4659 C CA . PRO B 1 286 ? 25.786 -30.260 4.980 1.00 9.13 320 PRO B CA 1
ATOM 4660 C C . PRO B 1 286 ? 26.774 -29.826 6.047 1.00 8.87 320 PRO B C 1
ATOM 4661 O O . PRO B 1 286 ? 26.394 -29.093 6.956 1.00 9.67 320 PRO B O 1
ATOM 4665 N N . PRO B 1 287 ? 28.063 -30.168 5.896 1.00 8.24 321 PRO B N 1
ATOM 4666 C CA . PRO B 1 287 ? 28.912 -29.732 7.007 1.00 8.25 321 PRO B CA 1
ATOM 4667 C C . PRO B 1 287 ? 29.109 -28.204 7.039 1.00 8.74 321 PRO B C 1
ATOM 4668 O O . PRO B 1 287 ? 29.187 -27.637 8.134 1.00 8.63 321 PRO B O 1
ATOM 4672 N N . GLN B 1 288 ? 29.175 -27.570 5.870 1.00 8.68 322 GLN B N 1
ATOM 4673 C CA . GLN B 1 288 ? 29.387 -26.148 5.870 1.00 9.15 322 GLN B CA 1
ATOM 4674 C C . GLN B 1 288 ? 28.067 -25.400 6.181 1.00 10.00 322 GLN B C 1
ATOM 4675 O O . GLN B 1 288 ? 28.074 -24.369 6.858 1.00 11.08 322 GLN B O 1
ATOM 4681 N N . GLU B 1 289 ? 26.959 -25.931 5.692 1.00 10.34 323 GLU B N 1
ATOM 4682 C CA . GLU B 1 289 ? 25.629 -25.313 5.792 1.00 11.31 323 GLU B CA 1
ATOM 4683 C C . GLU B 1 289 ? 24.930 -25.563 7.096 1.00 12.61 323 GLU B C 1
ATOM 4684 O O . GLU B 1 289 ? 24.216 -24.707 7.548 1.00 12.98 323 GLU B O 1
ATOM 4690 N N . ASP B 1 290 ? 25.133 -26.741 7.689 1.00 12.66 324 ASP B N 1
ATOM 4691 C CA . ASP B 1 290 ? 24.521 -27.128 8.941 1.00 13.60 324 ASP B CA 1
ATOM 4692 C C . ASP B 1 290 ? 25.531 -27.903 9.833 1.00 12.51 324 ASP B C 1
ATOM 4693 O O . ASP B 1 290 ? 25.366 -29.100 10.068 1.00 12.27 324 ASP B O 1
ATOM 4698 N N . PRO B 1 291 ? 26.571 -27.213 10.289 1.00 12.48 325 PRO B N 1
ATOM 4699 C CA . PRO B 1 291 ? 27.635 -27.858 11.026 1.00 12.05 325 PRO B CA 1
ATOM 4700 C C . PRO B 1 291 ? 27.120 -28.489 12.288 1.00 12.75 325 PRO B C 1
ATOM 4701 O O . PRO B 1 291 ? 27.636 -29.543 12.681 1.00 12.06 325 PRO B O 1
ATOM 4705 N N . THR B 1 292 ? 26.132 -27.897 12.944 1.00 12.97 326 THR B N 1
ATOM 4706 C CA . THR B 1 292 ? 25.579 -28.512 14.162 1.00 14.04 326 THR B CA 1
ATOM 4707 C C . THR B 1 292 ? 25.028 -29.942 13.931 1.00 13.18 326 THR B C 1
ATOM 4708 O O . THR B 1 292 ? 25.323 -30.875 14.661 1.00 12.83 326 THR B O 1
ATOM 4712 N N . ALA B 1 293 ? 24.207 -30.098 12.898 1.00 12.14 327 ALA B N 1
ATOM 4713 C CA . ALA B 1 293 ? 23.658 -31.353 12.572 1.00 11.81 327 ALA B CA 1
ATOM 4714 C C . ALA B 1 293 ? 24.750 -32.302 12.111 1.00 10.87 327 ALA B C 1
ATOM 4715 O O . ALA B 1 293 ? 24.660 -33.498 12.365 1.00 10.31 327 ALA B O 1
ATOM 4717 N N . PHE B 1 294 ? 25.778 -31.783 11.409 1.00 10.22 328 PHE B N 1
ATOM 4718 C CA . PHE B 1 294 ? 26.816 -32.678 10.897 1.00 9.79 328 PHE B CA 1
ATOM 4719 C C . PHE B 1 294 ? 27.637 -33.243 12.043 1.00 9.77 328 PHE B C 1
ATOM 4720 O O . PHE B 1 294 ? 27.930 -34.439 12.067 1.00 9.44 328 PHE B O 1
ATOM 4728 N N . VAL B 1 295 ? 27.976 -32.368 13.007 1.00 10.02 329 VAL B N 1
ATOM 4729 C CA . VAL B 1 295 ? 28.685 -32.821 14.220 1.00 10.01 329 VAL B CA 1
ATOM 4730 C C . VAL B 1 295 ? 27.872 -33.929 14.907 1.00 9.96 329 VAL B C 1
ATOM 4731 O O . VAL B 1 295 ? 28.436 -34.939 15.285 1.00 9.59 329 VAL B O 1
ATOM 4735 N N . GLN B 1 296 ? 26.580 -33.740 15.070 1.00 10.27 330 GLN B N 1
ATOM 4736 C CA . GLN B 1 296 ? 25.738 -34.742 15.711 1.00 11.20 330 GLN B CA 1
ATOM 4737 C C . GLN B 1 296 ? 25.755 -36.062 14.942 1.00 10.90 330 GLN B C 1
ATOM 4738 O O . GLN B 1 296 ? 25.780 -37.130 15.562 1.00 10.70 330 GLN B O 1
ATOM 4744 N N . ALA B 1 297 ? 25.754 -36.009 13.606 1.00 10.11 331 ALA B N 1
ATOM 4745 C CA . ALA B 1 297 ? 25.839 -37.191 12.796 1.00 9.78 331 ALA B CA 1
ATOM 4746 C C . ALA B 1 297 ? 27.172 -37.952 13.018 1.00 9.37 331 ALA B C 1
ATOM 4747 O O . ALA B 1 297 ? 27.181 -39.186 13.138 1.00 9.19 331 ALA B O 1
ATOM 4749 N N . VAL B 1 298 ? 28.282 -37.210 13.118 1.00 9.11 332 VAL B N 1
ATOM 4750 C CA . VAL B 1 298 ? 29.565 -37.854 13.402 1.00 8.94 332 VAL B CA 1
ATOM 4751 C C . VAL B 1 298 ? 29.541 -38.520 14.773 1.00 8.85 332 VAL B C 1
ATOM 4752 O O . VAL B 1 298 ? 29.987 -39.668 14.907 1.00 8.91 332 VAL B O 1
ATOM 4756 N N . VAL B 1 299 ? 29.061 -37.804 15.785 1.00 9.04 333 VAL B N 1
ATOM 4757 C CA . VAL B 1 299 ? 28.975 -38.352 17.128 1.00 9.62 333 VAL B CA 1
ATOM 4758 C C . VAL B 1 299 ? 28.092 -39.615 17.095 1.00 9.78 333 VAL B C 1
ATOM 4759 O O . VAL B 1 299 ? 28.441 -40.640 17.696 1.00 10.14 333 VAL B O 1
ATOM 4763 N N . ASP B 1 300 ? 26.941 -39.543 16.430 1.00 9.93 334 ASP B N 1
ATOM 4764 C CA . ASP B 1 300 ? 25.987 -40.655 16.432 1.00 10.42 334 ASP B CA 1
ATOM 4765 C C . ASP B 1 300 ? 26.496 -41.867 15.657 1.00 9.55 334 ASP B C 1
ATOM 4766 O O . ASP B 1 300 ? 26.359 -42.983 16.128 1.00 9.94 334 ASP B O 1
ATOM 4771 N N . ALA B 1 301 ? 27.187 -41.643 14.525 1.00 8.95 335 ALA B N 1
ATOM 4772 C CA . ALA B 1 301 ? 27.816 -42.737 13.827 1.00 8.80 335 ALA B CA 1
ATOM 4773 C C . ALA B 1 301 ? 28.922 -43.435 14.665 1.00 9.28 335 ALA B C 1
ATOM 4774 O O . ALA B 1 301 ? 29.081 -44.662 14.616 1.00 9.31 335 ALA B O 1
ATOM 4776 N N . ASP B 1 302 ? 29.688 -42.635 15.387 1.00 8.99 336 ASP B N 1
ATOM 4777 C CA . ASP B 1 302 ? 30.784 -43.145 16.175 1.00 9.55 336 ASP B CA 1
ATOM 4778 C C . ASP B 1 302 ? 30.275 -44.060 17.272 1.00 10.27 336 ASP B C 1
ATOM 4779 O O . ASP B 1 302 ? 31.056 -44.921 17.715 1.00 11.05 336 ASP B O 1
ATOM 4784 N N . ARG B 1 303 ? 29.029 -43.826 17.740 1.00 11.06 337 ARG B N 1
ATOM 4785 C CA . ARG B 1 303 ? 28.430 -44.676 18.806 1.00 12.90 337 ARG B CA 1
ATOM 4786 C C . ARG B 1 303 ? 27.398 -45.676 18.356 1.00 13.21 337 ARG B C 1
ATOM 4787 O O . ARG B 1 303 ? 27.002 -46.547 19.161 1.00 12.64 337 ARG B O 1
ATOM 4795 N N . LEU B 1 304 ? 27.107 -45.699 17.057 1.00 13.33 338 LEU B N 1
ATOM 4796 C CA . LEU B 1 304 ? 26.078 -46.629 16.568 1.00 16.67 338 LEU B CA 1
ATOM 4797 C C . LEU B 1 304 ? 26.454 -48.064 16.853 1.00 19.86 338 LEU B C 1
ATOM 4798 O O . LEU B 1 304 ? 27.649 -48.487 16.759 1.00 22.48 338 LEU B O 1
ATOM 4804 N N . ALA C 1 7 ? 20.239 1.227 -8.256 1.00 38.95 41 ALA C N 1
ATOM 4805 C CA . ALA C 1 7 ? 21.321 0.311 -8.707 1.00 32.93 41 ALA C CA 1
ATOM 4806 C C . ALA C 1 7 ? 22.502 0.247 -7.635 1.00 30.66 41 ALA C C 1
ATOM 4807 O O . ALA C 1 7 ? 23.434 -0.454 -7.916 1.00 26.43 41 ALA C O 1
ATOM 4809 N N . PHE C 1 8 ? 22.397 0.801 -6.397 1.00 28.50 42 PHE C N 1
ATOM 4810 C CA . PHE C 1 8 ? 23.511 0.650 -5.371 1.00 28.67 42 PHE C CA 1
ATOM 4811 C C . PHE C 1 8 ? 23.873 -0.772 -4.971 1.00 30.11 42 PHE C C 1
ATOM 4812 O O . PHE C 1 8 ? 25.013 -1.037 -4.550 1.00 31.46 42 PHE C O 1
ATOM 4820 N N . ASP C 1 9 ? 22.922 -1.669 -5.015 1.00 31.39 43 ASP C N 1
ATOM 4821 C CA . ASP C 1 9 ? 23.231 -3.038 -4.623 1.00 33.61 43 ASP C CA 1
ATOM 4822 C C . ASP C 1 9 ? 23.649 -3.990 -5.770 1.00 32.27 43 ASP C C 1
ATOM 4823 O O . ASP C 1 9 ? 23.894 -5.177 -5.494 1.00 32.70 43 ASP C O 1
ATOM 4828 N N . LYS C 1 10 ? 23.803 -3.481 -7.001 1.00 26.76 44 LYS C N 1
ATOM 4829 C CA . LYS C 1 10 ? 24.333 -4.264 -8.083 1.00 26.53 44 LYS C CA 1
ATOM 4830 C C . LYS C 1 10 ? 25.801 -3.949 -8.121 1.00 25.35 44 LYS C C 1
ATOM 4831 O O . LYS C 1 10 ? 26.219 -2.807 -8.388 1.00 25.65 44 LYS C O 1
ATOM 4834 N N . ILE C 1 11 ? 26.572 -4.897 -7.677 1.00 21.52 45 ILE C N 1
ATOM 4835 C CA . ILE C 1 11 ? 28.027 -4.757 -7.652 1.00 20.57 45 ILE C CA 1
ATOM 4836 C C . ILE C 1 11 ? 28.566 -5.209 -8.983 1.00 19.60 45 ILE C C 1
ATOM 4837 O O . ILE C 1 11 ? 28.262 -6.335 -9.438 1.00 20.00 45 ILE C O 1
ATOM 4842 N N . GLN C 1 12 ? 29.334 -4.374 -9.640 1.00 16.39 46 GLN C N 1
ATOM 4843 C CA . GLN C 1 12 ? 30.008 -4.738 -10.869 1.00 16.25 46 GLN C CA 1
ATOM 4844 C C . GLN C 1 12 ? 31.410 -5.207 -10.572 1.00 14.38 46 GLN C C 1
ATOM 4845 O O . GLN C 1 12 ? 31.973 -4.944 -9.500 1.00 12.67 46 GLN C O 1
ATOM 4851 N N . GLN C 1 13 ? 31.984 -5.880 -11.522 1.00 13.60 47 GLN C N 1
ATOM 4852 C CA . GLN C 1 13 ? 33.360 -6.423 -11.423 1.00 13.46 47 GLN C CA 1
ATOM 4853 C C . GLN C 1 13 ? 34.169 -6.055 -12.677 1.00 13.65 47 GLN C C 1
ATOM 4854 O O . GLN C 1 13 ? 33.657 -6.213 -13.789 1.00 13.93 47 GLN C O 1
ATOM 4860 N N . ILE C 1 14 ? 35.430 -5.681 -12.527 1.00 13.46 48 ILE C N 1
ATOM 4861 C CA . ILE C 1 14 ? 36.290 -5.422 -13.657 1.00 14.05 48 ILE C CA 1
ATOM 4862 C C . ILE C 1 14 ? 37.708 -5.755 -13.354 1.00 14.35 48 ILE C C 1
ATOM 4863 O O . ILE C 1 14 ? 38.209 -5.467 -12.212 1.00 12.53 48 ILE C O 1
ATOM 4868 N N . ARG C 1 15 ? 38.424 -6.309 -14.332 1.00 15.40 49 ARG C N 1
ATOM 4869 C CA . ARG C 1 15 ? 39.866 -6.473 -14.170 1.00 17.53 49 ARG C CA 1
ATOM 4870 C C . ARG C 1 15 ? 40.554 -5.141 -14.206 1.00 15.68 49 ARG C C 1
ATOM 4871 O O . ARG C 1 15 ? 40.327 -4.356 -15.120 1.00 15.15 49 ARG C O 1
ATOM 4879 N N . ALA C 1 16 ? 41.413 -4.897 -13.227 1.00 14.41 50 ALA C N 1
ATOM 4880 C CA . ALA C 1 16 ? 42.158 -3.663 -13.173 1.00 14.20 50 ALA C CA 1
ATOM 4881 C C . ALA C 1 16 ? 43.475 -3.926 -12.481 1.00 13.98 50 ALA C C 1
ATOM 4882 O O . ALA C 1 16 ? 43.523 -4.160 -11.272 1.00 13.31 50 ALA C O 1
ATOM 4884 N N . GLY C 1 17 ? 44.537 -3.883 -13.256 1.00 14.28 51 GLY C N 1
ATOM 4885 C CA . GLY C 1 17 ? 45.868 -4.192 -12.716 1.00 14.87 51 GLY C CA 1
ATOM 4886 C C . GLY C 1 17 ? 45.981 -5.579 -12.176 1.00 14.67 51 GLY C C 1
ATOM 4887 O O . GLY C 1 17 ? 45.606 -6.550 -12.814 1.00 15.34 51 GLY C O 1
ATOM 4888 N N . ASP C 1 18 ? 46.421 -5.696 -10.921 1.00 14.63 52 ASP C N 1
ATOM 4889 C CA . ASP C 1 18 ? 46.546 -6.969 -10.264 1.00 14.87 52 ASP C CA 1
ATOM 4890 C C . ASP C 1 18 ? 45.231 -7.469 -9.647 1.00 14.10 52 ASP C C 1
ATOM 4891 O O . ASP C 1 18 ? 45.214 -8.541 -9.022 1.00 14.57 52 ASP C O 1
ATOM 4896 N N . LEU C 1 19 ? 44.145 -6.704 -9.775 1.00 13.26 53 LEU C N 1
ATOM 4897 C CA . LEU C 1 19 ? 42.896 -6.996 -9.081 1.00 13.05 53 LEU C CA 1
ATOM 4898 C C . LEU C 1 19 ? 41.738 -7.275 -10.018 1.00 12.77 53 LEU C C 1
ATOM 4899 O O . LEU C 1 19 ? 41.748 -6.836 -11.195 1.00 13.12 53 LEU C O 1
ATOM 4904 N N . ASN C 1 20 ? 40.724 -7.936 -9.494 1.00 12.27 54 ASN C N 1
ATOM 4905 C CA . ASN C 1 20 ? 39.388 -7.841 -10.042 1.00 12.00 54 ASN C CA 1
ATOM 4906 C C . ASN C 1 20 ? 38.615 -7.019 -9.027 1.00 11.14 54 ASN C C 1
ATOM 4907 O O . ASN C 1 20 ? 38.438 -7.429 -7.880 1.00 10.90 54 ASN C O 1
ATOM 4912 N N . ILE C 1 21 ? 38.334 -5.766 -9.391 1.00 10.24 55 ILE C N 1
ATOM 4913 C CA . ILE C 1 21 ? 37.725 -4.828 -8.480 1.00 9.70 55 ILE C CA 1
ATOM 4914 C C . ILE C 1 21 ? 36.238 -4.906 -8.508 1.00 9.95 55 ILE C C 1
ATOM 4915 O O . ILE C 1 21 ? 35.605 -4.887 -9.593 1.00 9.89 55 ILE C O 1
ATOM 4920 N N . GLY C 1 22 ? 35.627 -4.961 -7.305 1.00 9.88 56 GLY C N 1
ATOM 4921 C CA . GLY C 1 22 ? 34.214 -4.832 -7.109 1.00 10.20 56 GLY C CA 1
ATOM 4922 C C . GLY C 1 22 ? 33.783 -3.412 -6.894 1.00 9.95 56 GLY C C 1
ATOM 4923 O O . GLY C 1 22 ? 34.404 -2.722 -6.060 1.00 9.98 56 GLY C O 1
ATOM 4924 N N . TYR C 1 23 ? 32.815 -2.939 -7.656 1.00 10.39 57 TYR C N 1
ATOM 4925 C CA . TYR C 1 23 ? 32.385 -1.518 -7.512 1.00 10.30 57 TYR C CA 1
ATOM 4926 C C . TYR C 1 23 ? 30.932 -1.268 -7.875 1.00 11.18 57 TYR C C 1
ATOM 4927 O O . TYR C 1 23 ? 30.347 -1.968 -8.698 1.00 11.89 57 TYR C O 1
ATOM 4936 N N . VAL C 1 24 ? 30.381 -0.200 -7.309 1.00 11.44 58 VAL C N 1
ATOM 4937 C CA . VAL C 1 24 ? 29.101 0.343 -7.695 1.00 11.30 58 VAL C CA 1
ATOM 4938 C C . VAL C 1 24 ? 29.362 1.353 -8.819 1.00 11.30 58 VAL C C 1
ATOM 4939 O O . VAL C 1 24 ? 30.379 2.066 -8.752 1.00 10.67 58 VAL C O 1
ATOM 4943 N N . ASP C 1 25 ? 28.504 1.374 -9.829 1.00 11.47 59 ASP C N 1
ATOM 4944 C CA . ASP C 1 25 ? 28.592 2.326 -10.935 1.00 11.48 59 ASP C CA 1
ATOM 4945 C C . ASP C 1 25 ? 27.188 2.784 -11.251 1.00 12.64 59 ASP C C 1
ATOM 4946 O O . ASP C 1 25 ? 26.425 2.022 -11.875 1.00 12.98 59 ASP C O 1
ATOM 4951 N N . ILE C 1 26 ? 26.818 3.977 -10.774 1.00 12.36 60 ILE C N 1
ATOM 4952 C CA . ILE C 1 26 ? 25.442 4.468 -10.902 1.00 13.23 60 ILE C CA 1
ATOM 4953 C C . ILE C 1 26 ? 25.429 5.889 -11.460 1.00 13.26 60 ILE C C 1
ATOM 4954 O O . ILE C 1 26 ? 26.476 6.558 -11.519 1.00 12.95 60 ILE C O 1
ATOM 4959 N N . GLY C 1 27 ? 24.237 6.307 -11.929 1.00 13.29 61 GLY C N 1
ATOM 4960 C CA . GLY C 1 27 ? 24.120 7.616 -12.526 1.00 13.00 61 GLY C CA 1
ATOM 4961 C C . GLY C 1 27 ? 24.228 7.585 -14.039 1.00 13.52 61 GLY C C 1
ATOM 4962 O O . GLY C 1 27 ? 24.556 6.560 -14.622 1.00 12.99 61 GLY C O 1
ATOM 4963 N N . PRO C 1 28 ? 24.006 8.739 -14.653 1.00 14.37 62 PRO C N 1
ATOM 4964 C CA . PRO C 1 28 ? 24.006 8.785 -16.119 1.00 15.15 62 PRO C CA 1
ATOM 4965 C C . PRO C 1 28 ? 25.362 8.413 -16.642 1.00 15.09 62 PRO C C 1
ATOM 4966 O O . PRO C 1 28 ? 26.407 8.828 -16.095 1.00 13.73 62 PRO C O 1
ATOM 4970 N N . ARG C 1 29 ? 25.394 7.634 -17.700 1.00 15.51 63 ARG C N 1
ATOM 4971 C CA . ARG C 1 29 ? 26.686 7.161 -18.253 1.00 15.67 63 ARG C CA 1
ATOM 4972 C C . ARG C 1 29 ? 27.627 8.267 -18.707 1.00 14.68 63 ARG C C 1
ATOM 4973 O O . ARG C 1 29 ? 28.847 8.080 -18.637 1.00 14.33 63 ARG C O 1
ATOM 4981 N N . ASP C 1 30 ? 27.090 9.404 -19.131 1.00 13.53 64 ASP C N 1
ATOM 4982 C CA . ASP C 1 30 ? 27.885 10.529 -19.576 1.00 13.44 64 ASP C CA 1
ATOM 4983 C C . ASP C 1 30 ? 28.011 11.591 -18.479 1.00 12.68 64 ASP C C 1
ATOM 4984 O O . ASP C 1 30 ? 28.521 12.650 -18.725 1.00 12.94 64 ASP C O 1
ATOM 4989 N N . GLY C 1 31 ? 27.644 11.238 -17.240 1.00 12.12 65 GLY C N 1
ATOM 4990 C CA . GLY C 1 31 ? 27.689 12.195 -16.133 1.00 11.71 65 GLY C CA 1
ATOM 4991 C C . GLY C 1 31 ? 29.121 12.465 -15.722 1.00 10.87 65 GLY C C 1
ATOM 4992 O O . GLY C 1 31 ? 30.020 11.665 -15.971 1.00 11.14 65 GLY C O 1
ATOM 4993 N N . GLN C 1 32 ? 29.365 13.599 -15.065 1.00 10.51 66 GLN C N 1
ATOM 4994 C CA . GLN C 1 32 ? 30.649 13.929 -14.485 1.00 10.03 66 GLN C CA 1
ATOM 4995 C C . GLN C 1 32 ? 31.071 12.769 -13.563 1.00 9.84 66 GLN C C 1
ATOM 4996 O O . GLN C 1 32 ? 30.359 12.509 -12.600 1.00 10.37 66 GLN C O 1
ATOM 5002 N N . PRO C 1 33 ? 32.254 12.180 -13.809 1.00 9.34 67 PRO C N 1
ATOM 5003 C CA . PRO C 1 33 ? 32.642 11.060 -12.903 1.00 8.91 67 PRO C CA 1
ATOM 5004 C C . PRO C 1 33 ? 33.085 11.501 -11.531 1.00 8.69 67 PRO C C 1
ATOM 5005 O O . PRO C 1 33 ? 33.793 12.493 -11.411 1.00 8.47 67 PRO C O 1
ATOM 5009 N N . VAL C 1 34 ? 32.648 10.745 -10.553 1.00 8.32 68 VAL C N 1
ATOM 5010 C CA . VAL C 1 34 ? 33.013 10.922 -9.150 1.00 8.57 68 VAL C CA 1
ATOM 5011 C C . VAL C 1 34 ? 33.373 9.557 -8.582 1.00 8.46 68 VAL C C 1
ATOM 5012 O O . VAL C 1 34 ? 32.614 8.601 -8.810 1.00 8.36 68 VAL C O 1
ATOM 5016 N N . ILE C 1 35 ? 34.536 9.469 -7.904 1.00 8.27 69 ILE C N 1
ATOM 5017 C CA . ILE C 1 35 ? 34.957 8.194 -7.358 1.00 8.37 69 ILE C CA 1
ATOM 5018 C C . ILE C 1 35 ? 35.086 8.388 -5.830 1.00 8.22 69 ILE C C 1
ATOM 5019 O O . ILE C 1 35 ? 35.772 9.320 -5.360 1.00 8.11 69 ILE C O 1
ATOM 5024 N N . LEU C 1 36 ? 34.339 7.556 -5.101 1.00 8.20 70 LEU C N 1
ATOM 5025 C CA . LEU C 1 36 ? 34.168 7.701 -3.663 1.00 8.15 70 LEU C CA 1
ATOM 5026 C C . LEU C 1 36 ? 34.902 6.548 -2.970 1.00 7.86 70 LEU C C 1
ATOM 5027 O O . LEU C 1 36 ? 34.556 5.383 -3.199 1.00 7.54 70 LEU C O 1
ATOM 5032 N N . LEU C 1 37 ? 35.872 6.868 -2.080 1.00 7.52 71 LEU C N 1
ATOM 5033 C CA . LEU C 1 37 ? 36.805 5.880 -1.553 1.00 7.49 71 LEU C CA 1
ATOM 5034 C C . LEU C 1 37 ? 36.642 5.746 -0.038 1.00 7.48 71 LEU C C 1
ATOM 5035 O O . LEU C 1 37 ? 36.745 6.740 0.723 1.00 7.55 71 LEU C O 1
ATOM 5040 N N . HIS C 1 38 ? 36.336 4.541 0.400 1.00 7.15 72 HIS C N 1
ATOM 5041 C CA . HIS C 1 38 ? 36.121 4.242 1.822 1.00 7.29 72 HIS C CA 1
ATOM 5042 C C . HIS C 1 38 ? 37.426 4.135 2.578 1.00 7.51 72 HIS C C 1
ATOM 5043 O O . HIS C 1 38 ? 38.517 4.072 1.989 1.00 6.80 72 HIS C O 1
ATOM 5050 N N . GLY C 1 39 ? 37.280 3.977 3.894 1.00 7.36 73 GLY C N 1
ATOM 5051 C CA . GLY C 1 39 ? 38.386 3.850 4.810 1.00 7.95 73 GLY C CA 1
ATOM 5052 C C . GLY C 1 39 ? 38.389 2.491 5.558 1.00 7.76 73 GLY C C 1
ATOM 5053 O O . GLY C 1 39 ? 37.620 1.598 5.220 1.00 7.98 73 GLY C O 1
ATOM 5054 N N . TRP C 1 40 ? 39.231 2.421 6.582 1.00 7.29 74 TRP C N 1
ATOM 5055 C CA . TRP C 1 40 ? 39.436 1.210 7.415 1.00 7.67 74 TRP C CA 1
ATOM 5056 C C . TRP C 1 40 ? 38.842 1.405 8.801 1.00 7.67 74 TRP C C 1
ATOM 5057 O O . TRP C 1 40 ? 39.099 2.473 9.397 1.00 7.24 74 TRP C O 1
ATOM 5068 N N . PRO C 1 41 ? 38.070 0.459 9.308 1.00 7.81 75 PRO C N 1
ATOM 5069 C CA . PRO C 1 41 ? 37.581 -0.784 8.723 1.00 7.95 75 PRO C CA 1
ATOM 5070 C C . PRO C 1 41 ? 36.133 -0.568 8.301 1.00 8.14 75 PRO C C 1
ATOM 5071 O O . PRO C 1 41 ? 35.176 -1.024 8.975 1.00 8.48 75 PRO C O 1
ATOM 5075 N N . TYR C 1 42 ? 35.949 0.166 7.181 1.00 7.91 76 TYR C N 1
ATOM 5076 C CA . TYR C 1 42 ? 34.660 0.490 6.630 1.00 8.32 76 TYR C CA 1
ATOM 5077 C C . TYR C 1 42 ? 34.568 -0.082 5.218 1.00 8.45 76 TYR C C 1
ATOM 5078 O O . TYR C 1 42 ? 35.460 -0.858 4.772 1.00 8.81 76 TYR C O 1
ATOM 5087 N N . ASP C 1 43 ? 33.465 0.182 4.509 1.00 8.99 77 ASP C N 1
ATOM 5088 C CA . ASP C 1 43 ? 33.380 -0.268 3.106 1.00 9.48 77 ASP C CA 1
ATOM 5089 C C . ASP C 1 43 ? 32.493 0.646 2.280 1.00 9.41 77 ASP C C 1
ATOM 5090 O O . ASP C 1 43 ? 32.222 1.766 2.703 1.00 8.76 77 ASP C O 1
ATOM 5095 N N . ILE C 1 44 ? 32.035 0.192 1.116 1.00 9.76 78 ILE C N 1
ATOM 5096 C CA . ILE C 1 44 ? 31.286 1.000 0.241 1.00 10.16 78 ILE C CA 1
ATOM 5097 C C . ILE C 1 44 ? 29.944 1.475 0.855 1.00 10.50 78 ILE C C 1
ATOM 5098 O O . ILE C 1 44 ? 29.362 2.448 0.343 1.00 10.61 78 ILE C O 1
ATOM 5103 N N . GLN C 1 45 ? 29.453 0.788 1.901 1.00 10.42 79 GLN C N 1
ATOM 5104 C CA . GLN C 1 45 ? 28.229 1.253 2.546 1.00 11.33 79 GLN C CA 1
ATOM 5105 C C . GLN C 1 45 ? 28.379 2.662 3.116 1.00 11.35 79 GLN C C 1
ATOM 5106 O O . GLN C 1 45 ? 27.368 3.351 3.375 1.00 11.91 79 GLN C O 1
ATOM 5112 N N . SER C 1 46 ? 29.620 3.138 3.328 1.00 10.82 80 SER C N 1
ATOM 5113 C CA . SER C 1 46 ? 29.853 4.478 3.707 1.00 10.96 80 SER C CA 1
ATOM 5114 C C . SER C 1 46 ? 29.218 5.489 2.750 1.00 10.74 80 SER C C 1
ATOM 5115 O O . SER C 1 46 ? 28.918 6.618 3.145 1.00 10.54 80 SER C O 1
ATOM 5118 N N . TYR C 1 47 ? 28.981 5.062 1.516 1.00 10.21 81 TYR C N 1
ATOM 5119 C CA . TYR C 1 47 ? 28.464 5.956 0.475 1.00 9.89 81 TYR C CA 1
ATOM 5120 C C . TYR C 1 47 ? 27.114 5.475 -0.031 1.00 10.70 81 TYR C C 1
ATOM 5121 O O . TYR C 1 47 ? 26.651 5.947 -1.071 1.00 10.86 81 TYR C O 1
ATOM 5130 N N . ALA C 1 48 ? 26.443 4.601 0.721 1.00 11.49 82 ALA C N 1
ATOM 5131 C CA . ALA C 1 48 ? 25.146 4.125 0.287 1.00 12.41 82 ALA C CA 1
ATOM 5132 C C . ALA C 1 48 ? 24.073 5.200 0.189 1.00 13.39 82 ALA C C 1
ATOM 5133 O O . ALA C 1 48 ? 23.100 4.987 -0.587 1.00 14.05 82 ALA C O 1
ATOM 5135 N N . GLN C 1 49 ? 24.212 6.307 0.915 1.00 13.84 83 GLN C N 1
ATOM 5136 C CA . GLN C 1 49 ? 23.351 7.431 0.757 1.00 15.47 83 GLN C CA 1
ATOM 5137 C C . GLN C 1 49 ? 23.960 8.506 -0.111 1.00 14.48 83 GLN C C 1
ATOM 5138 O O . GLN C 1 49 ? 23.263 9.089 -0.961 1.00 16.57 83 GLN C O 1
ATOM 5144 N N . VAL C 1 50 ? 25.256 8.737 0.043 1.00 12.81 84 VAL C N 1
ATOM 5145 C CA . VAL C 1 50 ? 25.917 9.764 -0.750 1.00 12.19 84 VAL C CA 1
ATOM 5146 C C . VAL C 1 50 ? 25.783 9.483 -2.246 1.00 12.20 84 VAL C C 1
ATOM 5147 O O . VAL C 1 50 ? 25.496 10.384 -3.068 1.00 11.97 84 VAL C O 1
ATOM 5151 N N . ALA C 1 51 ? 26.088 8.245 -2.649 1.00 11.99 85 ALA C N 1
ATOM 5152 C CA . ALA C 1 51 ? 26.235 7.940 -4.069 1.00 12.23 85 ALA C CA 1
ATOM 5153 C C . ALA C 1 51 ? 24.881 8.128 -4.828 1.00 12.76 85 ALA C C 1
ATOM 5154 O O . ALA C 1 51 ? 24.831 8.771 -5.873 1.00 12.67 85 ALA C O 1
ATOM 5156 N N . PRO C 1 52 ? 23.806 7.536 -4.343 1.00 13.22 86 PRO C N 1
ATOM 5157 C CA . PRO C 1 52 ? 22.577 7.786 -5.087 1.00 13.34 86 PRO C CA 1
ATOM 5158 C C . PRO C 1 52 ? 22.064 9.210 -5.076 1.00 13.54 86 PRO C C 1
ATOM 5159 O O . PRO C 1 52 ? 21.464 9.641 -6.097 1.00 13.32 86 PRO C O 1
ATOM 5163 N N . ALA C 1 53 ? 22.388 9.972 -4.049 1.00 13.03 87 ALA C N 1
ATOM 5164 C CA . ALA C 1 53 ? 22.101 11.371 -4.056 1.00 13.53 87 ALA C CA 1
ATOM 5165 C C . ALA C 1 53 ? 22.859 12.103 -5.161 1.00 12.72 87 ALA C C 1
ATOM 5166 O O . ALA C 1 53 ? 22.296 12.953 -5.880 1.00 13.39 87 ALA C O 1
ATOM 5168 N N . LEU C 1 54 ? 24.159 11.809 -5.302 1.00 11.66 88 LEU C N 1
ATOM 5169 C CA . LEU C 1 54 ? 24.922 12.396 -6.410 1.00 11.75 88 LEU C CA 1
ATOM 5170 C C . LEU C 1 54 ? 24.414 11.919 -7.786 1.00 12.29 88 LEU C C 1
ATOM 5171 O O . LEU C 1 54 ? 24.367 12.722 -8.763 1.00 11.83 88 LEU C O 1
ATOM 5176 N N . ALA C 1 55 ? 24.062 10.640 -7.872 1.00 12.70 89 ALA C N 1
ATOM 5177 C CA . ALA C 1 55 ? 23.531 10.102 -9.147 1.00 14.21 89 ALA C CA 1
ATOM 5178 C C . ALA C 1 55 ? 22.265 10.837 -9.612 1.00 15.01 89 ALA C C 1
ATOM 5179 O O . ALA C 1 55 ? 22.106 11.162 -10.806 1.00 15.27 89 ALA C O 1
ATOM 5181 N N . GLN C 1 56 ? 21.428 11.141 -8.650 1.00 16.49 90 GLN C N 1
ATOM 5182 C CA . GLN C 1 56 ? 20.194 11.926 -8.904 1.00 19.36 90 GLN C CA 1
ATOM 5183 C C . GLN C 1 56 ? 20.459 13.310 -9.421 1.00 18.57 90 GLN C C 1
ATOM 5184 O O . GLN C 1 56 ? 19.637 13.849 -10.190 1.00 19.73 90 GLN C O 1
ATOM 5190 N N . LYS C 1 57 ? 21.569 13.888 -9.019 1.00 17.03 91 LYS C N 1
ATOM 5191 C CA . LYS C 1 57 ? 21.988 15.206 -9.465 1.00 17.23 91 LYS C CA 1
ATOM 5192 C C . LYS C 1 57 ? 22.729 15.159 -10.829 1.00 16.13 91 LYS C C 1
ATOM 5193 O O . LYS C 1 57 ? 23.154 16.187 -11.289 1.00 17.44 91 LYS C O 1
ATOM 5199 N N . GLY C 1 58 ? 22.904 13.982 -11.410 1.00 14.86 92 GLY C N 1
ATOM 5200 C CA . GLY C 1 58 ? 23.520 13.807 -12.706 1.00 13.94 92 GLY C CA 1
ATOM 5201 C C . GLY C 1 58 ? 24.984 13.403 -12.731 1.00 13.14 92 GLY C C 1
ATOM 5202 O O . GLY C 1 58 ? 25.569 13.291 -13.824 1.00 12.48 92 GLY C O 1
ATOM 5203 N N . TYR C 1 59 ? 25.579 13.114 -11.545 1.00 12.27 93 TYR C N 1
ATOM 5204 C CA . TYR C 1 59 ? 26.940 12.617 -11.523 1.00 12.14 93 TYR C CA 1
ATOM 5205 C C . TYR C 1 59 ? 26.971 11.113 -11.840 1.00 12.01 93 TYR C C 1
ATOM 5206 O O . TYR C 1 59 ? 25.987 10.382 -11.573 1.00 13.13 93 TYR C O 1
ATOM 5215 N N . ARG C 1 60 ? 28.071 10.668 -12.456 1.00 11.39 94 ARG C N 1
ATOM 5216 C CA . ARG C 1 60 ? 28.324 9.263 -12.673 1.00 11.90 94 ARG C CA 1
ATOM 5217 C C . ARG C 1 60 ? 29.195 8.850 -11.488 1.00 11.15 94 ARG C C 1
ATOM 5218 O O . ARG C 1 60 ? 30.298 9.366 -11.353 1.00 11.28 94 ARG C O 1
ATOM 5226 N N . VAL C 1 61 ? 28.738 7.911 -10.652 1.00 10.54 95 VAL C N 1
ATOM 5227 C CA . VAL C 1 61 ? 29.365 7.656 -9.386 1.00 10.25 95 VAL C CA 1
ATOM 5228 C C . VAL C 1 61 ? 29.919 6.245 -9.324 1.00 9.71 95 VAL C C 1
ATOM 5229 O O . VAL C 1 61 ? 29.182 5.261 -9.530 1.00 10.32 95 VAL C O 1
ATOM 5233 N N . ILE C 1 62 ? 31.221 6.137 -9.033 1.00 9.12 96 ILE C N 1
ATOM 5234 C CA . ILE C 1 62 ? 31.938 4.871 -8.884 1.00 9.14 96 ILE C CA 1
ATOM 5235 C C . ILE C 1 62 ? 32.321 4.695 -7.426 1.00 8.54 96 ILE C C 1
ATOM 5236 O O . ILE C 1 62 ? 32.923 5.604 -6.842 1.00 7.80 96 ILE C O 1
ATOM 5241 N N . VAL C 1 63 ? 31.953 3.530 -6.825 1.00 8.66 97 VAL C N 1
ATOM 5242 C CA . VAL C 1 63 ? 32.240 3.319 -5.399 1.00 8.56 97 VAL C CA 1
ATOM 5243 C C . VAL C 1 63 ? 32.871 1.920 -5.315 1.00 8.57 97 VAL C C 1
ATOM 5244 O O . VAL C 1 63 ? 32.159 0.904 -5.278 1.00 8.78 97 VAL C O 1
ATOM 5248 N N . PRO C 1 64 ? 34.227 1.849 -5.324 1.00 8.30 98 PRO C N 1
ATOM 5249 C CA . PRO C 1 64 ? 34.910 0.581 -5.287 1.00 8.55 98 PRO C CA 1
ATOM 5250 C C . PRO C 1 64 ? 35.248 0.059 -3.927 1.00 8.62 98 PRO C C 1
ATOM 5251 O O . PRO C 1 64 ? 35.540 0.857 -3.008 1.00 8.34 98 PRO C O 1
ATOM 5255 N N . TYR C 1 65 ? 35.212 -1.266 -3.768 1.00 8.55 99 TYR C N 1
ATOM 5256 C CA . TYR C 1 65 ? 35.880 -1.850 -2.605 1.00 8.57 99 TYR C CA 1
ATOM 5257 C C . TYR C 1 65 ? 37.397 -1.736 -2.818 1.00 8.53 99 TYR C C 1
ATOM 5258 O O . TYR C 1 65 ? 37.937 -2.107 -3.843 1.00 8.83 99 TYR C O 1
ATOM 5267 N N . LEU C 1 66 ? 38.119 -1.265 -1.791 1.00 8.29 100 LEU C N 1
ATOM 5268 C CA . LEU C 1 66 ? 39.570 -1.292 -1.845 1.00 8.61 100 LEU C CA 1
ATOM 5269 C C . LEU C 1 66 ? 40.103 -2.718 -1.798 1.00 8.50 100 LEU C C 1
ATOM 5270 O O . LEU C 1 66 ? 39.382 -3.627 -1.375 1.00 8.82 100 LEU C O 1
ATOM 5275 N N . ARG C 1 67 ? 41.345 -2.910 -2.178 1.00 8.57 101 ARG C N 1
ATOM 5276 C CA . ARG C 1 67 ? 42.007 -4.212 -1.972 1.00 8.44 101 ARG C CA 1
ATOM 5277 C C . ARG C 1 67 ? 41.854 -4.610 -0.494 1.00 8.77 101 ARG C C 1
ATOM 5278 O O . ARG C 1 67 ? 41.940 -3.759 0.387 1.00 8.53 101 ARG C O 1
ATOM 5286 N N . GLY C 1 68 ? 41.481 -5.878 -0.268 1.00 9.42 102 GLY C N 1
ATOM 5287 C CA . GLY C 1 68 ? 41.172 -6.333 1.076 1.00 9.71 102 GLY C CA 1
ATOM 5288 C C . GLY C 1 68 ? 39.724 -6.217 1.562 1.00 9.56 102 GLY C C 1
ATOM 5289 O O . GLY C 1 68 ? 39.451 -6.501 2.707 1.00 9.87 102 GLY C O 1
ATOM 5290 N N . TYR C 1 69 ? 38.819 -5.846 0.717 1.00 9.58 103 TYR C N 1
ATOM 5291 C CA . TYR C 1 69 ? 37.435 -5.650 1.115 1.00 9.37 103 TYR C CA 1
ATOM 5292 C C . TYR C 1 69 ? 36.459 -6.183 0.057 1.00 9.54 103 TYR C C 1
ATOM 5293 O O . TYR C 1 69 ? 36.660 -6.090 -1.169 1.00 9.50 103 TYR C O 1
ATOM 5302 N N . GLY C 1 70 ? 35.353 -6.750 0.544 1.00 10.34 104 GLY C N 1
ATOM 5303 C CA . GLY C 1 70 ? 34.179 -7.056 -0.324 1.00 10.88 104 GLY C CA 1
ATOM 5304 C C . GLY C 1 70 ? 34.555 -7.980 -1.442 1.00 11.28 104 GLY C C 1
ATOM 5305 O O . GLY C 1 70 ? 35.243 -8.968 -1.241 1.00 11.94 104 GLY C O 1
ATOM 5306 N N . THR C 1 71 ? 34.079 -7.693 -2.633 1.00 11.79 105 THR C N 1
ATOM 5307 C CA . THR C 1 71 ? 34.316 -8.520 -3.793 1.00 12.38 105 THR C CA 1
ATOM 5308 C C . THR C 1 71 ? 35.523 -8.091 -4.641 1.00 12.27 105 THR C C 1
ATOM 5309 O O . THR C 1 71 ? 35.702 -8.601 -5.746 1.00 12.12 105 THR C O 1
ATOM 5313 N N . THR C 1 72 ? 36.365 -7.177 -4.127 1.00 11.23 106 THR C N 1
ATOM 5314 C CA . THR C 1 72 ? 37.667 -6.953 -4.739 1.00 10.96 106 THR C CA 1
ATOM 5315 C C . THR C 1 72 ? 38.543 -8.107 -4.429 1.00 11.01 106 THR C C 1
ATOM 5316 O O . THR C 1 72 ? 38.716 -8.438 -3.229 1.00 10.89 106 THR C O 1
ATOM 5320 N N . ARG C 1 73 ? 39.178 -8.693 -5.415 1.00 11.56 107 ARG C N 1
ATOM 5321 C CA . ARG C 1 73 ? 40.079 -9.829 -5.183 1.00 12.56 107 ARG C CA 1
ATOM 5322 C C . ARG C 1 73 ? 41.355 -9.648 -5.972 1.00 12.79 107 ARG C C 1
ATOM 5323 O O . ARG C 1 73 ? 41.386 -8.948 -7.000 1.00 12.14 107 ARG C O 1
ATOM 5331 N N . PHE C 1 74 ? 42.397 -10.374 -5.601 1.00 13.37 108 PHE C N 1
ATOM 5332 C CA . PHE C 1 74 ? 43.612 -10.411 -6.431 1.00 14.05 108 PHE C CA 1
ATOM 5333 C C . PHE C 1 74 ? 43.438 -11.484 -7.507 1.00 15.66 108 PHE C C 1
ATOM 5334 O O . PHE C 1 74 ? 42.923 -12.564 -7.202 1.00 16.07 108 PHE C O 1
ATOM 5342 N N . LEU C 1 75 ? 43.936 -11.211 -8.686 1.00 17.63 109 LEU C N 1
ATOM 5343 C CA . LEU C 1 75 ? 43.844 -12.137 -9.819 1.00 20.50 109 LEU C CA 1
ATOM 5344 C C . LEU C 1 75 ? 44.725 -13.384 -9.540 1.00 22.58 109 LEU C C 1
ATOM 5345 O O . LEU C 1 75 ? 44.386 -14.456 -10.008 1.00 22.74 109 LEU C O 1
ATOM 5350 N N . SER C 1 76 ? 45.856 -13.219 -8.860 1.00 23.42 110 SER C N 1
ATOM 5351 C CA . SER C 1 76 ? 46.857 -14.262 -8.689 1.00 25.75 110 SER C CA 1
ATOM 5352 C C . SER C 1 76 ? 47.200 -14.402 -7.189 1.00 25.87 110 SER C C 1
ATOM 5353 O O . SER C 1 76 ? 47.504 -13.418 -6.524 1.00 24.08 110 SER C O 1
ATOM 5356 N N . ALA C 1 77 ? 47.193 -15.645 -6.720 1.00 25.94 111 ALA C N 1
ATOM 5357 C CA . ALA C 1 77 ? 47.656 -16.012 -5.385 1.00 27.51 111 ALA C CA 1
ATOM 5358 C C . ALA C 1 77 ? 49.054 -15.551 -5.055 1.00 27.87 111 ALA C C 1
ATOM 5359 O O . ALA C 1 77 ? 49.322 -15.349 -3.872 1.00 29.07 111 ALA C O 1
ATOM 5361 N N . SER C 1 78 ? 49.941 -15.409 -6.031 1.00 28.36 112 SER C N 1
ATOM 5362 C CA . SER C 1 78 ? 51.315 -14.994 -5.783 1.00 30.48 112 SER C CA 1
ATOM 5363 C C . SER C 1 78 ? 51.503 -13.483 -5.571 1.00 27.33 112 SER C C 1
ATOM 5364 O O . SER C 1 78 ? 52.585 -13.063 -5.179 1.00 27.62 112 SER C O 1
ATOM 5367 N N . THR C 1 79 ? 50.495 -12.659 -5.906 1.00 23.10 113 THR C N 1
ATOM 5368 C CA . THR C 1 79 ? 50.641 -11.241 -5.749 1.00 20.02 113 THR C CA 1
ATOM 5369 C C . THR C 1 79 ? 50.700 -10.942 -4.251 1.00 18.12 113 THR C C 1
ATOM 5370 O O . THR C 1 79 ? 49.822 -11.384 -3.523 1.00 17.13 113 THR C O 1
ATOM 5374 N N . PRO C 1 80 ? 51.735 -10.207 -3.807 1.00 17.19 114 PRO C N 1
ATOM 5375 C CA . PRO C 1 80 ? 51.719 -9.781 -2.409 1.00 15.62 114 PRO C CA 1
ATOM 5376 C C . PRO C 1 80 ? 50.417 -9.037 -2.005 1.00 14.26 114 PRO C C 1
ATOM 5377 O O . PRO C 1 80 ? 49.949 -8.164 -2.743 1.00 13.69 114 PRO C O 1
ATOM 5381 N N . ARG C 1 81 ? 49.896 -9.379 -0.839 1.00 13.01 115 ARG C N 1
ATOM 5382 C CA . ARG C 1 81 ? 48.731 -8.665 -0.273 1.00 12.56 115 ARG C CA 1
ATOM 5383 C C . ARG C 1 81 ? 49.279 -7.425 0.414 1.00 11.78 115 ARG C C 1
ATOM 5384 O O . ARG C 1 81 ? 49.483 -7.380 1.660 1.00 11.91 115 ARG C O 1
ATOM 5392 N N . ASN C 1 82 ? 49.604 -6.452 -0.382 1.00 11.39 116 ASN C N 1
ATOM 5393 C CA . ASN C 1 82 ? 50.386 -5.272 -0.008 1.00 10.67 116 ASN C CA 1
ATOM 5394 C C . ASN C 1 82 ? 49.461 -4.086 0.227 1.00 10.16 116 ASN C C 1
ATOM 5395 O O . ASN C 1 82 ? 48.695 -3.696 -0.678 1.00 9.61 116 ASN C O 1
ATOM 5400 N N . GLY C 1 83 ? 49.560 -3.540 1.438 1.00 9.50 117 GLY C N 1
ATOM 5401 C CA . GLY C 1 83 ? 48.792 -2.355 1.835 1.00 9.25 117 GLY C CA 1
ATOM 5402 C C . GLY C 1 83 ? 49.502 -1.000 1.778 1.00 9.19 117 GLY C C 1
ATOM 5403 O O . GLY C 1 83 ? 49.030 -0.038 2.380 1.00 9.23 117 GLY C O 1
ATOM 5404 N N . GLN C 1 84 ? 50.653 -0.911 1.097 1.00 9.04 118 GLN C N 1
ATOM 5405 C CA . GLN C 1 84 ? 51.341 0.338 1.026 1.00 8.97 118 GLN C CA 1
ATOM 5406 C C . GLN C 1 84 ? 50.487 1.387 0.316 1.00 8.54 118 GLN C C 1
ATOM 5407 O O . GLN C 1 84 ? 49.686 1.047 -0.554 1.00 8.91 118 GLN C O 1
ATOM 5413 N N . PRO C 1 85 ? 50.697 2.679 0.627 1.00 8.37 119 PRO C N 1
ATOM 5414 C CA . PRO C 1 85 ? 49.744 3.673 0.205 1.00 8.24 119 PRO C CA 1
ATOM 5415 C C . PRO C 1 85 ? 49.634 3.737 -1.298 1.00 8.28 119 PRO C C 1
ATOM 5416 O O . PRO C 1 85 ? 48.517 3.881 -1.877 1.00 7.55 119 PRO C O 1
ATOM 5420 N N . SER C 1 86 ? 50.785 3.790 -1.980 1.00 8.37 120 SER C N 1
ATOM 5421 C CA . SER C 1 86 ? 50.718 3.998 -3.436 1.00 8.95 120 SER C CA 1
ATOM 5422 C C . SER C 1 86 ? 50.126 2.812 -4.195 1.00 8.84 120 SER C C 1
ATOM 5423 O O . SER C 1 86 ? 49.681 2.988 -5.349 1.00 8.89 120 SER C O 1
ATOM 5426 N N . ALA C 1 87 ? 50.099 1.621 -3.590 1.00 8.91 121 ALA C N 1
ATOM 5427 C CA . ALA C 1 87 ? 49.462 0.485 -4.248 1.00 8.87 121 ALA C CA 1
ATOM 5428 C C . ALA C 1 87 ? 47.958 0.722 -4.423 1.00 8.62 121 ALA C C 1
ATOM 5429 O O . ALA C 1 87 ? 47.410 0.436 -5.521 1.00 8.38 121 ALA C O 1
ATOM 5439 N N . ALA C 1 89 ? 46.543 3.684 -4.527 1.00 8.63 123 ALA C N 1
ATOM 5440 C CA . ALA C 1 89 ? 46.415 4.744 -5.548 1.00 8.74 123 ALA C CA 1
ATOM 5441 C C . ALA C 1 89 ? 46.541 4.199 -6.972 1.00 8.82 123 ALA C C 1
ATOM 5442 O O . ALA C 1 89 ? 45.739 4.541 -7.856 1.00 9.39 123 ALA C O 1
ATOM 5444 N N . ALA C 1 90 ? 47.528 3.324 -7.180 1.00 8.80 124 ALA C N 1
ATOM 5445 C CA . ALA C 1 90 ? 47.680 2.695 -8.477 1.00 9.28 124 ALA C CA 1
ATOM 5446 C C . ALA C 1 90 ? 46.413 1.916 -8.830 1.00 9.09 124 ALA C C 1
ATOM 5447 O O . ALA C 1 90 ? 46.019 1.920 -10.007 1.00 9.44 124 ALA C O 1
ATOM 5449 N N . ASP C 1 91 ? 45.784 1.227 -7.852 1.00 8.78 125 ASP C N 1
ATOM 5450 C CA . ASP C 1 91 ? 44.569 0.473 -8.107 1.00 9.25 125 ASP C CA 1
ATOM 5451 C C . ASP C 1 91 ? 43.509 1.400 -8.711 1.00 9.64 125 ASP C C 1
ATOM 5452 O O . ASP C 1 91 ? 42.758 1.013 -9.599 1.00 9.71 125 ASP C O 1
ATOM 5457 N N . ILE C 1 92 ? 43.408 2.615 -8.166 1.00 9.35 126 ILE C N 1
ATOM 5458 C CA . ILE C 1 92 ? 42.362 3.515 -8.573 1.00 10.53 126 ILE C CA 1
ATOM 5459 C C . ILE C 1 92 ? 42.659 4.041 -9.979 1.00 10.35 126 ILE C C 1
ATOM 5460 O O . ILE C 1 92 ? 41.742 4.145 -10.793 1.00 9.92 126 ILE C O 1
ATOM 5465 N N . VAL C 1 93 ? 43.923 4.276 -10.310 1.00 10.25 127 VAL C N 1
ATOM 5466 C CA . VAL C 1 93 ? 44.295 4.686 -11.691 1.00 11.35 127 VAL C CA 1
ATOM 5467 C C . VAL C 1 93 ? 43.972 3.527 -12.635 1.00 10.67 127 VAL C C 1
ATOM 5468 O O . VAL C 1 93 ? 43.455 3.756 -13.755 1.00 10.36 127 VAL C O 1
ATOM 5472 N N . HIS C 1 94 ? 44.292 2.291 -12.238 1.00 10.48 128 HIS C N 1
ATOM 5473 C CA . HIS C 1 94 ? 43.948 1.128 -13.109 1.00 10.94 128 HIS C CA 1
ATOM 5474 C C . HIS C 1 94 ? 42.448 0.984 -13.315 1.00 10.40 128 HIS C C 1
ATOM 5475 O O . HIS C 1 94 ? 42.017 0.657 -14.411 1.00 10.20 128 HIS C O 1
ATOM 5482 N N . LEU C 1 95 ? 41.658 1.219 -12.246 1.00 9.75 129 LEU C N 1
ATOM 5483 C CA . LEU C 1 95 ? 40.198 1.187 -12.332 1.00 9.81 129 LEU C CA 1
ATOM 5484 C C . LEU C 1 95 ? 39.709 2.298 -13.303 1.00 9.61 129 LEU C C 1
ATOM 5485 O O . LEU C 1 95 ? 38.871 2.018 -14.177 1.00 9.82 129 LEU C O 1
ATOM 5498 N N . ASP C 1 97 ? 41.357 3.629 -15.728 1.00 10.48 131 ASP C N 1
ATOM 5499 C CA . ASP C 1 97 ? 41.707 3.255 -17.107 1.00 11.53 131 ASP C CA 1
ATOM 5500 C C . ASP C 1 97 ? 40.781 2.163 -17.623 1.00 11.35 131 ASP C C 1
ATOM 5501 O O . ASP C 1 97 ? 40.303 2.243 -18.791 1.00 11.11 131 ASP C O 1
ATOM 5506 N N . ALA C 1 98 ? 40.468 1.187 -16.768 1.00 10.72 132 ALA C N 1
ATOM 5507 C CA . ALA C 1 98 ? 39.593 0.115 -17.203 1.00 11.47 132 ALA C CA 1
ATOM 5508 C C . ALA C 1 98 ? 38.154 0.598 -17.519 1.00 11.44 132 ALA C C 1
ATOM 5509 O O . ALA C 1 98 ? 37.475 0.013 -18.409 1.00 12.60 132 ALA C O 1
ATOM 5511 N N . LEU C 1 99 ? 37.718 1.642 -16.868 1.00 11.38 133 LEU C N 1
ATOM 5512 C CA . LEU C 1 99 ? 36.382 2.230 -17.054 1.00 11.27 133 LEU C CA 1
ATOM 5513 C C . LEU C 1 99 ? 36.418 3.373 -18.089 1.00 11.51 133 LEU C C 1
ATOM 5514 O O . LEU C 1 99 ? 35.418 3.989 -18.373 1.00 11.80 133 LEU C O 1
ATOM 5519 N N . ASN C 1 100 ? 37.577 3.633 -18.665 1.00 11.23 134 ASN C N 1
ATOM 5520 C CA . ASN C 1 100 ? 37.727 4.753 -19.632 1.00 11.58 134 ASN C CA 1
ATOM 5521 C C . ASN C 1 100 ? 37.392 6.117 -19.061 1.00 11.24 134 ASN C C 1
ATOM 5522 O O . ASN C 1 100 ? 36.953 7.006 -19.778 1.00 11.29 134 ASN C O 1
ATOM 5527 N N . ILE C 1 101 ? 37.751 6.276 -17.778 1.00 10.82 135 ILE C N 1
ATOM 5528 C CA . ILE C 1 101 ? 37.549 7.562 -17.103 1.00 11.01 135 ILE C CA 1
ATOM 5529 C C . ILE C 1 101 ? 38.889 8.303 -17.091 1.00 11.35 135 ILE C C 1
ATOM 5530 O O . ILE C 1 101 ? 39.841 7.874 -16.440 1.00 10.67 135 ILE C O 1
ATOM 5535 N N . ARG C 1 102 ? 39.027 9.374 -17.856 1.00 10.55 136 ARG C N 1
ATOM 5536 C CA . ARG C 1 102 ? 40.297 10.094 -17.923 1.00 11.53 136 ARG C CA 1
ATOM 5537 C C . ARG C 1 102 ? 40.516 10.995 -16.702 1.00 10.47 136 ARG C C 1
ATOM 5538 O O . ARG C 1 102 ? 41.627 11.294 -16.329 1.00 10.45 136 ARG C O 1
ATOM 5546 N N . GLN C 1 103 ? 39.418 11.436 -16.107 1.00 9.38 137 GLN C N 1
ATOM 5547 C CA . GLN C 1 103 ? 39.432 12.407 -15.026 1.00 9.17 137 GLN C CA 1
ATOM 5548 C C . GLN C 1 103 ? 38.183 12.265 -14.217 1.00 8.54 137 GLN C C 1
ATOM 5549 O O . GLN C 1 103 ? 37.118 12.095 -14.743 1.00 9.34 137 GLN C O 1
ATOM 5555 N N . ALA C 1 104 ? 38.330 12.412 -12.897 1.00 8.43 138 ALA C N 1
ATOM 5556 C CA . ALA C 1 104 ? 37.129 12.363 -12.008 1.00 8.59 138 ALA C CA 1
ATOM 5557 C C . ALA C 1 104 ? 37.263 13.278 -10.832 1.00 8.32 138 ALA C C 1
ATOM 5558 O O . ALA C 1 104 ? 38.391 13.644 -10.433 1.00 8.94 138 ALA C O 1
ATOM 5560 N N . ASP C 1 105 ? 36.132 13.627 -10.217 1.00 8.56 139 ASP C N 1
ATOM 5561 C CA . ASP C 1 105 ? 36.171 14.149 -8.817 1.00 8.22 139 ASP C CA 1
ATOM 5562 C C . ASP C 1 105 ? 36.503 12.979 -7.890 1.00 8.02 139 ASP C C 1
ATOM 5563 O O . ASP C 1 105 ? 35.952 11.904 -8.120 1.00 7.80 139 ASP C O 1
ATOM 5568 N N . LEU C 1 106 ? 37.403 13.160 -6.921 1.00 7.61 140 LEU C N 1
ATOM 5569 C CA . LEU C 1 106 ? 37.650 12.134 -5.940 1.00 7.96 140 LEU C CA 1
ATOM 5570 C C . LEU C 1 106 ? 37.280 12.597 -4.541 1.00 7.63 140 LEU C C 1
ATOM 5571 O O . LEU C 1 106 ? 37.464 13.762 -4.210 1.00 7.52 140 LEU C O 1
ATOM 5576 N N . ALA C 1 107 ? 36.802 11.669 -3.730 1.00 7.74 141 ALA C N 1
ATOM 5577 C CA . ALA C 1 107 ? 36.462 11.957 -2.348 1.00 7.85 141 ALA C CA 1
ATOM 5578 C C . ALA C 1 107 ? 36.783 10.766 -1.488 1.00 7.60 141 ALA C C 1
ATOM 5579 O O . ALA C 1 107 ? 36.594 9.600 -1.939 1.00 7.70 141 ALA C O 1
ATOM 5581 N N . GLY C 1 108 ? 37.269 11.011 -0.278 1.00 7.46 142 GLY C N 1
ATOM 5582 C CA . GLY C 1 108 ? 37.559 9.896 0.595 1.00 7.42 142 GLY C CA 1
ATOM 5583 C C . GLY C 1 108 ? 37.755 10.290 2.043 1.00 7.61 142 GLY C C 1
ATOM 5584 O O . GLY C 1 108 ? 37.815 11.461 2.405 1.00 7.64 142 GLY C O 1
ATOM 5585 N N . PHE C 1 109 ? 37.674 9.286 2.867 1.00 7.39 143 PHE C N 1
ATOM 5586 C CA . PHE C 1 109 ? 38.078 9.409 4.289 1.00 7.76 143 PHE C CA 1
ATOM 5587 C C . PHE C 1 109 ? 39.063 8.238 4.636 1.00 8.23 143 PHE C C 1
ATOM 5588 O O . PHE C 1 109 ? 39.012 7.176 4.089 1.00 7.82 143 PHE C O 1
ATOM 5596 N N . ASP C 1 110 ? 39.922 8.505 5.612 1.00 9.47 144 ASP C N 1
ATOM 5597 C CA . ASP C 1 110 ? 40.861 7.495 6.207 1.00 9.78 144 ASP C CA 1
ATOM 5598 C C . ASP C 1 110 ? 41.685 6.934 5.038 1.00 8.69 144 ASP C C 1
ATOM 5599 O O . ASP C 1 110 ? 42.211 7.732 4.241 1.00 7.82 144 ASP C O 1
ATOM 5604 N N . TRP C 1 111 ? 41.840 5.626 4.847 1.00 7.92 145 TRP C N 1
ATOM 5605 C CA . TRP C 1 111 ? 42.640 5.109 3.732 1.00 7.45 145 TRP C CA 1
ATOM 5606 C C . TRP C 1 111 ? 42.167 5.706 2.401 1.00 7.15 145 TRP C C 1
ATOM 5607 O O . TRP C 1 111 ? 42.953 5.891 1.486 1.00 7.14 145 TRP C O 1
ATOM 5618 N N . GLY C 1 112 ? 40.868 5.954 2.290 1.00 6.70 146 GLY C N 1
ATOM 5619 C CA . GLY C 1 112 ? 40.353 6.479 1.021 1.00 6.80 146 GLY C CA 1
ATOM 5620 C C . GLY C 1 112 ? 40.747 7.944 0.771 1.00 6.62 146 GLY C C 1
ATOM 5621 O O . GLY C 1 112 ? 40.970 8.324 -0.390 1.00 6.47 146 GLY C O 1
ATOM 5622 N N . ALA C 1 113 ? 40.859 8.749 1.847 1.00 6.86 147 ALA C N 1
ATOM 5623 C CA . ALA C 1 113 ? 41.370 10.093 1.724 1.00 6.82 147 ALA C CA 1
ATOM 5624 C C . ALA C 1 113 ? 42.886 10.040 1.333 1.00 6.90 147 ALA C C 1
ATOM 5625 O O . ALA C 1 113 ? 43.314 10.803 0.465 1.00 6.45 147 ALA C O 1
ATOM 5627 N N . ARG C 1 114 ? 43.642 9.174 2.013 1.00 6.42 148 ARG C N 1
ATOM 5628 C CA . ARG C 1 114 ? 45.080 9.014 1.678 1.00 6.83 148 ARG C CA 1
ATOM 5629 C C . ARG C 1 114 ? 45.236 8.624 0.209 1.00 6.71 148 ARG C C 1
ATOM 5630 O O . ARG C 1 114 ? 45.991 9.249 -0.534 1.00 6.33 148 ARG C O 1
ATOM 5638 N N . THR C 1 115 ? 44.387 7.706 -0.252 1.00 6.63 149 THR C N 1
ATOM 5639 C CA . THR C 1 115 ? 44.452 7.216 -1.633 1.00 6.98 149 THR C CA 1
ATOM 5640 C C . THR C 1 115 ? 44.128 8.349 -2.594 1.00 6.68 149 THR C C 1
ATOM 5641 O O . THR C 1 115 ? 44.810 8.567 -3.590 1.00 6.66 149 THR C O 1
ATOM 5645 N N . ALA C 1 116 ? 43.021 9.059 -2.326 1.00 6.73 150 ALA C N 1
ATOM 5646 C CA . ALA C 1 116 ? 42.626 10.183 -3.218 1.00 6.57 150 ALA C CA 1
ATOM 5647 C C . ALA C 1 116 ? 43.694 11.291 -3.213 1.00 6.92 150 ALA C C 1
ATOM 5648 O O . ALA C 1 116 ? 43.984 11.874 -4.271 1.00 7.01 150 ALA C O 1
ATOM 5650 N N . ASP C 1 117 ? 44.258 11.580 -2.050 1.00 6.91 151 ASP C N 1
ATOM 5651 C CA . ASP C 1 117 ? 45.328 12.568 -1.956 1.00 6.81 151 ASP C CA 1
ATOM 5652 C C . ASP C 1 117 ? 46.523 12.187 -2.835 1.00 6.77 151 ASP C C 1
ATOM 5653 O O . ASP C 1 117 ? 47.050 13.058 -3.528 1.00 6.86 151 ASP C O 1
ATOM 5658 N N . ILE C 1 118 ? 46.884 10.927 -2.809 1.00 6.72 152 ILE C N 1
ATOM 5659 C CA . ILE C 1 118 ? 48.006 10.397 -3.607 1.00 6.89 152 ILE C CA 1
ATOM 5660 C C . ILE C 1 118 ? 47.715 10.561 -5.111 1.00 7.21 152 ILE C C 1
ATOM 5661 O O . ILE C 1 118 ? 48.532 11.038 -5.872 1.00 7.72 152 ILE C O 1
ATOM 5666 N N . VAL C 1 119 ? 46.504 10.201 -5.559 1.00 7.36 153 VAL C N 1
ATOM 5667 C CA . VAL C 1 119 ? 46.165 10.360 -6.937 1.00 7.52 153 VAL C CA 1
ATOM 5668 C C . VAL C 1 119 ? 46.230 11.817 -7.342 1.00 7.95 153 VAL C C 1
ATOM 5669 O O . VAL C 1 119 ? 46.773 12.142 -8.401 1.00 8.22 153 VAL C O 1
ATOM 5673 N N . ALA C 1 120 ? 45.720 12.729 -6.460 1.00 7.66 154 ALA C N 1
ATOM 5674 C CA . ALA C 1 120 ? 45.742 14.144 -6.770 1.00 7.91 154 ALA C CA 1
ATOM 5675 C C . ALA C 1 120 ? 47.161 14.700 -6.842 1.00 8.23 154 ALA C C 1
ATOM 5676 O O . ALA C 1 120 ? 47.422 15.586 -7.637 1.00 8.61 154 ALA C O 1
ATOM 5678 N N . ALA C 1 121 ? 48.004 14.248 -5.943 1.00 8.53 155 ALA C N 1
ATOM 5679 C CA . ALA C 1 121 ? 49.385 14.709 -5.895 1.00 8.84 155 ALA C CA 1
ATOM 5680 C C . ALA C 1 121 ? 50.225 14.166 -7.029 1.00 9.47 155 ALA C C 1
ATOM 5681 O O . ALA C 1 121 ? 51.047 14.933 -7.649 1.00 10.48 155 ALA C O 1
ATOM 5683 N N . LEU C 1 122 ? 50.081 12.894 -7.372 1.00 9.67 156 LEU C N 1
ATOM 5684 C CA . LEU C 1 122 ? 50.943 12.293 -8.402 1.00 10.51 156 LEU C CA 1
ATOM 5685 C C . LEU C 1 122 ? 50.421 12.384 -9.827 1.00 11.20 156 LEU C C 1
ATOM 5686 O O . LEU C 1 122 ? 51.206 12.455 -10.781 1.00 13.13 156 LEU C O 1
ATOM 5691 N N . TRP C 1 123 ? 49.117 12.344 -9.981 1.00 11.37 157 TRP C N 1
ATOM 5692 C CA . TRP C 1 123 ? 48.458 12.432 -11.272 1.00 12.63 157 TRP C CA 1
ATOM 5693 C C . TRP C 1 123 ? 47.365 13.502 -11.237 1.00 10.92 157 TRP C C 1
ATOM 5694 O O . TRP C 1 123 ? 46.194 13.201 -11.445 1.00 10.07 157 TRP C O 1
ATOM 5705 N N . PRO C 1 124 ? 47.756 14.789 -11.046 1.00 10.33 158 PRO C N 1
ATOM 5706 C CA . PRO C 1 124 ? 46.743 15.784 -10.859 1.00 10.23 158 PRO C CA 1
ATOM 5707 C C . PRO C 1 124 ? 45.799 15.929 -12.063 1.00 10.46 158 PRO C C 1
ATOM 5708 O O . PRO C 1 124 ? 44.589 16.311 -11.896 1.00 10.17 158 PRO C O 1
ATOM 5712 N N . GLN C 1 125 ? 46.257 15.606 -13.250 1.00 11.52 159 GLN C N 1
ATOM 5713 C CA . GLN C 1 125 ? 45.379 15.690 -14.395 1.00 12.63 159 GLN C CA 1
ATOM 5714 C C . GLN C 1 125 ? 44.206 14.737 -14.329 1.00 12.00 159 GLN C C 1
ATOM 5715 O O . GLN C 1 125 ? 43.260 14.910 -15.112 1.00 12.24 159 GLN C O 1
ATOM 5721 N N . ARG C 1 126 ? 44.267 13.691 -13.512 1.00 11.36 160 ARG C N 1
ATOM 5722 C CA . ARG C 1 126 ? 43.219 12.751 -13.377 1.00 11.73 160 ARG C CA 1
ATOM 5723 C C . ARG C 1 126 ? 42.172 13.167 -12.337 1.00 10.40 160 ARG C C 1
ATOM 5724 O O . ARG C 1 126 ? 41.166 12.472 -12.200 1.00 10.05 160 ARG C O 1
ATOM 5732 N N . VAL C 1 127 ? 42.440 14.260 -11.610 1.00 9.34 161 VAL C N 1
ATOM 5733 C CA . VAL C 1 127 ? 41.598 14.678 -10.502 1.00 8.96 161 VAL C CA 1
ATOM 5734 C C . VAL C 1 127 ? 41.012 16.072 -10.723 1.00 9.34 161 VAL C C 1
ATOM 5735 O O . VAL C 1 127 ? 41.739 17.078 -10.688 1.00 10.47 161 VAL C O 1
ATOM 5739 N N . LYS C 1 128 ? 39.724 16.134 -11.066 1.00 9.24 162 LYS C N 1
ATOM 5740 C CA . LYS C 1 128 ? 39.105 17.428 -11.343 1.00 9.39 162 LYS C CA 1
ATOM 5741 C C . LYS C 1 128 ? 39.053 18.264 -10.042 1.00 9.10 162 LYS C C 1
ATOM 5742 O O . LYS C 1 128 ? 39.352 19.453 -10.027 1.00 9.20 162 LYS C O 1
ATOM 5748 N N . SER C 1 129 ? 38.613 17.607 -8.971 1.00 8.51 163 SER C N 1
ATOM 5749 C CA . SER C 1 129 ? 38.577 18.229 -7.650 1.00 7.99 163 SER C CA 1
ATOM 5750 C C . SER C 1 129 ? 38.584 17.094 -6.636 1.00 7.87 163 SER C C 1
ATOM 5751 O O . SER C 1 129 ? 38.402 15.942 -6.947 1.00 7.86 163 SER C O 1
ATOM 5754 N N . LEU C 1 130 ? 38.811 17.475 -5.382 1.00 7.62 164 LEU C N 1
ATOM 5755 C CA . LEU C 1 130 ? 39.076 16.578 -4.290 1.00 7.40 164 LEU C CA 1
ATOM 5756 C C . LEU C 1 130 ? 38.338 16.949 -3.025 1.00 7.44 164 LEU C C 1
ATOM 5757 O O . LEU C 1 130 ? 38.324 18.116 -2.608 1.00 7.71 164 LEU C O 1
ATOM 5762 N N . VAL C 1 131 ? 37.744 15.954 -2.354 1.00 7.33 165 VAL C N 1
ATOM 5763 C CA . VAL C 1 131 ? 37.174 16.121 -1.019 1.00 7.78 165 VAL C CA 1
ATOM 5764 C C . VAL C 1 131 ? 37.989 15.167 -0.129 1.00 7.50 165 VAL C C 1
ATOM 5765 O O . VAL C 1 131 ? 37.969 13.962 -0.341 1.00 7.50 165 VAL C O 1
ATOM 5769 N N . SER C 1 132 ? 38.744 15.723 0.845 1.00 7.68 166 SER C N 1
ATOM 5770 C CA . SER C 1 132 ? 39.647 14.955 1.664 1.00 8.21 166 SER C CA 1
ATOM 5771 C C . SER C 1 132 ? 39.329 15.126 3.124 1.00 8.66 166 SER C C 1
ATOM 5772 O O . SER C 1 132 ? 39.602 16.174 3.730 1.00 9.32 166 SER C O 1
ATOM 5775 N N . VAL C 1 133 ? 38.674 14.162 3.697 1.00 8.25 167 VAL C N 1
ATOM 5776 C CA . VAL C 1 133 ? 38.325 14.204 5.124 1.00 8.80 167 VAL C CA 1
ATOM 5777 C C . VAL C 1 133 ? 39.604 14.122 5.982 1.00 9.16 167 VAL C C 1
ATOM 5778 O O . VAL C 1 133 ? 40.442 13.216 5.760 1.00 8.66 167 VAL C O 1
ATOM 5782 N N . SER C 1 134 ? 39.733 15.057 6.909 1.00 9.39 168 SER C N 1
ATOM 5783 C CA . SER C 1 134 ? 40.887 15.154 7.851 1.00 10.27 168 SER C CA 1
ATOM 5784 C C . SER C 1 134 ? 42.146 15.601 7.157 1.00 10.31 168 SER C C 1
ATOM 5785 O O . SER C 1 134 ? 43.203 15.560 7.771 1.00 11.04 168 SER C O 1
ATOM 5788 N N . GLY C 1 135 ? 42.014 16.237 5.975 1.00 10.14 169 GLY C N 1
ATOM 5789 C CA . GLY C 1 135 ? 43.104 17.011 5.458 1.00 10.34 169 GLY C CA 1
ATOM 5790 C C . GLY C 1 135 ? 44.082 16.263 4.590 1.00 10.15 169 GLY C C 1
ATOM 5791 O O . GLY C 1 135 ? 43.689 15.562 3.647 1.00 10.59 169 GLY C O 1
ATOM 5792 N N . TYR C 1 136 ? 45.366 16.469 4.844 1.00 9.78 170 TYR C N 1
ATOM 5793 C CA . TYR C 1 136 ? 46.498 15.906 4.029 1.00 9.74 170 TYR C CA 1
ATOM 5794 C C . TYR C 1 136 ? 47.009 14.675 4.702 1.00 9.84 170 TYR C C 1
ATOM 5795 O O . TYR C 1 136 ? 47.588 14.775 5.787 1.00 10.58 170 TYR C O 1
ATOM 5804 N N . LEU C 1 137 ? 46.780 13.514 4.127 1.00 10.23 171 LEU C N 1
ATOM 5805 C CA A LEU C 1 137 ? 47.046 12.232 4.834 0.50 10.46 171 LEU C CA 1
ATOM 5806 C CA B LEU C 1 137 ? 47.045 12.237 4.821 0.50 10.29 171 LEU C CA 1
ATOM 5807 C C . LEU C 1 137 ? 48.202 11.458 4.204 1.00 10.37 171 LEU C C 1
ATOM 5808 O O . LEU C 1 137 ? 48.435 10.310 4.596 1.00 10.62 171 LEU C O 1
ATOM 5817 N N . ILE C 1 138 ? 48.941 12.065 3.309 1.00 10.54 172 ILE C N 1
ATOM 5818 C CA . ILE C 1 138 ? 50.159 11.474 2.740 1.00 10.49 172 ILE C CA 1
ATOM 5819 C C . ILE C 1 138 ? 51.236 11.548 3.821 1.00 10.75 172 ILE C C 1
ATOM 5820 O O . ILE C 1 138 ? 51.485 12.638 4.377 1.00 10.71 172 ILE C O 1
ATOM 5825 N N . SER C 1 139 ? 51.984 10.446 4.016 1.00 10.42 173 SER C N 1
ATOM 5826 C CA . SER C 1 139 ? 53.145 10.489 4.895 1.00 11.38 173 SER C CA 1
ATOM 5827 C C . SER C 1 139 ? 54.246 9.600 4.304 1.00 12.24 173 SER C C 1
ATOM 5828 O O . SER C 1 139 ? 54.225 9.235 3.138 1.00 13.76 173 SER C O 1
ATOM 5831 N N . SER C 1 140 ? 55.211 9.222 5.138 1.00 12.18 174 SER C N 1
ATOM 5832 C CA . SER C 1 140 ? 56.351 8.426 4.691 1.00 12.42 174 SER C CA 1
ATOM 5833 C C . SER C 1 140 ? 56.761 7.487 5.769 1.00 12.48 174 SER C C 1
ATOM 5834 O O . SER C 1 140 ? 56.351 7.660 6.931 1.00 12.48 174 SER C O 1
ATOM 5837 N N . GLN C 1 141 ? 57.544 6.497 5.387 1.00 12.31 175 GLN C N 1
ATOM 5838 C CA . GLN C 1 141 ? 58.029 5.539 6.368 1.00 12.85 175 GLN C CA 1
ATOM 5839 C C . GLN C 1 141 ? 58.979 6.228 7.365 1.00 13.26 175 GLN C C 1
ATOM 5840 O O . GLN C 1 141 ? 58.970 5.923 8.552 1.00 12.33 175 GLN C O 1
ATOM 5846 N N . GLN C 1 142 ? 59.782 7.165 6.888 1.00 14.76 176 GLN C N 1
ATOM 5847 C CA . GLN C 1 142 ? 60.739 7.916 7.765 1.00 17.04 176 GLN C CA 1
ATOM 5848 C C . GLN C 1 142 ? 59.986 8.655 8.851 1.00 16.49 176 GLN C C 1
ATOM 5849 O O . GLN C 1 142 ? 60.362 8.588 10.037 1.00 16.04 176 GLN C O 1
ATOM 5855 N N . ILE C 1 143 ? 58.858 9.264 8.511 1.00 15.27 177 ILE C N 1
ATOM 5856 C CA . ILE C 1 143 ? 58.037 9.907 9.509 1.00 15.06 177 ILE C CA 1
ATOM 5857 C C . ILE C 1 143 ? 57.374 8.877 10.437 1.00 14.97 177 ILE C C 1
ATOM 5858 O O . ILE C 1 143 ? 57.313 9.057 11.669 1.00 13.93 177 ILE C O 1
ATOM 5863 N N . GLY C 1 144 ? 56.887 7.779 9.878 1.00 14.10 178 GLY C N 1
ATOM 5864 C CA . GLY C 1 144 ? 56.149 6.729 10.644 1.00 14.13 178 GLY C CA 1
ATOM 5865 C C . GLY C 1 144 ? 56.972 6.041 11.708 1.00 15.29 178 GLY C C 1
ATOM 5866 O O . GLY C 1 144 ? 56.412 5.553 12.644 1.00 15.40 178 GLY C O 1
ATOM 5867 N N . GLU C 1 145 ? 58.281 6.045 11.549 1.00 16.29 179 GLU C N 1
ATOM 5868 C CA . GLU C 1 145 ? 59.234 5.551 12.562 1.00 18.41 179 GLU C CA 1
ATOM 5869 C C . GLU C 1 145 ? 59.362 6.407 13.774 1.00 17.65 179 GLU C C 1
ATOM 5870 O O . GLU C 1 145 ? 59.871 5.906 14.792 1.00 17.35 179 GLU C O 1
ATOM 5876 N N . LYS C 1 146 ? 58.975 7.675 13.723 1.00 16.64 180 LYS C N 1
ATOM 5877 C CA . LYS C 1 146 ? 59.279 8.609 14.849 1.00 17.53 180 LYS C CA 1
ATOM 5878 C C . LYS C 1 146 ? 58.167 8.530 15.883 1.00 15.61 180 LYS C C 1
ATOM 5879 O O . LYS C 1 146 ? 56.967 8.504 15.549 1.00 14.44 180 LYS C O 1
ATOM 5885 N N . PRO C 1 147 ? 58.547 8.499 17.190 1.00 14.16 181 PRO C N 1
ATOM 5886 C CA . PRO C 1 147 ? 57.496 8.390 18.209 1.00 14.23 181 PRO C CA 1
ATOM 5887 C C . PRO C 1 147 ? 56.794 9.673 18.472 1.00 14.54 181 PRO C C 1
ATOM 5888 O O . PRO C 1 147 ? 57.368 10.756 18.286 1.00 15.80 181 PRO C O 1
ATOM 5892 N N . LEU C 1 148 ? 55.595 9.561 18.960 1.00 14.37 182 LEU C N 1
ATOM 5893 C CA . LEU C 1 148 ? 54.765 10.681 19.441 1.00 15.40 182 LEU C CA 1
ATOM 5894 C C . LEU C 1 148 ? 54.664 10.615 20.948 1.00 15.14 182 LEU C C 1
ATOM 5895 O O . L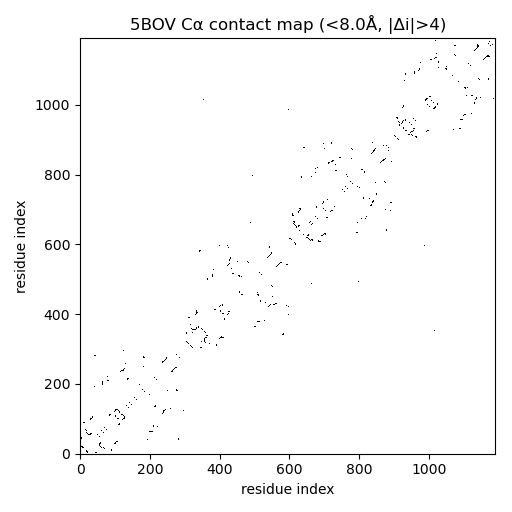EU C 1 148 ? 55.063 9.597 21.556 1.00 14.75 182 LEU C O 1
ATOM 5900 N N . PRO C 1 149 ? 54.051 11.631 21.605 1.00 16.09 183 PRO C N 1
ATOM 5901 C CA . PRO C 1 149 ? 53.842 11.522 23.041 1.00 16.09 183 PRO C CA 1
ATOM 5902 C C . PRO C 1 149 ? 52.980 10.322 23.417 1.00 15.25 183 PRO C C 1
ATOM 5903 O O . PRO C 1 149 ? 52.183 9.812 22.590 1.00 13.24 183 PRO C O 1
ATOM 5907 N N . PRO C 1 150 ? 53.116 9.817 24.640 1.00 15.21 184 PRO C N 1
ATOM 5908 C CA . PRO C 1 150 ? 52.344 8.622 25.059 1.00 15.44 184 PRO C CA 1
ATOM 5909 C C . PRO C 1 150 ? 50.856 8.620 24.769 1.00 15.47 184 PRO C C 1
ATOM 5910 O O . PRO C 1 150 ? 50.360 7.612 24.239 1.00 15.24 184 PRO C O 1
ATOM 5914 N N . GLN C 1 151 ? 50.110 9.702 25.066 1.00 16.68 185 GLN C N 1
ATOM 5915 C CA . GLN C 1 151 ? 48.666 9.719 24.784 1.00 18.00 185 GLN C CA 1
ATOM 5916 C C . GLN C 1 151 ? 48.352 9.619 23.291 1.00 17.88 185 GLN C C 1
ATOM 5917 O O . GLN C 1 151 ? 47.379 8.942 22.883 1.00 17.94 185 GLN C O 1
ATOM 5923 N N . ALA C 1 152 ? 49.189 10.241 22.472 1.00 16.56 186 ALA C N 1
ATOM 5924 C CA . ALA C 1 152 ? 49.033 10.044 21.028 1.00 16.73 186 ALA C CA 1
ATOM 5925 C C . ALA C 1 152 ? 49.263 8.617 20.552 1.00 15.39 186 ALA C C 1
ATOM 5926 O O . ALA C 1 152 ? 48.529 8.127 19.666 1.00 16.25 186 ALA C O 1
ATOM 5928 N N . GLU C 1 153 ? 50.250 7.935 21.131 1.00 14.17 187 GLU C N 1
ATOM 5929 C CA . GLU C 1 153 ? 50.536 6.585 20.787 1.00 14.09 187 GLU C CA 1
ATOM 5930 C C . GLU C 1 153 ? 49.369 5.674 21.207 1.00 14.15 187 GLU C C 1
ATOM 5931 O O . GLU C 1 153 ? 48.969 4.767 20.455 1.00 12.94 187 GLU C O 1
ATOM 5937 N N . LEU C 1 154 ? 48.781 5.947 22.382 1.00 13.26 188 LEU C N 1
ATOM 5938 C CA . LEU C 1 154 ? 47.585 5.200 22.805 1.00 13.24 188 LEU C CA 1
ATOM 5939 C C . LEU C 1 154 ? 46.456 5.350 21.825 1.00 13.26 188 LEU C C 1
ATOM 5940 O O . LEU C 1 154 ? 45.729 4.377 21.519 1.00 13.04 188 LEU C O 1
ATOM 5945 N N . SER C 1 155 ? 46.275 6.569 21.294 1.00 13.85 189 SER C N 1
ATOM 5946 C CA . SER C 1 155 ? 45.194 6.789 20.284 1.00 15.40 189 SER C CA 1
ATOM 5947 C C . SER C 1 155 ? 45.461 5.979 18.986 1.00 14.88 189 SER C C 1
ATOM 5948 O O . SER C 1 155 ? 44.524 5.726 18.258 1.00 15.13 189 SER C O 1
ATOM 5951 N N . TRP C 1 156 ? 46.705 5.600 18.723 1.00 14.15 190 TRP C N 1
ATOM 5952 C CA . TRP C 1 156 ? 47.098 4.746 17.618 1.00 14.99 190 TRP C CA 1
ATOM 5953 C C . TRP C 1 156 ? 47.345 3.274 17.984 1.00 12.91 190 TRP C C 1
ATOM 5954 O O . TRP C 1 156 ? 48.030 2.567 17.240 1.00 12.39 190 TRP C O 1
ATOM 5965 N N . TRP C 1 157 ? 46.852 2.831 19.150 1.00 11.88 191 TRP C N 1
ATOM 5966 C CA . TRP C 1 157 ? 47.266 1.601 19.721 1.00 11.25 191 TRP C CA 1
ATOM 5967 C C . TRP C 1 157 ? 47.232 0.410 18.762 1.00 11.14 191 TRP C C 1
ATOM 5968 O O . TRP C 1 157 ? 48.133 -0.467 18.785 1.00 10.80 191 TRP C O 1
ATOM 5979 N N . TYR C 1 158 ? 46.198 0.375 17.935 1.00 10.96 192 TYR C N 1
ATOM 5980 C CA . TYR C 1 158 ? 45.976 -0.756 17.074 1.00 11.23 192 TYR C CA 1
ATOM 5981 C C . TYR C 1 158 ? 47.086 -0.953 16.052 1.00 10.79 192 TYR C C 1
ATOM 5982 O O . TYR C 1 158 ? 47.336 -2.068 15.631 1.00 9.96 192 TYR C O 1
ATOM 5991 N N . GLN C 1 159 ? 47.722 0.122 15.625 1.00 11.23 193 GLN C N 1
ATOM 5992 C CA . GLN C 1 159 ? 48.728 -0.053 14.613 1.00 11.31 193 GLN C CA 1
ATOM 5993 C C . GLN C 1 159 ? 49.920 -0.834 15.182 1.00 10.49 193 GLN C C 1
ATOM 5994 O O . GLN C 1 159 ? 50.524 -1.640 14.502 1.00 10.90 193 GLN C O 1
ATOM 6000 N N . PHE C 1 160 ? 50.253 -0.589 16.469 1.00 10.41 194 PHE C N 1
ATOM 6001 C CA . PHE C 1 160 ? 51.294 -1.323 17.122 1.00 10.34 194 PHE C CA 1
ATOM 6002 C C . PHE C 1 160 ? 50.887 -2.738 17.375 1.00 10.10 194 PHE C C 1
ATOM 6003 O O . PHE C 1 160 ? 51.718 -3.674 17.244 1.00 10.14 194 PHE C O 1
ATOM 6011 N N . TYR C 1 161 ? 49.612 -2.948 17.761 1.00 9.94 195 TYR C N 1
ATOM 6012 C CA . TYR C 1 161 ? 49.100 -4.344 17.877 1.00 9.94 195 TYR C CA 1
ATOM 6013 C C . TYR C 1 161 ? 49.347 -5.150 16.560 1.00 9.66 195 TYR C C 1
ATOM 6014 O O . TYR C 1 161 ? 49.905 -6.242 16.544 1.00 9.70 195 TYR C O 1
ATOM 6023 N N . PHE C 1 162 ? 48.983 -4.510 15.452 1.00 9.23 196 PHE C N 1
ATOM 6024 C CA . PHE C 1 162 ? 49.082 -5.115 14.111 1.00 9.17 196 PHE C CA 1
ATOM 6025 C C . PHE C 1 162 ? 50.544 -5.375 13.697 1.00 9.47 196 PHE C C 1
ATOM 6026 O O . PHE C 1 162 ? 50.795 -6.173 12.801 1.00 10.34 196 PHE C O 1
ATOM 6034 N N . ALA C 1 163 ? 51.495 -4.728 14.343 1.00 10.37 197 ALA C N 1
ATOM 6035 C CA . ALA C 1 163 ? 52.890 -4.915 14.046 1.00 11.29 197 ALA C CA 1
ATOM 6036 C C . ALA C 1 163 ? 53.403 -6.317 14.470 1.00 12.09 197 ALA C C 1
ATOM 6037 O O . ALA C 1 163 ? 54.530 -6.691 14.182 1.00 13.11 197 ALA C O 1
ATOM 6039 N N . THR C 1 164 ? 52.631 -7.007 15.319 1.00 11.21 198 THR C N 1
ATOM 6040 C CA . THR C 1 164 ? 53.048 -8.268 15.931 1.00 11.64 198 THR C CA 1
ATOM 6041 C C . THR C 1 164 ? 52.281 -9.440 15.375 1.00 11.38 198 THR C C 1
ATOM 6042 O O . THR C 1 164 ? 51.171 -9.273 14.919 1.00 10.50 198 THR C O 1
ATOM 6046 N N . PRO C 1 165 ? 52.878 -10.654 15.382 1.00 12.16 199 PRO C N 1
ATOM 6047 C CA . PRO C 1 165 ? 52.111 -11.825 15.015 1.00 12.39 199 PRO C CA 1
ATOM 6048 C C . PRO C 1 165 ? 50.869 -12.016 15.839 1.00 12.16 199 PRO C C 1
ATOM 6049 O O . PRO C 1 165 ? 49.834 -12.433 15.302 1.00 12.61 199 PRO C O 1
ATOM 6053 N N . ARG C 1 166 ? 50.942 -11.672 17.114 1.00 12.20 200 ARG C N 1
ATOM 6054 C CA . ARG C 1 166 ? 49.754 -11.740 17.941 1.00 12.13 200 ARG C CA 1
ATOM 6055 C C . ARG C 1 166 ? 48.607 -10.842 17.453 1.00 11.83 200 ARG C C 1
ATOM 6056 O O . ARG C 1 166 ? 47.434 -11.237 17.487 1.00 11.68 200 ARG C O 1
ATOM 6064 N N . GLY C 1 167 ? 48.942 -9.632 16.973 1.00 10.89 201 GLY C N 1
ATOM 6065 C CA . GLY C 1 167 ? 47.952 -8.733 16.423 1.00 10.72 201 GLY C CA 1
ATOM 6066 C C . GLY C 1 167 ? 47.336 -9.246 15.128 1.00 10.72 201 GLY C C 1
ATOM 6067 O O . GLY C 1 167 ? 46.132 -9.067 14.942 1.00 10.29 201 GLY C O 1
ATOM 6068 N N . GLU C 1 168 ? 48.145 -9.843 14.299 1.00 10.49 202 GLU C N 1
ATOM 6069 C CA . GLU C 1 168 ? 47.620 -10.493 13.100 1.00 11.61 202 GLU C CA 1
ATOM 6070 C C . GLU C 1 168 ? 46.585 -11.592 13.500 1.00 10.93 202 GLU C C 1
ATOM 6071 O O . GLU C 1 168 ? 45.471 -11.627 13.002 1.00 10.35 202 GLU C O 1
ATOM 6077 N N . ALA C 1 169 ? 46.968 -12.448 14.429 1.00 10.93 203 ALA C N 1
ATOM 6078 C CA . ALA C 1 169 ? 46.082 -13.498 14.915 1.00 10.73 203 ALA C CA 1
ATOM 6079 C C . ALA C 1 169 ? 44.816 -12.940 15.558 1.00 11.03 203 ALA C C 1
ATOM 6080 O O . ALA C 1 169 ? 43.715 -13.460 15.326 1.00 10.74 203 ALA C O 1
ATOM 6082 N N . GLY C 1 170 ? 44.966 -11.885 16.336 1.00 9.87 204 GLY C N 1
ATOM 6083 C CA . GLY C 1 170 ? 43.803 -11.303 16.994 1.00 10.60 204 GLY C CA 1
ATOM 6084 C C . GLY C 1 170 ? 42.834 -10.701 16.017 1.00 10.50 204 GLY C C 1
ATOM 6085 O O . GLY C 1 170 ? 41.606 -10.840 16.162 1.00 10.75 204 GLY C O 1
ATOM 6086 N N . TYR C 1 171 ? 43.378 -9.960 15.055 1.00 10.27 205 TYR C N 1
ATOM 6087 C CA . TYR C 1 171 ? 42.520 -9.364 14.061 1.00 10.04 205 TYR C CA 1
ATOM 6088 C C . TYR C 1 171 ? 41.792 -10.404 13.237 1.00 10.51 205 TYR C C 1
ATOM 6089 O O . TYR C 1 171 ? 40.644 -10.215 12.879 1.00 10.61 205 TYR C O 1
ATOM 6098 N N . ARG C 1 172 ? 42.499 -11.488 12.921 1.00 10.44 206 ARG C N 1
ATOM 6099 C CA . ARG C 1 172 ? 41.890 -12.572 12.193 1.00 11.44 206 ARG C CA 1
ATOM 6100 C C . ARG C 1 172 ? 40.871 -13.335 12.979 1.00 11.58 206 ARG C C 1
ATOM 6101 O O . ARG C 1 172 ? 39.799 -13.640 12.443 1.00 12.24 206 ARG C O 1
ATOM 6109 N N . GLN C 1 173 ? 41.141 -13.620 14.237 1.00 11.75 207 GLN C N 1
ATOM 6110 C CA . GLN C 1 173 ? 40.187 -14.369 15.061 1.00 12.75 207 GLN C CA 1
ATOM 6111 C C . GLN C 1 173 ? 38.998 -13.590 15.524 1.00 13.48 207 GLN C C 1
ATOM 6112 O O . GLN C 1 173 ? 37.935 -14.165 15.783 1.00 14.32 207 GLN C O 1
ATOM 6118 N N . ASN C 1 174 ? 39.169 -12.270 15.681 1.00 13.75 208 ASN C N 1
ATOM 6119 C CA . ASN C 1 174 ? 38.188 -11.414 16.317 1.00 13.96 208 ASN C CA 1
ATOM 6120 C C . ASN C 1 174 ? 37.786 -10.259 15.421 1.00 13.55 208 ASN C C 1
ATOM 6121 O O . ASN C 1 174 ? 37.555 -9.150 15.921 1.00 13.63 208 ASN C O 1
ATOM 6126 N N . THR C 1 175 ? 37.705 -10.469 14.127 1.00 13.60 209 THR C N 1
ATOM 6127 C CA . THR C 1 175 ? 37.646 -9.337 13.198 1.00 13.30 209 THR C CA 1
ATOM 6128 C C . THR C 1 175 ? 36.404 -8.486 13.504 1.00 13.32 209 THR C C 1
ATOM 6129 O O . THR C 1 175 ? 36.484 -7.250 13.530 1.00 12.62 209 THR C O 1
ATOM 6133 N N . HIS C 1 176 ? 35.247 -9.155 13.610 1.00 13.64 210 HIS C N 1
ATOM 6134 C CA . HIS C 1 176 ? 34.001 -8.394 13.850 1.00 14.62 210 HIS C CA 1
ATOM 6135 C C . HIS C 1 176 ? 34.073 -7.587 15.117 1.00 13.35 210 HIS C C 1
ATOM 6136 O O . HIS C 1 176 ? 33.749 -6.413 15.084 1.00 12.83 210 HIS C O 1
ATOM 6143 N N . ASP C 1 177 ? 34.478 -8.204 16.217 1.00 13.61 211 ASP C N 1
ATOM 6144 C CA . ASP C 1 177 ? 34.499 -7.498 17.481 1.00 13.82 211 ASP C CA 1
ATOM 6145 C C . ASP C 1 177 ? 35.543 -6.405 17.513 1.00 12.13 211 ASP C C 1
ATOM 6146 O O . ASP C 1 177 ? 35.275 -5.311 18.055 1.00 12.06 211 ASP C O 1
ATOM 6151 N N . PHE C 1 178 ? 36.657 -6.646 16.859 1.00 11.10 212 PHE C N 1
ATOM 6152 C CA . PHE C 1 178 ? 37.730 -5.653 16.809 1.00 10.35 212 PHE C CA 1
ATOM 6153 C C . PHE C 1 178 ? 37.299 -4.454 15.999 1.00 10.10 212 PHE C C 1
ATOM 6154 O O . PHE C 1 178 ? 37.403 -3.311 16.470 1.00 9.55 212 PHE C O 1
ATOM 6162 N N . ALA C 1 179 ? 36.811 -4.687 14.784 1.00 10.21 213 ALA C N 1
ATOM 6163 C CA . ALA C 1 179 ? 36.370 -3.576 13.979 1.00 10.35 213 ALA C CA 1
ATOM 6164 C C . ALA C 1 179 ? 35.223 -2.782 14.623 1.00 10.33 213 ALA C C 1
ATOM 6165 O O . ALA C 1 179 ? 35.208 -1.567 14.496 1.00 9.83 213 ALA C O 1
ATOM 6167 N N . LYS C 1 180 ? 34.282 -3.464 15.279 1.00 11.00 214 LYS C N 1
ATOM 6168 C CA . LYS C 1 180 ? 33.146 -2.793 15.856 1.00 12.18 214 LYS C CA 1
ATOM 6169 C C . LYS C 1 180 ? 33.649 -1.900 16.978 1.00 11.94 214 LYS C C 1
ATOM 6170 O O . LYS C 1 180 ? 33.192 -0.765 17.130 1.00 11.52 214 LYS C O 1
ATOM 6176 N N . PHE C 1 181 ? 34.605 -2.392 17.752 1.00 11.59 215 PHE C N 1
ATOM 6177 C CA . PHE C 1 181 ? 35.214 -1.571 18.777 1.00 12.08 215 PHE C CA 1
ATOM 6178 C C . PHE C 1 181 ? 35.909 -0.333 18.221 1.00 11.51 215 PHE C C 1
ATOM 6179 O O . PHE C 1 181 ? 35.731 0.780 18.743 1.00 11.80 215 PHE C O 1
ATOM 6187 N N . ILE C 1 182 ? 36.632 -0.517 17.150 1.00 10.84 216 ILE C N 1
ATOM 6188 C CA . ILE C 1 182 ? 37.233 0.618 16.447 1.00 10.83 216 ILE C CA 1
ATOM 6189 C C . ILE C 1 182 ? 36.154 1.613 15.995 1.00 10.50 216 ILE C C 1
ATOM 6190 O O . ILE C 1 182 ? 36.379 2.827 16.092 1.00 9.82 216 ILE C O 1
ATOM 6195 N N . TRP C 1 183 ? 35.034 1.162 15.411 1.00 10.52 217 TRP C N 1
ATOM 6196 C CA . TRP C 1 183 ? 34.037 2.059 14.951 1.00 11.01 217 TRP C CA 1
ATOM 6197 C C . TRP C 1 183 ? 33.545 2.936 16.114 1.00 12.38 217 TRP C C 1
ATOM 6198 O O . TRP C 1 183 ? 33.411 4.146 15.986 1.00 12.22 217 TRP C O 1
ATOM 6209 N N . HIS C 1 184 ? 33.309 2.300 17.265 1.00 12.88 218 HIS C N 1
ATOM 6210 C CA . HIS C 1 184 ? 32.853 3.026 18.444 1.00 14.83 218 HIS C CA 1
ATOM 6211 C C . HIS C 1 184 ? 33.926 4.011 18.970 1.00 14.33 218 HIS C C 1
ATOM 6212 O O . HIS C 1 184 ? 33.549 5.100 19.353 1.00 15.46 218 HIS C O 1
ATOM 6219 N N . GLN C 1 185 ? 35.216 3.647 18.971 1.00 14.26 219 GLN C N 1
ATOM 6220 C CA . GLN C 1 185 ? 36.280 4.536 19.403 1.00 14.85 219 GLN C CA 1
ATOM 6221 C C . GLN C 1 185 ? 36.369 5.742 18.468 1.00 13.53 219 GLN C C 1
ATOM 6222 O O . GLN C 1 185 ? 36.608 6.894 18.883 1.00 12.66 219 GLN C O 1
ATOM 6228 N N . ALA C 1 186 ? 36.204 5.471 17.190 1.00 12.74 220 ALA C N 1
ATOM 6229 C CA . ALA C 1 186 ? 36.421 6.506 16.203 1.00 12.34 220 ALA C CA 1
ATOM 6230 C C . ALA C 1 186 ? 35.252 7.513 16.057 1.00 12.69 220 ALA C C 1
ATOM 6231 O O . ALA C 1 186 ? 35.466 8.660 15.666 1.00 12.14 220 ALA C O 1
ATOM 6233 N N . SER C 1 187 ? 34.044 7.072 16.331 1.00 12.60 221 SER C N 1
ATOM 6234 C CA . SER C 1 187 ? 32.856 7.921 16.216 1.00 13.18 221 SER C CA 1
ATOM 6235 C C . SER C 1 187 ? 31.990 7.636 17.462 1.00 14.57 221 SER C C 1
ATOM 6236 O O . SER C 1 187 ? 30.960 6.972 17.404 1.00 13.90 221 SER C O 1
ATOM 6239 N N . PRO C 1 188 ? 32.424 8.153 18.585 1.00 16.33 222 PRO C N 1
ATOM 6240 C CA . PRO C 1 188 ? 31.704 7.831 19.836 1.00 17.94 222 PRO C CA 1
ATOM 6241 C C . PRO C 1 188 ? 30.258 8.236 19.919 1.00 20.21 222 PRO C C 1
ATOM 6242 O O . PRO C 1 188 ? 29.522 7.629 20.716 1.00 21.85 222 PRO C O 1
ATOM 6246 N N . GLN C 1 189 ? 29.811 9.209 19.125 1.00 20.52 223 GLN C N 1
ATOM 6247 C CA A GLN C 1 189 ? 28.423 9.664 19.171 0.70 21.15 223 GLN C CA 1
ATOM 6248 C CA B GLN C 1 189 ? 28.423 9.656 19.169 0.30 20.88 223 GLN C CA 1
ATOM 6249 C C . GLN C 1 189 ? 27.612 9.099 18.019 1.00 20.53 223 GLN C C 1
ATOM 6250 O O . GLN C 1 189 ? 26.443 9.447 17.859 1.00 21.22 223 GLN C O 1
ATOM 6261 N N . TRP C 1 190 ? 28.216 8.209 17.211 1.00 18.28 224 TRP C N 1
ATOM 6262 C CA . TRP C 1 190 ? 27.462 7.573 16.135 1.00 18.83 224 TRP C CA 1
ATOM 6263 C C . TRP C 1 190 ? 26.757 6.342 16.681 1.00 19.49 224 TRP C C 1
ATOM 6264 O O . TRP C 1 190 ? 27.392 5.318 16.982 1.00 18.60 224 TRP C O 1
ATOM 6275 N N . GLN C 1 191 ? 25.441 6.413 16.733 1.00 22.77 225 GLN C N 1
ATOM 6276 C CA . GLN C 1 191 ? 24.653 5.311 17.273 1.00 24.39 225 GLN C CA 1
ATOM 6277 C C . GLN C 1 191 ? 24.266 4.324 16.193 1.00 22.29 225 GLN C C 1
ATOM 6278 O O . GLN C 1 191 ? 23.075 4.131 15.874 1.00 22.07 225 GLN C O 1
ATOM 6284 N N . PHE C 1 192 ? 25.275 3.700 15.582 1.00 18.90 226 PHE C N 1
ATOM 6285 C CA . PHE C 1 192 ? 25.009 2.820 14.465 1.00 17.70 226 PHE C CA 1
ATOM 6286 C C . PHE C 1 192 ? 24.341 1.549 14.957 1.00 18.39 226 PHE C C 1
ATOM 6287 O O . PHE C 1 192 ? 24.680 1.073 16.025 1.00 18.75 226 PHE C O 1
ATOM 6295 N N . SER C 1 193 ? 23.446 0.969 14.156 1.00 18.37 227 SER C N 1
ATOM 6296 C CA . SER C 1 193 ? 22.779 -0.282 14.536 1.00 19.21 227 SER C CA 1
ATOM 6297 C C . SER C 1 193 ? 23.670 -1.476 14.299 1.00 18.77 227 SER C C 1
ATOM 6298 O O . SER C 1 193 ? 24.658 -1.401 13.532 1.00 17.01 227 SER C O 1
ATOM 6301 N N . ASP C 1 194 ? 23.333 -2.610 14.946 1.00 19.11 228 ASP C N 1
ATOM 6302 C CA . ASP C 1 194 ? 24.091 -3.802 14.708 1.00 19.46 228 ASP C CA 1
ATOM 6303 C C . ASP C 1 194 ? 23.977 -4.205 13.250 1.00 19.08 228 ASP C C 1
ATOM 6304 O O . ASP C 1 194 ? 24.974 -4.670 12.670 1.00 18.99 228 ASP C O 1
ATOM 6309 N N . ALA C 1 195 ? 22.809 -4.036 12.653 1.00 18.04 229 ALA C N 1
ATOM 6310 C CA . ALA C 1 195 ? 22.623 -4.399 11.249 1.00 18.26 229 ALA C CA 1
ATOM 6311 C C . ALA C 1 195 ? 23.456 -3.509 10.275 1.00 17.41 229 ALA C C 1
ATOM 6312 O O . ALA C 1 195 ? 23.986 -4.003 9.341 1.00 18.32 229 ALA C O 1
ATOM 6314 N N . THR C 1 196 ? 23.589 -2.238 10.581 1.00 17.63 230 THR C N 1
ATOM 6315 C CA . THR C 1 196 ? 24.483 -1.338 9.859 1.00 16.08 230 THR C CA 1
ATOM 6316 C C . THR C 1 196 ? 25.915 -1.843 9.947 1.00 15.43 230 THR C C 1
ATOM 6317 O O . THR C 1 196 ? 26.599 -1.995 8.913 1.00 14.39 230 THR C O 1
ATOM 6321 N N . PHE C 1 197 ? 26.372 -2.147 11.158 1.00 14.64 231 PHE C N 1
ATOM 6322 C CA . PHE C 1 197 ? 27.711 -2.715 11.295 1.00 13.85 231 PHE C CA 1
ATOM 6323 C C . PHE C 1 197 ? 27.864 -4.013 10.546 1.00 14.82 231 PHE C C 1
ATOM 6324 O O . PHE C 1 197 ? 28.840 -4.186 9.799 1.00 14.22 231 PHE C O 1
ATOM 6332 N N . ALA C 1 198 ? 26.886 -4.918 10.696 1.00 15.97 232 ALA C N 1
ATOM 6333 C CA . ALA C 1 198 ? 26.980 -6.205 10.084 1.00 16.59 232 ALA C CA 1
ATOM 6334 C C . ALA C 1 198 ? 27.056 -6.180 8.573 1.00 16.57 232 ALA C C 1
ATOM 6335 O O . ALA C 1 198 ? 27.779 -7.005 7.989 1.00 16.23 232 ALA C O 1
ATOM 6337 N N . LYS C 1 199 ? 26.368 -5.235 7.967 1.00 17.27 233 LYS C N 1
ATOM 6338 C CA . LYS C 1 199 ? 26.430 -5.132 6.527 1.00 18.75 233 LYS C CA 1
ATOM 6339 C C . LYS C 1 199 ? 27.864 -4.852 6.025 1.00 17.06 233 LYS C C 1
ATOM 6340 O O . LYS C 1 199 ? 28.305 -5.439 5.046 1.00 17.65 233 LYS C O 1
ATOM 6346 N N . THR C 1 200 ? 28.604 -3.983 6.717 1.00 14.65 234 THR C N 1
ATOM 6347 C CA . THR C 1 200 ? 29.989 -3.747 6.365 1.00 13.82 234 THR C CA 1
ATOM 6348 C C . THR C 1 200 ? 30.901 -4.880 6.839 1.00 13.08 234 THR C C 1
ATOM 6349 O O . THR C 1 200 ? 31.807 -5.238 6.183 1.00 12.05 234 THR C O 1
ATOM 6353 N N . ALA C 1 201 ? 30.622 -5.465 8.002 1.00 13.13 235 ALA C N 1
ATOM 6354 C CA . ALA C 1 201 ? 31.412 -6.561 8.457 1.00 14.21 235 ALA C CA 1
ATOM 6355 C C . ALA C 1 201 ? 31.483 -7.700 7.454 1.00 15.12 235 ALA C C 1
ATOM 6356 O O . ALA C 1 201 ? 32.523 -8.351 7.399 1.00 15.58 235 ALA C O 1
ATOM 6358 N N . ARG C 1 202 ? 30.434 -7.891 6.671 1.00 16.46 236 ARG C N 1
ATOM 6359 C CA . ARG C 1 202 ? 30.457 -8.937 5.594 1.00 19.98 236 ARG C CA 1
ATOM 6360 C C . ARG C 1 202 ? 31.620 -8.703 4.631 1.00 18.22 236 ARG C C 1
ATOM 6361 O O . ARG C 1 202 ? 32.307 -9.653 4.253 1.00 20.33 236 ARG C O 1
ATOM 6369 N N . ALA C 1 203 ? 31.885 -7.433 4.323 1.00 16.02 237 ALA C N 1
ATOM 6370 C CA . ALA C 1 203 ? 32.977 -7.101 3.473 1.00 14.59 237 ALA C CA 1
ATOM 6371 C C . ALA C 1 203 ? 34.340 -7.217 4.143 1.00 13.58 237 ALA C C 1
ATOM 6372 O O . ALA C 1 203 ? 35.314 -7.526 3.448 1.00 12.81 237 ALA C O 1
ATOM 6374 N N . LEU C 1 204 ? 34.422 -7.078 5.486 1.00 12.43 238 LEU C N 1
ATOM 6375 C CA . LEU C 1 204 ? 35.669 -7.293 6.217 1.00 12.82 238 LEU C CA 1
ATOM 6376 C C . LEU C 1 204 ? 36.066 -8.761 6.322 1.00 12.74 238 LEU C C 1
ATOM 6377 O O . LEU C 1 204 ? 37.150 -9.087 6.720 1.00 12.51 238 LEU C O 1
ATOM 6382 N N . ASP C 1 205 ? 35.122 -9.658 5.987 1.00 13.22 239 ASP C N 1
ATOM 6383 C CA . ASP C 1 205 ? 35.398 -11.077 5.967 1.00 13.92 239 ASP C CA 1
ATOM 6384 C C . ASP C 1 205 ? 36.181 -11.484 4.732 1.00 13.03 239 ASP C C 1
ATOM 6385 O O . ASP C 1 205 ? 36.573 -12.647 4.611 1.00 13.65 239 ASP C O 1
ATOM 6390 N N . ASN C 1 206 ? 36.352 -10.601 3.755 1.00 11.97 240 ASN C N 1
ATOM 6391 C CA . ASN C 1 206 ? 37.205 -10.883 2.600 1.00 11.45 240 ASN C CA 1
ATOM 6392 C C . ASN C 1 206 ? 38.496 -11.581 3.037 1.00 11.55 240 ASN C C 1
ATOM 6393 O O . ASN C 1 206 ? 39.155 -11.172 3.999 1.00 11.32 240 ASN C O 1
ATOM 6398 N N . PRO C 1 207 ? 38.879 -12.654 2.395 1.00 12.83 241 PRO C N 1
ATOM 6399 C CA . PRO C 1 207 ? 40.048 -13.415 2.843 1.00 13.33 241 PRO C CA 1
ATOM 6400 C C . PRO C 1 207 ? 41.375 -12.716 2.789 1.00 12.81 241 PRO C C 1
ATOM 6401 O O . PRO C 1 207 ? 42.338 -13.201 3.345 1.00 13.86 241 PRO C O 1
ATOM 6405 N N . ASP C 1 208 ? 41.462 -11.568 2.127 1.00 11.96 242 ASP C N 1
ATOM 6406 C CA . ASP C 1 208 ? 42.703 -10.778 2.149 1.00 11.83 242 ASP C CA 1
ATOM 6407 C C . ASP C 1 208 ? 42.633 -9.628 3.181 1.00 10.60 242 ASP C C 1
ATOM 6408 O O . ASP C 1 208 ? 43.607 -8.881 3.308 1.00 10.31 242 ASP C O 1
ATOM 6413 N N . HIS C 1 209 ? 41.497 -9.388 3.823 1.00 9.97 243 HIS C N 1
ATOM 6414 C CA . HIS C 1 209 ? 41.306 -8.234 4.636 1.00 9.61 243 HIS C CA 1
ATOM 6415 C C . HIS C 1 209 ? 42.339 -8.107 5.768 1.00 9.19 243 HIS C C 1
ATOM 6416 O O . HIS C 1 209 ? 42.909 -7.046 6.000 1.00 8.71 243 HIS C O 1
ATOM 6423 N N . VAL C 1 210 ? 42.589 -9.196 6.451 1.00 9.88 244 VAL C N 1
ATOM 6424 C CA . VAL C 1 210 ? 43.570 -9.190 7.511 1.00 10.14 244 VAL C CA 1
ATOM 6425 C C . VAL C 1 210 ? 44.917 -8.890 6.959 1.00 9.71 244 VAL C C 1
ATOM 6426 O O . VAL C 1 210 ? 45.638 -7.991 7.491 1.00 9.22 244 VAL C O 1
ATOM 6430 N N . ALA C 1 211 ? 45.319 -9.612 5.929 1.00 9.59 245 ALA C N 1
ATOM 6431 C CA . ALA C 1 211 ? 46.657 -9.412 5.383 1.00 9.86 245 ALA C CA 1
ATOM 6432 C C . ALA C 1 211 ? 46.854 -7.926 4.956 1.00 9.26 245 ALA C C 1
ATOM 6433 O O . ALA C 1 211 ? 47.923 -7.341 5.176 1.00 9.39 245 ALA C O 1
ATOM 6435 N N . ILE C 1 212 ? 45.842 -7.349 4.304 1.00 8.87 246 ILE C N 1
ATOM 6436 C CA . ILE C 1 212 ? 45.945 -5.943 3.815 1.00 8.76 246 ILE C CA 1
ATOM 6437 C C . ILE C 1 212 ? 46.038 -4.968 4.993 1.00 8.61 246 ILE C C 1
ATOM 6438 O O . ILE C 1 212 ? 46.849 -4.019 4.947 1.00 8.49 246 ILE C O 1
ATOM 6443 N N . THR C 1 213 ? 45.258 -5.209 6.027 1.00 8.25 247 THR C N 1
ATOM 6444 C CA . THR C 1 213 ? 45.266 -4.417 7.207 1.00 8.51 247 THR C CA 1
ATOM 6445 C C . THR C 1 213 ? 46.596 -4.411 7.885 1.00 8.87 247 THR C C 1
ATOM 6446 O O . THR C 1 213 ? 47.183 -3.358 8.152 1.00 8.22 247 THR C O 1
ATOM 6450 N N . ILE C 1 214 ? 47.124 -5.626 8.148 1.00 9.17 248 ILE C N 1
ATOM 6451 C CA . ILE C 1 214 ? 48.409 -5.715 8.780 1.00 10.22 248 ILE C CA 1
ATOM 6452 C C . ILE C 1 214 ? 49.525 -5.057 7.931 1.00 9.47 248 ILE C C 1
ATOM 6453 O O . ILE C 1 214 ? 50.404 -4.361 8.462 1.00 9.12 248 ILE C O 1
ATOM 6458 N N . SER C 1 215 ? 49.495 -5.291 6.639 1.00 9.11 249 SER C N 1
ATOM 6459 C CA . SER C 1 215 ? 50.506 -4.742 5.759 1.00 9.47 249 SER C CA 1
ATOM 6460 C C . SER C 1 215 ? 50.431 -3.228 5.739 1.00 8.88 249 SER C C 1
ATOM 6461 O O . SER C 1 215 ? 51.435 -2.531 5.800 1.00 9.45 249 SER C O 1
ATOM 6464 N N . ASN C 1 216 ? 49.219 -2.694 5.661 1.00 8.25 250 ASN C N 1
ATOM 6465 C CA . ASN C 1 216 ? 49.032 -1.235 5.691 1.00 7.97 250 ASN C CA 1
ATOM 6466 C C . ASN C 1 216 ? 49.724 -0.590 6.892 1.00 7.91 250 ASN C C 1
ATOM 6467 O O . ASN C 1 216 ? 50.474 0.365 6.752 1.00 7.74 250 ASN C O 1
ATOM 6472 N N . TYR C 1 217 ? 49.484 -1.151 8.062 1.00 8.08 251 TYR C N 1
ATOM 6473 C CA . TYR C 1 217 ? 50.031 -0.602 9.311 1.00 8.57 251 TYR C CA 1
ATOM 6474 C C . TYR C 1 217 ? 51.509 -0.909 9.499 1.00 9.12 251 TYR C C 1
ATOM 6475 O O . TYR C 1 217 ? 52.231 -0.065 10.030 1.00 9.55 251 TYR C O 1
ATOM 6484 N N . ARG C 1 218 ? 51.944 -2.080 9.089 1.00 9.21 252 ARG C N 1
ATOM 6485 C CA . ARG C 1 218 ? 53.340 -2.377 9.123 1.00 9.80 252 ARG C CA 1
ATOM 6486 C C . ARG C 1 218 ? 54.126 -1.498 8.187 1.00 9.84 252 ARG C C 1
ATOM 6487 O O . ARG C 1 218 ? 55.175 -0.952 8.563 1.00 10.88 252 ARG C O 1
ATOM 6495 N N . TRP C 1 219 ? 53.618 -1.234 6.998 1.00 9.43 253 TRP C N 1
ATOM 6496 C CA . TRP C 1 219 ? 54.297 -0.302 6.147 1.00 10.11 253 TRP C CA 1
ATOM 6497 C C . TRP C 1 219 ? 54.393 1.064 6.742 1.00 10.68 253 TRP C C 1
ATOM 6498 O O . TRP C 1 219 ? 55.448 1.687 6.684 1.00 11.06 253 TRP C O 1
ATOM 6509 N N . ARG C 1 220 ? 53.290 1.573 7.320 1.00 11.47 254 ARG C N 1
ATOM 6510 C CA . ARG C 1 220 ? 53.211 2.906 7.892 1.00 12.26 254 ARG C CA 1
ATOM 6511 C C . ARG C 1 220 ? 54.274 3.118 8.936 1.00 12.47 254 ARG C C 1
ATOM 6512 O O . ARG C 1 220 ? 54.824 4.196 9.050 1.00 13.31 254 ARG C O 1
ATOM 6520 N N . LEU C 1 221 ? 54.592 2.066 9.671 1.00 13.18 255 LEU C N 1
ATOM 6521 C CA . LEU C 1 221 ? 55.602 2.091 10.751 1.00 14.67 255 LEU C CA 1
ATOM 6522 C C . LEU C 1 221 ? 56.995 1.793 10.305 1.00 14.73 255 LEU C C 1
ATOM 6523 O O . LEU C 1 221 ? 57.935 1.698 11.115 1.00 17.22 255 LEU C O 1
ATOM 6528 N N . GLY C 1 222 ? 57.186 1.600 9.007 1.00 15.05 256 GLY C N 1
ATOM 6529 C CA . GLY C 1 222 ? 58.500 1.276 8.488 1.00 16.67 256 GLY C CA 1
ATOM 6530 C C . GLY C 1 222 ? 58.942 -0.136 8.710 1.00 17.36 256 GLY C C 1
ATOM 6531 O O . GLY C 1 222 ? 60.138 -0.439 8.595 1.00 18.35 256 GLY C O 1
ATOM 6532 N N . LEU C 1 223 ? 58.011 -1.043 8.959 1.00 17.25 257 LEU C N 1
ATOM 6533 C CA . LEU C 1 223 ? 58.335 -2.422 9.216 1.00 18.93 257 LEU C CA 1
ATOM 6534 C C . LEU C 1 223 ? 58.202 -3.389 8.039 1.00 20.60 257 LEU C C 1
ATOM 6535 O O . LEU C 1 223 ? 58.335 -4.616 8.191 1.00 23.19 257 LEU C O 1
ATOM 6540 N N . GLU C 1 224 ? 57.884 -2.900 6.870 1.00 18.40 258 GLU C N 1
ATOM 6541 C CA . GLU C 1 224 ? 57.709 -3.736 5.729 1.00 19.57 258 GLU C CA 1
ATOM 6542 C C . GLU C 1 224 ? 58.300 -2.876 4.611 1.00 20.10 258 GLU C C 1
ATOM 6543 O O . GLU C 1 224 ? 58.086 -1.677 4.585 1.00 18.98 258 GLU C O 1
ATOM 6549 N N . LYS C 1 225 ? 58.949 -3.513 3.668 1.00 21.41 259 LYS C N 1
ATOM 6550 C CA . LYS C 1 225 ? 59.480 -2.840 2.506 1.00 24.90 259 LYS C CA 1
ATOM 6551 C C . LYS C 1 225 ? 58.379 -2.966 1.453 1.00 23.86 259 LYS C C 1
ATOM 6552 O O . LYS C 1 225 ? 57.769 -4.000 1.294 1.00 25.15 259 LYS C O 1
ATOM 6558 N N . GLY C 1 226 ? 58.112 -1.944 0.727 1.00 22.77 260 GLY C N 1
ATOM 6559 C CA . GLY C 1 226 ? 57.062 -2.107 -0.288 1.00 22.00 260 GLY C CA 1
ATOM 6560 C C . GLY C 1 226 ? 57.614 -2.876 -1.493 1.00 21.94 260 GLY C C 1
ATOM 6561 O O . GLY C 1 226 ? 58.763 -3.352 -1.446 1.00 24.56 260 GLY C O 1
ATOM 6562 N N . GLU C 1 227 ? 56.810 -2.956 -2.549 1.00 18.33 261 GLU C N 1
ATOM 6563 C CA . GLU C 1 227 ? 57.201 -3.593 -3.782 1.00 18.13 261 GLU C CA 1
ATOM 6564 C C . GLU C 1 227 ? 57.948 -2.605 -4.639 1.00 17.57 261 GLU C C 1
ATOM 6565 O O . GLU C 1 227 ? 57.679 -1.392 -4.673 1.00 15.51 261 GLU C O 1
ATOM 6571 N N . ALA C 1 228 ? 58.890 -3.133 -5.404 1.00 17.12 262 ALA C N 1
ATOM 6572 C CA . ALA C 1 228 ? 59.705 -2.312 -6.287 1.00 17.33 262 ALA C CA 1
ATOM 6573 C C . ALA C 1 228 ? 58.955 -1.480 -7.264 1.00 16.86 262 ALA C C 1
ATOM 6574 O O . ALA C 1 228 ? 59.342 -0.314 -7.516 1.00 16.29 262 ALA C O 1
ATOM 6576 N N . LYS C 1 229 ? 57.880 -1.997 -7.813 1.00 16.04 263 LYS C N 1
ATOM 6577 C CA . LYS C 1 229 ? 57.133 -1.243 -8.772 1.00 16.62 263 LYS C CA 1
ATOM 6578 C C . LYS C 1 229 ? 56.388 -0.016 -8.213 1.00 15.04 263 LYS C C 1
ATOM 6579 O O . LYS C 1 229 ? 55.880 0.796 -9.002 1.00 15.57 263 LYS C O 1
ATOM 6585 N N . TYR C 1 230 ? 56.299 0.071 -6.904 1.00 13.78 264 TYR C N 1
ATOM 6586 C CA . TYR C 1 230 ? 55.707 1.243 -6.270 1.00 13.27 264 TYR C CA 1
ATOM 6587 C C . TYR C 1 230 ? 56.757 2.185 -5.619 1.00 13.34 264 TYR C C 1
ATOM 6588 O O . TYR C 1 230 ? 56.397 3.226 -5.046 1.00 12.86 264 TYR C O 1
ATOM 6597 N N . ALA C 1 231 ? 58.048 1.840 -5.712 1.00 13.93 265 ALA C N 1
ATOM 6598 C CA . ALA C 1 231 ? 59.032 2.583 -4.936 1.00 13.63 265 ALA C CA 1
ATOM 6599 C C . ALA C 1 231 ? 59.194 4.009 -5.410 1.00 13.42 265 ALA C C 1
ATOM 6600 O O . ALA C 1 231 ? 59.469 4.912 -4.656 1.00 13.94 265 ALA C O 1
ATOM 6602 N N . GLY C 1 232 ? 59.084 4.206 -6.730 1.00 13.80 266 GLY C N 1
ATOM 6603 C CA . GLY C 1 232 ? 59.176 5.522 -7.316 1.00 14.23 266 GLY C CA 1
ATOM 6604 C C . GLY C 1 232 ? 58.081 6.437 -6.813 1.00 13.60 266 GLY C C 1
ATOM 6605 O O . GLY C 1 232 ? 58.328 7.604 -6.416 1.00 14.16 266 GLY C O 1
ATOM 6606 N N . TYR C 1 233 ? 56.847 5.896 -6.756 1.00 12.92 267 TYR C N 1
ATOM 6607 C CA . TYR C 1 233 ? 55.735 6.654 -6.222 1.00 12.56 267 TYR C CA 1
ATOM 6608 C C . TYR C 1 233 ? 55.981 7.021 -4.747 1.00 12.25 267 TYR C C 1
ATOM 6609 O O . TYR C 1 233 ? 55.824 8.153 -4.350 1.00 11.36 267 TYR C O 1
ATOM 6618 N N . GLU C 1 234 ? 56.443 6.066 -3.973 1.00 11.99 268 GLU C N 1
ATOM 6619 C CA . GLU C 1 234 ? 56.724 6.377 -2.551 1.00 12.20 268 GLU C CA 1
ATOM 6620 C C . GLU C 1 234 ? 57.813 7.421 -2.366 1.00 12.84 268 GLU C C 1
ATOM 6621 O O . GLU C 1 234 ? 57.795 8.194 -1.410 1.00 12.66 268 GLU C O 1
ATOM 6627 N N . GLN C 1 235 ? 58.830 7.341 -3.194 1.00 13.55 269 GLN C N 1
ATOM 6628 C CA . GLN C 1 235 ? 59.879 8.334 -3.128 1.00 15.17 269 GLN C CA 1
ATOM 6629 C C . GLN C 1 235 ? 59.346 9.760 -3.377 1.00 14.55 269 GLN C C 1
ATOM 6630 O O . GLN C 1 235 ? 59.692 10.692 -2.650 1.00 14.31 269 GLN C O 1
ATOM 6636 N N . ARG C 1 236 ? 58.463 9.898 -4.372 1.00 14.32 270 ARG C N 1
ATOM 6637 C CA . ARG C 1 236 ? 57.853 11.187 -4.634 1.00 14.39 270 ARG C CA 1
ATOM 6638 C C . ARG C 1 236 ? 56.996 11.624 -3.449 1.00 12.98 270 ARG C C 1
ATOM 6639 O O . ARG C 1 236 ? 56.975 12.813 -3.062 1.00 12.93 270 ARG C O 1
ATOM 6647 N N . LEU C 1 237 ? 56.264 10.686 -2.867 1.00 11.21 271 LEU C N 1
ATOM 6648 C CA . LEU C 1 237 ? 55.376 11.013 -1.805 1.00 10.22 271 LEU C CA 1
ATOM 6649 C C . LEU C 1 237 ? 56.125 11.400 -0.553 1.00 10.91 271 LEU C C 1
ATOM 6650 O O . LEU C 1 237 ? 55.622 12.140 0.298 1.00 10.60 271 LEU C O 1
ATOM 6655 N N . ALA C 1 238 ? 57.323 10.844 -0.377 1.00 11.40 272 ALA C N 1
ATOM 6656 C CA . ALA C 1 238 ? 58.081 11.113 0.848 1.00 11.74 272 ALA C CA 1
ATOM 6657 C C . ALA C 1 238 ? 58.444 12.617 0.990 1.00 12.16 272 ALA C C 1
ATOM 6658 O O . ALA C 1 238 ? 58.726 13.095 2.107 1.00 13.08 272 ALA C O 1
ATOM 6660 N N . ALA C 1 239 ? 58.432 13.304 -0.107 1.00 12.98 273 ALA C N 1
ATOM 6661 C CA . ALA C 1 239 ? 58.638 14.771 -0.109 1.00 13.43 273 ALA C CA 1
ATOM 6662 C C . ALA C 1 239 ? 57.398 15.558 0.393 1.00 13.51 273 ALA C C 1
ATOM 6663 O O . ALA C 1 239 ? 57.491 16.779 0.496 1.00 14.38 273 ALA C O 1
ATOM 6665 N N . LEU C 1 240 ? 56.281 14.875 0.619 1.00 12.48 274 LEU C N 1
ATOM 6666 C CA . LEU C 1 240 ? 55.034 15.478 1.037 1.00 12.60 274 LEU C CA 1
ATOM 6667 C C . LEU C 1 240 ? 54.614 16.558 0.026 1.00 12.20 274 LEU C C 1
ATOM 6668 O O . LEU C 1 240 ? 54.457 17.722 0.377 1.00 12.82 274 LEU C O 1
ATOM 6673 N N . PRO C 1 241 ? 54.476 16.192 -1.250 1.00 11.54 275 PRO C N 1
ATOM 6674 C CA . PRO C 1 241 ? 54.136 17.127 -2.289 1.00 11.45 275 PRO C CA 1
ATOM 6675 C C . PRO C 1 241 ? 52.763 17.742 -2.024 1.00 10.80 275 PRO C C 1
ATOM 6676 O O . PRO C 1 241 ? 51.855 17.080 -1.562 1.00 10.93 275 PRO C O 1
ATOM 6680 N N . PRO C 1 242 ? 52.589 19.006 -2.336 1.00 11.13 276 PRO C N 1
ATOM 6681 C CA . PRO C 1 242 ? 51.305 19.646 -2.159 1.00 10.79 276 PRO C CA 1
ATOM 6682 C C . PRO C 1 242 ? 50.311 19.177 -3.244 1.00 10.37 276 PRO C C 1
ATOM 6683 O O . PRO C 1 242 ? 50.692 18.659 -4.290 1.00 10.67 276 PRO C O 1
ATOM 6687 N N . ILE C 1 243 ? 49.055 19.394 -2.947 1.00 10.00 277 ILE C N 1
ATOM 6688 C CA . ILE C 1 243 ? 47.974 19.103 -3.870 1.00 10.31 277 ILE C CA 1
ATOM 6689 C C . ILE C 1 243 ? 47.503 20.398 -4.522 1.00 10.17 277 ILE C C 1
ATOM 6690 O O . ILE C 1 243 ? 47.145 21.371 -3.837 1.00 10.02 277 ILE C O 1
ATOM 6695 N N . THR C 1 244 ? 47.451 20.408 -5.837 1.00 9.72 278 THR C N 1
ATOM 6696 C CA . THR C 1 244 ? 47.219 21.634 -6.603 1.00 10.02 278 THR C CA 1
ATOM 6697 C C . THR C 1 244 ? 45.788 21.791 -7.104 1.00 9.76 278 THR C C 1
ATOM 6698 O O . THR C 1 244 ? 45.414 22.853 -7.607 1.00 10.20 278 THR C O 1
ATOM 6702 N N . VAL C 1 245 ? 45.001 20.720 -7.017 1.00 9.36 279 VAL C N 1
ATOM 6703 C CA . VAL C 1 245 ? 43.661 20.707 -7.575 1.00 9.46 279 VAL C CA 1
ATOM 6704 C C . VAL C 1 245 ? 42.685 21.305 -6.572 1.00 9.08 279 VAL C C 1
ATOM 6705 O O . VAL C 1 245 ? 42.965 21.334 -5.354 1.00 9.14 279 VAL C O 1
ATOM 6709 N N . PRO C 1 246 ? 41.537 21.810 -7.033 1.00 9.09 280 PRO C N 1
ATOM 6710 C CA . PRO C 1 246 ? 40.574 22.350 -6.104 1.00 9.12 280 PRO C CA 1
ATOM 6711 C C . PRO C 1 246 ? 40.121 21.334 -5.043 1.00 8.84 280 PRO C C 1
ATOM 6712 O O . PRO C 1 246 ? 39.802 20.208 -5.376 1.00 8.31 280 PRO C O 1
ATOM 6716 N N . THR C 1 247 ? 40.185 21.732 -3.794 1.00 8.79 281 THR C N 1
ATOM 6717 C CA . THR C 1 247 ? 39.989 20.780 -2.689 1.00 8.79 281 THR C CA 1
ATOM 6718 C C . THR C 1 247 ? 39.123 21.374 -1.601 1.00 8.94 281 THR C C 1
ATOM 6719 O O . THR C 1 247 ? 39.343 22.534 -1.201 1.00 8.15 281 THR C O 1
ATOM 6723 N N . ILE C 1 248 ? 38.188 20.578 -1.072 1.00 8.49 282 ILE C N 1
ATOM 6724 C CA . ILE C 1 248 ? 37.534 20.843 0.147 1.00 8.96 282 ILE C CA 1
ATOM 6725 C C . ILE C 1 248 ? 37.891 19.808 1.173 1.00 8.60 282 ILE C C 1
ATOM 6726 O O . ILE C 1 248 ? 37.824 18.608 0.911 1.00 8.40 282 ILE C O 1
ATOM 6731 N N . THR C 1 249 ? 38.401 20.241 2.307 1.00 9.01 283 THR C N 1
ATOM 6732 C CA . THR C 1 249 ? 38.645 19.353 3.458 1.00 8.86 283 THR C CA 1
ATOM 6733 C C . THR C 1 249 ? 37.539 19.430 4.417 1.00 9.57 283 THR C C 1
ATOM 6734 O O . THR C 1 249 ? 36.871 20.488 4.554 1.00 10.30 283 THR C O 1
ATOM 6738 N N . LEU C 1 250 ? 37.274 18.327 5.101 1.00 9.73 284 LEU C N 1
ATOM 6739 C CA . LEU C 1 250 ? 36.194 18.225 6.050 1.00 10.43 284 LEU C CA 1
ATOM 6740 C C . LEU C 1 250 ? 36.708 17.671 7.385 1.00 11.28 284 LEU C C 1
ATOM 6741 O O . LEU C 1 250 ? 37.591 16.815 7.387 1.00 10.82 284 LEU C O 1
ATOM 6746 N N . GLU C 1 251 ? 36.130 18.098 8.500 1.00 11.81 285 GLU C N 1
ATOM 6747 C CA . GLU C 1 251 ? 36.383 17.442 9.758 1.00 13.04 285 GLU C CA 1
ATOM 6748 C C . GLU C 1 251 ? 35.091 17.426 10.563 1.00 14.79 285 GLU C C 1
ATOM 6749 O O . GLU C 1 251 ? 34.318 18.349 10.441 1.00 15.86 285 GLU C O 1
ATOM 6755 N N . GLY C 1 252 ? 34.917 16.410 11.412 1.00 16.45 286 GLY C N 1
ATOM 6756 C CA . GLY C 1 252 ? 33.756 16.283 12.276 1.00 18.35 286 GLY C CA 1
ATOM 6757 C C . GLY C 1 252 ? 34.148 16.710 13.699 1.00 20.38 286 GLY C C 1
ATOM 6758 O O . GLY C 1 252 ? 35.292 16.503 14.162 1.00 20.50 286 GLY C O 1
ATOM 6759 N N . ALA C 1 253 ? 33.193 17.278 14.418 1.00 21.82 287 ALA C N 1
ATOM 6760 C CA . ALA C 1 253 ? 33.448 17.724 15.778 1.00 24.46 287 ALA C CA 1
ATOM 6761 C C . ALA C 1 253 ? 33.587 16.606 16.821 1.00 24.58 287 ALA C C 1
ATOM 6762 O O . ALA C 1 253 ? 34.204 16.816 17.886 1.00 24.80 287 ALA C O 1
ATOM 6764 N N . ASN C 1 254 ? 33.084 15.415 16.506 1.00 22.26 288 ASN C N 1
ATOM 6765 C CA . ASN C 1 254 ? 33.180 14.300 17.431 1.00 21.96 288 ASN C CA 1
ATOM 6766 C C . ASN C 1 254 ? 33.941 13.142 16.833 1.00 19.43 288 ASN C C 1
ATOM 6767 O O . ASN C 1 254 ? 33.602 12.003 17.041 1.00 17.38 288 ASN C O 1
ATOM 6772 N N . ASN C 1 255 ? 35.017 13.460 16.126 1.00 17.64 289 ASN C N 1
ATOM 6773 C CA . ASN C 1 255 ? 35.928 12.445 15.639 1.00 16.77 289 ASN C CA 1
ATOM 6774 C C . ASN C 1 255 ? 36.835 11.997 16.737 1.00 18.12 289 ASN C C 1
ATOM 6775 O O . ASN C 1 255 ? 37.729 12.735 17.192 1.00 20.23 289 ASN C O 1
ATOM 6780 N N . GLY C 1 256 ? 36.701 10.719 17.141 1.00 18.59 290 GLY C N 1
ATOM 6781 C CA . GLY C 1 256 ? 37.588 10.134 18.144 1.00 19.01 290 GLY C CA 1
ATOM 6782 C C . GLY C 1 256 ? 38.897 9.573 17.651 1.00 20.00 290 GLY C C 1
ATOM 6783 O O . GLY C 1 256 ? 39.801 9.212 18.425 1.00 20.27 290 GLY C O 1
ATOM 6784 N N . ALA C 1 257 ? 39.058 9.469 16.344 1.00 19.09 291 ALA C N 1
ATOM 6785 C CA . ALA C 1 257 ? 40.264 8.935 15.784 1.00 19.69 291 ALA C CA 1
ATOM 6786 C C . ALA C 1 257 ? 41.308 10.057 15.741 1.00 21.23 291 ALA C C 1
ATOM 6787 O O . ALA C 1 257 ? 40.923 11.234 15.698 1.00 21.05 291 ALA C O 1
ATOM 6789 N N . PRO C 1 258 ? 42.588 9.704 15.696 1.00 24.65 292 PRO C N 1
ATOM 6790 C CA . PRO C 1 258 ? 43.641 10.728 15.625 1.00 25.33 292 PRO C CA 1
ATOM 6791 C C . PRO C 1 258 ? 43.489 11.536 14.325 1.00 23.67 292 PRO C C 1
ATOM 6792 O O . PRO C 1 258 ? 43.263 10.982 13.254 1.00 21.77 292 PRO C O 1
ATOM 6796 N N . HIS C 1 259 ? 43.521 12.850 14.443 1.00 24.76 293 HIS C N 1
ATOM 6797 C CA . HIS C 1 259 ? 43.436 13.707 13.236 1.00 23.72 293 HIS C CA 1
ATOM 6798 C C . HIS C 1 259 ? 44.167 15.009 13.472 1.00 25.79 293 HIS C C 1
ATOM 6799 O O . HIS C 1 259 ? 44.194 15.481 14.581 1.00 23.86 293 HIS C O 1
ATOM 6806 N N . PRO C 1 260 ? 44.735 15.603 12.378 1.00 25.20 294 PRO C N 1
ATOM 6807 C CA . PRO C 1 260 ? 45.382 16.919 12.553 1.00 26.93 294 PRO C CA 1
ATOM 6808 C C . PRO C 1 260 ? 44.413 18.108 12.731 1.00 24.63 294 PRO C C 1
ATOM 6809 O O . PRO C 1 260 ? 43.270 18.052 12.268 1.00 26.07 294 PRO C O 1
ATOM 6813 N N . ALA C 1 261 ? 44.914 19.197 13.309 1.00 23.13 295 ALA C N 1
ATOM 6814 C CA . ALA C 1 261 ? 44.227 20.466 13.324 1.00 23.50 295 ALA C CA 1
ATOM 6815 C C . ALA C 1 261 ? 44.220 21.070 11.884 1.00 21.50 295 ALA C C 1
ATOM 6816 O O . ALA C 1 261 ? 45.236 20.991 11.175 1.00 20.17 295 ALA C O 1
ATOM 6818 N N . PRO C 1 262 ? 43.081 21.638 11.447 1.00 21.65 296 PRO C N 1
ATOM 6819 C CA . PRO C 1 262 ? 43.022 22.170 10.048 1.00 19.79 296 PRO C CA 1
ATOM 6820 C C . PRO C 1 262 ? 44.079 23.163 9.706 1.00 19.08 296 PRO C C 1
ATOM 6821 O O . PRO C 1 262 ? 44.636 23.131 8.609 1.00 17.15 296 PRO C O 1
ATOM 6825 N N . ALA C 1 263 ? 44.481 24.043 10.648 1.00 17.89 297 ALA C N 1
ATOM 6826 C CA . ALA C 1 263 ? 45.549 24.980 10.322 1.00 18.14 297 ALA C CA 1
ATOM 6827 C C . ALA C 1 263 ? 46.847 24.273 9.900 1.00 17.26 297 ALA C C 1
ATOM 6828 O O . ALA C 1 263 ? 47.649 24.820 9.155 1.00 19.12 297 ALA C O 1
ATOM 6830 N N . SER C 1 264 ? 47.080 23.086 10.436 1.00 15.61 298 SER C N 1
ATOM 6831 C CA . SER C 1 264 ? 48.326 22.357 10.157 1.00 15.15 298 SER C CA 1
ATOM 6832 C C . SER C 1 264 ? 48.478 21.862 8.739 1.00 13.93 298 SER C C 1
ATOM 6833 O O . SER C 1 264 ? 49.588 21.610 8.281 1.00 14.33 298 SER C O 1
ATOM 6836 N N . TYR C 1 265 ? 47.357 21.704 8.021 1.00 12.96 299 TYR C N 1
ATOM 6837 C CA . TYR C 1 265 ? 47.436 21.233 6.647 1.00 11.65 299 TYR C CA 1
ATOM 6838 C C . TYR C 1 265 ? 46.940 22.256 5.636 1.00 11.41 299 TYR C C 1
ATOM 6839 O O . TYR C 1 265 ? 46.915 21.958 4.430 1.00 10.99 299 TYR C O 1
ATOM 6848 N N . ARG C 1 266 ? 46.616 23.475 6.056 1.00 11.06 300 ARG C N 1
ATOM 6849 C CA . ARG C 1 266 ? 46.170 24.503 5.109 1.00 11.15 300 ARG C CA 1
ATOM 6850 C C . ARG C 1 266 ? 47.107 24.579 3.939 1.00 11.09 300 ARG C C 1
ATOM 6851 O O . ARG C 1 266 ? 46.659 24.639 2.765 1.00 10.48 300 ARG C O 1
ATOM 6859 N N . ALA C 1 267 ? 48.388 24.711 4.222 1.00 11.10 301 ALA C N 1
ATOM 6860 C CA . ALA C 1 267 ? 49.339 25.003 3.191 1.00 11.85 301 ALA C CA 1
ATOM 6861 C C . ALA C 1 267 ? 49.767 23.828 2.364 1.00 12.11 301 ALA C C 1
ATOM 6862 O O . ALA C 1 267 ? 50.578 23.984 1.447 1.00 13.38 301 ALA C O 1
ATOM 6864 N N . LYS C 1 268 ? 49.171 22.659 2.584 1.00 11.93 302 LYS C N 1
ATOM 6865 C CA . LYS C 1 268 ? 49.396 21.503 1.687 1.00 11.75 302 LYS C CA 1
ATOM 6866 C C . LYS C 1 268 ? 48.496 21.543 0.468 1.00 11.04 302 LYS C C 1
ATOM 6867 O O . LYS C 1 268 ? 48.688 20.705 -0.428 1.00 11.07 302 LYS C O 1
ATOM 6873 N N . PHE C 1 269 ? 47.573 22.501 0.370 1.00 10.40 303 PHE C N 1
ATOM 6874 C CA . PHE C 1 269 ? 46.656 22.607 -0.756 1.00 9.90 303 PHE C CA 1
ATOM 6875 C C . PHE C 1 269 ? 46.913 23.926 -1.378 1.00 10.39 303 PHE C C 1
ATOM 6876 O O . PHE C 1 269 ? 46.570 24.985 -0.798 1.00 10.46 303 PHE C O 1
ATOM 6884 N N . THR C 1 270 ? 47.535 23.931 -2.533 1.00 10.15 304 THR C N 1
ATOM 6885 C CA . THR C 1 270 ? 48.049 25.149 -3.112 1.00 10.87 304 THR C CA 1
ATOM 6886 C C . THR C 1 270 ? 47.187 25.758 -4.185 1.00 11.16 304 THR C C 1
ATOM 6887 O O . THR C 1 270 ? 47.552 26.839 -4.713 1.00 11.96 304 THR C O 1
ATOM 6891 N N . GLY C 1 271 ? 46.057 25.118 -4.509 1.00 11.05 305 GLY C N 1
ATOM 6892 C CA . GLY C 1 271 ? 45.089 25.703 -5.438 1.00 11.47 305 GLY C CA 1
ATOM 6893 C C . GLY C 1 271 ? 43.889 26.271 -4.768 1.00 11.71 305 GLY C C 1
ATOM 6894 O O . GLY C 1 271 ? 43.945 26.767 -3.635 1.00 12.02 305 GLY C O 1
ATOM 6895 N N . LYS C 1 272 ? 42.740 26.143 -5.393 1.00 11.32 306 LYS C N 1
ATOM 6896 C CA . LYS C 1 272 ? 41.503 26.561 -4.786 1.00 12.20 306 LYS C CA 1
ATOM 6897 C C . LYS C 1 272 ? 41.195 25.675 -3.589 1.00 11.15 306 LYS C C 1
ATOM 6898 O O . LYS C 1 272 ? 41.486 24.459 -3.646 1.00 10.82 306 LYS C O 1
ATOM 6904 N N . TYR C 1 273 ? 40.683 26.271 -2.517 1.00 11.05 307 TYR C N 1
ATOM 6905 C CA . TYR C 1 273 ? 40.569 25.556 -1.255 1.00 10.25 307 TYR C CA 1
ATOM 6906 C C . TYR C 1 273 ? 39.467 26.046 -0.370 1.00 10.57 307 TYR C C 1
ATOM 6907 O O . TYR C 1 273 ? 39.277 27.260 -0.267 1.00 10.57 307 TYR C O 1
ATOM 6916 N N . GLU C 1 274 ? 38.860 25.130 0.373 1.00 10.35 308 GLU C N 1
ATOM 6917 C CA . GLU C 1 274 ? 38.007 25.477 1.471 1.00 11.30 308 GLU C CA 1
ATOM 6918 C C . GLU C 1 274 ? 38.106 24.379 2.513 1.00 10.78 308 GLU C C 1
ATOM 6919 O O . GLU C 1 274 ? 38.199 23.204 2.138 1.00 9.87 308 GLU C O 1
ATOM 6925 N N . HIS C 1 275 ? 38.052 24.755 3.789 1.00 10.77 309 HIS C N 1
ATOM 6926 C CA . HIS C 1 275 ? 37.899 23.792 4.854 1.00 10.75 309 HIS C CA 1
ATOM 6927 C C . HIS C 1 275 ? 36.546 23.926 5.519 1.00 11.40 309 HIS C C 1
ATOM 6928 O O . HIS C 1 275 ? 36.104 25.045 5.778 1.00 11.65 309 HIS C O 1
ATOM 6935 N N . ARG C 1 276 ? 35.897 22.792 5.837 1.00 11.45 310 ARG C N 1
ATOM 6936 C CA . ARG C 1 276 ? 34.601 22.812 6.552 1.00 12.44 310 ARG C CA 1
ATOM 6937 C C . ARG C 1 276 ? 34.649 21.935 7.768 1.00 12.98 310 ARG C C 1
ATOM 6938 O O . ARG C 1 276 ? 34.901 20.750 7.643 1.00 12.21 310 ARG C O 1
ATOM 6946 N N . ASP C 1 277 ? 34.290 22.537 8.912 1.00 14.84 311 ASP C N 1
ATOM 6947 C CA . ASP C 1 277 ? 34.035 21.811 10.127 1.00 16.12 311 ASP C CA 1
ATOM 6948 C C . ASP C 1 277 ? 32.561 21.491 10.121 1.00 17.84 311 ASP C C 1
ATOM 6949 O O . ASP C 1 277 ? 31.698 22.405 10.070 1.00 18.47 311 ASP C O 1
ATOM 6954 N N . LEU C 1 278 ? 32.246 20.214 10.182 1.00 18.02 312 LEU C N 1
ATOM 6955 C CA . LEU C 1 278 ? 30.909 19.768 10.160 1.00 20.67 312 LEU C CA 1
ATOM 6956 C C . LEU C 1 278 ? 30.341 19.778 11.576 1.00 23.07 312 LEU C C 1
ATOM 6957 O O . LEU C 1 278 ? 30.835 19.117 12.404 1.00 24.81 312 LEU C O 1
ATOM 6962 N N . PRO C 1 279 ? 29.275 20.529 11.817 1.00 26.40 313 PRO C N 1
ATOM 6963 C CA . PRO C 1 279 ? 28.697 20.515 13.154 1.00 29.75 313 PRO C CA 1
ATOM 6964 C C . PRO C 1 279 ? 27.995 19.185 13.467 1.00 32.26 313 PRO C C 1
ATOM 6965 O O . PRO C 1 279 ? 27.500 18.561 12.519 1.00 29.50 313 PRO C O 1
ATOM 6969 N N . GLY C 1 280 ? 28.086 18.767 14.746 1.00 33.81 314 GLY C N 1
ATOM 6970 C CA . GLY C 1 280 ? 27.216 17.774 15.327 1.00 34.63 314 GLY C CA 1
ATOM 6971 C C . GLY C 1 280 ? 27.893 16.538 15.896 1.00 33.37 314 GLY C C 1
ATOM 6972 O O . GLY C 1 280 ? 29.006 16.553 16.393 1.00 36.51 314 GLY C O 1
ATOM 6973 N N . ALA C 1 281 ? 27.175 15.442 15.814 1.00 33.56 315 ALA C N 1
ATOM 6974 C CA . ALA C 1 281 ? 27.633 14.146 16.348 1.00 31.77 315 ALA C CA 1
ATOM 6975 C C . ALA C 1 281 ? 28.622 13.524 15.366 1.00 25.99 315 ALA C C 1
ATOM 6976 O O . ALA C 1 281 ? 29.080 12.371 15.615 1.00 28.53 315 ALA C O 1
ATOM 6978 N N . VAL C 1 282 ? 29.030 14.280 14.319 1.00 25.07 316 VAL C N 1
ATOM 6979 C CA . VAL C 1 282 ? 29.863 13.691 13.213 1.00 20.51 316 VAL C CA 1
ATOM 6980 C C . VAL C 1 282 ? 31.276 13.331 13.665 1.00 18.33 316 VAL C C 1
ATOM 6981 O O . VAL C 1 282 ? 32.017 14.140 14.188 1.00 17.77 316 VAL C O 1
ATOM 6985 N N . GLY C 1 283 ? 31.609 12.045 13.431 1.00 16.20 317 GLY C N 1
ATOM 6986 C CA . GLY C 1 283 ? 32.860 11.481 13.805 1.00 15.65 317 GLY C CA 1
ATOM 6987 C C . GLY C 1 283 ? 33.819 11.240 12.634 1.00 14.05 317 GLY C C 1
ATOM 6988 O O . GLY C 1 283 ? 33.995 12.108 11.753 1.00 13.70 317 GLY C O 1
ATOM 6989 N N . HIS C 1 284 ? 34.430 10.051 12.652 1.00 13.14 318 HIS C N 1
ATOM 6990 C CA . HIS C 1 284 ? 35.483 9.652 11.714 1.00 11.94 318 HIS C CA 1
ATOM 6991 C C . HIS C 1 284 ? 35.004 9.274 10.316 1.00 11.26 318 HIS C C 1
ATOM 6992 O O . HIS C 1 284 ? 35.808 9.199 9.379 1.00 11.80 318 HIS C O 1
ATOM 6999 N N . ASN C 1 285 ? 33.695 9.066 10.163 1.00 10.34 319 ASN C N 1
ATOM 7000 C CA . ASN C 1 285 ? 33.114 8.672 8.873 1.00 10.05 319 ASN C CA 1
ATOM 7001 C C . ASN C 1 285 ? 32.001 9.666 8.423 1.00 10.31 319 ASN C C 1
ATOM 7002 O O . ASN C 1 285 ? 30.806 9.355 8.480 1.00 11.06 319 ASN C O 1
ATOM 7007 N N . PRO C 1 286 ? 32.433 10.854 7.943 1.00 10.32 320 PRO C N 1
ATOM 7008 C CA . PRO C 1 286 ? 31.443 11.814 7.501 1.00 10.43 320 PRO C CA 1
ATOM 7009 C C . PRO C 1 286 ? 30.482 11.323 6.430 1.00 10.56 320 PRO C C 1
ATOM 7010 O O . PRO C 1 286 ? 29.285 11.691 6.480 1.00 11.30 320 PRO C O 1
ATOM 7014 N N . PRO C 1 287 ? 30.955 10.604 5.392 1.00 10.26 321 PRO C N 1
ATOM 7015 C CA . PRO C 1 287 ? 29.934 10.247 4.429 1.00 10.46 321 PRO C CA 1
ATOM 7016 C C . PRO C 1 287 ? 28.857 9.308 4.960 1.00 10.61 321 PRO C C 1
ATOM 7017 O O . PRO C 1 287 ? 27.678 9.454 4.540 1.00 11.76 321 PRO C O 1
ATOM 7021 N N . GLN C 1 288 ? 29.178 8.382 5.867 1.00 11.08 322 GLN C N 1
ATOM 7022 C CA . GLN C 1 288 ? 28.173 7.486 6.348 1.00 11.97 322 GLN C CA 1
ATOM 7023 C C . GLN C 1 288 ? 27.311 8.195 7.418 1.00 13.50 322 GLN C C 1
ATOM 7024 O O . GLN C 1 288 ? 26.095 7.971 7.494 1.00 14.43 322 GLN C O 1
ATOM 7030 N N . GLU C 1 289 ? 27.950 9.053 8.220 1.00 14.16 323 GLU C N 1
ATOM 7031 C CA . GLU C 1 289 ? 27.333 9.708 9.375 1.00 14.87 323 GLU C CA 1
ATOM 7032 C C . GLU C 1 289 ? 26.604 10.972 9.018 1.00 15.79 323 GLU C C 1
ATOM 7033 O O . GLU C 1 289 ? 25.547 11.230 9.618 1.00 16.91 323 GLU C O 1
ATOM 7039 N N . ASP C 1 290 ? 27.069 11.708 8.036 1.00 16.22 324 ASP C N 1
ATOM 7040 C CA . ASP C 1 290 ? 26.442 12.948 7.576 1.00 17.21 324 ASP C CA 1
ATOM 7041 C C . ASP C 1 290 ? 26.453 13.045 6.053 1.00 15.73 324 ASP C C 1
ATOM 7042 O O . ASP C 1 290 ? 27.093 13.916 5.442 1.00 16.44 324 ASP C O 1
ATOM 7047 N N . PRO C 1 291 ? 25.687 12.173 5.412 1.00 14.68 325 PRO C N 1
ATOM 7048 C CA . PRO C 1 291 ? 25.746 12.147 3.931 1.00 14.17 325 PRO C CA 1
ATOM 7049 C C . PRO C 1 291 ? 25.322 13.436 3.310 1.00 15.08 325 PRO C C 1
ATOM 7050 O O . PRO C 1 291 ? 25.789 13.749 2.213 1.00 13.94 325 PRO C O 1
ATOM 7054 N N . THR C 1 292 ? 24.348 14.160 3.920 1.00 16.43 326 THR C N 1
ATOM 7055 C CA . THR C 1 292 ? 23.894 15.409 3.316 1.00 17.25 326 THR C CA 1
ATOM 7056 C C . THR C 1 292 ? 25.024 16.400 3.141 1.00 15.75 326 THR C C 1
ATOM 7057 O O . THR C 1 292 ? 25.192 17.001 2.088 1.00 13.75 326 THR C O 1
ATOM 7061 N N . ALA C 1 293 ? 25.775 16.605 4.210 1.00 14.86 327 ALA C N 1
ATOM 7062 C CA . ALA C 1 293 ? 26.838 17.517 4.178 1.00 14.20 327 ALA C CA 1
ATOM 7063 C C . ALA C 1 293 ? 27.976 17.036 3.242 1.00 12.43 327 ALA C C 1
ATOM 7064 O O . ALA C 1 293 ? 28.601 17.823 2.591 1.00 11.50 327 ALA C O 1
ATOM 7066 N N . PHE C 1 294 ? 28.192 15.749 3.192 1.00 11.53 328 PHE C N 1
ATOM 7067 C CA . PHE C 1 294 ? 29.231 15.206 2.348 1.00 10.85 328 PHE C CA 1
ATOM 7068 C C . PHE C 1 294 ? 28.870 15.392 0.861 1.00 10.82 328 PHE C C 1
ATOM 7069 O O . PHE C 1 294 ? 29.718 15.793 0.078 1.00 10.94 328 PHE C O 1
ATOM 7077 N N . VAL C 1 295 ? 27.632 15.110 0.512 1.00 11.14 329 VAL C N 1
ATOM 7078 C CA . VAL C 1 295 ? 27.174 15.354 -0.893 1.00 11.48 329 VAL C CA 1
ATOM 7079 C C . VAL C 1 295 ? 27.419 16.817 -1.245 1.00 11.09 329 VAL C C 1
ATOM 7080 O O . VAL C 1 295 ? 27.898 17.122 -2.341 1.00 10.45 329 VAL C O 1
ATOM 7084 N N . GLN C 1 296 ? 27.057 17.723 -0.358 1.00 11.94 330 GLN C N 1
ATOM 7085 C CA . GLN C 1 296 ? 27.235 19.126 -0.630 1.00 12.34 330 GLN C CA 1
ATOM 7086 C C . GLN C 1 296 ? 28.685 19.480 -0.888 1.00 11.44 330 GLN C C 1
ATOM 7087 O O . GLN C 1 296 ? 28.987 20.283 -1.754 1.00 10.87 330 GLN C O 1
ATOM 7093 N N . ALA C 1 297 ? 29.589 18.895 -0.099 1.00 10.69 331 ALA C N 1
ATOM 7094 C CA . ALA C 1 297 ? 30.967 19.068 -0.281 1.00 10.62 331 ALA C CA 1
ATOM 7095 C C . ALA C 1 297 ? 31.461 18.604 -1.643 1.00 10.21 331 ALA C C 1
ATOM 7096 O O . ALA C 1 297 ? 32.271 19.280 -2.311 1.00 9.81 331 ALA C O 1
ATOM 7098 N N . VAL C 1 298 ? 30.983 17.448 -2.094 1.00 9.95 332 VAL C N 1
ATOM 7099 C CA . VAL C 1 298 ? 31.388 16.958 -3.415 1.00 9.72 332 VAL C CA 1
ATOM 7100 C C . VAL C 1 298 ? 30.905 17.879 -4.532 1.00 9.90 332 VAL C C 1
ATOM 7101 O O . VAL C 1 298 ? 31.658 18.242 -5.431 1.00 10.09 332 VAL C O 1
ATOM 7105 N N . VAL C 1 299 ? 29.639 18.310 -4.445 1.00 10.09 333 VAL C N 1
ATOM 7106 C CA . VAL C 1 299 ? 29.077 19.188 -5.431 1.00 10.63 333 VAL C CA 1
ATOM 7107 C C . VAL C 1 299 ? 29.911 20.493 -5.434 1.00 10.45 333 VAL C C 1
ATOM 7108 O O . VAL C 1 299 ? 30.254 21.045 -6.484 1.00 10.51 333 VAL C O 1
ATOM 7112 N N . ASP C 1 300 ? 30.164 21.036 -4.247 1.00 10.03 334 ASP C N 1
ATOM 7113 C CA . ASP C 1 300 ? 30.823 22.328 -4.144 1.00 10.76 334 ASP C CA 1
ATOM 7114 C C . ASP C 1 300 ? 32.245 22.256 -4.635 1.00 10.71 334 ASP C C 1
ATOM 7115 O O . ASP C 1 300 ? 32.726 23.196 -5.321 1.00 10.39 334 A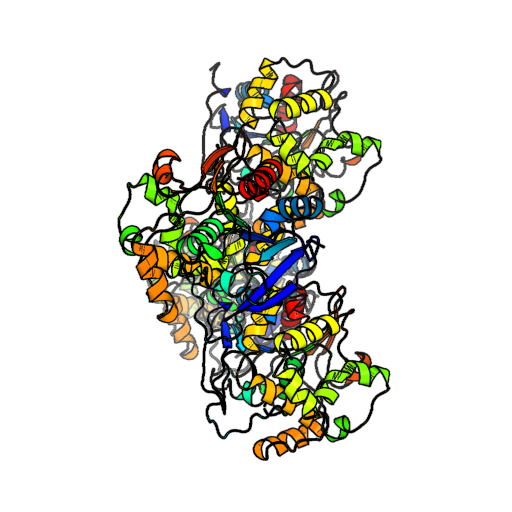SP C O 1
ATOM 7120 N N . ALA C 1 301 ? 32.942 21.148 -4.370 1.00 9.96 335 ALA C N 1
ATOM 7121 C CA . ALA C 1 301 ? 34.307 21.013 -4.851 1.00 9.87 335 ALA C CA 1
ATOM 7122 C C . ALA C 1 301 ? 34.332 20.907 -6.345 1.00 9.89 335 ALA C C 1
ATOM 7123 O O . ALA C 1 301 ? 35.233 21.446 -6.978 1.00 11.14 335 ALA C O 1
ATOM 7125 N N . ASP C 1 302 ? 33.327 20.275 -6.918 1.00 10.43 336 ASP C N 1
ATOM 7126 C CA . ASP C 1 302 ? 33.225 20.063 -8.326 1.00 10.65 336 ASP C CA 1
ATOM 7127 C C . ASP C 1 302 ? 33.018 21.412 -9.057 1.00 11.86 336 ASP C C 1
ATOM 7128 O O . ASP C 1 302 ? 33.338 21.520 -10.235 1.00 10.91 336 ASP C O 1
ATOM 7133 N N . ARG C 1 303 ? 32.406 22.379 -8.377 1.00 12.16 337 ARG C N 1
ATOM 7134 C CA . ARG C 1 303 ? 32.113 23.674 -8.992 1.00 14.07 337 ARG C CA 1
ATOM 7135 C C . ARG C 1 303 ? 33.104 24.744 -8.596 1.00 15.52 337 ARG C C 1
ATOM 7136 O O . ARG C 1 303 ? 32.959 25.880 -9.056 1.00 17.03 337 ARG C O 1
ATOM 7144 N N . LEU C 1 304 ? 34.111 24.454 -7.748 1.00 15.26 338 LEU C N 1
ATOM 7145 C CA . LEU C 1 304 ? 35.159 25.483 -7.448 1.00 17.10 338 LEU C CA 1
ATOM 7146 C C . LEU C 1 304 ? 35.850 25.909 -8.726 1.00 19.98 338 LEU C C 1
ATOM 7147 O O . LEU C 1 304 ? 36.194 25.083 -9.568 1.00 20.35 338 LEU C O 1
ATOM 7153 N N . ALA D 1 7 ? 14.876 -51.811 33.705 1.00 50.38 41 ALA D N 1
ATOM 7154 C CA . ALA D 1 7 ? 15.934 -52.744 33.240 1.00 45.97 41 ALA D CA 1
ATOM 7155 C C . ALA D 1 7 ? 17.134 -52.828 34.276 1.00 42.97 41 ALA D C 1
ATOM 7156 O O . ALA D 1 7 ? 18.065 -53.529 33.974 1.00 39.64 41 ALA D O 1
ATOM 7158 N N . PHE D 1 8 ? 17.055 -52.280 35.521 1.00 41.18 42 PHE D N 1
ATOM 7159 C CA . PHE D 1 8 ? 18.221 -52.389 36.517 1.00 39.46 42 PHE D CA 1
ATOM 7160 C C . PHE D 1 8 ? 18.607 -53.782 36.949 1.00 41.21 42 PHE D C 1
ATOM 7161 O O . PHE D 1 8 ? 19.753 -54.025 37.328 1.00 41.75 42 PHE D O 1
ATOM 7169 N N . ASP D 1 9 ? 17.659 -54.719 36.931 1.00 45.00 43 ASP D N 1
ATOM 7170 C CA . ASP D 1 9 ? 17.997 -56.077 37.343 1.00 45.76 43 ASP D CA 1
ATOM 7171 C C . ASP D 1 9 ? 18.428 -57.016 36.215 1.00 44.83 43 ASP D C 1
ATOM 7172 O O . ASP D 1 9 ? 18.692 -58.201 36.483 1.00 43.65 43 ASP D O 1
ATOM 7177 N N . LYS D 1 10 ? 18.545 -56.499 34.986 1.00 41.37 44 LYS D N 1
ATOM 7178 C CA . LYS D 1 10 ? 19.073 -57.274 33.884 1.00 42.83 44 LYS D CA 1
ATOM 7179 C C . LYS D 1 10 ? 20.558 -56.995 33.859 1.00 38.65 44 LYS D C 1
ATOM 7180 O O . LYS D 1 10 ? 20.948 -55.877 33.548 1.00 40.64 44 LYS D O 1
ATOM 7186 N N . ILE D 1 11 ? 21.357 -57.960 34.285 1.00 32.21 45 ILE D N 1
ATOM 7187 C CA . ILE D 1 11 ? 22.779 -57.812 34.294 1.00 28.77 45 ILE D CA 1
ATOM 7188 C C . ILE D 1 11 ? 23.303 -58.287 32.958 1.00 28.25 45 ILE D C 1
ATOM 7189 O O . ILE D 1 11 ? 23.026 -59.432 32.573 1.00 29.46 45 ILE D O 1
ATOM 7194 N N . GLN D 1 12 ? 24.040 -57.433 32.243 1.00 23.59 46 GLN D N 1
ATOM 7195 C CA . GLN D 1 12 ? 24.746 -57.823 31.036 1.00 23.71 46 GLN D CA 1
ATOM 7196 C C . GLN D 1 12 ? 26.162 -58.224 31.320 1.00 20.97 46 GLN D C 1
ATOM 7197 O O . GLN D 1 12 ? 26.711 -57.942 32.399 1.00 19.97 46 GLN D O 1
ATOM 7203 N N . GLN D 1 13 ? 26.774 -58.876 30.379 1.00 20.05 47 GLN D N 1
ATOM 7204 C CA . GLN D 1 13 ? 28.117 -59.419 30.481 1.00 19.50 47 GLN D CA 1
ATOM 7205 C C . GLN D 1 13 ? 28.910 -59.165 29.224 1.00 19.64 47 GLN D C 1
ATOM 7206 O O . GLN D 1 13 ? 28.368 -59.337 28.123 1.00 19.32 47 GLN D O 1
ATOM 7212 N N . ILE D 1 14 ? 30.156 -58.714 29.334 1.00 18.48 48 ILE D N 1
ATOM 7213 C CA . ILE D 1 14 ? 30.995 -58.443 28.159 1.00 19.19 48 ILE D CA 1
ATOM 7214 C C . ILE D 1 14 ? 32.448 -58.699 28.451 1.00 19.12 48 ILE D C 1
ATOM 7215 O O . ILE D 1 14 ? 32.931 -58.419 29.592 1.00 17.92 48 ILE D O 1
ATOM 7220 N N . ARG D 1 15 ? 33.144 -59.266 27.492 1.00 20.87 49 ARG D N 1
ATOM 7221 C CA . ARG D 1 15 ? 34.561 -59.469 27.627 1.00 22.39 49 ARG D CA 1
ATOM 7222 C C . ARG D 1 15 ? 35.252 -58.085 27.575 1.00 20.49 49 ARG D C 1
ATOM 7223 O O . ARG D 1 15 ? 34.993 -57.314 26.653 1.00 19.43 49 ARG D O 1
ATOM 7231 N N . ALA D 1 16 ? 36.120 -57.822 28.530 1.00 18.63 50 ALA D N 1
ATOM 7232 C CA . ALA D 1 16 ? 36.839 -56.548 28.572 1.00 18.28 50 ALA D CA 1
ATOM 7233 C C . ALA D 1 16 ? 38.147 -56.750 29.256 1.00 17.75 50 ALA D C 1
ATOM 7234 O O . ALA D 1 16 ? 38.229 -56.968 30.452 1.00 16.51 50 ALA D O 1
ATOM 7236 N N . GLY D 1 17 ? 39.206 -56.726 28.465 1.00 18.82 51 GLY D N 1
ATOM 7237 C CA . GLY D 1 17 ? 40.531 -56.972 28.958 1.00 18.50 51 GLY D CA 1
ATOM 7238 C C . GLY D 1 17 ? 40.690 -58.359 29.534 1.00 18.88 51 GLY D C 1
ATOM 7239 O O . GLY D 1 17 ? 40.363 -59.354 28.917 1.00 20.33 51 GLY D O 1
ATOM 7240 N N . ASP D 1 18 ? 41.153 -58.422 30.765 1.00 17.49 52 ASP D N 1
ATOM 7241 C CA . ASP D 1 18 ? 41.266 -59.676 31.446 1.00 18.38 52 ASP D CA 1
ATOM 7242 C C . ASP D 1 18 ? 39.976 -60.233 32.081 1.00 17.15 52 ASP D C 1
ATOM 7243 O O . ASP D 1 18 ? 40.002 -61.249 32.750 1.00 17.09 52 ASP D O 1
ATOM 7248 N N . LEU D 1 19 ? 38.905 -59.462 32.017 1.00 16.72 53 LEU D N 1
ATOM 7249 C CA . LEU D 1 19 ? 37.700 -59.734 32.745 1.00 16.18 53 LEU D CA 1
ATOM 7250 C C . LEU D 1 19 ? 36.566 -60.073 31.782 1.00 16.70 53 LEU D C 1
ATOM 7251 O O . LEU D 1 19 ? 36.523 -59.664 30.604 1.00 17.31 53 LEU D O 1
ATOM 7256 N N . ASN D 1 20 ? 35.582 -60.746 32.314 1.00 15.99 54 ASN D N 1
ATOM 7257 C CA . ASN D 1 20 ? 34.232 -60.626 31.814 1.00 16.25 54 ASN D CA 1
ATOM 7258 C C . ASN D 1 20 ? 33.490 -59.800 32.810 1.00 15.18 54 ASN D C 1
ATOM 7259 O O . ASN D 1 20 ? 33.260 -60.214 33.976 1.00 15.44 54 ASN D O 1
ATOM 7264 N N . ILE D 1 21 ? 33.071 -58.605 32.399 1.00 15.08 55 ILE D N 1
ATOM 7265 C CA . ILE D 1 21 ? 32.483 -57.634 33.323 1.00 14.03 55 ILE D CA 1
ATOM 7266 C C . ILE D 1 21 ? 31.010 -57.725 33.318 1.00 14.99 55 ILE D C 1
ATOM 7267 O O . ILE D 1 21 ? 30.347 -57.790 32.248 1.00 16.03 55 ILE D O 1
ATOM 7272 N N . GLY D 1 22 ? 30.430 -57.782 34.519 1.00 14.61 56 GLY D N 1
ATOM 7273 C CA . GLY D 1 22 ? 28.997 -57.701 34.761 1.00 15.02 56 GLY D CA 1
ATOM 7274 C C . GLY D 1 22 ? 28.552 -56.294 34.950 1.00 15.26 56 GLY D C 1
ATOM 7275 O O . GLY D 1 22 ? 29.138 -55.575 35.768 1.00 14.35 56 GLY D O 1
ATOM 7276 N N . TYR D 1 23 ? 27.508 -55.876 34.208 1.00 16.04 57 TYR D N 1
ATOM 7277 C CA . TYR D 1 23 ? 27.071 -54.494 34.292 1.00 16.63 57 TYR D CA 1
ATOM 7278 C C . TYR D 1 23 ? 25.608 -54.282 33.959 1.00 18.15 57 TYR D C 1
ATOM 7279 O O . TYR D 1 23 ? 25.037 -55.002 33.138 1.00 17.80 57 TYR D O 1
ATOM 7288 N N . VAL D 1 24 ? 25.054 -53.225 34.505 1.00 18.98 58 VAL D N 1
ATOM 7289 C CA . VAL D 1 24 ? 23.786 -52.711 34.081 1.00 19.79 58 VAL D CA 1
ATOM 7290 C C . VAL D 1 24 ? 24.023 -51.722 32.944 1.00 20.38 58 VAL D C 1
ATOM 7291 O O . VAL D 1 24 ? 25.019 -50.983 32.938 1.00 18.17 58 VAL D O 1
ATOM 7295 N N . ASP D 1 25 ? 23.129 -51.785 31.932 1.00 20.85 59 ASP D N 1
ATOM 7296 C CA . ASP D 1 25 ? 23.190 -50.861 30.814 1.00 21.76 59 ASP D CA 1
ATOM 7297 C C . ASP D 1 25 ? 21.820 -50.420 30.446 1.00 23.68 59 ASP D C 1
ATOM 7298 O O . ASP D 1 25 ? 21.056 -51.192 29.820 1.00 24.45 59 ASP D O 1
ATOM 7303 N N . ILE D 1 26 ? 21.441 -49.225 30.853 1.00 24.41 60 ILE D N 1
ATOM 7304 C CA . ILE D 1 26 ? 20.073 -48.753 30.670 1.00 25.10 60 ILE D CA 1
ATOM 7305 C C . ILE D 1 26 ? 20.068 -47.385 30.018 1.00 26.14 60 ILE D C 1
ATOM 7306 O O . ILE D 1 26 ? 21.072 -46.682 30.009 1.00 25.78 60 ILE D O 1
ATOM 7311 N N . GLY D 1 27 ? 18.889 -46.977 29.549 1.00 26.36 61 GLY D N 1
ATOM 7312 C CA . GLY D 1 27 ? 18.717 -45.682 28.917 1.00 26.83 61 GLY D CA 1
ATOM 7313 C C . GLY D 1 27 ? 18.858 -45.750 27.406 1.00 27.01 61 GLY D C 1
ATOM 7314 O O . GLY D 1 27 ? 19.169 -46.805 26.868 1.00 27.80 61 GLY D O 1
ATOM 7315 N N . PRO D 1 28 ? 18.637 -44.628 26.697 1.00 27.51 62 PRO D N 1
ATOM 7316 C CA . PRO D 1 28 ? 18.621 -44.633 25.243 1.00 27.72 62 PRO D CA 1
ATOM 7317 C C . PRO D 1 28 ? 19.995 -44.951 24.679 1.00 27.43 62 PRO D C 1
ATOM 7318 O O . PRO D 1 28 ? 21.015 -44.505 25.246 1.00 26.32 62 PRO D O 1
ATOM 7322 N N . ARG D 1 29 ? 20.047 -45.752 23.635 1.00 28.34 63 ARG D N 1
ATOM 7323 C CA . ARG D 1 29 ? 21.335 -46.217 23.082 1.00 28.48 63 ARG D CA 1
ATOM 7324 C C . ARG D 1 29 ? 22.196 -45.087 22.521 1.00 29.27 63 ARG D C 1
ATOM 7325 O O . ARG D 1 29 ? 23.423 -45.184 22.627 1.00 29.29 63 ARG D O 1
ATOM 7333 N N . ASP D 1 30 ? 21.566 -44.011 22.060 1.00 29.25 64 ASP D N 1
ATOM 7334 C CA . ASP D 1 30 ? 22.274 -42.837 21.563 1.00 30.26 64 ASP D CA 1
ATOM 7335 C C . ASP D 1 30 ? 22.469 -41.797 22.684 1.00 30.38 64 ASP D C 1
ATOM 7336 O O . ASP D 1 30 ? 22.925 -40.717 22.404 1.00 32.46 64 ASP D O 1
ATOM 7341 N N . GLY D 1 31 ? 22.197 -42.107 23.970 1.00 29.28 65 GLY D N 1
ATOM 7342 C CA . GLY D 1 31 ? 22.207 -41.080 25.055 1.00 29.02 65 GLY D CA 1
ATOM 7343 C C . GLY D 1 31 ? 23.638 -40.784 25.551 1.00 28.02 65 GLY D C 1
ATOM 7344 O O . GLY D 1 31 ? 24.521 -41.612 25.331 1.00 27.16 65 GLY D O 1
ATOM 7345 N N . GLN D 1 32 ? 23.849 -39.609 26.162 1.00 26.66 66 GLN D N 1
ATOM 7346 C CA . GLN D 1 32 ? 25.119 -39.263 26.827 1.00 24.24 66 GLN D CA 1
ATOM 7347 C C . GLN D 1 32 ? 25.552 -40.379 27.777 1.00 21.81 66 GLN D C 1
ATOM 7348 O O . GLN D 1 32 ? 24.841 -40.671 28.739 1.00 21.14 66 GLN D O 1
ATOM 7354 N N . PRO D 1 33 ? 26.687 -41.018 27.508 1.00 21.39 67 PRO D N 1
ATOM 7355 C CA . PRO D 1 33 ? 27.069 -42.091 28.463 1.00 19.96 67 PRO D CA 1
ATOM 7356 C C . PRO D 1 33 ? 27.566 -41.600 29.852 1.00 19.42 67 PRO D C 1
ATOM 7357 O O . PRO D 1 33 ? 28.236 -40.580 29.962 1.00 19.56 67 PRO D O 1
ATOM 7361 N N . VAL D 1 34 ? 27.151 -42.354 30.891 1.00 19.64 68 VAL D N 1
ATOM 7362 C CA . VAL D 1 34 ? 27.526 -42.103 32.257 1.00 18.96 68 VAL D CA 1
ATOM 7363 C C . VAL D 1 34 ? 27.920 -43.447 32.812 1.00 18.11 68 VAL D C 1
ATOM 7364 O O . VAL D 1 34 ? 27.143 -44.412 32.681 1.00 17.93 68 VAL D O 1
ATOM 7368 N N . ILE D 1 35 ? 29.080 -43.494 33.510 1.00 16.04 69 ILE D N 1
ATOM 7369 C CA . ILE D 1 35 ? 29.499 -44.729 34.158 1.00 15.57 69 ILE D CA 1
ATOM 7370 C C . ILE D 1 35 ? 29.608 -44.473 35.649 1.00 14.27 69 ILE D C 1
ATOM 7371 O O . ILE D 1 35 ? 30.316 -43.535 36.103 1.00 14.00 69 ILE D O 1
ATOM 7376 N N . LEU D 1 36 ? 28.917 -45.297 36.425 1.00 13.92 70 LEU D N 1
ATOM 7377 C CA . LEU D 1 36 ? 28.760 -45.112 37.855 1.00 13.62 70 LEU D CA 1
ATOM 7378 C C . LEU D 1 36 ? 29.503 -46.234 38.606 1.00 12.99 70 LEU D C 1
ATOM 7379 O O . LEU D 1 36 ? 29.202 -47.416 38.395 1.00 13.64 70 LEU D O 1
ATOM 7384 N N . LEU D 1 37 ? 30.497 -45.866 39.430 1.00 11.97 71 LEU D N 1
ATOM 7385 C CA . LEU D 1 37 ? 31.428 -46.833 40.030 1.00 11.43 71 LEU D CA 1
ATOM 7386 C C . LEU D 1 37 ? 31.263 -46.921 41.539 1.00 11.34 71 LEU D C 1
ATOM 7387 O O . LEU D 1 37 ? 31.434 -45.919 42.265 1.00 12.04 71 LEU D O 1
ATOM 7392 N N . HIS D 1 38 ? 31.027 -48.137 42.044 1.00 11.52 72 HIS D N 1
ATOM 7393 C CA . HIS D 1 38 ? 30.867 -48.351 43.434 1.00 11.29 72 HIS D CA 1
ATOM 7394 C C . HIS D 1 38 ? 32.201 -48.416 44.210 1.00 10.90 72 HIS D C 1
ATOM 7395 O O . HIS D 1 38 ? 33.270 -48.501 43.584 1.00 10.81 72 HIS D O 1
ATOM 7402 N N . GLY D 1 39 ? 32.085 -48.470 45.520 1.00 10.68 73 GLY D N 1
ATOM 7403 C CA . GLY D 1 39 ? 33.229 -48.646 46.419 1.00 10.60 73 GLY D CA 1
ATOM 7404 C C . GLY D 1 39 ? 33.249 -49.941 47.206 1.00 10.69 73 GLY D C 1
ATOM 7405 O O . GLY D 1 39 ? 32.474 -50.884 46.886 1.00 10.29 73 GLY D O 1
ATOM 7406 N N . TRP D 1 40 ? 34.167 -49.999 48.183 1.00 10.22 74 TRP D N 1
ATOM 7407 C CA . TRP D 1 40 ? 34.354 -51.186 49.032 1.00 10.56 74 TRP D CA 1
ATOM 7408 C C . TRP D 1 40 ? 33.723 -50.920 50.401 1.00 10.85 74 TRP D C 1
ATOM 7409 O O . TRP D 1 40 ? 33.994 -49.845 50.988 1.00 10.76 74 TRP D O 1
ATOM 7420 N N . PRO D 1 41 ? 33.006 -51.894 51.005 1.00 11.39 75 PRO D N 1
ATOM 7421 C CA . PRO D 1 41 ? 32.542 -53.154 50.449 1.00 11.73 75 PRO D CA 1
ATOM 7422 C C . PRO D 1 41 ? 31.084 -53.021 50.020 1.00 12.45 75 PRO D C 1
ATOM 7423 O O . PRO D 1 41 ? 30.144 -53.455 50.735 1.00 13.45 75 PRO D O 1
ATOM 7427 N N . TYR D 1 42 ? 30.878 -52.346 48.893 1.00 12.23 76 TYR D N 1
ATOM 7428 C CA . TYR D 1 42 ? 29.593 -52.040 48.359 1.00 13.10 76 TYR D CA 1
ATOM 7429 C C . TYR D 1 42 ? 29.453 -52.658 46.957 1.00 13.12 76 TYR D C 1
ATOM 7430 O O . TYR D 1 42 ? 30.338 -53.410 46.526 1.00 12.49 76 TYR D O 1
ATOM 7439 N N . ASP D 1 43 ? 28.354 -52.385 46.237 1.00 13.66 77 ASP D N 1
ATOM 7440 C CA . ASP D 1 43 ? 28.248 -52.893 44.896 1.00 13.93 77 ASP D CA 1
ATOM 7441 C C . ASP D 1 43 ? 27.323 -52.003 44.039 1.00 14.43 77 ASP D C 1
ATOM 7442 O O . ASP D 1 43 ? 27.011 -50.900 44.437 1.00 14.83 77 ASP D O 1
ATOM 7447 N N . ILE D 1 44 ? 26.880 -52.514 42.901 1.00 15.27 78 ILE D N 1
ATOM 7448 C CA . ILE D 1 44 ? 26.079 -51.762 41.972 1.00 16.02 78 ILE D CA 1
ATOM 7449 C C . ILE D 1 44 ? 24.768 -51.261 42.590 1.00 17.22 78 ILE D C 1
ATOM 7450 O O . ILE D 1 44 ? 24.146 -50.321 42.077 1.00 17.94 78 ILE D O 1
ATOM 7455 N N . GLN D 1 45 ? 24.295 -51.915 43.671 1.00 18.12 79 GLN D N 1
ATOM 7456 C CA . GLN D 1 45 ? 23.056 -51.481 44.312 1.00 19.35 79 GLN D CA 1
ATOM 7457 C C . GLN D 1 45 ? 23.169 -50.093 44.866 1.00 19.79 79 GLN D C 1
ATOM 7458 O O . GLN D 1 45 ? 22.165 -49.407 45.089 1.00 21.29 79 GLN D O 1
ATOM 7464 N N . SER D 1 46 ? 24.415 -49.607 45.044 1.00 18.73 80 SER D N 1
ATOM 7465 C CA . SER D 1 46 ? 24.642 -48.187 45.366 1.00 18.94 80 SER D CA 1
ATOM 7466 C C . SER D 1 46 ? 23.931 -47.240 44.396 1.00 18.75 80 SER D C 1
ATOM 7467 O O . SER D 1 46 ? 23.622 -46.108 44.762 1.00 19.84 80 SER D O 1
ATOM 7470 N N . TYR D 1 47 ? 23.715 -47.678 43.145 1.00 18.93 81 TYR D N 1
ATOM 7471 C CA . TYR D 1 47 ? 23.188 -46.845 42.097 1.00 18.46 81 TYR D CA 1
ATOM 7472 C C . TYR D 1 47 ? 21.781 -47.310 41.611 1.00 19.83 81 TYR D C 1
ATOM 7473 O O . TYR D 1 47 ? 21.343 -46.920 40.533 1.00 21.18 81 TYR D O 1
ATOM 7482 N N . ALA D 1 48 ? 21.123 -48.150 42.401 1.00 21.76 82 ALA D N 1
ATOM 7483 C CA . ALA D 1 48 ? 19.832 -48.741 41.966 1.00 23.40 82 ALA D CA 1
ATOM 7484 C C . ALA D 1 48 ? 18.720 -47.719 41.831 1.00 26.53 82 ALA D C 1
ATOM 7485 O O . ALA D 1 48 ? 17.798 -47.948 41.055 1.00 25.25 82 ALA D O 1
ATOM 7487 N N . GLN D 1 49 ? 18.839 -46.600 42.542 1.00 28.23 83 GLN D N 1
ATOM 7488 C CA . GLN D 1 49 ? 17.968 -45.448 42.343 1.00 31.36 83 GLN D CA 1
ATOM 7489 C C . GLN D 1 49 ? 18.534 -44.376 41.424 1.00 29.75 83 GLN D C 1
ATOM 7490 O O . GLN D 1 49 ? 17.842 -43.819 40.566 1.00 31.92 83 GLN D O 1
ATOM 7496 N N . VAL D 1 50 ? 19.819 -44.098 41.563 1.00 26.50 84 VAL D N 1
ATOM 7497 C CA . VAL D 1 50 ? 20.447 -43.134 40.733 1.00 24.72 84 VAL D CA 1
ATOM 7498 C C . VAL D 1 50 ? 20.384 -43.463 39.228 1.00 24.30 84 VAL D C 1
ATOM 7499 O O . VAL D 1 50 ? 20.080 -42.582 38.396 1.00 24.22 84 VAL D O 1
ATOM 7503 N N . ALA D 1 51 ? 20.700 -44.695 38.873 1.00 23.57 85 ALA D N 1
ATOM 7504 C CA . ALA D 1 51 ? 20.826 -45.039 37.452 1.00 24.47 85 ALA D CA 1
ATOM 7505 C C . ALA D 1 51 ? 19.473 -44.882 36.680 1.00 25.74 85 ALA D C 1
ATOM 7506 O O . ALA D 1 51 ? 19.432 -44.263 35.607 1.00 25.03 85 ALA D O 1
ATOM 7508 N N . PRO D 1 52 ? 18.387 -45.432 37.219 1.00 27.41 86 PRO D N 1
ATOM 7509 C CA . PRO D 1 52 ? 17.130 -45.259 36.408 1.00 28.82 86 PRO D CA 1
ATOM 7510 C C . PRO D 1 52 ? 16.681 -43.809 36.317 1.00 30.15 86 PRO D C 1
ATOM 7511 O O . PRO D 1 52 ? 16.074 -43.420 35.316 1.00 30.26 86 PRO D O 1
ATOM 7515 N N . ALA D 1 53 ? 16.971 -43.015 37.347 1.00 30.38 87 ALA D N 1
ATOM 7516 C CA . ALA D 1 53 ? 16.691 -41.599 37.278 1.00 31.16 87 ALA D CA 1
ATOM 7517 C C . ALA D 1 53 ? 17.452 -40.922 36.148 1.00 31.25 87 ALA D C 1
ATOM 7518 O O . ALA D 1 53 ? 16.905 -40.104 35.417 1.00 32.20 87 ALA D O 1
ATOM 7520 N N . LEU D 1 54 ? 18.739 -41.225 36.024 1.00 28.81 88 LEU D N 1
ATOM 7521 C CA . LEU D 1 54 ? 19.492 -40.695 34.926 1.00 28.61 88 LEU D CA 1
ATOM 7522 C C . LEU D 1 54 ? 19.048 -41.215 33.544 1.00 28.97 88 LEU D C 1
ATOM 7523 O O . LEU D 1 54 ? 19.001 -40.443 32.548 1.00 30.14 88 LEU D O 1
ATOM 7528 N N . ALA D 1 55 ? 18.709 -42.489 33.485 1.00 29.23 89 ALA D N 1
ATOM 7529 C CA . ALA D 1 55 ? 18.171 -43.052 32.225 1.00 29.19 89 ALA D CA 1
ATOM 7530 C C . ALA D 1 55 ? 16.899 -42.313 31.732 1.00 30.83 89 ALA D C 1
ATOM 7531 O O . ALA D 1 55 ? 16.745 -42.061 30.531 1.00 30.60 89 ALA D O 1
ATOM 7533 N N . GLN D 1 56 ? 16.020 -41.981 32.672 1.00 32.27 90 GLN D N 1
ATOM 7534 C CA A GLN D 1 56 ? 14.823 -41.209 32.365 0.70 34.55 90 GLN D CA 1
ATOM 7535 C CA B GLN D 1 56 ? 14.801 -41.230 32.377 0.30 33.79 90 GLN D CA 1
ATOM 7536 C C . GLN D 1 56 ? 15.130 -39.868 31.768 1.00 34.18 90 GLN D C 1
ATOM 7537 O O . GLN D 1 56 ? 14.312 -39.332 30.996 1.00 35.01 90 GLN D O 1
ATOM 7548 N N . LYS D 1 57 ? 16.266 -39.291 32.163 1.00 32.45 91 LYS D N 1
ATOM 7549 C CA . LYS D 1 57 ? 16.654 -37.978 31.709 1.00 32.98 91 LYS D CA 1
ATOM 7550 C C . LYS D 1 57 ? 17.411 -38.056 30.396 1.00 32.08 91 LYS D C 1
ATOM 7551 O O . LYS D 1 57 ? 17.858 -37.051 29.928 1.00 34.25 91 LYS D O 1
ATOM 7557 N N . GLY D 1 58 ? 17.615 -39.253 29.862 1.00 31.79 92 GLY D N 1
ATOM 7558 C CA . GLY D 1 58 ? 18.178 -39.483 28.565 1.00 31.22 92 GLY D CA 1
ATOM 7559 C C . GLY D 1 58 ? 19.608 -39.928 28.520 1.00 30.46 92 GLY D C 1
ATOM 7560 O O . GLY D 1 58 ? 20.180 -40.020 27.415 1.00 30.21 92 GLY D O 1
ATOM 7561 N N . TYR D 1 59 ? 20.185 -40.195 29.679 1.00 28.55 93 TYR D N 1
ATOM 7562 C CA . TYR D 1 59 ? 21.540 -40.705 29.721 1.00 27.73 93 TYR D CA 1
ATOM 7563 C C . TYR D 1 59 ? 21.555 -42.191 29.483 1.00 25.70 93 TYR D C 1
ATOM 7564 O O . TYR D 1 59 ? 20.595 -42.871 29.829 1.00 25.82 93 TYR D O 1
ATOM 7573 N N . ARG D 1 60 ? 22.620 -42.654 28.821 1.00 23.98 94 ARG D N 1
ATOM 7574 C CA . ARG D 1 60 ? 22.901 -44.047 28.750 1.00 23.77 94 ARG D CA 1
ATOM 7575 C C . ARG D 1 60 ? 23.775 -44.396 29.933 1.00 22.56 94 ARG D C 1
ATOM 7576 O O . ARG D 1 60 ? 24.823 -43.783 30.101 1.00 21.03 94 ARG D O 1
ATOM 7584 N N . VAL D 1 61 ? 23.311 -45.296 30.786 1.00 20.83 95 VAL D N 1
ATOM 7585 C CA . VAL D 1 61 ? 23.960 -45.482 32.117 1.00 19.72 95 VAL D CA 1
ATOM 7586 C C . VAL D 1 61 ? 24.522 -46.879 32.191 1.00 19.02 95 VAL D C 1
ATOM 7587 O O . VAL D 1 61 ? 23.783 -47.853 32.045 1.00 19.27 95 VAL D O 1
ATOM 7591 N N . ILE D 1 62 ? 25.839 -46.944 32.500 1.00 17.29 96 ILE D N 1
ATOM 7592 C CA . ILE D 1 62 ? 26.558 -48.150 32.737 1.00 16.70 96 ILE D CA 1
ATOM 7593 C C . ILE D 1 62 ? 26.918 -48.288 34.229 1.00 15.75 96 ILE D C 1
ATOM 7594 O O . ILE D 1 62 ? 27.521 -47.343 34.764 1.00 15.14 96 ILE D O 1
ATOM 7599 N N . VAL D 1 63 ? 26.596 -49.435 34.860 1.00 15.05 97 VAL D N 1
ATOM 7600 C CA . VAL D 1 63 ? 26.902 -49.602 36.293 1.00 14.65 97 VAL D CA 1
ATOM 7601 C C . VAL D 1 63 ? 27.573 -50.957 36.432 1.00 14.15 97 VAL D C 1
ATOM 7602 O O . VAL D 1 63 ? 26.852 -51.993 36.452 1.00 14.90 97 VAL D O 1
ATOM 7606 N N . PRO D 1 64 ? 28.905 -50.987 36.433 1.00 13.13 98 PRO D N 1
ATOM 7607 C CA . PRO D 1 64 ? 29.604 -52.246 36.439 1.00 12.87 98 PRO D CA 1
ATOM 7608 C C . PRO D 1 64 ? 29.947 -52.694 37.832 1.00 12.60 98 PRO D C 1
ATOM 7609 O O . PRO D 1 64 ? 30.254 -51.890 38.698 1.00 12.33 98 PRO D O 1
ATOM 7613 N N . TYR D 1 65 ? 29.963 -54.006 38.031 1.00 12.71 99 TYR D N 1
ATOM 7614 C CA . TYR D 1 65 ? 30.674 -54.525 39.152 1.00 12.28 99 TYR D CA 1
ATOM 7615 C C . TYR D 1 65 ? 32.185 -54.410 38.911 1.00 11.55 99 TYR D C 1
ATOM 7616 O O . TYR D 1 65 ? 32.703 -54.823 37.897 1.00 11.70 99 TYR D O 1
ATOM 7625 N N . LEU D 1 66 ? 32.916 -53.904 39.931 1.00 10.98 100 LEU D N 1
ATOM 7626 C CA . LEU D 1 66 ? 34.346 -53.898 39.883 1.00 11.06 100 LEU D CA 1
ATOM 7627 C C . LEU D 1 66 ? 34.916 -55.302 39.966 1.00 10.97 100 LEU D C 1
ATOM 7628 O O . LEU D 1 66 ? 34.203 -56.251 40.408 1.00 11.49 100 LEU D O 1
ATOM 7633 N N . ARG D 1 67 ? 36.152 -55.496 39.535 1.00 11.02 101 ARG D N 1
ATOM 7634 C CA . ARG D 1 67 ? 36.819 -56.775 39.766 1.00 10.92 101 ARG D CA 1
ATOM 7635 C C . ARG D 1 67 ? 36.655 -57.157 41.254 1.00 10.91 101 ARG D C 1
ATOM 7636 O O . ARG D 1 67 ? 36.799 -56.315 42.129 1.00 10.29 101 ARG D O 1
ATOM 7644 N N . GLY D 1 68 ? 36.334 -58.431 41.506 1.00 11.66 102 GLY D N 1
ATOM 7645 C CA . GLY D 1 68 ? 36.087 -58.899 42.879 1.00 11.83 102 GLY D CA 1
ATOM 7646 C C . GLY D 1 68 ? 34.670 -58.715 43.401 1.00 11.68 102 GLY D C 1
ATOM 7647 O O . GLY D 1 68 ? 34.419 -58.991 44.558 1.00 12.09 102 GLY D O 1
ATOM 7648 N N . TYR D 1 69 ? 33.711 -58.391 42.533 1.00 11.23 103 TYR D N 1
ATOM 7649 C CA . TYR D 1 69 ? 32.340 -58.233 42.944 1.00 11.34 103 TYR D CA 1
ATOM 7650 C C . TYR D 1 69 ? 31.351 -58.821 41.947 1.00 11.95 103 TYR D C 1
ATOM 7651 O O . TYR D 1 69 ? 31.528 -58.763 40.694 1.00 11.69 103 TYR D O 1
ATOM 7660 N N . GLY D 1 70 ? 30.275 -59.411 42.484 1.00 12.90 104 GLY D N 1
ATOM 7661 C CA . GLY D 1 70 ? 29.109 -59.761 41.638 1.00 13.55 104 GLY D CA 1
ATOM 7662 C C . GLY D 1 70 ? 29.452 -60.725 40.536 1.00 14.40 104 GLY D C 1
ATOM 7663 O O . GLY D 1 70 ? 30.182 -61.674 40.723 1.00 15.58 104 GLY D O 1
ATOM 7664 N N . THR D 1 71 ? 28.941 -60.455 39.318 1.00 14.94 105 THR D N 1
ATOM 7665 C CA . THR D 1 71 ? 29.192 -61.300 38.156 1.00 16.15 105 THR D CA 1
ATOM 7666 C C . THR D 1 71 ? 30.377 -60.821 37.257 1.00 15.64 105 THR D C 1
ATOM 7667 O O . THR D 1 71 ? 30.576 -61.365 36.183 1.00 15.70 105 THR D O 1
ATOM 7671 N N . THR D 1 72 ? 31.215 -59.906 37.760 1.00 14.17 106 THR D N 1
ATOM 7672 C CA . THR D 1 72 ? 32.500 -59.698 37.127 1.00 14.04 106 THR D CA 1
ATOM 7673 C C . THR D 1 72 ? 33.421 -60.820 37.449 1.00 14.64 106 THR D C 1
ATOM 7674 O O . THR D 1 72 ? 33.630 -61.111 38.655 1.00 15.59 106 THR D O 1
ATOM 7678 N N . ARG D 1 73 ? 34.050 -61.433 36.477 1.00 15.28 107 ARG D N 1
ATOM 7679 C CA . ARG D 1 73 ? 34.956 -62.550 36.689 1.00 16.41 107 ARG D CA 1
ATOM 7680 C C . ARG D 1 73 ? 36.228 -62.398 35.865 1.00 16.61 107 ARG D C 1
ATOM 7681 O O . ARG D 1 73 ? 36.233 -61.675 34.845 1.00 18.10 107 ARG D O 1
ATOM 7689 N N . PHE D 1 74 ? 37.293 -63.053 36.258 1.00 16.61 108 PHE D N 1
ATOM 7690 C CA . PHE D 1 74 ? 38.503 -63.125 35.474 1.00 17.19 108 PHE D CA 1
ATOM 7691 C C . PHE D 1 74 ? 38.359 -64.210 34.425 1.00 19.25 108 PHE D C 1
ATOM 7692 O O . PHE D 1 74 ? 37.847 -65.285 34.699 1.00 19.34 108 PHE D O 1
ATOM 7700 N N . LEU D 1 75 ? 38.836 -63.935 33.243 1.00 20.90 109 LEU D N 1
ATOM 7701 C CA . LEU D 1 75 ? 38.716 -64.897 32.144 1.00 24.28 109 LEU D CA 1
ATOM 7702 C C . LEU D 1 75 ? 39.644 -66.092 32.402 1.00 25.50 109 LEU D C 1
ATOM 7703 O O . LEU D 1 75 ? 39.346 -67.187 31.915 1.00 28.87 109 LEU D O 1
ATOM 7708 N N . SER D 1 76 ? 40.803 -65.871 33.006 1.00 25.54 110 SER D N 1
ATOM 7709 C CA . SER D 1 76 ? 41.853 -66.906 33.189 1.00 26.85 110 SER D CA 1
ATOM 7710 C C . SER D 1 76 ? 42.242 -67.005 34.661 1.00 27.32 110 SER D C 1
ATOM 7711 O O . SER D 1 76 ? 42.489 -65.990 35.324 1.00 24.86 110 SER D O 1
ATOM 7714 N N . ALA D 1 77 ? 42.310 -68.245 35.154 1.00 28.48 111 ALA D N 1
ATOM 7715 C CA . ALA D 1 77 ? 42.744 -68.536 36.474 1.00 27.98 111 ALA D CA 1
ATOM 7716 C C . ALA D 1 77 ? 44.136 -68.031 36.772 1.00 27.81 111 ALA D C 1
ATOM 7717 O O . ALA D 1 77 ? 44.412 -67.818 37.932 1.00 31.00 111 ALA D O 1
ATOM 7719 N N . SER D 1 78 ? 45.009 -67.900 35.771 1.00 28.79 112 SER D N 1
ATOM 7720 C CA . SER D 1 78 ? 46.385 -67.485 35.986 1.00 29.24 112 SER D CA 1
ATOM 7721 C C . SER D 1 78 ? 46.535 -65.970 36.086 1.00 27.69 112 SER D C 1
ATOM 7722 O O . SER D 1 78 ? 47.631 -65.525 36.420 1.00 26.50 112 SER D O 1
ATOM 7725 N N . THR D 1 79 ? 45.485 -65.186 35.804 1.00 26.29 113 THR D N 1
ATOM 7726 C CA . THR D 1 79 ? 45.585 -63.755 35.952 1.00 23.92 113 THR D CA 1
ATOM 7727 C C . THR D 1 79 ? 45.641 -63.432 37.479 1.00 22.48 113 THR D C 1
ATOM 7728 O O . THR D 1 79 ? 44.762 -63.860 38.233 1.00 22.28 113 THR D O 1
ATOM 7732 N N . PRO D 1 80 ? 46.654 -62.674 37.917 1.00 21.15 114 PRO D N 1
ATOM 7733 C CA . PRO D 1 80 ? 46.660 -62.205 39.299 1.00 19.91 114 PRO D CA 1
ATOM 7734 C C . PRO D 1 80 ? 45.351 -61.466 39.711 1.00 18.71 114 PRO D C 1
ATOM 7735 O O . PRO D 1 80 ? 44.843 -60.655 38.969 1.00 16.77 114 PRO D O 1
ATOM 7739 N N . ARG D 1 81 ? 44.830 -61.825 40.905 1.00 16.55 115 ARG D N 1
ATOM 7740 C CA . ARG D 1 81 ? 43.681 -61.157 41.492 1.00 16.43 115 ARG D CA 1
ATOM 7741 C C . ARG D 1 81 ? 44.196 -59.872 42.145 1.00 15.80 115 ARG D C 1
ATOM 7742 O O . ARG D 1 81 ? 44.418 -59.779 43.358 1.00 15.41 115 ARG D O 1
ATOM 7750 N N . ASN D 1 82 ? 44.453 -58.905 41.304 1.00 14.62 116 ASN D N 1
ATOM 7751 C CA . ASN D 1 82 ? 45.200 -57.718 41.639 1.00 13.72 116 ASN D CA 1
ATOM 7752 C C . ASN D 1 82 ? 44.301 -56.553 41.860 1.00 12.33 116 ASN D C 1
ATOM 7753 O O . ASN D 1 82 ? 43.531 -56.169 40.951 1.00 11.90 116 ASN D O 1
ATOM 7758 N N . GLY D 1 83 ? 44.420 -55.933 43.042 1.00 11.21 117 GLY D N 1
ATOM 7759 C CA . GLY D 1 83 ? 43.650 -54.752 43.416 1.00 10.40 117 GLY D CA 1
ATOM 7760 C C . GLY D 1 83 ? 44.344 -53.414 43.306 1.00 10.10 117 GLY D C 1
ATOM 7761 O O . GLY D 1 83 ? 43.875 -52.439 43.900 1.00 9.93 117 GLY D O 1
ATOM 7762 N N . GLN D 1 84 ? 45.469 -53.342 42.582 1.00 10.08 118 GLN D N 1
ATOM 7763 C CA . GLN D 1 84 ? 46.155 -52.055 42.487 1.00 9.42 118 GLN D CA 1
ATOM 7764 C C . GLN D 1 84 ? 45.281 -51.045 41.748 1.00 9.11 118 GLN D C 1
ATOM 7765 O O . GLN D 1 84 ? 44.465 -51.419 40.913 1.00 9.15 118 GLN D O 1
ATOM 7771 N N . PRO D 1 85 ? 45.467 -49.736 42.027 1.00 8.62 119 PRO D N 1
ATOM 7772 C CA . PRO D 1 85 ? 44.496 -48.770 41.594 1.00 8.44 119 PRO D CA 1
ATOM 7773 C C . PRO D 1 85 ? 44.395 -48.674 40.071 1.00 8.63 119 PRO D C 1
ATOM 7774 O O . PRO D 1 85 ? 43.247 -48.642 39.537 1.00 8.67 119 PRO D O 1
ATOM 7778 N N . SER D 1 86 ? 45.511 -48.709 39.349 1.00 8.99 120 SER D N 1
ATOM 7779 C CA . SER D 1 86 ? 45.419 -48.542 37.903 1.00 9.66 120 SER D CA 1
ATOM 7780 C C . SER D 1 86 ? 44.822 -49.765 37.197 1.00 9.97 120 SER D C 1
ATOM 7781 O O . SER D 1 86 ? 44.341 -49.617 36.063 1.00 10.20 120 SER D O 1
ATOM 7784 N N . ALA D 1 87 ? 44.828 -50.940 37.832 1.00 9.90 121 ALA D N 1
ATOM 7785 C CA . ALA D 1 87 ? 44.195 -52.122 37.215 1.00 10.51 121 ALA D CA 1
ATOM 7786 C C . ALA D 1 87 ? 42.702 -51.869 37.071 1.00 10.46 121 ALA D C 1
ATOM 7787 O O . ALA D 1 87 ? 42.118 -52.202 36.004 1.00 10.31 121 ALA D O 1
ATOM 7797 N N . ALA D 1 89 ? 41.188 -48.956 36.947 1.00 10.33 123 ALA D N 1
ATOM 7798 C CA . ALA D 1 89 ? 41.011 -47.921 35.921 1.00 10.40 123 ALA D CA 1
ATOM 7799 C C . ALA D 1 89 ? 41.123 -48.551 34.534 1.00 10.56 123 ALA D C 1
ATOM 7800 O O . ALA D 1 89 ? 40.317 -48.205 33.615 1.00 11.09 123 ALA D O 1
ATOM 7802 N N . ALA D 1 90 ? 42.137 -49.378 34.292 1.00 11.12 124 ALA D N 1
ATOM 7803 C CA . ALA D 1 90 ? 42.286 -50.015 33.033 1.00 11.79 124 ALA D CA 1
ATOM 7804 C C . ALA D 1 90 ? 41.048 -50.832 32.676 1.00 12.19 124 ALA D C 1
ATOM 7805 O O . ALA D 1 90 ? 40.626 -50.856 31.519 1.00 13.05 124 ALA D O 1
ATOM 7807 N N . ASP D 1 91 ? 40.463 -51.503 33.693 1.00 11.83 125 ASP D N 1
ATOM 7808 C CA . ASP D 1 91 ? 39.247 -52.277 33.455 1.00 12.04 125 ASP D CA 1
ATOM 7809 C C . ASP D 1 91 ? 38.153 -51.383 32.872 1.00 12.16 125 ASP D C 1
ATOM 7810 O O . ASP D 1 91 ? 37.399 -51.820 31.984 1.00 12.77 125 ASP D O 1
ATOM 7815 N N . ILE D 1 92 ? 38.010 -50.157 33.419 1.00 11.84 126 ILE D N 1
ATOM 7816 C CA . ILE D 1 92 ? 36.923 -49.284 33.021 1.00 12.53 126 ILE D CA 1
ATOM 7817 C C . ILE D 1 92 ? 37.195 -48.791 31.572 1.00 12.83 126 ILE D C 1
ATOM 7818 O O . ILE D 1 92 ? 36.273 -48.738 30.764 1.00 13.03 126 ILE D O 1
ATOM 7823 N N . VAL D 1 93 ? 38.469 -48.546 31.218 1.00 13.13 127 VAL D N 1
ATOM 7824 C CA . VAL D 1 93 ? 38.789 -48.178 29.827 1.00 13.80 127 VAL D CA 1
ATOM 7825 C C . VAL D 1 93 ? 38.468 -49.361 28.882 1.00 14.48 127 VAL D C 1
ATOM 7826 O O . VAL D 1 93 ? 37.962 -49.156 27.783 1.00 13.82 127 VAL D O 1
ATOM 7830 N N . HIS D 1 94 ? 38.824 -50.569 29.291 1.00 14.62 128 HIS D N 1
ATOM 7831 C CA . HIS D 1 94 ? 38.543 -51.737 28.457 1.00 16.09 128 HIS D CA 1
ATOM 7832 C C . HIS D 1 94 ? 37.061 -51.899 28.287 1.00 15.76 128 HIS D C 1
ATOM 7833 O O . HIS D 1 94 ? 36.603 -52.286 27.188 1.00 16.49 128 HIS D O 1
ATOM 7840 N N . LEU D 1 95 ? 36.285 -51.617 29.326 1.00 14.61 129 LEU D N 1
ATOM 7841 C CA . LEU D 1 95 ? 34.836 -51.684 29.253 1.00 14.55 129 LEU D CA 1
ATOM 7842 C C . LEU D 1 95 ? 34.287 -50.635 28.281 1.00 14.99 129 LEU D C 1
ATOM 7843 O O . LEU D 1 95 ? 33.442 -50.976 27.461 1.00 14.78 129 LEU D O 1
ATOM 7856 N N . ASP D 1 97 ? 35.873 -49.331 25.819 1.00 15.28 131 ASP D N 1
ATOM 7857 C CA . ASP D 1 97 ? 36.190 -49.766 24.462 1.00 16.67 131 ASP D CA 1
ATOM 7858 C C . ASP D 1 97 ? 35.252 -50.891 23.978 1.00 16.89 131 ASP D C 1
ATOM 7859 O O . ASP D 1 97 ? 34.772 -50.850 22.821 1.00 17.00 131 ASP D O 1
ATOM 7864 N N . ALA D 1 98 ? 34.982 -51.860 24.874 1.00 15.75 132 ALA D N 1
ATOM 7865 C CA . ALA D 1 98 ? 34.136 -52.986 24.479 1.00 16.46 132 ALA D CA 1
ATOM 7866 C C . ALA D 1 98 ? 32.697 -52.578 24.205 1.00 16.40 132 ALA D C 1
ATOM 7867 O O . ALA D 1 98 ? 32.028 -53.155 23.301 1.00 17.12 132 ALA D O 1
ATOM 7869 N N . LEU D 1 99 ? 32.253 -51.554 24.912 1.00 15.62 133 LEU D N 1
ATOM 7870 C CA . LEU D 1 99 ? 30.949 -50.989 24.703 1.00 16.25 133 LEU D CA 1
ATOM 7871 C C . LEU D 1 99 ? 30.878 -49.854 23.648 1.00 16.22 133 LEU D C 1
ATOM 7872 O O . LEU D 1 99 ? 29.812 -49.255 23.410 1.00 17.05 133 LEU D O 1
ATOM 7877 N N . ASN D 1 100 ? 31.980 -49.574 22.991 1.00 15.94 134 ASN D N 1
ATOM 7878 C CA . ASN D 1 100 ? 31.996 -48.479 22.012 1.00 16.04 134 ASN D CA 1
ATOM 7879 C C . ASN D 1 100 ? 31.523 -47.131 22.619 1.00 16.19 134 ASN D C 1
ATOM 7880 O O . ASN D 1 100 ? 30.655 -46.366 22.112 1.00 16.79 134 ASN D O 1
ATOM 7885 N N . ILE D 1 101 ? 32.134 -46.796 23.759 1.00 15.85 135 ILE D N 1
ATOM 7886 C CA . ILE D 1 101 ? 31.879 -45.562 24.384 1.00 16.63 135 ILE D CA 1
ATOM 7887 C C . ILE D 1 101 ? 33.153 -44.727 24.335 1.00 16.60 135 ILE D C 1
ATOM 7888 O O . ILE D 1 101 ? 34.208 -45.060 24.987 1.00 16.98 135 ILE D O 1
ATOM 7893 N N . ARG D 1 102 ? 33.165 -43.740 23.462 1.00 17.97 136 ARG D N 1
ATOM 7894 C CA . ARG D 1 102 ? 34.384 -42.907 23.345 1.00 17.80 136 ARG D CA 1
ATOM 7895 C C . ARG D 1 102 ? 34.663 -42.093 24.590 1.00 17.88 136 ARG D C 1
ATOM 7896 O O . ARG D 1 102 ? 35.821 -41.818 24.948 1.00 18.31 136 ARG D O 1
ATOM 7904 N N . GLN D 1 103 ? 33.637 -41.485 25.122 1.00 17.75 137 GLN D N 1
ATOM 7905 C CA . GLN D 1 103 ? 33.764 -40.548 26.207 1.00 17.62 137 GLN D CA 1
ATOM 7906 C C . GLN D 1 103 ? 32.523 -40.638 27.122 1.00 17.45 137 GLN D C 1
ATOM 7907 O O . GLN D 1 103 ? 31.441 -40.903 26.619 1.00 18.88 137 GLN D O 1
ATOM 7913 N N . ALA D 1 104 ? 32.707 -40.614 28.451 1.00 16.31 138 ALA D N 1
ATOM 7914 C CA . ALA D 1 104 ? 31.586 -40.659 29.386 1.00 15.58 138 ALA D CA 1
ATOM 7915 C C . ALA D 1 104 ? 31.694 -39.690 30.531 1.00 15.40 138 ALA D C 1
ATOM 7916 O O . ALA D 1 104 ? 32.811 -39.327 30.883 1.00 14.23 138 ALA D O 1
ATOM 7918 N N . ASP D 1 105 ? 30.585 -39.366 31.173 1.00 15.91 139 ASP D N 1
ATOM 7919 C CA . ASP D 1 105 ? 30.591 -38.788 32.519 1.00 15.93 139 ASP D CA 1
ATOM 7920 C C . ASP D 1 105 ? 30.914 -39.909 33.498 1.00 15.59 139 ASP D C 1
ATOM 7921 O O . ASP D 1 105 ? 30.425 -41.042 33.269 1.00 16.13 139 ASP D O 1
ATOM 7926 N N . LEU D 1 106 ? 31.817 -39.676 34.475 1.00 14.01 140 LEU D N 1
ATOM 7927 C CA . LEU D 1 106 ? 32.165 -40.704 35.430 1.00 13.87 140 LEU D CA 1
ATOM 7928 C C . LEU D 1 106 ? 31.800 -40.238 36.820 1.00 13.50 140 LEU D C 1
ATOM 7929 O O . LEU D 1 106 ? 31.993 -39.042 37.142 1.00 13.50 140 LEU D O 1
ATOM 7934 N N . ALA D 1 107 ? 31.340 -41.155 37.643 1.00 13.47 141 ALA D N 1
ATOM 7935 C CA . ALA D 1 107 ? 31.041 -40.826 39.050 1.00 12.96 141 ALA D CA 1
ATOM 7936 C C . ALA D 1 107 ? 31.384 -41.984 39.933 1.00 12.92 141 ALA D C 1
ATOM 7937 O O . ALA D 1 107 ? 31.193 -43.158 39.506 1.00 12.23 141 ALA D O 1
ATOM 7939 N N . GLY D 1 108 ? 31.912 -41.693 41.132 1.00 12.01 142 GLY D N 1
ATOM 7940 C CA . GLY D 1 108 ? 32.208 -42.748 42.042 1.00 12.00 142 GLY D CA 1
ATOM 7941 C C . GLY D 1 108 ? 32.389 -42.319 43.483 1.00 11.20 142 GLY D C 1
ATOM 7942 O O . GLY D 1 108 ? 32.489 -41.118 43.776 1.00 11.19 142 GLY D O 1
ATOM 7943 N N . PHE D 1 109 ? 32.413 -43.307 44.352 1.00 10.88 143 PHE D N 1
ATOM 7944 C CA . PHE D 1 109 ? 32.815 -43.128 45.755 1.00 11.50 143 PHE D CA 1
ATOM 7945 C C . PHE D 1 109 ? 33.804 -44.283 46.164 1.00 11.29 143 PHE D C 1
ATOM 7946 O O . PHE D 1 109 ? 33.776 -45.341 45.574 1.00 10.70 143 PHE D O 1
ATOM 7954 N N . ASP D 1 110 ? 34.687 -43.979 47.114 1.00 11.72 144 ASP D N 1
ATOM 7955 C CA . ASP D 1 110 ? 35.669 -44.921 47.674 1.00 11.71 144 ASP D CA 1
ATOM 7956 C C . ASP D 1 110 ? 36.513 -45.513 46.517 1.00 10.44 144 ASP D C 1
ATOM 7957 O O . ASP D 1 110 ? 36.984 -44.711 45.653 1.00 9.61 144 ASP D O 1
ATOM 7962 N N . TRP D 1 111 ? 36.639 -46.819 46.363 1.00 9.11 145 TRP D N 1
ATOM 7963 C CA . TRP D 1 111 ? 37.388 -47.365 45.223 1.00 8.63 145 TRP D CA 1
ATOM 7964 C C . TRP D 1 111 ? 36.892 -46.844 43.866 1.00 8.15 145 TRP D C 1
ATOM 7965 O O . TRP D 1 111 ? 37.677 -46.636 42.938 1.00 7.95 145 TRP D O 1
ATOM 7976 N N . GLY D 1 112 ? 35.581 -46.610 43.761 1.00 8.48 146 GLY D N 1
ATOM 7977 C CA . GLY D 1 112 ? 35.042 -46.093 42.540 1.00 8.68 146 GLY D CA 1
ATOM 7978 C C . GLY D 1 112 ? 35.437 -44.616 42.220 1.00 8.45 146 GLY D C 1
ATOM 7979 O O . GLY D 1 112 ? 35.630 -44.266 41.041 1.00 8.86 146 GLY D O 1
ATOM 7980 N N . ALA D 1 113 ? 35.621 -43.798 43.244 1.00 8.79 147 ALA D N 1
ATOM 7981 C CA . ALA D 1 113 ? 36.087 -42.427 43.074 1.00 8.84 147 ALA D CA 1
ATOM 7982 C C . ALA D 1 113 ? 37.567 -42.494 42.648 1.00 8.34 147 ALA D C 1
ATOM 7983 O O . ALA D 1 113 ? 37.964 -41.742 41.778 1.00 7.86 147 ALA D O 1
ATOM 7985 N N . ARG D 1 114 ? 38.335 -43.318 43.358 1.00 8.04 148 ARG D N 1
ATOM 7986 C CA . ARG D 1 114 ? 39.771 -43.468 43.007 1.00 7.56 148 ARG D CA 1
ATOM 7987 C C . ARG D 1 114 ? 39.884 -43.880 41.564 1.00 7.51 148 ARG D C 1
ATOM 7988 O O . ARG D 1 114 ? 40.644 -43.294 40.782 1.00 7.51 148 ARG D O 1
ATOM 7996 N N . THR D 1 115 ? 39.042 -44.813 41.157 1.00 7.27 149 THR D N 1
ATOM 7997 C CA . THR D 1 115 ? 39.080 -45.360 39.800 1.00 7.61 149 THR D CA 1
ATOM 7998 C C . THR D 1 115 ? 38.718 -44.298 38.785 1.00 7.67 149 THR D C 1
ATOM 7999 O O . THR D 1 115 ? 39.405 -44.085 37.777 1.00 7.84 149 THR D O 1
ATOM 8003 N N . ALA D 1 116 ? 37.632 -43.588 39.061 1.00 7.76 150 ALA D N 1
ATOM 8004 C CA . ALA D 1 116 ? 37.185 -42.533 38.144 1.00 8.24 150 ALA D CA 1
ATOM 8005 C C . ALA D 1 116 ? 38.227 -41.373 38.077 1.00 8.50 150 ALA D C 1
ATOM 8006 O O . ALA D 1 116 ? 38.504 -40.827 36.994 1.00 8.86 150 ALA D O 1
ATOM 8008 N N . ASP D 1 117 ? 38.871 -41.089 39.209 1.00 8.28 151 ASP D N 1
ATOM 8009 C CA . ASP D 1 117 ? 39.901 -40.040 39.261 1.00 8.49 151 ASP D CA 1
ATOM 8010 C C . ASP D 1 117 ? 41.090 -40.428 38.404 1.00 8.21 151 ASP D C 1
ATOM 8011 O O . ASP D 1 117 ? 41.584 -39.576 37.628 1.00 8.12 151 ASP D O 1
ATOM 8016 N N . ILE D 1 118 ? 41.446 -41.708 38.444 1.00 7.93 152 ILE D N 1
ATOM 8017 C CA . ILE D 1 118 ? 42.541 -42.184 37.588 1.00 8.08 152 ILE D CA 1
ATOM 8018 C C . ILE D 1 118 ? 42.226 -42.097 36.106 1.00 8.48 152 ILE D C 1
ATOM 8019 O O . ILE D 1 118 ? 43.032 -41.670 35.318 1.00 8.97 152 ILE D O 1
ATOM 8024 N N . VAL D 1 119 ? 41.016 -42.502 35.739 1.00 8.57 153 VAL D N 1
ATOM 8025 C CA . VAL D 1 119 ? 40.629 -42.435 34.366 1.00 9.29 153 VAL D CA 1
ATOM 8026 C C . VAL D 1 119 ? 40.659 -40.985 33.887 1.00 9.47 153 VAL D C 1
ATOM 8027 O O . VAL D 1 119 ? 41.205 -40.675 32.800 1.00 10.41 153 VAL D O 1
ATOM 8031 N N . ALA D 1 120 ? 40.179 -40.075 34.702 1.00 9.42 154 ALA D N 1
ATOM 8032 C CA . ALA D 1 120 ? 40.192 -38.679 34.338 1.00 10.18 154 ALA D CA 1
ATOM 8033 C C . ALA D 1 120 ? 41.575 -38.109 34.220 1.00 10.83 154 ALA D C 1
ATOM 8034 O O . ALA D 1 120 ? 41.825 -37.191 33.420 1.00 11.93 154 ALA D O 1
ATOM 8036 N N . ALA D 1 121 ? 42.458 -38.537 35.094 1.00 10.60 155 ALA D N 1
ATOM 8037 C CA . ALA D 1 121 ? 43.840 -38.031 35.089 1.00 11.26 155 ALA D CA 1
ATOM 8038 C C . ALA D 1 121 ? 44.664 -38.578 33.936 1.00 12.10 155 ALA D C 1
ATOM 8039 O O . ALA D 1 121 ? 45.447 -37.836 33.313 1.00 12.43 155 ALA D O 1
ATOM 8041 N N . LEU D 1 122 ? 44.522 -39.869 33.639 1.00 12.17 156 LEU D N 1
ATOM 8042 C CA . LEU D 1 122 ? 45.352 -40.474 32.652 1.00 13.81 156 LEU D CA 1
ATOM 8043 C C . LEU D 1 122 ? 44.757 -40.473 31.257 1.00 15.13 156 LEU D C 1
ATOM 8044 O O . LEU D 1 122 ? 45.512 -40.493 30.281 1.00 17.47 156 LEU D O 1
ATOM 8049 N N . TRP D 1 123 ? 43.449 -40.552 31.151 1.00 15.41 157 TRP D N 1
ATOM 8050 C CA . TRP D 1 123 ? 42.803 -40.528 29.841 1.00 17.04 157 TRP D CA 1
ATOM 8051 C C . TRP D 1 123 ? 41.716 -39.456 29.852 1.00 15.07 157 TRP D C 1
ATOM 8052 O O . TRP D 1 123 ? 40.540 -39.775 29.692 1.00 14.75 157 TRP D O 1
ATOM 8063 N N . PRO D 1 124 ? 42.054 -38.171 30.002 1.00 14.00 158 PRO D N 1
ATOM 8064 C CA . PRO D 1 124 ? 41.037 -37.125 30.144 1.00 14.06 158 PRO D CA 1
ATOM 8065 C C . PRO D 1 124 ? 40.076 -37.046 28.951 1.00 15.20 158 PRO D C 1
ATOM 8066 O O . PRO D 1 124 ? 38.937 -36.640 29.133 1.00 14.56 158 PRO D O 1
ATOM 8070 N N . GLN D 1 125 ? 40.557 -37.428 27.786 1.00 16.38 159 GLN D N 1
ATOM 8071 C CA . GLN D 1 125 ? 39.717 -37.370 26.576 1.00 18.68 159 GLN D CA 1
ATOM 8072 C C . GLN D 1 125 ? 38.555 -38.318 26.710 1.00 18.53 159 GLN D C 1
ATOM 8073 O O . GLN D 1 125 ? 37.581 -38.179 25.963 1.00 18.39 159 GLN D O 1
ATOM 8079 N N . ARG D 1 126 ? 38.661 -39.330 27.578 1.00 17.35 160 ARG D N 1
ATOM 8080 C CA . ARG D 1 126 ? 37.566 -40.291 27.760 1.00 17.86 160 ARG D CA 1
ATOM 8081 C C . ARG D 1 126 ? 36.510 -39.803 28.774 1.00 16.03 160 ARG D C 1
ATOM 8082 O O . ARG D 1 126 ? 35.562 -40.524 29.029 1.00 15.30 160 ARG D O 1
ATOM 8090 N N . VAL D 1 127 ? 36.772 -38.693 29.484 1.00 15.16 161 VAL D N 1
ATOM 8091 C CA . VAL D 1 127 ? 35.972 -38.302 30.622 1.00 14.26 161 VAL D CA 1
ATOM 8092 C C . VAL D 1 127 ? 35.382 -36.887 30.376 1.00 14.99 161 VAL D C 1
ATOM 8093 O O . VAL D 1 127 ? 36.085 -35.885 30.412 1.00 15.38 161 VAL D O 1
ATOM 8097 N N . LYS D 1 128 ? 34.080 -36.878 30.147 1.00 15.07 162 LYS D N 1
ATOM 8098 C CA . LYS D 1 128 ? 33.432 -35.598 29.855 1.00 15.90 162 LYS D CA 1
ATOM 8099 C C . LYS D 1 128 ? 33.383 -34.721 31.122 1.00 15.69 162 LYS D C 1
ATOM 8100 O O . LYS D 1 128 ? 33.679 -33.500 31.077 1.00 17.62 162 LYS D O 1
ATOM 8106 N N . SER D 1 129 ? 32.999 -35.338 32.239 1.00 14.83 163 SER D N 1
ATOM 8107 C CA . SER D 1 129 ? 32.987 -34.719 33.546 1.00 14.34 163 SER D CA 1
ATOM 8108 C C . SER D 1 129 ? 33.033 -35.777 34.608 1.00 13.50 163 SER D C 1
ATOM 8109 O O . SER D 1 129 ? 32.864 -36.961 34.300 1.00 12.62 163 SER D O 1
ATOM 8112 N N . LEU D 1 130 ? 33.294 -35.353 35.839 1.00 12.70 164 LEU D N 1
ATOM 8113 C CA . LEU D 1 130 ? 33.594 -36.211 36.955 1.00 12.48 164 LEU D CA 1
ATOM 8114 C C . LEU D 1 130 ? 32.846 -35.789 38.219 1.00 13.00 164 LEU D C 1
ATOM 8115 O O . LEU D 1 130 ? 32.834 -34.610 38.575 1.00 14.04 164 LEU D O 1
ATOM 8120 N N . VAL D 1 131 ? 32.278 -36.752 38.927 1.00 13.51 165 VAL D N 1
ATOM 8121 C CA . VAL D 1 131 ? 31.758 -36.589 40.262 1.00 13.70 165 VAL D CA 1
ATOM 8122 C C . VAL D 1 131 ? 32.566 -37.494 41.166 1.00 12.90 165 VAL D C 1
ATOM 8123 O O . VAL D 1 131 ? 32.557 -38.707 40.987 1.00 12.54 165 VAL D O 1
ATOM 8127 N N . SER D 1 132 ? 33.310 -36.865 42.102 1.00 12.48 166 SER D N 1
ATOM 8128 C CA . SER D 1 132 ? 34.278 -37.610 42.914 1.00 12.42 166 SER D CA 1
ATOM 8129 C C . SER D 1 132 ? 33.962 -37.419 44.371 1.00 12.65 166 SER D C 1
ATOM 8130 O O . SER D 1 132 ? 34.250 -36.367 44.942 1.00 13.44 166 SER D O 1
ATOM 8133 N N . VAL D 1 133 ? 33.373 -38.418 44.988 1.00 12.49 167 VAL D N 1
ATOM 8134 C CA . VAL D 1 133 ? 33.041 -38.318 46.385 1.00 13.15 167 VAL D CA 1
ATOM 8135 C C . VAL D 1 133 ? 34.315 -38.356 47.266 1.00 13.33 167 VAL D C 1
ATOM 8136 O O . VAL D 1 133 ? 35.149 -39.243 47.038 1.00 12.30 167 VAL D O 1
ATOM 8140 N N . SER D 1 134 ? 34.442 -37.398 48.192 1.00 14.20 168 SER D N 1
ATOM 8141 C CA . SER D 1 134 ? 35.617 -37.232 49.074 1.00 14.41 168 SER D CA 1
ATOM 8142 C C . SER D 1 134 ? 36.856 -36.750 48.322 1.00 14.59 168 SER D C 1
ATOM 8143 O O . SER D 1 134 ? 37.954 -36.791 48.890 1.00 15.25 168 SER D O 1
ATOM 8146 N N . GLY D 1 135 ? 36.710 -36.228 47.125 1.00 13.40 169 GLY D N 1
ATOM 8147 C CA . GLY D 1 135 ? 37.769 -35.409 46.555 1.00 13.46 169 GLY D CA 1
ATOM 8148 C C . GLY D 1 135 ? 38.779 -36.172 45.685 1.00 12.79 169 GLY D C 1
ATOM 8149 O O . GLY D 1 135 ? 38.359 -36.890 44.780 1.00 13.39 169 GLY D O 1
ATOM 8150 N N . TYR D 1 136 ? 40.064 -35.888 45.913 1.00 11.93 170 TYR D N 1
ATOM 8151 C CA . TYR D 1 136 ? 41.184 -36.470 45.107 1.00 10.72 170 TYR D CA 1
ATOM 8152 C C . TYR D 1 136 ? 41.699 -37.663 45.822 1.00 10.09 170 TYR D C 1
ATOM 8153 O O . TYR D 1 136 ? 42.340 -37.526 46.875 1.00 11.05 170 TYR D O 1
ATOM 8162 N N . LEU D 1 137 ? 41.469 -38.837 45.289 1.00 9.95 171 LEU D N 1
ATOM 8163 C CA A LEU D 1 137 ? 41.767 -40.103 46.011 0.50 10.25 171 LEU D CA 1
ATOM 8164 C CA B LEU D 1 137 ? 41.785 -40.084 46.013 0.50 10.07 171 LEU D CA 1
ATOM 8165 C C . LEU D 1 137 ? 42.922 -40.875 45.395 1.00 10.08 171 LEU D C 1
ATOM 8166 O O . LEU D 1 137 ? 43.193 -42.015 45.805 1.00 11.68 171 LEU D O 1
ATOM 8175 N N . ILE D 1 138 ? 43.644 -40.291 44.455 1.00 10.02 172 ILE D N 1
ATOM 8176 C CA . ILE D 1 138 ? 44.843 -40.899 43.912 1.00 9.76 172 ILE D CA 1
ATOM 8177 C C . ILE D 1 138 ? 46.013 -40.774 44.930 1.00 10.67 172 ILE D C 1
ATOM 8178 O O . ILE D 1 138 ? 46.246 -39.669 45.443 1.00 11.39 172 ILE D O 1
ATOM 8183 N N . SER D 1 139 ? 46.722 -41.859 45.134 1.00 10.27 173 SER D N 1
ATOM 8184 C CA . SER D 1 139 ? 47.959 -41.789 45.998 1.00 10.67 173 SER D CA 1
ATOM 8185 C C . SER D 1 139 ? 49.024 -42.702 45.393 1.00 11.93 173 SER D C 1
ATOM 8186 O O . SER D 1 139 ? 48.961 -43.108 44.220 1.00 12.65 173 SER D O 1
ATOM 8189 N N . SER D 1 140 ? 50.022 -43.064 46.208 1.00 11.38 174 SER D N 1
ATOM 8190 C CA . SER D 1 140 ? 51.147 -43.913 45.742 1.00 11.74 174 SER D CA 1
ATOM 8191 C C . SER D 1 140 ? 51.574 -44.789 46.853 1.00 11.92 174 SER D C 1
ATOM 8192 O O . SER D 1 140 ? 51.210 -44.559 48.019 1.00 12.07 174 SER D O 1
ATOM 8195 N N . GLN D 1 141 ? 52.381 -45.760 46.522 1.00 12.28 175 GLN D N 1
ATOM 8196 C CA . GLN D 1 141 ? 52.923 -46.677 47.515 1.00 12.93 175 GLN D CA 1
ATOM 8197 C C . GLN D 1 141 ? 53.908 -45.964 48.420 1.00 14.15 175 GLN D C 1
ATOM 8198 O O . GLN D 1 141 ? 53.904 -46.204 49.634 1.00 13.84 175 GLN D O 1
ATOM 8204 N N . GLN D 1 142 ? 54.692 -45.040 47.870 1.00 15.01 176 GLN D N 1
ATOM 8205 C CA . GLN D 1 142 ? 55.642 -44.246 48.701 1.00 17.65 176 GLN D CA 1
ATOM 8206 C C . GLN D 1 142 ? 54.903 -43.443 49.787 1.00 17.04 176 GLN D C 1
ATOM 8207 O O . GLN D 1 142 ? 55.299 -43.436 50.960 1.00 17.05 176 GLN D O 1
ATOM 8213 N N . ILE D 1 143 ? 53.759 -42.847 49.428 1.00 15.59 177 ILE D N 1
ATOM 8214 C CA . ILE D 1 143 ? 52.953 -42.198 50.434 1.00 15.11 177 ILE D CA 1
ATOM 8215 C C . ILE D 1 143 ? 52.335 -43.174 51.417 1.00 14.73 177 ILE D C 1
ATOM 8216 O O . ILE D 1 143 ? 52.268 -42.942 52.658 1.00 15.43 177 ILE D O 1
ATOM 8221 N N . GLY D 1 144 ? 51.882 -44.308 50.939 1.00 14.51 178 GLY D N 1
ATOM 8222 C CA . GLY D 1 144 ? 51.166 -45.291 51.790 1.00 14.66 178 GLY D CA 1
ATOM 8223 C C . GLY D 1 144 ? 52.032 -45.881 52.874 1.00 16.64 178 GLY D C 1
ATOM 8224 O O . GLY D 1 144 ? 51.479 -46.462 53.803 1.00 17.70 178 GLY D O 1
ATOM 8225 N N . GLU D 1 145 ? 53.341 -45.857 52.634 1.00 18.15 179 GLU D N 1
ATOM 8226 C CA . GLU D 1 145 ? 54.334 -46.352 53.606 1.00 21.96 179 GLU D CA 1
ATOM 8227 C C . GLU D 1 145 ? 54.455 -45.460 54.835 1.00 20.29 179 GLU D C 1
ATOM 8228 O O . GLU D 1 145 ? 54.943 -45.944 55.850 1.00 19.07 179 GLU D O 1
ATOM 8234 N N . LYS D 1 146 ? 54.002 -44.211 54.785 1.00 18.90 180 LYS D N 1
ATOM 8235 C CA A LYS D 1 146 ? 54.231 -43.255 55.869 0.60 19.30 180 LYS D CA 1
ATOM 8236 C CA B LYS D 1 146 ? 54.268 -43.277 55.873 0.40 18.20 180 LYS D CA 1
ATOM 8237 C C . LYS D 1 146 ? 53.141 -43.333 56.907 1.00 16.91 180 LYS D C 1
ATOM 8238 O O . LYS D 1 146 ? 51.949 -43.394 56.544 1.00 15.44 180 LYS D O 1
ATOM 8249 N N . PRO D 1 147 ? 53.514 -43.314 58.228 1.00 15.56 181 PRO D N 1
ATOM 8250 C CA . PRO D 1 147 ? 52.465 -43.389 59.244 1.00 14.94 181 PRO D CA 1
ATOM 8251 C C . PRO D 1 147 ? 51.712 -42.095 59.419 1.00 14.75 181 PRO D C 1
ATOM 8252 O O . PRO D 1 147 ? 52.264 -41.031 59.145 1.00 14.59 181 PRO D O 1
ATOM 8256 N N . LEU D 1 148 ? 50.502 -42.204 59.886 1.00 14.52 182 LEU D N 1
ATOM 8257 C CA . LEU D 1 148 ? 49.616 -41.094 60.273 1.00 15.54 182 LEU D CA 1
ATOM 8258 C C . LEU D 1 148 ? 49.527 -41.070 61.812 1.00 16.01 182 LEU D C 1
ATOM 8259 O O . LEU D 1 148 ? 49.985 -42.031 62.483 1.00 15.75 182 LEU D O 1
ATOM 8264 N N . PRO D 1 149 ? 48.905 -40.025 62.389 1.00 16.48 183 PRO D N 1
ATOM 8265 C CA . PRO D 1 149 ? 48.715 -40.036 63.852 1.00 17.61 183 PRO D CA 1
ATOM 8266 C C . PRO D 1 149 ? 47.859 -41.248 64.291 1.00 16.33 183 PRO D C 1
ATOM 8267 O O . PRO D 1 149 ? 47.098 -41.799 63.506 1.00 15.76 183 PRO D O 1
ATOM 8271 N N . PRO D 1 150 ? 48.017 -41.690 65.538 1.00 17.35 184 PRO D N 1
ATOM 8272 C CA . PRO D 1 150 ? 47.303 -42.846 66.030 1.00 17.47 184 PRO D CA 1
ATOM 8273 C C . PRO D 1 150 ? 45.780 -42.897 65.741 1.00 17.63 184 PRO D C 1
ATOM 8274 O O . PRO D 1 150 ? 45.319 -43.931 65.283 1.00 16.46 184 PRO D O 1
ATOM 8278 N N . GLN D 1 151 ? 45.033 -41.822 65.966 1.00 18.67 185 GLN D N 1
ATOM 8279 C CA . GLN D 1 151 ? 43.593 -41.853 65.705 1.00 20.45 185 GLN D CA 1
ATOM 8280 C C . GLN D 1 151 ? 43.275 -42.040 64.235 1.00 18.52 185 GLN D C 1
ATOM 8281 O O . GLN D 1 151 ? 42.321 -42.734 63.885 1.00 18.05 185 GLN D O 1
ATOM 8287 N N . ALA D 1 152 ? 44.102 -41.465 63.364 1.00 17.55 186 ALA D N 1
ATOM 8288 C CA . ALA D 1 152 ? 43.945 -41.686 61.936 1.00 16.78 186 ALA D CA 1
ATOM 8289 C C . ALA D 1 152 ? 44.223 -43.146 61.548 1.00 16.32 186 ALA D C 1
ATOM 8290 O O . ALA D 1 152 ? 43.486 -43.735 60.716 1.00 16.51 186 ALA D O 1
ATOM 8292 N N . GLU D 1 153 ? 45.240 -43.753 62.167 1.00 15.34 187 GLU D N 1
ATOM 8293 C CA . GLU D 1 153 ? 45.502 -45.176 61.900 1.00 15.18 187 GLU D CA 1
ATOM 8294 C C . GLU D 1 153 ? 44.332 -46.039 62.358 1.00 14.75 187 GLU D C 1
ATOM 8295 O O . GLU D 1 153 ? 43.973 -47.038 61.684 1.00 14.79 187 GLU D O 1
ATOM 8301 N N . LEU D 1 154 ? 43.742 -45.743 63.503 1.00 14.98 188 LEU D N 1
ATOM 8302 C CA . LEU D 1 154 ? 42.599 -46.494 64.019 1.00 15.40 188 LEU D CA 1
ATOM 8303 C C . LEU D 1 154 ? 41.458 -46.425 62.972 1.00 15.44 188 LEU D C 1
ATOM 8304 O O . LEU D 1 154 ? 40.740 -47.412 62.766 1.00 15.76 188 LEU D O 1
ATOM 8309 N N . SER D 1 155 ? 41.271 -45.237 62.403 1.00 16.71 189 SER D N 1
ATOM 8310 C CA . SER D 1 155 ? 40.192 -45.061 61.373 1.00 17.36 189 SER D CA 1
ATOM 8311 C C . SER D 1 155 ? 40.464 -45.918 60.137 1.00 16.63 189 SER D C 1
ATOM 8312 O O . SER D 1 155 ? 39.531 -46.244 59.442 1.00 16.91 189 SER D O 1
ATOM 8315 N N . TRP D 1 156 ? 41.707 -46.282 59.868 1.00 15.86 190 TRP D N 1
ATOM 8316 C CA . TRP D 1 156 ? 42.103 -47.197 58.812 1.00 15.89 190 TRP D CA 1
ATOM 8317 C C . TRP D 1 156 ? 42.408 -48.610 59.273 1.00 14.13 190 TRP D C 1
ATOM 8318 O O . TRP D 1 156 ? 43.052 -49.370 58.549 1.00 13.16 190 TRP D O 1
ATOM 8329 N N . TRP D 1 157 ? 41.911 -49.020 60.423 1.00 13.76 191 TRP D N 1
ATOM 8330 C CA . TRP D 1 157 ? 42.313 -50.271 61.047 1.00 13.22 191 TRP D CA 1
ATOM 8331 C C . TRP D 1 157 ? 42.294 -51.507 60.181 1.00 13.09 191 TRP D C 1
ATOM 8332 O O . TRP D 1 157 ? 43.197 -52.349 60.222 1.00 12.54 191 TRP D O 1
ATOM 8343 N N . TYR D 1 158 ? 41.240 -51.614 59.361 1.00 11.97 192 TYR D N 1
ATOM 8344 C CA . TYR D 1 158 ? 41.017 -52.753 58.536 1.00 11.93 192 TYR D CA 1
ATOM 8345 C C . TYR D 1 158 ? 42.101 -52.965 57.483 1.00 11.06 192 TYR D C 1
ATOM 8346 O O . TYR D 1 158 ? 42.393 -54.091 57.153 1.00 10.47 192 TYR D O 1
ATOM 8355 N N . GLN D 1 159 ? 42.730 -51.904 57.021 1.00 10.89 193 GLN D N 1
ATOM 8356 C CA . GLN D 1 159 ? 43.780 -52.081 56.063 1.00 11.07 193 GLN D CA 1
ATOM 8357 C C . GLN D 1 159 ? 44.965 -52.863 56.659 1.00 10.64 193 GLN D C 1
ATOM 8358 O O . GLN D 1 159 ? 45.591 -53.655 56.008 1.00 10.00 193 GLN D O 1
ATOM 8364 N N . PHE D 1 160 ? 45.268 -52.586 57.920 1.00 10.90 194 PHE D N 1
ATOM 8365 C CA . PHE D 1 160 ? 46.317 -53.255 58.592 1.00 10.71 194 PHE D CA 1
ATOM 8366 C C . PHE D 1 160 ? 45.956 -54.665 58.932 1.00 10.92 194 PHE D C 1
ATOM 8367 O O . PHE D 1 160 ? 46.787 -55.596 58.801 1.00 10.99 194 PHE D O 1
ATOM 8375 N N . TYR D 1 161 ? 44.708 -54.873 59.320 1.00 10.98 195 TYR D N 1
ATOM 8376 C CA . TYR D 1 161 ? 44.224 -56.271 59.473 1.00 11.63 195 TYR D CA 1
ATOM 8377 C C . TYR D 1 161 ? 44.458 -57.095 58.193 1.00 11.55 195 TYR D C 1
ATOM 8378 O O . TYR D 1 161 ? 45.002 -58.202 58.216 1.00 11.90 195 TYR D O 1
ATOM 8387 N N . PHE D 1 162 ? 44.090 -56.508 57.070 1.00 10.87 196 PHE D N 1
ATOM 8388 C CA . PHE D 1 162 ? 44.197 -57.153 55.776 1.00 11.38 196 PHE D CA 1
ATOM 8389 C C . PHE D 1 162 ? 45.635 -57.401 55.301 1.00 11.22 196 PHE D C 1
ATOM 8390 O O . PHE D 1 162 ? 45.866 -58.238 54.444 1.00 12.08 196 PHE D O 1
ATOM 8398 N N . ALA D 1 163 ? 46.579 -56.737 55.952 1.00 11.63 197 ALA D N 1
ATOM 8399 C CA . ALA D 1 163 ? 47.983 -56.951 55.645 1.00 12.01 197 ALA D CA 1
ATOM 8400 C C . ALA D 1 163 ? 48.486 -58.266 56.144 1.00 12.78 197 ALA D C 1
ATOM 8401 O O . ALA D 1 163 ? 49.614 -58.671 55.842 1.00 14.24 197 ALA D O 1
ATOM 8403 N N . THR D 1 164 ? 47.732 -58.891 57.065 1.00 12.70 198 THR D N 1
ATOM 8404 C CA . THR D 1 164 ? 48.181 -60.136 57.705 1.00 13.66 198 THR D CA 1
ATOM 8405 C C . THR D 1 164 ? 47.419 -61.360 57.131 1.00 13.78 198 THR D C 1
ATOM 8406 O O . THR D 1 164 ? 46.290 -61.258 56.696 1.00 12.78 198 THR D O 1
ATOM 8410 N N . PRO D 1 165 ? 48.020 -62.554 57.228 1.00 14.59 199 PRO D N 1
ATOM 8411 C CA . PRO D 1 165 ? 47.284 -63.770 56.918 1.00 14.94 199 PRO D CA 1
ATOM 8412 C C . PRO D 1 165 ? 46.036 -63.951 57.740 1.00 14.79 199 PRO D C 1
ATOM 8413 O O . PRO D 1 165 ? 45.019 -64.450 57.212 1.00 14.78 199 PRO D O 1
ATOM 8417 N N . ARG D 1 166 ? 46.090 -63.575 58.996 1.00 15.10 200 ARG D N 1
ATOM 8418 C CA . ARG D 1 166 ? 44.908 -63.638 59.853 1.00 14.89 200 ARG D CA 1
ATOM 8419 C C . ARG D 1 166 ? 43.753 -62.807 59.323 1.00 14.80 200 ARG D C 1
ATOM 8420 O O . ARG D 1 166 ? 42.603 -63.206 59.357 1.00 15.02 200 ARG D O 1
ATOM 8428 N N . GLY D 1 167 ? 44.098 -61.645 58.753 1.00 14.73 201 GLY D N 1
ATOM 8429 C CA . GLY D 1 167 ? 43.111 -60.747 58.177 1.00 14.38 201 GLY D CA 1
ATOM 8430 C C . GLY D 1 167 ? 42.471 -61.311 56.917 1.00 14.13 201 GLY D C 1
ATOM 8431 O O . GLY D 1 167 ? 41.257 -61.155 56.755 1.00 14.45 201 GLY D O 1
ATOM 8432 N N . GLU D 1 168 ? 43.259 -61.976 56.087 1.00 13.91 202 GLU D N 1
ATOM 8433 C CA . GLU D 1 168 ? 42.719 -62.649 54.925 1.00 14.73 202 GLU D CA 1
ATOM 8434 C C . GLU D 1 168 ? 41.731 -63.752 55.379 1.00 14.86 202 GLU D C 1
ATOM 8435 O O . GLU D 1 168 ? 40.614 -63.807 54.896 1.00 13.67 202 GLU D O 1
ATOM 8441 N N . ALA D 1 169 ? 42.167 -64.538 56.327 1.00 14.14 203 ALA D N 1
ATOM 8442 C CA . ALA D 1 169 ? 41.286 -65.609 56.873 1.00 14.75 203 ALA D CA 1
ATOM 8443 C C . ALA D 1 169 ? 39.990 -65.066 57.519 1.00 14.54 203 ALA D C 1
ATOM 8444 O O . ALA D 1 169 ? 38.915 -65.610 57.283 1.00 14.79 203 ALA D O 1
ATOM 8446 N N . GLY D 1 170 ? 40.100 -64.012 58.277 1.00 13.97 204 GLY D N 1
ATOM 8447 C CA . GLY D 1 170 ? 38.984 -63.400 58.921 1.00 14.26 204 GLY D CA 1
ATOM 8448 C C . GLY D 1 170 ? 38.002 -62.853 57.888 1.00 14.10 204 GLY D C 1
ATOM 8449 O O . GLY D 1 170 ? 36.783 -62.998 58.065 1.00 14.51 204 GLY D O 1
ATOM 8450 N N . TYR D 1 171 ? 38.519 -62.110 56.924 1.00 13.29 205 TYR D N 1
ATOM 8451 C CA . TYR D 1 171 ? 37.644 -61.534 55.914 1.00 12.91 205 TYR D CA 1
ATOM 8452 C C . TYR D 1 171 ? 36.943 -62.613 55.112 1.00 13.45 205 TYR D C 1
ATOM 8453 O O . TYR D 1 171 ? 35.768 -62.457 54.765 1.00 13.96 205 TYR D O 1
ATOM 8462 N N . ARG D 1 172 ? 37.632 -63.703 54.793 1.00 13.96 206 ARG D N 1
ATOM 8463 C CA . ARG D 1 172 ? 37.033 -64.809 54.081 1.00 14.56 206 ARG D CA 1
ATOM 8464 C C . ARG D 1 172 ? 35.986 -65.536 54.918 1.00 15.73 206 ARG D C 1
ATOM 8465 O O . ARG D 1 172 ? 34.956 -65.900 54.422 1.00 16.38 206 ARG D O 1
ATOM 8473 N N . GLN D 1 173 ? 36.290 -65.792 56.175 1.00 16.36 207 GLN D N 1
ATOM 8474 C CA . GLN D 1 173 ? 35.387 -66.592 57.043 1.00 17.85 207 GLN D CA 1
ATOM 8475 C C . GLN D 1 173 ? 34.206 -65.813 57.539 1.00 18.00 207 GLN D C 1
ATOM 8476 O O . GLN D 1 173 ? 33.172 -66.384 57.834 1.00 17.94 207 GLN D O 1
ATOM 8482 N N . ASN D 1 174 ? 34.379 -64.494 57.653 1.00 17.83 208 ASN D N 1
ATOM 8483 C CA . ASN D 1 174 ? 33.396 -63.586 58.322 1.00 18.52 208 ASN D CA 1
ATOM 8484 C C . ASN D 1 174 ? 32.949 -62.463 57.368 1.00 17.36 208 ASN D C 1
ATOM 8485 O O . ASN D 1 174 ? 32.700 -61.356 57.830 1.00 16.71 208 ASN D O 1
ATOM 8490 N N . THR D 1 175 ? 32.893 -62.732 56.072 1.00 17.22 209 THR D N 1
ATOM 8491 C CA . THR D 1 175 ? 32.753 -61.625 55.105 1.00 17.01 209 THR D CA 1
ATOM 8492 C C . THR D 1 175 ? 31.519 -60.764 55.391 1.00 17.17 209 THR D C 1
ATOM 8493 O O . THR D 1 175 ? 31.572 -59.535 55.421 1.00 17.43 209 THR D O 1
ATOM 8497 N N . HIS D 1 176 ? 30.390 -61.422 55.562 1.00 17.93 210 HIS D N 1
ATOM 8498 C CA A HIS D 1 176 ? 29.132 -60.743 55.790 0.50 18.52 210 HIS D CA 1
ATOM 8499 C CA B HIS D 1 176 ? 29.158 -60.691 55.801 0.50 18.18 210 HIS D CA 1
ATOM 8500 C C . HIS D 1 176 ? 29.162 -59.862 57.037 1.00 18.51 210 HIS D C 1
ATOM 8501 O O . HIS D 1 176 ? 28.836 -58.681 56.980 1.00 17.64 210 HIS D O 1
ATOM 8514 N N . ASP D 1 177 ? 29.569 -60.451 58.178 1.00 18.91 211 ASP D N 1
ATOM 8515 C CA . ASP D 1 177 ? 29.621 -59.704 59.402 1.00 18.98 211 ASP D CA 1
ATOM 8516 C C . ASP D 1 177 ? 30.662 -58.551 59.369 1.00 17.13 211 ASP D C 1
ATOM 8517 O O . ASP D 1 177 ? 30.419 -57.485 59.890 1.00 16.44 211 ASP D O 1
ATOM 8522 N N . PHE D 1 178 ? 31.800 -58.821 58.730 1.00 15.84 212 PHE D N 1
ATOM 8523 C CA . PHE D 1 178 ? 32.892 -57.818 58.628 1.00 15.23 212 PHE D CA 1
ATOM 8524 C C . PHE D 1 178 ? 32.412 -56.645 57.819 1.00 14.53 212 PHE D C 1
ATOM 8525 O O . PHE D 1 178 ? 32.498 -55.501 58.244 1.00 14.45 212 PHE D O 1
ATOM 8533 N N . ALA D 1 179 ? 31.861 -56.930 56.631 1.00 14.70 213 ALA D N 1
ATOM 8534 C CA . ALA D 1 179 ? 31.406 -55.848 55.746 1.00 14.43 213 ALA D CA 1
ATOM 8535 C C . ALA D 1 179 ? 30.254 -55.038 56.361 1.00 15.44 213 ALA D C 1
ATOM 8536 O O . ALA D 1 179 ? 30.243 -53.832 56.261 1.00 14.46 213 ALA D O 1
ATOM 8538 N N . LYS D 1 180 ? 29.368 -55.708 57.081 1.00 16.84 214 LYS D N 1
ATOM 8539 C CA . LYS D 1 180 ? 28.249 -55.002 57.678 1.00 18.73 214 LYS D CA 1
ATOM 8540 C C . LYS D 1 180 ? 28.756 -54.071 58.777 1.00 18.37 214 LYS D C 1
ATOM 8541 O O . LYS D 1 180 ? 28.280 -52.980 58.901 1.00 18.17 214 LYS D O 1
ATOM 8547 N N . PHE D 1 181 ? 29.734 -54.541 59.555 1.00 17.26 215 PHE D N 1
ATOM 8548 C CA . PHE D 1 181 ? 30.326 -53.700 60.559 1.00 18.16 215 PHE D CA 1
ATOM 8549 C C . PHE D 1 181 ? 30.981 -52.482 59.945 1.00 16.72 215 PHE D C 1
ATOM 8550 O O . PHE D 1 181 ? 30.815 -51.374 60.429 1.00 17.08 215 PHE D O 1
ATOM 8558 N N . ILE D 1 182 ? 31.729 -52.698 58.871 1.00 15.71 216 ILE D N 1
ATOM 8559 C CA . ILE D 1 182 ? 32.311 -51.570 58.133 1.00 15.77 216 ILE D CA 1
ATOM 8560 C C . ILE D 1 182 ? 31.212 -50.605 57.641 1.00 16.07 216 ILE D C 1
ATOM 8561 O O . ILE D 1 182 ? 31.390 -49.390 57.737 1.00 16.19 216 ILE D O 1
ATOM 8566 N N . TRP D 1 183 ? 30.081 -51.112 57.092 1.00 16.12 217 TRP D N 1
ATOM 8567 C CA . TRP D 1 183 ? 29.032 -50.206 56.633 1.00 17.62 217 TRP D CA 1
ATOM 8568 C C . TRP D 1 183 ? 28.544 -49.329 57.765 1.00 19.96 217 TRP D C 1
ATOM 8569 O O . TRP D 1 183 ? 28.403 -48.116 57.612 1.00 20.62 217 TRP D O 1
ATOM 8580 N N . HIS D 1 184 ? 28.341 -49.940 58.932 1.00 21.19 218 HIS D N 1
ATOM 8581 C CA . HIS D 1 184 ? 27.889 -49.182 60.102 1.00 23.64 218 HIS D CA 1
ATOM 8582 C C . HIS D 1 184 ? 28.933 -48.179 60.578 1.00 23.28 218 HIS D C 1
ATOM 8583 O O . HIS D 1 184 ? 28.567 -47.062 60.928 1.00 24.62 218 HIS D O 1
ATOM 8590 N N . GLN D 1 185 ? 30.229 -48.521 60.571 1.00 23.26 219 GLN D N 1
ATOM 8591 C CA . GLN D 1 185 ? 31.286 -47.584 60.974 1.00 23.96 219 GLN D CA 1
ATOM 8592 C C . GLN D 1 185 ? 31.363 -46.392 60.005 1.00 23.44 219 GLN D C 1
ATOM 8593 O O . GLN D 1 185 ? 31.598 -45.252 60.387 1.00 22.21 219 GLN D O 1
ATOM 8599 N N . ALA D 1 186 ? 31.211 -46.691 58.717 1.00 21.96 220 ALA D N 1
ATOM 8600 C CA . ALA D 1 186 ? 31.394 -45.704 57.681 1.00 21.98 220 ALA D CA 1
ATOM 8601 C C . ALA D 1 186 ? 30.210 -44.721 57.532 1.00 22.12 220 ALA D C 1
ATOM 8602 O O . ALA D 1 186 ? 30.409 -43.594 57.130 1.00 21.13 220 ALA D O 1
ATOM 8604 N N . SER D 1 187 ? 28.995 -45.185 57.854 1.00 23.06 221 SER D N 1
ATOM 8605 C CA . SER D 1 187 ? 27.789 -44.385 57.746 1.00 22.79 221 SER D CA 1
ATOM 8606 C C . SER D 1 187 ? 26.964 -44.654 59.031 1.00 24.72 221 SER D C 1
ATOM 8607 O O . SER D 1 187 ? 25.927 -45.295 58.971 1.00 24.17 221 SER D O 1
ATOM 8610 N N . PRO D 1 188 ? 27.418 -44.129 60.141 1.00 25.50 222 PRO D N 1
ATOM 8611 C CA . PRO D 1 188 ? 26.718 -44.384 61.402 1.00 29.26 222 PRO D CA 1
ATOM 8612 C C . PRO D 1 188 ? 25.262 -43.992 61.466 1.00 31.47 222 PRO D C 1
ATOM 8613 O O . PRO D 1 188 ? 24.534 -44.591 62.270 1.00 34.62 222 PRO D O 1
ATOM 8617 N N . GLN D 1 189 ? 24.810 -43.042 60.661 1.00 32.61 223 GLN D N 1
ATOM 8618 C CA A GLN D 1 189 ? 23.411 -42.616 60.688 0.50 34.17 223 GLN D CA 1
ATOM 8619 C CA B GLN D 1 189 ? 23.415 -42.618 60.709 0.50 33.92 223 GLN D CA 1
ATOM 8620 C C . GLN D 1 189 ? 22.592 -43.220 59.563 1.00 34.52 223 GLN D C 1
ATOM 8621 O O . GLN D 1 189 ? 21.416 -42.858 59.387 1.00 36.16 223 GLN D O 1
ATOM 8632 N N . TRP D 1 190 ? 23.177 -44.153 58.799 1.00 32.55 224 TRP D N 1
ATOM 8633 C CA . TRP D 1 190 ? 22.417 -44.808 57.750 1.00 33.38 224 TRP D CA 1
ATOM 8634 C C . TRP D 1 190 ? 21.726 -46.046 58.282 1.00 33.38 224 TRP D C 1
ATOM 8635 O O . TRP D 1 190 ? 22.376 -47.028 58.612 1.00 33.05 224 TRP D O 1
ATOM 8646 N N . GLN D 1 191 ? 20.396 -45.996 58.413 1.00 36.07 225 GLN D N 1
ATOM 8647 C CA . GLN D 1 191 ? 19.621 -47.129 58.946 1.00 36.88 225 GLN D CA 1
ATOM 8648 C C . GLN D 1 191 ? 19.242 -48.079 57.842 1.00 36.64 225 GLN D C 1
ATOM 8649 O O . GLN D 1 191 ? 18.054 -48.305 57.550 1.00 39.14 225 GLN D O 1
ATOM 8655 N N . PHE D 1 192 ? 20.251 -48.688 57.235 1.00 32.86 226 PHE D N 1
ATOM 8656 C CA . PHE D 1 192 ? 19.996 -49.649 56.179 1.00 31.68 226 PHE D CA 1
ATOM 8657 C C . PHE D 1 192 ? 19.367 -50.950 56.698 1.00 33.07 226 PHE D C 1
ATOM 8658 O O . PHE D 1 192 ? 19.666 -51.359 57.785 1.00 32.66 226 PHE D O 1
ATOM 8666 N N . SER D 1 193 ? 18.466 -51.555 55.913 1.00 34.52 227 SER D N 1
ATOM 8667 C CA . SER D 1 193 ? 17.753 -52.768 56.330 1.00 33.97 227 SER D CA 1
ATOM 8668 C C . SER D 1 193 ? 18.640 -53.964 56.118 1.00 34.66 227 SER D C 1
ATOM 8669 O O . SER D 1 193 ? 19.651 -53.877 55.367 1.00 34.61 227 SER D O 1
ATOM 8672 N N . ASP D 1 194 ? 18.325 -55.070 56.783 1.00 34.76 228 ASP D N 1
ATOM 8673 C CA . ASP D 1 194 ? 19.132 -56.247 56.635 1.00 33.68 228 ASP D CA 1
ATOM 8674 C C . ASP D 1 194 ? 19.052 -56.706 55.187 1.00 35.20 228 ASP D C 1
ATOM 8675 O O . ASP D 1 194 ? 20.043 -57.166 54.657 1.00 35.01 228 ASP D O 1
ATOM 8680 N N . ALA D 1 195 ? 17.866 -56.590 54.575 1.00 33.57 229 ALA D N 1
ATOM 8681 C CA . ALA D 1 195 ? 17.681 -57.027 53.183 1.00 33.62 229 ALA D CA 1
ATOM 8682 C C . ALA D 1 195 ? 18.487 -56.174 52.248 1.00 31.52 229 ALA D C 1
ATOM 8683 O O . ALA D 1 195 ? 19.032 -56.670 51.302 1.00 33.51 229 ALA D O 1
ATOM 8685 N N . THR D 1 196 ? 18.587 -54.880 52.510 1.00 31.32 230 THR D N 1
ATOM 8686 C CA . THR D 1 196 ? 19.450 -53.959 51.723 1.00 28.26 230 THR D CA 1
ATOM 8687 C C . THR D 1 196 ? 20.888 -54.429 51.824 1.00 26.72 230 THR D C 1
ATOM 8688 O O . THR D 1 196 ? 21.574 -54.596 50.791 1.00 25.17 230 THR D O 1
ATOM 8692 N N . PHE D 1 197 ? 21.357 -54.678 53.032 1.00 25.48 231 PHE D N 1
ATOM 8693 C CA . PHE D 1 197 ? 22.729 -55.173 53.187 1.00 23.74 231 PHE D CA 1
ATOM 8694 C C . PHE D 1 197 ? 22.908 -56.498 52.479 1.00 24.93 231 PHE D C 1
ATOM 8695 O O . PHE D 1 197 ? 23.870 -56.685 51.745 1.00 24.56 231 PHE D O 1
ATOM 8703 N N . ALA D 1 198 ? 21.958 -57.417 52.666 1.00 26.47 232 ALA D N 1
ATOM 8704 C CA . ALA D 1 198 ? 22.079 -58.753 52.131 1.00 26.86 232 ALA D CA 1
ATOM 8705 C C . ALA D 1 198 ? 22.144 -58.780 50.621 1.00 26.08 232 ALA D C 1
ATOM 8706 O O . ALA D 1 198 ? 22.866 -59.587 50.070 1.00 25.20 232 ALA D O 1
ATOM 8708 N N . LYS D 1 199 ? 21.419 -57.888 49.986 1.00 27.26 233 LYS D N 1
ATOM 8709 C CA . LYS D 1 199 ? 21.441 -57.812 48.543 1.00 29.48 233 LYS D CA 1
ATOM 8710 C C . LYS D 1 199 ? 22.864 -57.482 48.006 1.00 25.98 233 LYS D C 1
ATOM 8711 O O . LYS D 1 199 ? 23.324 -58.127 47.065 1.00 26.77 233 LYS D O 1
ATOM 8717 N N . THR D 1 200 ? 23.580 -56.590 48.678 1.00 23.16 234 THR D N 1
ATOM 8718 C CA . THR D 1 200 ? 24.963 -56.339 48.316 1.00 20.76 234 THR D CA 1
ATOM 8719 C C . THR D 1 200 ? 25.904 -57.424 48.823 1.00 19.60 234 THR D C 1
ATOM 8720 O O . THR D 1 200 ? 26.815 -57.799 48.121 1.00 18.40 234 THR D O 1
ATOM 8724 N N . ALA D 1 201 ? 25.658 -57.987 50.007 1.00 20.05 235 ALA D N 1
ATOM 8725 C CA . ALA D 1 201 ? 26.499 -59.040 50.523 1.00 20.39 235 ALA D CA 1
ATOM 8726 C C . ALA D 1 201 ? 26.597 -60.235 49.592 1.00 21.12 235 ALA D C 1
ATOM 8727 O O . ALA D 1 201 ? 27.666 -60.824 49.503 1.00 20.14 235 ALA D O 1
ATOM 8729 N N . ARG D 1 202 ? 25.542 -60.496 48.833 1.00 23.55 236 ARG D N 1
ATOM 8730 C CA . ARG D 1 202 ? 25.583 -61.564 47.852 1.00 27.68 236 ARG D CA 1
ATOM 8731 C C . ARG D 1 202 ? 26.713 -61.342 46.846 1.00 24.01 236 ARG D C 1
ATOM 8732 O O . ARG D 1 202 ? 27.402 -62.303 46.466 1.00 24.33 236 ARG D O 1
ATOM 8740 N N . ALA D 1 203 ? 26.893 -60.118 46.449 1.00 21.56 237 ALA D N 1
ATOM 8741 C CA . ALA D 1 203 ? 27.968 -59.767 45.495 1.00 20.18 237 ALA D CA 1
ATOM 8742 C C . ALA D 1 203 ? 29.363 -59.820 46.102 1.00 17.85 237 ALA D C 1
ATOM 8743 O O . ALA D 1 203 ? 30.296 -60.116 45.378 1.00 16.30 237 ALA D O 1
ATOM 8745 N N . LEU D 1 204 ? 29.484 -59.667 47.440 1.00 16.81 238 LEU D N 1
ATOM 8746 C CA . LEU D 1 204 ? 30.707 -59.844 48.157 1.00 16.20 238 LEU D CA 1
ATOM 8747 C C . LEU D 1 204 ? 31.122 -61.301 48.328 1.00 16.39 238 LEU D C 1
ATOM 8748 O O . LEU D 1 204 ? 32.253 -61.566 48.681 1.00 15.98 238 LEU D O 1
ATOM 8753 N N . ASP D 1 205 ? 30.249 -62.258 47.998 1.00 17.38 239 ASP D N 1
ATOM 8754 C CA . ASP D 1 205 ? 30.595 -63.656 47.962 1.00 18.10 239 ASP D CA 1
ATOM 8755 C C . ASP D 1 205 ? 31.284 -64.094 46.700 1.00 17.45 239 ASP D C 1
ATOM 8756 O O . ASP D 1 205 ? 31.679 -65.253 46.587 1.00 16.42 239 ASP D O 1
ATOM 8761 N N . ASN D 1 206 ? 31.432 -63.202 45.698 1.00 15.78 240 ASN D N 1
ATOM 8762 C CA . ASN D 1 206 ? 32.283 -63.448 44.557 1.00 15.54 240 ASN D CA 1
ATOM 8763 C C . ASN D 1 206 ? 33.555 -64.133 44.979 1.00 15.87 240 ASN D C 1
ATOM 8764 O O . ASN D 1 206 ? 34.239 -63.675 45.933 1.00 14.89 240 ASN D O 1
ATOM 8769 N N . PRO D 1 207 ? 33.952 -65.209 44.306 1.00 16.57 241 PRO D N 1
ATOM 8770 C CA . PRO D 1 207 ? 35.129 -65.970 44.712 1.00 17.11 241 PRO D CA 1
ATOM 8771 C C . PRO D 1 207 ? 36.496 -65.237 44.655 1.00 16.75 241 PRO D C 1
ATOM 8772 O O . PRO D 1 207 ? 37.438 -65.670 45.298 1.00 17.70 241 PRO D O 1
ATOM 8776 N N . ASP D 1 208 ? 36.550 -64.095 43.989 1.00 15.26 242 ASP D N 1
ATOM 8777 C CA . ASP D 1 208 ? 37.732 -63.245 44.021 1.00 14.80 242 ASP D CA 1
ATOM 8778 C C . ASP D 1 208 ? 37.640 -62.095 45.022 1.00 13.18 242 ASP D C 1
ATOM 8779 O O . ASP D 1 208 ? 38.594 -61.335 45.135 1.00 12.36 242 ASP D O 1
ATOM 8784 N N . HIS D 1 209 ? 36.503 -61.872 45.664 1.00 12.14 243 HIS D N 1
ATOM 8785 C CA . HIS D 1 209 ? 36.297 -60.661 46.459 1.00 11.56 243 HIS D CA 1
ATOM 8786 C C . HIS D 1 209 ? 37.343 -60.495 47.576 1.00 11.35 243 HIS D C 1
ATOM 8787 O O . HIS D 1 209 ? 37.908 -59.440 47.775 1.00 10.78 243 HIS D O 1
ATOM 8794 N N . VAL D 1 210 ? 37.638 -61.601 48.270 1.00 12.34 244 VAL D N 1
ATOM 8795 C CA . VAL D 1 210 ? 38.620 -61.525 49.344 1.00 12.52 244 VAL D CA 1
ATOM 8796 C C . VAL D 1 210 ? 39.977 -61.250 48.787 1.00 12.38 244 VAL D C 1
ATOM 8797 O O . VAL D 1 210 ? 40.674 -60.298 49.280 1.00 12.45 244 VAL D O 1
ATOM 8801 N N . ALA D 1 211 ? 40.380 -61.975 47.741 1.00 12.11 245 ALA D N 1
ATOM 8802 C CA . ALA D 1 211 ? 41.687 -61.759 47.176 1.00 12.37 245 ALA D CA 1
ATOM 8803 C C . ALA D 1 211 ? 41.859 -60.279 46.698 1.00 11.60 245 ALA D C 1
ATOM 8804 O O . ALA D 1 211 ? 42.908 -59.678 46.893 1.00 10.51 245 ALA D O 1
ATOM 8806 N N . ILE D 1 212 ? 40.823 -59.732 46.021 1.00 11.65 246 ILE D N 1
ATOM 8807 C CA . ILE D 1 212 ? 40.900 -58.380 45.526 1.00 11.25 246 ILE D CA 1
ATOM 8808 C C . ILE D 1 212 ? 41.007 -57.351 46.654 1.00 11.10 246 ILE D C 1
ATOM 8809 O O . ILE D 1 212 ? 41.793 -56.394 46.595 1.00 10.49 246 ILE D O 1
ATOM 8814 N N . THR D 1 213 ? 40.221 -57.565 47.697 1.00 10.34 247 THR D N 1
ATOM 8815 C CA . THR D 1 213 ? 40.229 -56.718 48.877 1.00 10.19 247 THR D CA 1
ATOM 8816 C C . THR D 1 213 ? 41.584 -56.706 49.508 1.00 10.35 247 THR D C 1
ATOM 8817 O O . THR D 1 213 ? 42.145 -55.637 49.771 1.00 9.25 247 THR D O 1
ATOM 8821 N N . ILE D 1 214 ? 42.143 -57.905 49.777 1.00 10.54 248 ILE D N 1
ATOM 8822 C CA . ILE D 1 214 ? 43.437 -57.960 50.445 1.00 11.61 248 ILE D CA 1
ATOM 8823 C C . ILE D 1 214 ? 44.518 -57.329 49.566 1.00 10.76 248 ILE D C 1
ATOM 8824 O O . ILE D 1 214 ? 45.394 -56.588 50.071 1.00 9.93 248 ILE D O 1
ATOM 8829 N N . SER D 1 215 ? 44.455 -57.579 48.253 1.00 10.08 249 SER D N 1
ATOM 8830 C CA . SER D 1 215 ? 45.451 -57.029 47.344 1.00 10.05 249 SER D CA 1
ATOM 8831 C C . SER D 1 215 ? 45.371 -55.514 47.317 1.00 9.32 249 SER D C 1
ATOM 8832 O O . SER D 1 215 ? 46.356 -54.821 47.336 1.00 9.42 249 SER D O 1
ATOM 8835 N N . ASN D 1 216 ? 44.123 -54.974 47.225 1.00 8.91 250 ASN D N 1
ATOM 8836 C CA . ASN D 1 216 ? 43.920 -53.539 47.250 1.00 8.38 250 ASN D CA 1
ATOM 8837 C C . ASN D 1 216 ? 44.659 -52.887 48.395 1.00 8.68 250 ASN D C 1
ATOM 8838 O O . ASN D 1 216 ? 45.409 -51.930 48.208 1.00 8.64 250 ASN D O 1
ATOM 8843 N N . TYR D 1 217 ? 44.425 -53.415 49.599 1.00 8.59 251 TYR D N 1
ATOM 8844 C CA . TYR D 1 217 ? 44.984 -52.820 50.826 1.00 9.27 251 TYR D CA 1
ATOM 8845 C C . TYR D 1 217 ? 46.461 -53.128 50.993 1.00 9.61 251 TYR D C 1
ATOM 8846 O O . TYR D 1 217 ? 47.232 -52.247 51.475 1.00 9.82 251 TYR D O 1
ATOM 8855 N N . ARG D 1 218 ? 46.888 -54.285 50.577 1.00 10.39 252 ARG D N 1
ATOM 8856 C CA . ARG D 1 218 ? 48.296 -54.543 50.627 1.00 11.17 252 ARG D CA 1
ATOM 8857 C C . ARG D 1 218 ? 49.066 -53.666 49.636 1.00 11.13 252 ARG D C 1
ATOM 8858 O O . ARG D 1 218 ? 50.160 -53.148 49.971 1.00 11.70 252 ARG D O 1
ATOM 8866 N N . TRP D 1 219 ? 48.533 -53.477 48.442 1.00 10.80 253 TRP D N 1
ATOM 8867 C CA . TRP D 1 219 ? 49.217 -52.593 47.511 1.00 11.04 253 TRP D CA 1
ATOM 8868 C C . TRP D 1 219 ? 49.292 -51.205 48.104 1.00 11.15 253 TRP D C 1
ATOM 8869 O O . TRP D 1 219 ? 50.363 -50.566 48.026 1.00 10.92 253 TRP D O 1
ATOM 8880 N N . ARG D 1 220 ? 48.217 -50.711 48.717 1.00 11.99 254 ARG D N 1
ATOM 8881 C CA . ARG D 1 220 ? 48.183 -49.373 49.213 1.00 13.81 254 ARG D CA 1
ATOM 8882 C C . ARG D 1 220 ? 49.273 -49.103 50.239 1.00 14.18 254 ARG D C 1
ATOM 8883 O O . ARG D 1 220 ? 49.770 -47.975 50.332 1.00 14.48 254 ARG D O 1
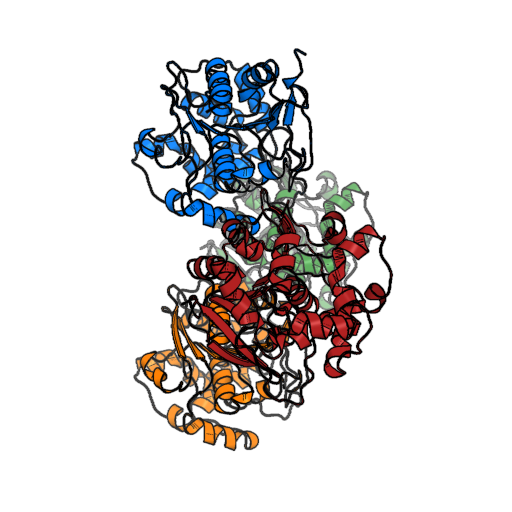ATOM 8891 N N . LEU D 1 221 ? 49.586 -50.105 51.021 1.00 13.88 255 LEU D N 1
ATOM 8892 C CA . LEU D 1 221 ? 50.611 -50.033 52.068 1.00 15.12 255 LEU D CA 1
ATOM 8893 C C . LEU D 1 221 ? 52.016 -50.349 51.580 1.00 16.48 255 LEU D C 1
ATOM 8894 O O . LEU D 1 221 ? 52.972 -50.353 52.367 1.00 18.95 255 LEU D O 1
ATOM 8899 N N . GLY D 1 222 ? 52.169 -50.639 50.305 1.00 16.15 256 GLY D N 1
ATOM 8900 C CA . GLY D 1 222 ? 53.485 -50.938 49.778 1.00 17.34 256 GLY D CA 1
ATOM 8901 C C . GLY D 1 222 ? 53.932 -52.322 50.042 1.00 18.36 256 GLY D C 1
ATOM 8902 O O . GLY D 1 222 ? 55.120 -52.595 49.936 1.00 20.67 256 GLY D O 1
ATOM 8903 N N . LEU D 1 223 ? 53.011 -53.237 50.310 1.00 18.05 257 LEU D N 1
ATOM 8904 C CA . LEU D 1 223 ? 53.319 -54.596 50.646 1.00 19.82 257 LEU D CA 1
ATOM 8905 C C . LEU D 1 223 ? 53.124 -55.585 49.526 1.00 20.69 257 LEU D C 1
ATOM 8906 O O . LEU D 1 223 ? 53.294 -56.798 49.702 1.00 21.70 257 LEU D O 1
ATOM 8911 N N . GLU D 1 224 ? 52.776 -55.114 48.353 1.00 20.08 258 GLU D N 1
ATOM 8912 C CA . GLU D 1 224 ? 52.595 -55.992 47.202 1.00 21.99 258 GLU D CA 1
ATOM 8913 C C . GLU D 1 224 ? 53.145 -55.178 46.040 1.00 22.76 258 GLU D C 1
ATOM 8914 O O . GLU D 1 224 ? 52.979 -53.961 45.994 1.00 22.08 258 GLU D O 1
ATOM 8920 N N . LYS D 1 225 ? 53.789 -55.835 45.106 1.00 23.79 259 LYS D N 1
ATOM 8921 C CA . LYS D 1 225 ? 54.314 -55.196 43.935 1.00 26.20 259 LYS D CA 1
ATOM 8922 C C . LYS D 1 225 ? 53.222 -55.349 42.892 1.00 25.24 259 LYS D C 1
ATOM 8923 O O . LYS D 1 225 ? 52.602 -56.385 42.768 1.00 26.62 259 LYS D O 1
ATOM 8929 N N . GLY D 1 226 ? 52.965 -54.356 42.138 1.00 24.55 260 GLY D N 1
ATOM 8930 C CA . GLY D 1 226 ? 51.898 -54.539 41.140 1.00 24.08 260 GLY D CA 1
ATOM 8931 C C . GLY D 1 226 ? 52.411 -55.318 39.951 1.00 24.08 260 GLY D C 1
ATOM 8932 O O . GLY D 1 226 ? 53.572 -55.778 39.978 1.00 26.42 260 GLY D O 1
ATOM 8933 N N . GLU D 1 227 ? 51.592 -55.411 38.919 1.00 20.88 261 GLU D N 1
ATOM 8934 C CA . GLU D 1 227 ? 51.993 -56.065 37.680 1.00 20.32 261 GLU D CA 1
ATOM 8935 C C . GLU D 1 227 ? 52.710 -55.118 36.745 1.00 19.56 261 GLU D C 1
ATOM 8936 O O . GLU D 1 227 ? 52.437 -53.922 36.689 1.00 17.88 261 GLU D O 1
ATOM 8942 N N . ALA D 1 228 ? 53.623 -55.702 35.957 1.00 19.30 262 ALA D N 1
ATOM 8943 C CA . ALA D 1 228 ? 54.453 -54.908 35.095 1.00 19.21 262 ALA D CA 1
ATOM 8944 C C . ALA D 1 228 ? 53.648 -54.071 34.122 1.00 18.65 262 ALA D C 1
ATOM 8945 O O . ALA D 1 228 ? 54.020 -52.927 33.812 1.00 17.85 262 ALA D O 1
ATOM 8947 N N . LYS D 1 229 ? 52.560 -54.632 33.604 1.00 18.40 263 LYS D N 1
ATOM 8948 C CA . LYS D 1 229 ? 51.803 -53.923 32.620 1.00 18.72 263 LYS D CA 1
ATOM 8949 C C . LYS D 1 229 ? 51.072 -52.667 33.161 1.00 17.00 263 LYS D C 1
ATOM 8950 O O . LYS D 1 229 ? 50.545 -51.876 32.351 1.00 17.32 263 LYS D O 1
ATOM 8956 N N . TYR D 1 230 ? 50.980 -52.529 34.479 1.00 15.49 264 TYR D N 1
ATOM 8957 C CA . TYR D 1 230 ? 50.406 -51.363 35.058 1.00 14.70 264 TYR D CA 1
ATOM 8958 C C . TYR D 1 230 ? 51.459 -50.396 35.649 1.00 14.77 264 TYR D C 1
ATOM 8959 O O . TYR D 1 230 ? 51.090 -49.340 36.198 1.00 13.98 264 TYR D O 1
ATOM 8968 N N . ALA D 1 231 ? 52.745 -50.719 35.545 1.00 15.83 265 ALA D N 1
ATOM 8969 C CA . ALA D 1 231 ? 53.750 -49.965 36.290 1.00 16.65 265 ALA D CA 1
ATOM 8970 C C . ALA D 1 231 ? 53.851 -48.535 35.694 1.00 16.65 265 ALA D C 1
ATOM 8971 O O . ALA D 1 231 ? 54.118 -47.575 36.439 1.00 16.82 265 ALA D O 1
ATOM 8973 N N . GLY D 1 232 ? 53.682 -48.385 34.378 1.00 16.24 266 GLY D N 1
ATOM 8974 C CA . GLY D 1 232 ? 53.756 -47.103 33.731 1.00 16.67 266 GLY D CA 1
ATOM 8975 C C . GLY D 1 232 ? 52.665 -46.176 34.276 1.00 15.24 266 GLY D C 1
ATOM 8976 O O . GLY D 1 232 ? 52.903 -44.976 34.609 1.00 15.08 266 GLY D O 1
ATOM 8977 N N . TYR D 1 233 ? 51.471 -46.740 34.392 1.00 14.36 267 TYR D N 1
ATOM 8978 C CA . TYR D 1 233 ? 50.347 -45.957 34.947 1.00 13.74 267 TYR D CA 1
ATOM 8979 C C . TYR D 1 233 ? 50.674 -45.575 36.381 1.00 13.17 267 TYR D C 1
ATOM 8980 O O . TYR D 1 233 ? 50.442 -44.414 36.760 1.00 12.83 267 TYR D O 1
ATOM 8989 N N . GLU D 1 234 ? 51.179 -46.505 37.182 1.00 13.00 268 GLU D N 1
ATOM 8990 C CA . GLU D 1 234 ? 51.443 -46.152 38.618 1.00 12.88 268 GLU D CA 1
ATOM 8991 C C . GLU D 1 234 ? 52.568 -45.150 38.789 1.00 13.63 268 GLU D C 1
ATOM 8992 O O . GLU D 1 234 ? 52.487 -44.263 39.647 1.00 13.67 268 GLU D O 1
ATOM 8998 N N . GLN D 1 235 ? 53.512 -45.190 37.858 1.00 14.89 269 GLN D N 1
ATOM 8999 C CA . GLN D 1 235 ? 54.520 -44.151 37.847 1.00 17.54 269 GLN D CA 1
ATOM 9000 C C . GLN D 1 235 ? 53.941 -42.737 37.577 1.00 15.84 269 GLN D C 1
ATOM 9001 O O . GLN D 1 235 ? 54.297 -41.772 38.285 1.00 15.95 269 GLN D O 1
ATOM 9007 N N . ARG D 1 236 ? 53.019 -42.628 36.621 1.00 14.84 270 ARG D N 1
ATOM 9008 C CA . ARG D 1 236 ? 52.376 -41.348 36.308 1.00 14.81 270 ARG D CA 1
ATOM 9009 C C . ARG D 1 236 ? 51.538 -40.885 37.525 1.00 12.81 270 ARG D C 1
ATOM 9010 O O . ARG D 1 236 ? 51.532 -39.721 37.884 1.00 13.18 270 ARG D O 1
ATOM 9018 N N . LEU D 1 237 ? 50.860 -41.830 38.158 1.00 11.29 271 LEU D N 1
ATOM 9019 C CA . LEU D 1 237 ? 50.016 -41.498 39.238 1.00 10.28 271 LEU D CA 1
ATOM 9020 C C . LEU D 1 237 ? 50.790 -41.058 40.448 1.00 10.72 271 LEU D C 1
ATOM 9021 O O . LEU D 1 237 ? 50.288 -40.304 41.286 1.00 10.57 271 LEU D O 1
ATOM 9026 N N . ALA D 1 238 ? 51.988 -41.586 40.601 1.00 11.01 272 ALA D N 1
ATOM 9027 C CA . ALA D 1 238 ? 52.767 -41.251 41.802 1.00 11.60 272 ALA D CA 1
ATOM 9028 C C . ALA D 1 238 ? 53.151 -39.786 41.869 1.00 12.25 272 ALA D C 1
ATOM 9029 O O . ALA D 1 238 ? 53.427 -39.270 42.968 1.00 13.02 272 ALA D O 1
ATOM 9031 N N . ALA D 1 239 ? 53.098 -39.127 40.731 1.00 13.09 273 ALA D N 1
ATOM 9032 C CA . ALA D 1 239 ? 53.295 -37.664 40.660 1.00 13.57 273 ALA D CA 1
ATOM 9033 C C . ALA D 1 239 ? 52.085 -36.883 41.177 1.00 13.56 273 ALA D C 1
ATOM 9034 O O . ALA D 1 239 ? 52.137 -35.644 41.239 1.00 15.75 273 ALA D O 1
ATOM 9036 N N . LEU D 1 240 ? 50.953 -37.557 41.478 1.00 13.14 274 LEU D N 1
ATOM 9037 C CA . LEU D 1 240 ? 49.726 -36.918 41.917 1.00 12.54 274 LEU D CA 1
ATOM 9038 C C . LEU D 1 240 ? 49.249 -35.894 40.853 1.00 12.58 274 LEU D C 1
ATOM 9039 O O . LEU D 1 240 ? 49.076 -34.708 41.154 1.00 13.28 274 LEU D O 1
ATOM 9044 N N . PRO D 1 241 ? 49.026 -36.371 39.639 1.00 11.61 275 PRO D N 1
ATOM 9045 C CA . PRO D 1 241 ? 48.639 -35.475 38.555 1.00 12.13 275 PRO D CA 1
ATOM 9046 C C . PRO D 1 241 ? 47.302 -34.826 38.808 1.00 11.88 275 PRO D C 1
ATOM 9047 O O . PRO D 1 241 ? 46.410 -35.447 39.338 1.00 11.79 275 PRO D O 1
ATOM 9051 N N . PRO D 1 242 ? 47.137 -33.574 38.414 1.00 12.59 276 PRO D N 1
ATOM 9052 C CA . PRO D 1 242 ? 45.825 -32.935 38.594 1.00 12.46 276 PRO D CA 1
ATOM 9053 C C . PRO D 1 242 ? 44.809 -33.445 37.586 1.00 12.01 276 PRO D C 1
ATOM 9054 O O . PRO D 1 242 ? 45.155 -34.022 36.565 1.00 12.29 276 PRO D O 1
ATOM 9058 N N . ILE D 1 243 ? 43.565 -33.245 37.918 1.00 11.62 277 ILE D N 1
ATOM 9059 C CA . ILE D 1 243 ? 42.452 -33.589 37.013 1.00 11.79 277 ILE D CA 1
ATOM 9060 C C . ILE D 1 243 ? 41.968 -32.289 36.346 1.00 12.18 277 ILE D C 1
ATOM 9061 O O . ILE D 1 243 ? 41.600 -31.301 37.016 1.00 12.26 277 ILE D O 1
ATOM 9066 N N . THR D 1 244 ? 41.887 -32.304 35.015 1.00 12.55 278 THR D N 1
ATOM 9067 C CA . THR D 1 244 ? 41.611 -31.153 34.243 1.00 13.37 278 THR D CA 1
ATOM 9068 C C . THR D 1 244 ? 40.132 -31.009 33.792 1.00 13.55 278 THR D C 1
ATOM 9069 O O . THR D 1 244 ? 39.743 -29.985 33.275 1.00 13.22 278 THR D O 1
ATOM 9073 N N . VAL D 1 245 ? 39.339 -32.068 33.997 1.00 12.68 279 VAL D N 1
ATOM 9074 C CA . VAL D 1 245 ? 38.001 -32.142 33.445 1.00 13.03 279 VAL D CA 1
ATOM 9075 C C . VAL D 1 245 ? 37.047 -31.494 34.448 1.00 13.02 279 VAL D C 1
ATOM 9076 O O . VAL D 1 245 ? 37.371 -31.424 35.638 1.00 12.42 279 VAL D O 1
ATOM 9080 N N . PRO D 1 246 ? 35.892 -31.068 34.019 1.00 14.17 280 PRO D N 1
ATOM 9081 C CA . PRO D 1 246 ? 34.962 -30.486 34.904 1.00 14.40 280 PRO D CA 1
ATOM 9082 C C . PRO D 1 246 ? 34.565 -31.475 35.977 1.00 14.59 280 PRO D C 1
ATOM 9083 O O . PRO D 1 246 ? 34.226 -32.612 35.687 1.00 14.59 280 PRO D O 1
ATOM 9087 N N . THR D 1 247 ? 34.620 -31.034 37.226 1.00 14.13 281 THR D N 1
ATOM 9088 C CA . THR D 1 247 ? 34.467 -31.918 38.357 1.00 13.86 281 THR D CA 1
ATOM 9089 C C . THR D 1 247 ? 33.608 -31.338 39.436 1.00 14.93 281 THR D C 1
ATOM 9090 O O . THR D 1 247 ? 33.823 -30.147 39.806 1.00 15.04 281 THR D O 1
ATOM 9094 N N . ILE D 1 248 ? 32.725 -32.164 40.015 1.00 14.92 282 ILE D N 1
ATOM 9095 C CA . ILE D 1 248 ? 32.082 -31.850 41.240 1.00 15.84 282 ILE D CA 1
ATOM 9096 C C . ILE D 1 248 ? 32.518 -32.846 42.296 1.00 15.57 282 ILE D C 1
ATOM 9097 O O . ILE D 1 248 ? 32.392 -34.043 42.073 1.00 14.76 282 ILE D O 1
ATOM 9102 N N . THR D 1 249 ? 33.071 -32.371 43.408 1.00 14.86 283 THR D N 1
ATOM 9103 C CA . THR D 1 249 ? 33.311 -33.193 44.539 1.00 15.48 283 THR D CA 1
ATOM 9104 C C . THR D 1 249 ? 32.141 -33.108 45.526 1.00 16.55 283 THR D C 1
ATOM 9105 O O . THR D 1 249 ? 31.490 -32.065 45.659 1.00 18.13 283 THR D O 1
ATOM 9109 N N . LEU D 1 250 ? 31.928 -34.194 46.261 1.00 16.92 284 LEU D N 1
ATOM 9110 C CA . LEU D 1 250 ? 30.865 -34.278 47.273 1.00 18.18 284 LEU D CA 1
ATOM 9111 C C . LEU D 1 250 ? 31.391 -34.790 48.565 1.00 19.22 284 LEU D C 1
ATOM 9112 O O . LEU D 1 250 ? 32.297 -35.631 48.591 1.00 17.28 284 LEU D O 1
ATOM 9117 N N . GLU D 1 251 ? 30.852 -34.313 49.686 1.00 20.67 285 GLU D N 1
ATOM 9118 C CA . GLU D 1 251 ? 31.140 -34.932 50.928 1.00 22.11 285 GLU D CA 1
ATOM 9119 C C . GLU D 1 251 ? 29.886 -34.952 51.777 1.00 24.91 285 GLU D C 1
ATOM 9120 O O . GLU D 1 251 ? 29.068 -34.056 51.643 1.00 26.39 285 GLU D O 1
ATOM 9126 N N . GLY D 1 252 ? 29.730 -35.965 52.623 1.00 26.30 286 GLY D N 1
ATOM 9127 C CA . GLY D 1 252 ? 28.559 -36.086 53.527 1.00 28.94 286 GLY D CA 1
ATOM 9128 C C . GLY D 1 252 ? 28.962 -35.639 54.928 1.00 30.07 286 GLY D C 1
ATOM 9129 O O . GLY D 1 252 ? 30.111 -35.806 55.372 1.00 30.06 286 GLY D O 1
ATOM 9130 N N . ALA D 1 253 ? 28.009 -35.055 55.668 1.00 32.31 287 ALA D N 1
ATOM 9131 C CA . ALA D 1 253 ? 28.316 -34.553 57.000 1.00 33.33 287 ALA D CA 1
ATOM 9132 C C . ALA D 1 253 ? 28.524 -35.649 58.037 1.00 33.73 287 ALA D C 1
ATOM 9133 O O . ALA D 1 253 ? 29.102 -35.413 59.100 1.00 35.18 287 ALA D O 1
ATOM 9135 N N . ASN D 1 254 ? 27.997 -36.848 57.774 1.00 32.90 288 ASN D N 1
ATOM 9136 C CA . ASN D 1 254 ? 28.087 -37.935 58.764 1.00 32.56 288 ASN D CA 1
ATOM 9137 C C . ASN D 1 254 ? 28.873 -39.099 58.239 1.00 30.26 288 ASN D C 1
ATOM 9138 O O . ASN D 1 254 ? 28.508 -40.243 58.430 1.00 29.35 288 ASN D O 1
ATOM 9143 N N . ASN D 1 255 ? 29.961 -38.789 57.535 1.00 28.88 289 ASN D N 1
ATOM 9144 C CA . ASN D 1 255 ? 30.847 -39.822 57.008 1.00 27.52 289 ASN D CA 1
ATOM 9145 C C . ASN D 1 255 ? 31.805 -40.241 58.088 1.00 27.72 289 ASN D C 1
ATOM 9146 O O . ASN D 1 255 ? 32.671 -39.473 58.494 1.00 29.49 289 ASN D O 1
ATOM 9151 N N . GLY D 1 256 ? 31.697 -41.507 58.511 1.00 29.74 290 GLY D N 1
ATOM 9152 C CA . GLY D 1 256 ? 32.628 -42.082 59.502 1.00 29.03 290 GLY D CA 1
ATOM 9153 C C . GLY D 1 256 ? 33.909 -42.641 59.001 1.00 29.06 290 GLY D C 1
ATOM 9154 O O . GLY D 1 256 ? 34.826 -42.954 59.740 1.00 29.81 290 GLY D O 1
ATOM 9155 N N . ALA D 1 257 ? 34.028 -42.760 57.677 1.00 27.75 291 ALA D N 1
ATOM 9156 C CA . ALA D 1 257 ? 35.239 -43.275 57.085 1.00 27.67 291 ALA D CA 1
ATOM 9157 C C . ALA D 1 257 ? 36.271 -42.144 56.992 1.00 27.85 291 ALA D C 1
ATOM 9158 O O . ALA D 1 257 ? 35.862 -40.979 56.957 1.00 27.19 291 ALA D O 1
ATOM 9160 N N . PRO D 1 258 ? 37.560 -42.490 56.887 1.00 29.10 292 PRO D N 1
ATOM 9161 C CA . PRO D 1 258 ? 38.590 -41.487 56.719 1.00 31.22 292 PRO D CA 1
ATOM 9162 C C . PRO D 1 258 ? 38.408 -40.674 55.419 1.00 28.96 292 PRO D C 1
ATOM 9163 O O . PRO D 1 258 ? 38.085 -41.253 54.357 1.00 27.51 292 PRO D O 1
ATOM 9167 N N . HIS D 1 259 ? 38.471 -39.357 55.543 1.00 29.99 293 HIS D N 1
ATOM 9168 C CA . HIS D 1 259 ? 38.320 -38.502 54.349 1.00 31.83 293 HIS D CA 1
ATOM 9169 C C . HIS D 1 259 ? 39.043 -37.195 54.524 1.00 31.92 293 HIS D C 1
ATOM 9170 O O . HIS D 1 259 ? 39.080 -36.700 55.634 1.00 31.94 293 HIS D O 1
ATOM 9177 N N . PRO D 1 260 ? 39.604 -36.645 53.415 1.00 31.35 294 PRO D N 1
ATOM 9178 C CA . PRO D 1 260 ? 40.238 -35.319 53.530 1.00 30.78 294 PRO D CA 1
ATOM 9179 C C . PRO D 1 260 ? 39.259 -34.124 53.689 1.00 29.99 294 PRO D C 1
ATOM 9180 O O . PRO D 1 260 ? 38.078 -34.196 53.289 1.00 29.77 294 PRO D O 1
ATOM 9184 N N . ALA D 1 261 ? 39.784 -33.014 54.198 1.00 27.11 295 ALA D N 1
ATOM 9185 C CA . ALA D 1 261 ? 39.061 -31.736 54.207 1.00 27.66 295 ALA D CA 1
ATOM 9186 C C . ALA D 1 261 ? 39.026 -31.148 52.783 1.00 25.07 295 ALA D C 1
ATOM 9187 O O . ALA D 1 261 ? 40.022 -31.258 52.055 1.00 23.65 295 ALA D O 1
ATOM 9189 N N . PRO D 1 262 ? 37.878 -30.584 52.357 1.00 24.61 296 PRO D N 1
ATOM 9190 C CA . PRO D 1 262 ? 37.797 -30.099 50.968 1.00 22.69 296 PRO D CA 1
ATOM 9191 C C . PRO D 1 262 ? 38.880 -29.110 50.572 1.00 21.76 296 PRO D C 1
ATOM 9192 O O . PRO D 1 262 ? 39.365 -29.164 49.465 1.00 18.80 296 PRO D O 1
ATOM 9196 N N . ALA D 1 263 ? 39.293 -28.208 51.466 1.00 20.72 297 ALA D N 1
ATOM 9197 C CA . ALA D 1 263 ? 40.347 -27.269 51.092 1.00 20.51 297 ALA D CA 1
ATOM 9198 C C . ALA D 1 263 ? 41.661 -27.981 50.695 1.00 19.17 297 ALA D C 1
ATOM 9199 O O . ALA D 1 263 ? 42.419 -27.457 49.895 1.00 19.41 297 ALA D O 1
ATOM 9201 N N . SER D 1 264 ? 41.891 -29.171 51.234 1.00 17.60 298 SER D N 1
ATOM 9202 C CA . SER D 1 264 ? 43.105 -29.920 50.924 1.00 17.14 298 SER D CA 1
ATOM 9203 C C . SER D 1 264 ? 43.198 -30.411 49.506 1.00 15.81 298 SER D C 1
ATOM 9204 O O . SER D 1 264 ? 44.330 -30.713 49.037 1.00 15.54 298 SER D O 1
ATOM 9207 N N . TYR D 1 265 ? 42.056 -30.584 48.834 1.00 15.04 299 TYR D N 1
ATOM 9208 C CA . TYR D 1 265 ? 42.090 -31.102 47.475 1.00 13.92 299 TYR D CA 1
ATOM 9209 C C . TYR D 1 265 ? 41.550 -30.136 46.433 1.00 13.74 299 TYR D C 1
ATOM 9210 O O . TYR D 1 265 ? 41.549 -30.437 45.251 1.00 13.07 299 TYR D O 1
ATOM 9219 N N . ARG D 1 266 ? 41.215 -28.901 46.836 1.00 13.70 300 ARG D N 1
ATOM 9220 C CA . ARG D 1 266 ? 40.704 -27.926 45.866 1.00 13.95 300 ARG D CA 1
ATOM 9221 C C . ARG D 1 266 ? 41.628 -27.829 44.654 1.00 13.28 300 ARG D C 1
ATOM 9222 O O . ARG D 1 266 ? 41.186 -27.818 43.515 1.00 13.83 300 ARG D O 1
ATOM 9230 N N . ALA D 1 267 ? 42.907 -27.671 44.924 1.00 13.27 301 ALA D N 1
ATOM 9231 C CA . ALA D 1 267 ? 43.862 -27.329 43.837 1.00 13.75 301 ALA D CA 1
ATOM 9232 C C . ALA D 1 267 ? 44.293 -28.520 42.994 1.00 13.33 301 ALA D C 1
ATOM 9233 O O . ALA D 1 267 ? 45.097 -28.374 42.096 1.00 12.96 301 ALA D O 1
ATOM 9235 N N . LYS D 1 268 ? 43.774 -29.717 43.265 1.00 12.92 302 LYS D N 1
ATOM 9236 C CA . LYS D 1 268 ? 44.006 -30.877 42.405 1.00 12.93 302 LYS D CA 1
ATOM 9237 C C . LYS D 1 268 ? 43.093 -30.902 41.204 1.00 12.26 302 LYS D C 1
ATOM 9238 O O . LYS D 1 268 ? 43.243 -31.807 40.395 1.00 12.50 302 LYS D O 1
ATOM 9244 N N . PHE D 1 269 ? 42.122 -29.997 41.136 1.00 11.59 303 PHE D N 1
ATOM 9245 C CA . PHE D 1 269 ? 41.201 -29.957 40.052 1.00 11.88 303 PHE D CA 1
ATOM 9246 C C . PHE D 1 269 ? 41.364 -28.627 39.376 1.00 12.95 303 PHE D C 1
ATOM 9247 O O . PHE D 1 269 ? 41.076 -27.581 39.958 1.00 13.22 303 PHE D O 1
ATOM 9255 N N . THR D 1 270 ? 41.961 -28.673 38.214 1.00 13.36 304 THR D N 1
ATOM 9256 C CA . THR D 1 270 ? 42.483 -27.474 37.566 1.00 14.80 304 THR D CA 1
ATOM 9257 C C . THR D 1 270 ? 41.598 -26.916 36.509 1.00 15.46 304 THR D C 1
ATOM 9258 O O . THR D 1 270 ? 41.958 -25.875 35.930 1.00 16.66 304 THR D O 1
ATOM 9262 N N . GLY D 1 271 ? 40.467 -27.535 36.249 1.00 14.77 305 GLY D N 1
ATOM 9263 C CA . GLY D 1 271 ? 39.463 -27.032 35.324 1.00 16.22 305 GLY D CA 1
ATOM 9264 C C . GLY D 1 271 ? 38.259 -26.437 36.002 1.00 17.03 305 GLY D C 1
ATOM 9265 O O . GLY D 1 271 ? 38.350 -25.872 37.099 1.00 18.09 305 GLY D O 1
ATOM 9266 N N . LYS D 1 272 ? 37.105 -26.623 35.412 1.00 16.95 306 LYS D N 1
ATOM 9267 C CA . LYS D 1 272 ? 35.866 -26.205 36.040 1.00 17.82 306 LYS D CA 1
ATOM 9268 C C . LYS D 1 272 ? 35.635 -27.058 37.279 1.00 16.83 306 LYS D C 1
ATOM 9269 O O . LYS D 1 272 ? 35.906 -28.283 37.249 1.00 15.39 306 LYS D O 1
ATOM 9275 N N . TYR D 1 273 ? 35.101 -26.445 38.344 1.00 16.54 307 TYR D N 1
ATOM 9276 C CA . TYR D 1 273 ? 35.071 -27.116 39.619 1.00 16.41 307 TYR D CA 1
ATOM 9277 C C . TYR D 1 273 ? 33.988 -26.605 40.539 1.00 17.55 307 TYR D C 1
ATOM 9278 O O . TYR D 1 273 ? 33.778 -25.398 40.634 1.00 17.66 307 TYR D O 1
ATOM 9287 N N . GLU D 1 274 ? 33.413 -27.531 41.296 1.00 17.24 308 GLU D N 1
ATOM 9288 C CA . GLU D 1 274 ? 32.537 -27.161 42.384 1.00 18.38 308 GLU D CA 1
ATOM 9289 C C . GLU D 1 274 ? 32.667 -28.206 43.453 1.00 17.60 308 GLU D C 1
ATOM 9290 O O . GLU D 1 274 ? 32.722 -29.401 43.122 1.00 17.27 308 GLU D O 1
ATOM 9296 N N . HIS D 1 275 ? 32.629 -27.797 44.709 1.00 17.73 309 HIS D N 1
ATOM 9297 C CA . HIS D 1 275 ? 32.511 -28.713 45.796 1.00 18.17 309 HIS D CA 1
ATOM 9298 C C . HIS D 1 275 ? 31.132 -28.595 46.437 1.00 20.10 309 HIS D C 1
ATOM 9299 O O . HIS D 1 275 ? 30.669 -27.478 46.672 1.00 20.83 309 HIS D O 1
ATOM 9306 N N . ARG D 1 276 ? 30.511 -29.716 46.785 1.00 20.77 310 ARG D N 1
ATOM 9307 C CA . ARG D 1 276 ? 29.220 -29.691 47.519 1.00 23.23 310 ARG D CA 1
ATOM 9308 C C . ARG D 1 276 ? 29.272 -30.517 48.775 1.00 23.97 310 ARG D C 1
ATOM 9309 O O . ARG D 1 276 ? 29.556 -31.738 48.739 1.00 21.84 310 ARG D O 1
ATOM 9317 N N . ASP D 1 277 ? 28.962 -29.877 49.902 1.00 25.20 311 ASP D N 1
ATOM 9318 C CA . ASP D 1 277 ? 28.714 -30.593 51.154 1.00 26.95 311 ASP D CA 1
ATOM 9319 C C . ASP D 1 277 ? 27.247 -30.967 51.207 1.00 28.90 311 ASP D C 1
ATOM 9320 O O . ASP D 1 277 ? 26.400 -30.104 51.089 1.00 31.68 311 ASP D O 1
ATOM 9325 N N . LEU D 1 278 ? 26.959 -32.251 51.334 1.00 28.97 312 LEU D N 1
ATOM 9326 C CA . LEU D 1 278 ? 25.611 -32.710 51.331 1.00 32.07 312 LEU D CA 1
ATOM 9327 C C . LEU D 1 278 ? 25.076 -32.636 52.742 1.00 34.69 312 LEU D C 1
ATOM 9328 O O . LEU D 1 278 ? 25.611 -33.276 53.618 1.00 35.51 312 LEU D O 1
ATOM 9333 N N . PRO D 1 279 ? 23.977 -31.901 52.960 1.00 38.29 313 PRO D N 1
ATOM 9334 C CA . PRO D 1 279 ? 23.456 -31.857 54.330 1.00 40.33 313 PRO D CA 1
ATOM 9335 C C . PRO D 1 279 ? 22.806 -33.188 54.710 1.00 42.01 313 PRO D C 1
ATOM 9336 O O . PRO D 1 279 ? 22.287 -33.866 53.806 1.00 41.25 313 PRO D O 1
ATOM 9340 N N . GLY D 1 280 ? 22.941 -33.577 56.002 1.00 43.81 314 GLY D N 1
ATOM 9341 C CA . GLY D 1 280 ? 22.080 -34.577 56.634 1.00 43.83 314 GLY D CA 1
ATOM 9342 C C . GLY D 1 280 ? 22.751 -35.790 57.237 1.00 41.94 314 GLY D C 1
ATOM 9343 O O . GLY D 1 280 ? 23.872 -35.750 57.713 1.00 43.49 314 GLY D O 1
ATOM 9344 N N . ALA D 1 281 ? 22.038 -36.895 57.209 1.00 42.33 315 ALA D N 1
ATOM 9345 C CA . ALA D 1 281 ? 22.525 -38.166 57.762 1.00 42.33 315 ALA D CA 1
ATOM 9346 C C . ALA D 1 281 ? 23.521 -38.815 56.801 1.00 38.85 315 ALA D C 1
ATOM 9347 O O . ALA D 1 281 ? 23.969 -39.968 57.055 1.00 39.93 315 ALA D O 1
ATOM 9349 N N . VAL D 1 282 ? 23.919 -38.093 55.726 1.00 38.05 316 VAL D N 1
ATOM 9350 C CA . VAL D 1 282 ? 24.702 -38.722 54.611 1.00 33.76 316 VAL D CA 1
ATOM 9351 C C . VAL D 1 282 ? 26.124 -39.053 55.064 1.00 29.65 316 VAL D C 1
ATOM 9352 O O . VAL D 1 282 ? 26.876 -38.204 55.533 1.00 27.77 316 VAL D O 1
ATOM 9356 N N . GLY D 1 283 ? 26.482 -40.321 54.868 1.00 27.88 317 GLY D N 1
ATOM 9357 C CA . GLY D 1 283 ? 27.766 -40.836 55.229 1.00 25.97 317 GLY D CA 1
ATOM 9358 C C . GLY D 1 283 ? 28.717 -41.088 54.045 1.00 23.50 317 GLY D C 1
ATOM 9359 O O . GLY D 1 283 ? 28.862 -40.268 53.125 1.00 22.48 317 GLY D O 1
ATOM 9360 N N . HIS D 1 284 ? 29.278 -42.286 54.084 1.00 22.24 318 HIS D N 1
ATOM 9361 C CA . HIS D 1 284 ? 30.340 -42.718 53.136 1.00 20.31 318 HIS D CA 1
ATOM 9362 C C . HIS D 1 284 ? 29.809 -43.124 51.757 1.00 19.77 318 HIS D C 1
ATOM 9363 O O . HIS D 1 284 ? 30.604 -43.218 50.818 1.00 17.63 318 HIS D O 1
ATOM 9370 N N . ASN D 1 285 ? 28.491 -43.348 51.621 1.00 18.52 319 ASN D N 1
ATOM 9371 C CA . ASN D 1 285 ? 27.914 -43.781 50.371 1.00 18.81 319 ASN D CA 1
ATOM 9372 C C . ASN D 1 285 ? 26.806 -42.844 49.926 1.00 19.90 319 ASN D C 1
ATOM 9373 O O . ASN D 1 285 ? 25.581 -43.174 49.999 1.00 20.87 319 ASN D O 1
ATOM 9378 N N . PRO D 1 286 ? 27.191 -41.679 49.371 1.00 19.73 320 PRO D N 1
ATOM 9379 C CA . PRO D 1 286 ? 26.175 -40.767 48.916 1.00 21.07 320 PRO D CA 1
ATOM 9380 C C . PRO D 1 286 ? 25.204 -41.287 47.866 1.00 22.08 320 PRO D C 1
ATOM 9381 O O . PRO D 1 286 ? 23.992 -40.941 47.917 1.00 24.90 320 PRO D O 1
ATOM 9385 N N . PRO D 1 287 ? 25.646 -42.093 46.892 1.00 21.45 321 PRO D N 1
ATOM 9386 C CA . PRO D 1 287 ? 24.612 -42.441 45.920 1.00 21.88 321 PRO D CA 1
ATOM 9387 C C . PRO D 1 287 ? 23.554 -43.345 46.503 1.00 23.54 321 PRO D C 1
ATOM 9388 O O . PRO D 1 287 ? 22.366 -43.229 46.067 1.00 24.51 321 PRO D O 1
ATOM 9392 N N . GLN D 1 288 ? 23.911 -44.241 47.415 1.00 22.94 322 GLN D N 1
ATOM 9393 C CA . GLN D 1 288 ? 22.928 -45.173 47.977 1.00 25.21 322 GLN D CA 1
ATOM 9394 C C . GLN D 1 288 ? 22.091 -44.481 49.046 1.00 27.33 322 GLN D C 1
ATOM 9395 O O . GLN D 1 288 ? 20.866 -44.681 49.110 1.00 30.54 322 GLN D O 1
ATOM 9401 N N . GLU D 1 289 ? 22.737 -43.598 49.811 1.00 27.17 323 GLU D N 1
ATOM 9402 C CA . GLU D 1 289 ? 22.135 -42.903 50.924 1.00 29.36 323 GLU D CA 1
ATOM 9403 C C . GLU D 1 289 ? 21.331 -41.642 50.520 1.00 30.32 323 GLU D C 1
ATOM 9404 O O . GLU D 1 289 ? 20.310 -41.370 51.139 1.00 33.81 323 GLU D O 1
ATOM 9410 N N . ASP D 1 290 ? 21.765 -40.929 49.491 1.00 29.71 324 ASP D N 1
ATOM 9411 C CA . ASP D 1 290 ? 21.118 -39.731 48.995 1.00 30.85 324 ASP D CA 1
ATOM 9412 C C . ASP D 1 290 ? 21.116 -39.684 47.482 1.00 29.45 324 ASP D C 1
ATOM 9413 O O . ASP D 1 290 ? 21.735 -38.810 46.850 1.00 27.87 324 ASP D O 1
ATOM 9418 N N . PRO D 1 291 ? 20.328 -40.589 46.866 1.00 28.79 325 PRO D N 1
ATOM 9419 C CA . PRO D 1 291 ? 20.358 -40.664 45.403 1.00 28.98 325 PRO D CA 1
ATOM 9420 C C . PRO D 1 291 ? 19.906 -39.410 44.713 1.00 29.27 325 PRO D C 1
ATOM 9421 O O . PRO D 1 291 ? 20.390 -39.081 43.621 1.00 29.29 325 PRO D O 1
ATOM 9425 N N . THR D 1 292 ? 18.918 -38.709 45.296 1.00 32.27 326 THR D N 1
ATOM 9426 C CA . THR D 1 292 ? 18.439 -37.454 44.700 1.00 31.96 326 THR D CA 1
ATOM 9427 C C . THR D 1 292 ? 19.520 -36.389 44.526 1.00 30.06 326 THR D C 1
ATOM 9428 O O . THR D 1 292 ? 19.721 -35.837 43.432 1.00 28.16 326 THR D O 1
ATOM 9432 N N . ALA D 1 293 ? 20.286 -36.161 45.590 1.00 29.16 327 ALA D N 1
ATOM 9433 C CA . ALA D 1 293 ? 21.398 -35.224 45.526 1.00 28.23 327 ALA D CA 1
ATOM 9434 C C . ALA D 1 293 ? 22.530 -35.735 44.588 1.00 25.94 327 ALA D C 1
ATOM 9435 O O . ALA D 1 293 ? 23.130 -34.966 43.881 1.00 24.53 327 ALA D O 1
ATOM 9437 N N . PHE D 1 294 ? 22.751 -37.052 44.559 1.00 25.36 328 PHE D N 1
ATOM 9438 C CA . PHE D 1 294 ? 23.816 -37.611 43.675 1.00 23.45 328 PHE D CA 1
ATOM 9439 C C . PHE D 1 294 ? 23.455 -37.473 42.206 1.00 23.65 328 PHE D C 1
ATOM 9440 O O . PHE D 1 294 ? 24.255 -37.009 41.409 1.00 22.16 328 PHE D O 1
ATOM 9448 N N . VAL D 1 295 ? 22.168 -37.758 41.855 1.00 24.60 329 VAL D N 1
ATOM 9449 C CA . VAL D 1 295 ? 21.724 -37.519 40.474 1.00 24.99 329 VAL D CA 1
ATOM 9450 C C . VAL D 1 295 ? 21.979 -36.078 40.075 1.00 24.99 329 VAL D C 1
ATOM 9451 O O . VAL D 1 295 ? 22.409 -35.781 38.974 1.00 23.50 329 VAL D O 1
ATOM 9455 N N . GLN D 1 296 ? 21.608 -35.165 40.955 1.00 27.21 330 GLN D N 1
ATOM 9456 C CA . GLN D 1 296 ? 21.733 -33.749 40.646 1.00 29.01 330 GLN D CA 1
ATOM 9457 C C . GLN D 1 296 ? 23.197 -33.357 40.404 1.00 27.30 330 GLN D C 1
ATOM 9458 O O . GLN D 1 296 ? 23.473 -32.567 39.495 1.00 27.05 330 GLN D O 1
ATOM 9464 N N . ALA D 1 297 ? 24.091 -33.943 41.175 1.00 25.99 331 ALA D N 1
ATOM 9465 C CA . ALA D 1 297 ? 25.521 -33.739 40.968 1.00 24.64 331 ALA D CA 1
ATOM 9466 C C . ALA D 1 297 ? 26.019 -34.259 39.624 1.00 23.69 331 ALA D C 1
ATOM 9467 O O . ALA D 1 297 ? 26.746 -33.553 38.937 1.00 22.82 331 ALA D O 1
ATOM 9469 N N . VAL D 1 298 ? 25.531 -35.426 39.208 1.00 22.03 332 VAL D N 1
ATOM 9470 C CA . VAL D 1 298 ? 25.890 -35.929 37.898 1.00 22.69 332 VAL D CA 1
ATOM 9471 C C . VAL D 1 298 ? 25.414 -35.021 36.785 1.00 23.51 332 VAL D C 1
ATOM 9472 O O . VAL D 1 298 ? 26.131 -34.694 35.847 1.00 22.86 332 VAL D O 1
ATOM 9476 N N . VAL D 1 299 ? 24.117 -34.622 36.842 1.00 25.21 333 VAL D N 1
ATOM 9477 C CA A VAL D 1 299 ? 23.542 -33.731 35.848 0.50 26.19 333 VAL D CA 1
ATOM 9478 C CA B VAL D 1 299 ? 23.609 -33.782 35.774 0.50 26.07 333 VAL D CA 1
ATOM 9479 C C . VAL D 1 299 ? 24.321 -32.420 35.795 1.00 25.94 333 VAL D C 1
ATOM 9480 O O . VAL D 1 299 ? 24.655 -31.901 34.738 1.00 26.05 333 VAL D O 1
ATOM 9487 N N . ASP D 1 300 ? 24.564 -31.873 36.958 1.00 25.38 334 ASP D N 1
ATOM 9488 C CA . ASP D 1 300 ? 25.253 -30.566 37.035 1.00 27.04 334 ASP D CA 1
ATOM 9489 C C . ASP D 1 300 ? 26.682 -30.644 36.511 1.00 26.22 334 ASP D C 1
ATOM 9490 O O . ASP D 1 300 ? 27.143 -29.741 35.828 1.00 27.44 334 ASP D O 1
ATOM 9495 N N . ALA D 1 301 ? 27.374 -31.730 36.824 1.00 24.95 335 ALA D N 1
ATOM 9496 C CA . ALA D 1 301 ? 28.738 -31.861 36.328 1.00 23.46 335 ALA D CA 1
ATOM 9497 C C . ALA D 1 301 ? 28.755 -32.005 34.836 1.00 23.61 335 ALA D C 1
ATOM 9498 O O . ALA D 1 301 ? 29.628 -31.484 34.168 1.00 22.64 335 ALA D O 1
ATOM 9500 N N . ASP D 1 302 ? 27.757 -32.729 34.292 1.00 24.00 336 ASP D N 1
ATOM 9501 C CA . ASP D 1 302 ? 27.641 -32.941 32.856 1.00 24.37 336 ASP D CA 1
ATOM 9502 C C . ASP D 1 302 ? 27.410 -31.629 32.097 1.00 25.70 336 ASP D C 1
ATOM 9503 O O . ASP D 1 302 ? 27.730 -31.549 30.894 1.00 26.64 336 ASP D O 1
ATOM 9508 N N . ARG D 1 303 ? 26.807 -30.673 32.768 1.00 27.52 337 ARG D N 1
ATOM 9509 C CA . ARG D 1 303 ? 26.479 -29.369 32.153 1.00 31.92 337 ARG D CA 1
ATOM 9510 C C . ARG D 1 303 ? 27.453 -28.246 32.529 1.00 33.05 337 ARG D C 1
ATOM 9511 O O . ARG D 1 303 ? 27.302 -27.140 31.999 1.00 33.46 337 ARG D O 1
ATOM 9519 N N . LEU D 1 304 ? 28.449 -28.484 33.385 1.00 33.34 338 LEU D N 1
ATOM 9520 C CA . LEU D 1 304 ? 29.479 -27.425 33.623 1.00 33.28 338 LEU D CA 1
ATOM 9521 C C . LEU D 1 304 ? 30.146 -27.017 32.336 1.00 36.08 338 LEU D C 1
ATOM 9522 O O . LEU D 1 304 ? 30.483 -27.891 31.500 1.00 37.35 338 LEU D O 1
#

Radius of gyration: 35.84 Å; Cα contacts (8 Å, |Δi|>4): 2536; chains: 4; bounding box: 66×95×91 Å

Secondary structure (DSSP, 8-state):
-TTGGG--EEEEETTEEEEEEEES-TTSEEEEEE--TT--GGGGTTHHHHHHHTTEEEEEEPPTTSTT-EES-TTS-----TT--HHHHH--TT--S-EEEEESTHHHHHHHHHHHH-GGGEEEEEEETS-----HHHHTS---HHHHHHTHHHHHHTSHHHHHHHHHTHHHHHHHHHHHHSTT----HHHHHHHHTGGGSTTHHHHHHHHHHHHTT-S---GGGHHHHHHHHT-PPB-S-EEEEEETT--S----HHHHGGGB-SSEEEEEEPSS--S-HHHH-HHHHHHHHHHHHH-/--TTGGG--EEEEETTEEEEEEEES-TTSPEEEEE--TT--GGGGTTHHHHHHHTT-EEEEEPPTTSTT-EES-TTS-----TT--HHHHH--TT--S-EEEEESTHHHHHHHHHHHH-GGGEEEEEEETS-----HHHHTS---HHHHHHTHHHHHHTSHHHHHHHHHTHHHHHHHHHHHH-TT----HHHHHHHHHHTTSTTHHHHHHHHHHHHTT-S---GGGHHHHHHHHT-PPB-S-EEEEEETT--S----HHHHGGGB-SSEEEEEEPSS--S-HHHH-HHHHHHHHHHHHH-/-TT--EEEEETTEEEEEEEES-TTSPEEEEE--TT--GGGGTTHHHHHHHTT-EEEEEPPTTSTT-EES-TTS-----TT--HHHHH--TT--S-EEEEESTHHHHHHHHHHHH-GGGEEEEEEETS-----HHHHTS---HHHHHHTHHHHHHTSHHHHHHHHHTHHHHHHHHHHHH-TT----HHHHHHHHHHHTSTTHHHHHHHHHHHHTT-S---GGGHHHHHHHHT-PPB-S-EEEEEETT--S----HHHHGGGB-SSEEEEEEPSS--S-HHHH-HHHHHHHHHHHHH-/-TT--EEEEETTEEEEEEEES-TTSPEEEEE--TT--GGGGTTHHHHHHHTT-EEEEEPPTTSTT-EES-TTS-----TT--HHHHH--TT--S-EEEEESTHHHHHHHHHHHH-GGGEEEEEEETS-----HHHHTS---HHHHHHTHHHHHHTSHHHHHHHHHTHHHHHHHHHHHH-TT----HHHHHHHHHHHTSTTHHHHHHHHHHHHTT-S---GGGHHHHHHHHT-PPB-S-EEEEEETT--S----GGGTGGGB-SSEEEEEEPSS--S-HHHH-HHHHHHHHHHHHH-

InterPro domains:
  IPR000073 Alpha/beta hydrolase fold-1 [PF00561] (67-197)
  IPR000639 Epoxide hydrolase-like [PR00412] (72-90)
  IPR000639 Epoxide hydrolase-like [PR00412] (92-107)
  IPR000639 Epoxide hydrolase-like [PR00412] (140-153)
  IPR000639 Epoxide hydrolase-like [PR00412] (154-167)
  IPR000639 Epoxide hydrolase-like [PR00412] (313-335)
  IPR029058 Alpha/Beta hydrolase fold [G3DSA:3.40.50.1820] (35-338)
  IPR029058 Alpha/Beta hydrolase fold [SSF53474] (46-334)
  IPR050266 AB hydrolase superfamily [PTHR43798] (61-333)

CATH classification: 3.40.50.1820

B-factor: mean 17.64, std 9.52, range [5.35, 73.46]

Solvent-accessible surface area: 47826 Å² total

Organism: Klebsiella pneumoniae subsp. pneumoniae (strain ATCC 700721 / MGH 78578) (NCBI:txid272620)